Protein AF-0000000082426003 (afdb_homodimer)

pLDDT: mean 96.66, std 4.2, range [52.88, 98.94]

Radius of gyration: 27.73 Å; Cα contacts (8 Å, |Δi|>4): 2255; chains: 2; bounding box: 67×82×60 Å

Organism: NCBI:txid62609

Nearest PDB structures (foldseek):
  4bca-assembly2_D  TM=9.351E-01  e=2.247E-39  Cavia porcellus
  5ae3-assembly1_D  TM=9.224E-01  e=1.672E-39  Cavia porcellus
  4bc9-assembly1_D  TM=9.298E-01  e=3.204E-39  Cavia porcellus
  4bc7-assembly2_D  TM=9.153E-01  e=2.529E-39  Cavia porcellus
  5adz-assembly2_D  TM=9.107E-01  e=5.803E-38  Cavia porcellus

InterPro domains:
  IPR004113 FAD-binding oxidoreductase/transferase, type 4, C-terminal [PF02913] (223-452)
  IPR006094 FAD linked oxidase, N-terminal [PF01565] (47-184)
  IPR016164 FAD-linked oxidase-like, C-terminal [SSF55103] (231-453)
  IPR016166 FAD-binding domain, PCMH-type [PS51387] (43-222)
  IPR016169 FAD-binding, type PCMH, subdomain 2 [G3DSA:3.30.465.10] (8-236)
  IPR025650 Alkyldihydroxyacetonephosphate synthase [PTHR46568] (43-266)
  IPR036318 FAD-binding, type PCMH-like superfamily [SSF56176] (1-223)

Foldseek 3Di:
DVVLLVQLCVVQPPQKADDPVVQVVQQAAQAQLVVLCVVVVHDGATARIEGEDQDLVSVLSSLVSCLVVLFFEQEDALRHFRFQLRRHGRGYYYYDLNQADFDDADPVQQKTKTWQNHQQLVVQVVQVVVQKGLLFAQLCNRRHTNNRQQQQQFGGQQCQPNNTNLQFFQKWWWQFSNGDIDIQDPDRDNDDDPPPRCSVVRRQNSWLGTGTTMTMTGMGGNFPDKDKFKWFAQFLLLQLVLLLVCLQVPLTFSGKKWWAQVRCCVQPVHRTIMIITMHTHHDHVVRVVSVVVSVVSSVVSPIDTDTHVSVVSCVVCSNVVVVVQVVLVVVQKGKDKFKKKDFSVLVVVLVVQLQVQLVPQPFWDHKIWMWIRDDNGITMIMIMTIGHSDVVNVVSSLVSNLVSCLVSVIARDDRSHQFLRNQQSVCSRQPPCVVVSVVSSCVRNVSCHYSNPASTNHDD/DVVLLVQLCVVQPPQKADDPVVQVVQQAAQAQLVVLCVVVVHDGATARIEGEDQDLVSVLSSLVSCLVVLFFEQEDALRHFRFQLRRHGRGYYYYDLNQADFDDADPVQQKTKTWQNHQQLVVQVVQVVVQKGLLFAQLCNGRHTNNRQQQQQFGGQQCQPNNTNLQFFQKFWWQFSNGDIDIQDPDRDNDDDPPPRCSVVRRQNSWLGTGTTMTMTGMGGNFPDKDKFKWFAQFLLLQLVLLLVCLQVPLTFSGWKWWAQVRCCVQPVHRTIMIITMHTHHDHVVRVVSVVVSVVSSVVSPIDTDTHVSVVSCVVCSNVVVVVQVVLVVVQKGKDKFKKKDFSVLVVVLVVQLQVQLVPQPFWDHKIWMWIRDDNGITMIMIMTIGHSDVVNVVSSLVSNLVSCLVSVIARDDRSHQFLRNQQSVCSRQPPCVVVSVVSSCVRNVSCHYSNPASTNHDD

Sequence (920 aa):
MQDAVSKLKEALGDRVVTDEAALKRYSRDFWPLLMMRDELGKEIQMPLALVMPGSVDDIKAVLRIARESGSTVVVRGGGSSVTGASAGGGSIVMDISNLNRVLDINEYDLTITVESGARLSDVERRLNELGYSLRHIPQSFNYATIGGLIATLSSGQYSTLYGNVEDAVI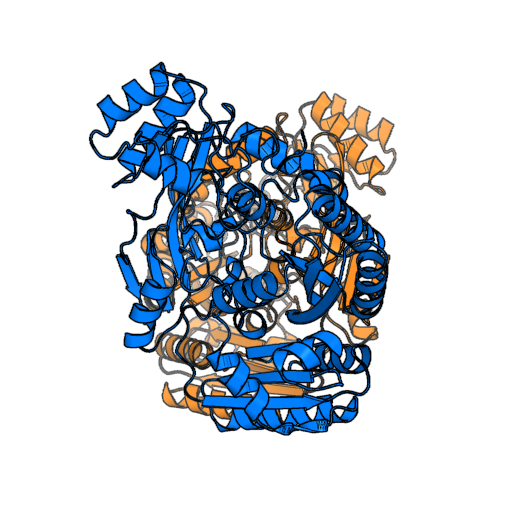NMEVVLPNGEVTWLRRNNAPRSSTGPPLKFLFTGSEGMLGVVTKAVLRIVPLPPFEKHGSFKFGSFDDGVKALRDLMVKGIIPAVARLYDDRDSMIRFNEDRPLLIISFEGHYEDLVGDLWGRARSVIEEHGGEYAGAGHFEEWLRTRFNVEDDMEKARRFGLWFDTIEVAATWSRLARLHEDMENSLMGIDGVAAVMAHASHLYLNGACIYFTVLFKPDEAIYGKVWDAAMSVAARDGATISHHHGIGMLRSRSMGEELGGAISIIKSIKDALDPWGILNSRRGMFFPDMQDAVSKLKEALGDRVVTDEAALKRYSRDFWPLLMMRDELGKEIQMPLALVMPGSVDDIKAVLRIARESGSTVVVRGGGSSVTGASAGGGSIVMDISNLNRVLDINEYDLTITVESGARLSDVERRLNELGYSLRHIPQSFNYATIGGLIATLSSGQYSTLYGNVEDAVINMEVVLPNGEVTWLRRNNAPRSSTGPPLKFLFTGSEGMLGVVTKAVLRIVPLPPFEKHGSFKFGSFDDGVKALRDLMVKGIIPAVARLYDDRDSMIRFNEDRPLLIISFEGHYEDLVGDLWGRARSVIEEHGGEYAGAGHFEEWLRTRFNVEDDMEKARRFGLWFDTIEVAATWSRLARLHEDMENSLMGIDGVAAVMAHASHLYLNGACIYFTVLFKPDEAIYGKVWDAAMSVAARDGATISHHHGIGMLRSRSMGEELGGAISIIKSIKDALDPWGILNSRRGMFFPD

Structure (mmCIF, N/CA/C/O backbone):
data_AF-0000000082426003-model_v1
#
loop_
_entity.id
_entity.type
_entity.pdbx_description
1 polymer 'Alkyldihydroxyacetonephosphate synthase'
#
loop_
_atom_site.group_PDB
_atom_site.id
_atom_site.type_symbol
_atom_site.label_atom_id
_atom_site.label_alt_id
_atom_site.label_comp_id
_atom_site.label_asym_id
_atom_site.label_entity_id
_atom_site.label_seq_id
_atom_site.pdbx_PDB_ins_code
_atom_site.Cartn_x
_atom_site.Cartn_y
_atom_site.Cartn_z
_atom_site.occupancy
_atom_site.B_iso_or_equiv
_atom_site.auth_seq_id
_atom_site.auth_comp_id
_atom_site.auth_asym_id
_atom_site.auth_atom_id
_atom_site.pdbx_PDB_model_num
ATOM 1 N N . MET A 1 1 ? 25.391 30.641 -11.445 1 52.88 1 MET A N 1
ATOM 2 C CA . MET A 1 1 ? 24 30.906 -11.133 1 52.88 1 MET A CA 1
ATOM 3 C C . MET A 1 1 ? 23.375 31.812 -12.203 1 52.88 1 MET A C 1
ATOM 5 O O . MET A 1 1 ? 22.266 31.531 -12.68 1 52.88 1 MET A O 1
ATOM 9 N N . GLN A 1 2 ? 24.016 32.844 -12.633 1 60.91 2 GLN A N 1
ATOM 10 C CA . GLN A 1 2 ? 23.594 33.781 -13.68 1 60.91 2 GLN A CA 1
ATOM 11 C C . GLN A 1 2 ? 23.531 33.062 -15.031 1 60.91 2 GLN A C 1
ATOM 13 O O . GLN A 1 2 ? 22.594 33.312 -15.812 1 60.91 2 GLN A O 1
ATOM 18 N N . ASP A 1 3 ? 24.266 31.891 -15.023 1 87.75 3 ASP A N 1
ATOM 19 C CA . ASP A 1 3 ? 24.375 31.141 -16.266 1 87.75 3 ASP A CA 1
ATOM 20 C C . ASP A 1 3 ? 23.203 30.188 -16.438 1 87.75 3 ASP A C 1
ATOM 22 O O . ASP A 1 3 ? 22.609 30.094 -17.516 1 87.75 3 ASP A O 1
ATOM 26 N N . ALA A 1 4 ? 22.625 29.766 -15.375 1 94.56 4 ALA A N 1
ATOM 27 C CA . ALA A 1 4 ? 21.5 28.844 -15.461 1 94.56 4 ALA A CA 1
ATOM 28 C C . ALA A 1 4 ? 20.234 29.562 -15.922 1 94.56 4 ALA A C 1
ATOM 30 O O . ALA A 1 4 ? 19.5 29.047 -16.766 1 94.56 4 ALA A O 1
ATOM 31 N N . VAL A 1 5 ? 20.016 30.766 -15.445 1 96.56 5 VAL A N 1
ATOM 32 C CA . VAL A 1 5 ? 18.812 31.547 -15.75 1 96.56 5 VAL A CA 1
ATOM 33 C C . VAL A 1 5 ? 18.812 31.938 -17.219 1 96.56 5 VAL A C 1
ATOM 35 O O . VAL A 1 5 ? 17.766 31.859 -17.891 1 96.56 5 VAL A O 1
ATOM 38 N N . SER A 1 6 ? 19.938 32.344 -17.688 1 96.44 6 SER A N 1
ATOM 39 C CA . SER A 1 6 ? 20.062 32.688 -19.109 1 96.44 6 SER A CA 1
ATOM 40 C C . SER A 1 6 ? 19.75 31.484 -20 1 96.44 6 SER A C 1
ATOM 42 O O . SER A 1 6 ? 19.047 31.609 -21 1 96.44 6 SER A O 1
ATOM 44 N N . LYS A 1 7 ? 20.281 30.375 -19.625 1 97.38 7 LYS A N 1
ATOM 45 C CA . LYS A 1 7 ? 20.047 29.156 -20.391 1 97.38 7 LYS A CA 1
ATOM 46 C C . LYS A 1 7 ? 18.562 28.766 -20.344 1 97.38 7 LYS A C 1
ATOM 48 O O . LYS A 1 7 ? 18.016 28.297 -21.344 1 97.38 7 LYS A O 1
ATOM 53 N N . LEU A 1 8 ? 17.984 28.953 -19.219 1 98.19 8 LEU A N 1
ATOM 54 C CA . LEU A 1 8 ? 16.562 28.656 -19.078 1 98.19 8 LEU A CA 1
ATOM 55 C C . LEU A 1 8 ? 15.719 29.562 -19.969 1 98.19 8 LEU A C 1
ATOM 57 O O . LEU A 1 8 ? 14.797 29.094 -20.641 1 98.19 8 LEU A O 1
ATOM 61 N N . LYS A 1 9 ? 16.031 30.859 -19.953 1 97.31 9 LYS A N 1
ATOM 62 C CA . LYS A 1 9 ? 15.305 31.828 -20.781 1 97.31 9 LYS A CA 1
ATOM 63 C C . LYS A 1 9 ? 15.453 31.5 -22.266 1 97.31 9 LYS A C 1
ATOM 65 O O . LYS A 1 9 ? 14.508 31.672 -23.031 1 97.31 9 LYS A O 1
ATOM 70 N N . GLU A 1 10 ? 16.594 31.094 -22.656 1 97 10 GLU A N 1
ATOM 71 C CA . GLU A 1 10 ? 16.828 30.688 -24.031 1 97 10 GLU A CA 1
ATOM 72 C C . GLU A 1 10 ? 15.984 29.469 -24.406 1 97 10 GLU A C 1
ATOM 74 O O . GLU A 1 10 ? 15.438 29.406 -25.516 1 97 10 GLU A O 1
ATOM 79 N N . ALA A 1 11 ? 15.898 28.562 -23.5 1 96.88 11 ALA A N 1
ATOM 80 C CA . ALA A 1 11 ? 15.25 27.297 -23.781 1 96.88 11 ALA A CA 1
ATOM 81 C C . ALA A 1 11 ? 13.734 27.406 -23.688 1 96.88 11 ALA A C 1
ATOM 83 O O . ALA A 1 11 ? 13.008 26.766 -24.453 1 96.88 11 ALA A O 1
ATOM 84 N N . LEU A 1 12 ? 13.188 28.234 -22.75 1 97.38 12 LEU A N 1
ATOM 85 C CA . LEU A 1 12 ? 11.773 28.156 -22.406 1 97.38 12 LEU A CA 1
ATOM 86 C C . LEU A 1 12 ? 11.086 29.5 -22.625 1 97.38 12 LEU A C 1
ATOM 88 O O . LEU A 1 12 ? 9.859 29.609 -22.562 1 97.38 12 LEU A O 1
ATOM 92 N N . GLY A 1 13 ? 11.781 30.547 -22.891 1 95.75 13 GLY A N 1
ATOM 93 C CA . GLY A 1 13 ? 11.227 31.844 -23.203 1 95.75 13 GLY A CA 1
ATOM 94 C C . GLY A 1 13 ? 10.414 32.438 -22.062 1 95.75 13 GLY A C 1
ATOM 95 O O . GLY A 1 13 ? 10.898 32.531 -20.922 1 95.75 13 GLY A O 1
ATOM 96 N N . ASP A 1 14 ? 9.188 32.719 -22.312 1 94.12 14 ASP A N 1
ATOM 97 C CA . ASP A 1 14 ? 8.32 33.438 -21.391 1 94.12 14 ASP A CA 1
ATOM 98 C C . ASP A 1 14 ? 7.887 32.562 -20.219 1 94.12 14 ASP A C 1
ATOM 100 O O . ASP A 1 14 ? 7.312 33.062 -19.25 1 94.12 14 ASP A O 1
ATOM 104 N N . ARG A 1 15 ? 8.25 31.359 -20.234 1 96.06 15 ARG A N 1
ATOM 105 C CA . ARG A 1 15 ? 7.891 30.453 -19.141 1 96.06 15 ARG A CA 1
ATOM 106 C C . ARG A 1 15 ? 8.891 30.547 -18 1 96.06 15 ARG A C 1
ATOM 108 O O . ARG A 1 15 ? 8.758 29.859 -16.984 1 96.06 15 ARG A O 1
ATOM 115 N N . VAL A 1 16 ? 9.852 31.375 -18.234 1 97.62 16 VAL A N 1
ATOM 116 C CA . VAL A 1 16 ? 10.812 31.672 -17.172 1 97.62 16 VAL A CA 1
ATOM 117 C C . VAL A 1 16 ? 10.531 33.062 -16.594 1 97.62 16 VAL A C 1
ATOM 119 O O . VAL A 1 16 ? 10.516 34.062 -17.312 1 97.62 16 VAL A O 1
ATOM 122 N N . VAL A 1 17 ? 10.266 33.094 -15.328 1 96.38 17 VAL A N 1
ATOM 123 C CA . VAL A 1 17 ? 9.93 34.312 -14.625 1 96.38 17 VAL A CA 1
ATOM 124 C C . VAL A 1 17 ? 11.055 34.656 -13.648 1 96.38 17 VAL A C 1
ATOM 126 O O . VAL A 1 17 ? 11.484 33.844 -12.852 1 96.38 17 VAL A O 1
ATOM 129 N N . THR A 1 18 ? 11.508 35.938 -13.711 1 94.81 18 THR A N 1
ATOM 130 C CA . THR A 1 18 ? 12.586 36.375 -12.828 1 94.81 18 THR A CA 1
ATOM 131 C C . THR A 1 18 ? 12.219 37.688 -12.133 1 94.81 18 THR A C 1
ATOM 133 O O . THR A 1 18 ? 13.039 38.281 -11.438 1 94.81 18 THR A O 1
ATOM 136 N N . ASP A 1 19 ? 10.93 38.094 -12.305 1 93.94 19 ASP A N 1
ATOM 137 C CA . ASP A 1 19 ? 10.469 39.312 -11.641 1 93.94 19 ASP A CA 1
ATOM 138 C C . ASP A 1 19 ? 10.461 39.125 -10.125 1 93.94 19 ASP A C 1
ATOM 140 O O . ASP A 1 19 ? 10.07 38.062 -9.617 1 93.94 19 ASP A O 1
ATOM 144 N N . GLU A 1 20 ? 10.836 40.094 -9.453 1 93.25 20 GLU A N 1
ATOM 145 C CA . GLU A 1 20 ? 11.023 40.031 -8.008 1 93.25 20 GLU A CA 1
ATOM 146 C C . GLU A 1 20 ? 9.703 39.75 -7.297 1 93.25 20 GLU A C 1
ATOM 148 O O . GLU A 1 20 ? 9.672 39 -6.32 1 93.25 20 GLU A O 1
ATOM 153 N N . ALA A 1 21 ? 8.695 40.438 -7.766 1 92.31 21 ALA A N 1
ATOM 154 C CA . ALA A 1 21 ? 7.395 40.25 -7.121 1 92.31 21 ALA A CA 1
ATOM 155 C C . ALA A 1 21 ? 6.922 38.812 -7.23 1 92.31 21 ALA A C 1
ATOM 157 O O . ALA A 1 21 ? 6.395 38.25 -6.27 1 92.31 21 ALA A O 1
ATOM 158 N N . ALA A 1 22 ? 7.117 38.25 -8.367 1 91.06 22 ALA A N 1
ATOM 159 C CA . ALA A 1 22 ? 6.73 36.844 -8.586 1 91.06 22 ALA A CA 1
ATOM 160 C C . ALA A 1 22 ? 7.609 35.906 -7.77 1 91.06 22 ALA A C 1
ATOM 162 O O . ALA A 1 22 ? 7.109 34.969 -7.148 1 91.06 22 ALA A O 1
ATOM 163 N N . LEU A 1 23 ? 8.875 36.156 -7.758 1 94.94 23 LEU A N 1
ATOM 164 C CA . LEU A 1 23 ? 9.812 35.312 -7.031 1 94.94 23 LEU A CA 1
ATOM 165 C C . LEU A 1 23 ? 9.523 35.344 -5.531 1 94.94 23 LEU A C 1
ATOM 167 O O . LEU A 1 23 ? 9.695 34.344 -4.84 1 94.94 23 LEU A O 1
ATOM 171 N N . LYS A 1 24 ? 9.109 36.469 -5.055 1 93.06 24 LYS A N 1
ATOM 172 C CA . LYS A 1 24 ? 8.789 36.594 -3.635 1 93.06 24 LYS A CA 1
ATOM 173 C C . LYS A 1 24 ? 7.629 35.656 -3.258 1 93.06 24 LYS A C 1
ATOM 175 O O . LYS A 1 24 ? 7.656 35.031 -2.203 1 93.06 24 LYS A O 1
ATOM 180 N N . ARG A 1 25 ? 6.688 35.531 -4.125 1 89.94 25 ARG A N 1
ATOM 181 C CA . ARG A 1 25 ? 5.535 34.688 -3.887 1 89.94 25 ARG A CA 1
ATOM 182 C C . ARG A 1 25 ? 5.953 33.219 -3.818 1 89.94 25 ARG A C 1
ATOM 184 O O . ARG A 1 25 ? 5.301 32.406 -3.148 1 89.94 25 ARG A O 1
ATOM 191 N N . TYR A 1 26 ? 7.059 32.906 -4.449 1 93.06 26 TYR A N 1
ATOM 192 C CA . TYR A 1 26 ? 7.504 31.516 -4.535 1 93.06 26 TYR A CA 1
ATOM 193 C C . TYR A 1 26 ? 8.664 31.25 -3.588 1 93.06 26 TYR A C 1
ATOM 195 O O . TYR A 1 26 ? 9.234 30.172 -3.582 1 93.06 26 TYR A O 1
ATOM 203 N N . SER A 1 27 ? 8.969 32.281 -2.764 1 93.69 27 SER A N 1
ATOM 204 C CA . SER A 1 27 ? 10.055 32.125 -1.798 1 93.69 27 SER A CA 1
ATOM 205 C C . SER A 1 27 ? 9.617 31.281 -0.603 1 93.69 27 SER A C 1
ATOM 207 O O . SER A 1 27 ? 10.453 30.734 0.11 1 93.69 27 SER A O 1
ATOM 209 N N . ARG A 1 28 ? 8.344 31.203 -0.439 1 92.19 28 ARG A N 1
ATOM 210 C CA . ARG A 1 28 ? 7.824 30.391 0.663 1 92.19 28 ARG A CA 1
ATOM 211 C C . ARG A 1 28 ? 6.555 29.656 0.254 1 92.19 28 ARG A C 1
ATOM 213 O O . ARG A 1 28 ? 5.965 29.953 -0.787 1 92.19 28 ARG A O 1
ATOM 220 N N . ASP A 1 29 ? 6.215 28.656 1.022 1 94.56 29 ASP A N 1
ATOM 221 C CA . ASP A 1 29 ? 4.93 27.969 0.965 1 94.56 29 ASP A CA 1
ATOM 222 C C . ASP A 1 29 ? 4.113 28.234 2.229 1 94.56 29 ASP A C 1
ATOM 224 O O . ASP A 1 29 ? 4.172 29.312 2.803 1 94.56 29 ASP A O 1
ATOM 228 N N . PHE A 1 30 ? 3.26 27.328 2.65 1 94.38 30 PHE A N 1
ATOM 229 C CA . PHE A 1 30 ? 2.393 27.562 3.801 1 94.38 30 PHE A CA 1
ATOM 230 C C . PHE A 1 30 ? 3.076 27.125 5.09 1 94.38 30 PHE A C 1
ATOM 232 O O . PHE A 1 30 ? 2.416 26.906 6.109 1 94.38 30 PHE A O 1
ATOM 239 N N . TRP A 1 31 ? 4.41 27.016 5.059 1 96.31 31 TRP A N 1
ATOM 240 C CA . TRP A 1 31 ? 5.148 26.734 6.285 1 96.31 31 TRP A CA 1
ATOM 241 C C . TRP A 1 31 ? 5.023 27.891 7.266 1 96.31 31 TRP A C 1
ATOM 243 O O . TRP A 1 31 ? 5.48 29 6.984 1 96.31 31 TRP A O 1
ATOM 253 N N . PRO A 1 32 ? 4.461 27.609 8.422 1 96.19 32 PRO A N 1
ATOM 254 C CA . PRO A 1 32 ? 4.172 28.703 9.359 1 96.19 32 PRO A CA 1
ATOM 255 C C . PRO A 1 32 ? 5.422 29.5 9.734 1 96.19 32 PRO A C 1
ATOM 257 O O . PRO A 1 32 ? 5.34 30.703 9.953 1 96.19 32 PRO A O 1
ATOM 260 N N . LEU A 1 33 ? 6.57 28.875 9.766 1 96.5 33 LEU A N 1
ATOM 261 C CA . LEU A 1 33 ? 7.797 29.609 10.086 1 96.5 33 LEU A CA 1
ATOM 262 C C . LEU A 1 33 ? 8.094 30.672 9.031 1 96.5 33 LEU A C 1
ATOM 264 O O . LEU A 1 33 ? 8.406 31.812 9.367 1 96.5 33 LEU A O 1
ATOM 268 N N . LEU A 1 34 ? 8.062 30.312 7.773 1 95.81 34 LEU A N 1
ATOM 269 C CA . LEU A 1 34 ? 8.359 31.266 6.711 1 95.81 34 LEU A CA 1
ATOM 270 C C . LEU A 1 34 ? 7.27 32.312 6.609 1 95.81 34 LEU A C 1
ATOM 272 O O . LEU A 1 34 ? 7.547 33.469 6.285 1 95.81 34 LEU A O 1
ATOM 276 N N . MET A 1 35 ? 6.051 31.906 6.848 1 94.5 35 MET A N 1
ATOM 277 C CA . MET A 1 35 ? 4.961 32.875 6.871 1 94.5 35 MET A CA 1
ATOM 278 C C . MET A 1 35 ? 5.164 33.906 7.992 1 94.5 35 MET A C 1
ATOM 280 O O . MET A 1 35 ? 4.902 35.094 7.809 1 94.5 35 MET A O 1
ATOM 284 N N . MET A 1 36 ? 5.586 33.406 9.125 1 95.56 36 MET A N 1
ATOM 285 C CA . MET A 1 36 ? 5.867 34.281 10.258 1 95.56 36 MET A CA 1
ATOM 286 C C . MET A 1 36 ? 6.992 35.25 9.922 1 95.56 36 MET A C 1
ATOM 288 O O . MET A 1 36 ? 6.895 36.438 10.219 1 95.56 36 MET A O 1
ATOM 292 N N . ARG A 1 37 ? 8.023 34.781 9.289 1 95.56 37 ARG A N 1
ATOM 293 C CA . ARG A 1 37 ? 9.133 35.656 8.875 1 95.56 37 ARG A CA 1
ATOM 294 C C . ARG A 1 37 ? 8.656 36.75 7.945 1 95.56 37 ARG A C 1
ATOM 296 O O . ARG A 1 37 ? 9.047 37.906 8.102 1 95.56 37 ARG A O 1
ATOM 303 N N . ASP A 1 38 ? 7.934 36.312 6.996 1 92.62 38 ASP A N 1
ATOM 304 C CA . ASP A 1 38 ? 7.391 37.281 6.047 1 92.62 38 ASP A CA 1
ATOM 305 C C . ASP A 1 38 ? 6.594 38.375 6.766 1 92.62 38 ASP A C 1
ATOM 307 O O . ASP A 1 38 ? 6.77 39.562 6.492 1 92.62 38 ASP A O 1
ATOM 311 N N . GLU A 1 39 ? 5.738 38 7.668 1 89.81 39 GLU A N 1
ATOM 312 C CA . GLU A 1 39 ? 4.898 38.906 8.414 1 89.81 39 GLU A CA 1
ATOM 313 C C . GLU A 1 39 ? 5.738 39.844 9.297 1 89.81 39 GLU A C 1
ATOM 315 O O . GLU A 1 39 ? 5.391 41 9.5 1 89.81 39 GLU A O 1
ATOM 320 N N . LEU A 1 40 ? 6.762 39.312 9.789 1 92.12 40 LEU A N 1
ATOM 321 C CA . LEU A 1 40 ? 7.621 40.062 10.688 1 92.12 40 LEU A CA 1
ATOM 322 C C . LEU A 1 40 ? 8.641 40.875 9.906 1 92.12 40 LEU A C 1
ATOM 324 O O . LEU A 1 40 ? 9.492 41.562 10.5 1 92.12 40 LEU A O 1
ATOM 328 N N . GLY A 1 41 ? 8.633 40.781 8.609 1 91.88 41 GLY A N 1
ATOM 329 C CA . GLY A 1 41 ? 9.516 41.562 7.766 1 91.88 41 GLY A CA 1
ATOM 330 C C . GLY A 1 41 ? 10.93 41 7.719 1 91.88 41 GLY A C 1
ATOM 331 O O . GLY A 1 41 ? 11.875 41.75 7.434 1 91.88 41 GLY A O 1
ATOM 332 N N . LYS A 1 42 ? 10.992 39.812 8.062 1 94.06 42 LYS A N 1
ATOM 333 C CA . LYS A 1 42 ? 12.305 39.188 8.008 1 94.06 42 LYS A CA 1
ATOM 334 C C . LYS A 1 42 ? 12.617 38.656 6.605 1 94.06 42 LYS A C 1
ATOM 336 O O . LYS A 1 42 ? 11.703 38.375 5.828 1 94.06 42 LYS A O 1
ATOM 341 N N . GLU A 1 43 ? 13.828 38.531 6.348 1 92.25 43 GLU A N 1
ATOM 342 C CA . GLU A 1 43 ? 14.266 38.125 5.016 1 92.25 43 GLU A CA 1
ATOM 343 C C . GLU A 1 43 ? 13.992 36.656 4.777 1 92.25 43 GLU A C 1
ATOM 345 O O . GLU A 1 43 ? 14.188 35.844 5.676 1 92.25 43 GLU A O 1
ATOM 350 N N . ILE A 1 44 ? 13.516 36.344 3.607 1 94.44 44 ILE A N 1
ATOM 351 C CA . ILE A 1 44 ? 13.359 35 3.088 1 94.44 44 ILE A CA 1
ATOM 352 C C . ILE A 1 44 ? 14.141 34.844 1.783 1 94.44 44 ILE A C 1
ATOM 354 O O . ILE A 1 44 ? 14.07 35.719 0.91 1 94.44 44 ILE A O 1
ATOM 358 N N . GLN A 1 45 ? 14.938 33.844 1.758 1 94 45 GLN A N 1
ATOM 359 C CA . GLN A 1 45 ? 15.75 33.656 0.562 1 94 45 GLN A CA 1
ATOM 360 C C . GLN A 1 45 ? 14.867 33.5 -0.678 1 94 45 GLN A C 1
ATOM 362 O O . GLN A 1 45 ? 13.891 32.75 -0.665 1 94 45 GLN A O 1
ATOM 367 N N . MET A 1 46 ? 15.234 34.188 -1.719 1 95.31 46 MET A N 1
ATOM 368 C CA . MET A 1 46 ? 14.469 34.188 -2.963 1 95.31 46 MET A CA 1
ATOM 369 C C . MET A 1 46 ? 14.906 33.031 -3.861 1 95.31 46 MET A C 1
ATOM 371 O O . MET A 1 46 ? 16.062 32.625 -3.82 1 95.31 46 MET A O 1
ATOM 375 N N . PRO A 1 47 ? 13.984 32.562 -4.715 1 96.12 47 PRO A N 1
ATOM 376 C CA . PRO A 1 47 ? 14.398 31.609 -5.754 1 96.12 47 PRO A CA 1
ATOM 377 C C . PRO A 1 47 ? 15.297 32.25 -6.812 1 96.12 47 PRO A C 1
ATOM 379 O O . PRO A 1 47 ? 15.312 33.5 -6.941 1 96.12 47 PRO A O 1
ATOM 382 N N . LEU A 1 48 ? 16.016 31.359 -7.48 1 95.56 48 LEU A N 1
ATOM 383 C CA . LEU A 1 48 ? 16.812 31.844 -8.602 1 95.56 48 LEU A CA 1
ATOM 384 C C . LEU A 1 48 ? 15.93 32.219 -9.781 1 95.56 48 LEU A C 1
ATOM 386 O O . LEU A 1 48 ? 16.203 33.188 -10.484 1 95.56 48 LEU A O 1
ATOM 390 N N . ALA A 1 49 ? 14.969 31.469 -10.016 1 97.12 49 ALA A N 1
ATOM 391 C CA . ALA A 1 49 ? 14.008 31.656 -11.102 1 97.12 49 ALA A CA 1
ATOM 392 C C . ALA A 1 49 ? 12.758 30.797 -10.867 1 97.12 49 ALA A C 1
ATOM 394 O O . ALA A 1 49 ? 12.789 29.844 -10.094 1 97.12 49 ALA A O 1
ATOM 395 N N . LEU A 1 50 ? 11.719 31.281 -11.367 1 97.81 50 LEU A N 1
ATOM 396 C CA . LEU A 1 50 ? 10.492 30.5 -11.484 1 97.81 50 LEU A CA 1
ATOM 397 C C . LEU A 1 50 ? 10.289 30.016 -12.914 1 97.81 50 LEU A C 1
ATOM 399 O O . LEU A 1 50 ? 10.336 30.812 -13.859 1 97.81 50 LEU A O 1
ATOM 403 N N . VAL A 1 51 ? 10.242 28.75 -13.062 1 98.31 51 VAL A N 1
ATOM 404 C CA . VAL A 1 51 ? 9.969 28.172 -14.375 1 98.31 51 VAL A CA 1
ATOM 405 C C . VAL A 1 51 ? 8.602 27.484 -14.359 1 98.31 51 VAL A C 1
ATOM 407 O O . VAL A 1 51 ? 8.266 26.766 -13.414 1 98.31 51 VAL A O 1
ATOM 410 N N . MET A 1 52 ? 7.766 27.641 -15.344 1 97.69 52 MET A N 1
ATOM 411 C CA . MET A 1 52 ? 6.43 27.062 -15.469 1 97.69 52 MET A CA 1
ATOM 412 C C . MET A 1 52 ? 6.309 26.266 -16.766 1 97.69 52 MET A C 1
ATOM 414 O O . MET A 1 52 ? 5.727 26.734 -17.734 1 97.69 52 MET A O 1
ATOM 418 N N . PRO A 1 53 ? 6.754 25 -16.719 1 97.94 53 PRO A N 1
ATOM 419 C CA . PRO A 1 53 ? 6.734 24.172 -17.922 1 97.94 53 PRO A CA 1
ATOM 420 C C . PRO A 1 53 ? 5.328 23.984 -18.484 1 97.94 53 PRO A C 1
ATOM 422 O O . PRO A 1 53 ? 4.367 23.859 -17.719 1 97.94 53 PRO A O 1
ATOM 425 N N . GLY A 1 54 ? 5.277 23.906 -19.828 1 97.31 54 GLY A N 1
ATOM 426 C CA . GLY A 1 54 ? 4.016 23.625 -20.484 1 97.31 54 GLY A CA 1
ATOM 427 C C . GLY A 1 54 ? 3.951 22.219 -21.062 1 97.31 54 GLY A C 1
ATOM 428 O O . GLY A 1 54 ? 2.91 21.797 -21.578 1 97.31 54 GLY A O 1
ATOM 429 N N . SER A 1 55 ? 5.07 21.547 -20.938 1 97.88 55 SER A N 1
ATOM 430 C CA . SER A 1 55 ? 5.164 20.203 -21.484 1 97.88 55 SER A CA 1
ATOM 431 C C . SER A 1 55 ? 6.234 19.391 -20.766 1 97.88 55 SER A C 1
ATOM 433 O O . SER A 1 55 ? 7.031 19.938 -20 1 97.88 55 SER A O 1
ATOM 435 N N . VAL A 1 56 ? 6.168 18.141 -21.031 1 98.44 56 VAL A N 1
ATOM 436 C CA . VAL A 1 56 ? 7.176 17.234 -20.469 1 98.44 56 VAL A CA 1
ATOM 437 C C . VAL A 1 56 ? 8.547 17.594 -21.031 1 98.44 56 VAL A C 1
ATOM 439 O O . VAL A 1 56 ? 9.555 17.5 -20.328 1 98.44 56 VAL A O 1
ATOM 442 N N . ASP A 1 57 ? 8.609 18 -22.266 1 98.12 57 ASP A N 1
ATOM 443 C CA . ASP A 1 57 ? 9.875 18.391 -22.875 1 98.12 57 ASP A CA 1
ATOM 444 C C . ASP A 1 57 ? 10.477 19.594 -22.156 1 98.12 57 ASP A C 1
ATOM 446 O O . ASP A 1 57 ? 11.703 19.703 -22.016 1 98.12 57 ASP A O 1
ATOM 450 N N . ASP A 1 58 ? 9.609 20.5 -21.75 1 98.5 58 ASP A N 1
ATOM 451 C CA . ASP A 1 58 ? 10.086 21.625 -20.953 1 98.5 58 ASP A CA 1
ATOM 452 C C . ASP A 1 58 ? 10.75 21.156 -19.672 1 98.5 58 ASP A C 1
ATOM 454 O O . ASP A 1 58 ? 11.797 21.672 -19.281 1 98.5 58 ASP A O 1
ATOM 458 N N . ILE A 1 59 ? 10.156 20.203 -19.016 1 98.75 59 ILE A N 1
ATOM 459 C CA . ILE A 1 59 ? 10.688 19.656 -17.781 1 98.75 59 ILE A CA 1
ATOM 460 C C . ILE A 1 59 ? 12.062 19.047 -18.031 1 98.75 59 ILE A C 1
ATOM 462 O O . ILE A 1 59 ? 13.008 19.297 -17.281 1 98.75 59 ILE A O 1
ATOM 466 N N . LYS A 1 60 ? 12.203 18.312 -19.109 1 98.5 60 LYS A N 1
ATOM 467 C CA . LYS A 1 60 ? 13.484 17.703 -19.469 1 98.5 60 LYS A CA 1
ATOM 468 C C . LYS A 1 60 ? 14.555 18.781 -19.656 1 98.5 60 LYS A C 1
ATOM 470 O O . LYS A 1 60 ? 15.695 18.609 -19.234 1 98.5 60 LYS A O 1
ATOM 475 N N . ALA A 1 61 ? 14.148 19.844 -20.297 1 98.44 61 ALA A N 1
ATOM 476 C CA . ALA A 1 61 ? 15.086 20.938 -20.547 1 98.44 61 ALA A CA 1
ATOM 477 C C . ALA A 1 61 ? 15.562 21.562 -19.234 1 98.44 61 ALA A C 1
ATOM 479 O O . ALA A 1 61 ? 16.75 21.844 -19.078 1 98.44 61 ALA A O 1
ATOM 480 N N . VAL A 1 62 ? 14.641 21.797 -18.359 1 98.56 62 VAL A N 1
ATOM 481 C CA . VAL A 1 62 ? 14.984 22.375 -17.062 1 98.56 62 VAL A CA 1
ATOM 482 C C . VAL A 1 62 ? 15.977 21.469 -16.328 1 98.56 62 VAL A C 1
ATOM 484 O O . VAL A 1 62 ? 16.984 21.938 -15.805 1 98.56 62 VAL A O 1
ATOM 487 N N . LEU A 1 63 ? 15.719 20.188 -16.312 1 98.56 63 LEU A N 1
ATOM 488 C CA . LEU A 1 63 ? 16.578 19.234 -15.594 1 98.56 63 LEU A CA 1
ATOM 489 C C . LEU A 1 63 ? 17.953 19.172 -16.234 1 98.56 63 LEU A C 1
ATOM 491 O O . LEU A 1 63 ? 18.969 19.094 -15.539 1 98.56 63 LEU A O 1
ATOM 495 N N . ARG A 1 64 ? 17.984 19.172 -17.547 1 98.31 64 ARG A N 1
ATOM 496 C CA . ARG A 1 64 ? 19.25 19.188 -18.234 1 98.31 64 ARG A CA 1
ATOM 497 C C . ARG A 1 64 ? 20.094 20.406 -17.844 1 98.31 64 ARG A C 1
ATOM 499 O O . ARG A 1 64 ? 21.266 20.281 -17.531 1 98.31 64 ARG A O 1
ATOM 506 N N . ILE A 1 65 ? 19.484 21.547 -17.859 1 98.25 65 ILE A N 1
ATOM 507 C CA . ILE A 1 65 ? 20.172 22.797 -17.547 1 98.25 65 ILE A CA 1
ATOM 508 C C . ILE A 1 65 ? 20.625 22.781 -16.094 1 98.25 65 ILE A C 1
ATOM 510 O O . ILE A 1 65 ? 21.719 23.25 -15.773 1 98.25 65 ILE A O 1
ATOM 514 N N . ALA A 1 66 ? 19.75 22.266 -15.211 1 97.75 66 ALA A N 1
ATOM 515 C CA . ALA A 1 66 ? 20.109 22.156 -13.805 1 97.75 66 ALA A CA 1
ATOM 516 C C . ALA A 1 66 ? 21.344 21.266 -13.633 1 97.75 66 ALA A C 1
ATOM 518 O O . ALA A 1 66 ? 22.25 21.609 -12.875 1 97.75 66 ALA A O 1
ATOM 519 N N . ARG A 1 67 ? 21.438 20.141 -14.32 1 97.31 67 ARG A N 1
ATOM 520 C CA . ARG A 1 67 ? 22.578 19.234 -14.25 1 97.31 67 ARG A CA 1
ATOM 521 C C . ARG A 1 67 ? 23.859 19.922 -14.742 1 97.31 67 ARG A C 1
ATOM 523 O O . ARG A 1 67 ? 24.906 19.797 -14.117 1 97.31 67 ARG A O 1
ATOM 530 N N . GLU A 1 68 ? 23.719 20.656 -15.758 1 96.81 68 GLU A N 1
ATOM 531 C CA . GLU A 1 68 ? 24.859 21.312 -16.375 1 96.81 68 GLU A CA 1
ATOM 532 C C . GLU A 1 68 ? 25.375 22.469 -15.523 1 96.81 68 GLU A C 1
ATOM 534 O O . GLU A 1 68 ? 26.578 22.734 -15.484 1 96.81 68 GLU A O 1
ATOM 539 N N . SER A 1 69 ? 24.438 23.109 -14.859 1 96.25 69 SER A N 1
ATOM 540 C CA . SER A 1 69 ? 24.812 24.328 -14.125 1 96.25 69 SER A CA 1
ATOM 541 C C . SER A 1 69 ? 25.062 24.031 -12.656 1 96.25 69 SER A C 1
ATOM 543 O O . SER A 1 69 ? 25.547 24.875 -11.914 1 96.25 69 SER A O 1
ATOM 545 N N . GLY A 1 70 ? 24.672 22.859 -12.219 1 94.75 70 GLY A N 1
ATOM 546 C CA . GLY A 1 70 ? 24.797 22.531 -10.805 1 94.75 70 GLY A CA 1
ATOM 547 C C . GLY A 1 70 ? 23.766 23.203 -9.938 1 94.75 70 GLY A C 1
ATOM 548 O O . GLY A 1 70 ? 23.969 23.391 -8.734 1 94.75 70 GLY A O 1
ATOM 549 N N . SER A 1 71 ? 22.672 23.625 -10.539 1 96.06 71 SER A N 1
ATOM 550 C CA . SER A 1 71 ? 21.578 24.25 -9.797 1 96.06 71 SER A CA 1
ATOM 551 C C . SER A 1 71 ? 20.594 23.203 -9.266 1 96.06 71 SER A C 1
ATOM 553 O O . SER A 1 71 ? 20.438 22.141 -9.867 1 96.06 71 SER A O 1
ATOM 555 N N . THR A 1 72 ? 20.016 23.562 -8.156 1 96.56 72 THR A N 1
ATOM 556 C CA . THR A 1 72 ? 18.984 22.688 -7.609 1 96.56 72 THR A CA 1
ATOM 557 C C . THR A 1 72 ? 17.594 23.125 -8.086 1 96.56 72 THR A C 1
ATOM 559 O O . THR A 1 72 ? 17.391 24.297 -8.398 1 96.56 72 THR A O 1
ATOM 562 N N . VAL A 1 73 ? 16.75 22.188 -8.203 1 98 73 VAL A N 1
ATOM 563 C CA . VAL A 1 73 ? 15.383 22.438 -8.648 1 98 73 VAL A CA 1
ATOM 564 C C . VAL A 1 73 ? 14.406 22 -7.562 1 98 73 VAL A C 1
ATOM 566 O O . VAL A 1 73 ? 14.5 20.891 -7.039 1 98 73 VAL A O 1
ATOM 569 N N . VAL A 1 74 ? 13.516 22.844 -7.203 1 97.44 74 VAL A N 1
ATOM 570 C CA . VAL A 1 74 ? 12.406 22.5 -6.32 1 97.44 74 VAL A CA 1
ATOM 571 C C . VAL A 1 74 ? 11.125 22.375 -7.137 1 97.44 74 VAL A C 1
ATOM 573 O O . VAL A 1 74 ? 10.695 23.328 -7.789 1 97.44 74 VAL A O 1
ATOM 576 N N . VAL A 1 75 ? 10.555 21.203 -7.129 1 97.81 75 VAL A N 1
ATOM 577 C CA . VAL A 1 75 ? 9.289 20.953 -7.82 1 97.81 75 VAL A CA 1
ATOM 578 C C . VAL A 1 75 ? 8.125 21.453 -6.961 1 97.81 75 VAL A C 1
ATOM 580 O O . VAL A 1 75 ? 8.055 21.141 -5.77 1 97.81 75 VAL A O 1
ATOM 583 N N . ARG A 1 76 ? 7.277 22.219 -7.602 1 97.5 76 ARG A N 1
ATOM 584 C CA . ARG A 1 76 ? 6.18 22.844 -6.875 1 97.5 76 ARG A CA 1
ATOM 585 C C . ARG A 1 76 ? 4.855 22.641 -7.602 1 97.5 76 ARG A C 1
ATOM 587 O O . ARG A 1 76 ? 4.797 22.719 -8.828 1 97.5 76 ARG A O 1
ATOM 594 N N . GLY A 1 77 ? 3.826 22.188 -6.887 1 96.5 77 GLY A N 1
ATOM 595 C CA . GLY A 1 77 ? 2.453 22.188 -7.359 1 96.5 77 GLY A CA 1
ATOM 596 C C . GLY A 1 77 ? 1.631 23.344 -6.816 1 96.5 77 GLY A C 1
ATOM 597 O O . GLY A 1 77 ? 1.952 24.5 -7.062 1 96.5 77 GLY A O 1
ATOM 598 N N . GLY A 1 78 ? 0.744 23.062 -5.883 1 95.5 78 GLY A N 1
ATOM 599 C CA . GLY A 1 78 ? -0.126 24.078 -5.316 1 95.5 78 GLY A CA 1
ATOM 600 C C . GLY A 1 78 ? 0.556 24.922 -4.254 1 95.5 78 GLY A C 1
ATOM 601 O O . GLY A 1 78 ? 0.002 25.922 -3.797 1 95.5 78 GLY A O 1
ATOM 602 N N . GLY A 1 79 ? 1.741 24.547 -3.889 1 95.56 79 GLY A N 1
ATOM 603 C CA . GLY A 1 79 ? 2.492 25.297 -2.896 1 95.56 79 GLY A CA 1
ATOM 604 C C . GLY A 1 79 ? 1.843 25.297 -1.526 1 95.56 79 GLY A C 1
ATOM 605 O O . GLY A 1 79 ? 1.982 26.266 -0.765 1 95.56 79 GLY A O 1
ATOM 606 N N . SER A 1 80 ? 1.16 24.25 -1.185 1 94.56 80 SER A N 1
ATOM 607 C CA . SER A 1 80 ? 0.39 24.234 0.055 1 94.56 80 SER A CA 1
ATOM 608 C C . SER A 1 80 ? 1.127 23.469 1.155 1 94.56 80 SER A C 1
ATOM 610 O O . SER A 1 80 ? 0.556 23.188 2.211 1 94.56 80 SER A O 1
ATOM 612 N N . SER A 1 81 ? 2.398 23.109 0.92 1 96.12 81 SER A N 1
ATOM 613 C CA . SER A 1 81 ? 3.166 22.422 1.955 1 96.12 81 SER A CA 1
ATOM 614 C C . SER A 1 81 ? 3.264 23.266 3.221 1 96.12 81 SER A C 1
ATOM 616 O O . SER A 1 81 ? 3.438 24.484 3.15 1 96.12 81 SER A O 1
ATOM 618 N N . VAL A 1 82 ? 3.209 22.578 4.328 1 96.81 82 VAL A N 1
ATOM 619 C CA . VAL A 1 82 ? 3.318 23.266 5.605 1 96.81 82 VAL A CA 1
ATOM 620 C C . VAL A 1 82 ? 4.66 22.953 6.258 1 96.81 82 VAL A C 1
ATOM 622 O O . VAL A 1 82 ? 4.859 23.203 7.445 1 96.81 82 VAL A O 1
ATOM 625 N N . THR A 1 83 ? 5.578 22.312 5.48 1 97.12 83 THR A N 1
ATOM 626 C CA . THR A 1 83 ? 6.855 21.891 6.043 1 97.12 83 THR A CA 1
ATOM 627 C C . THR A 1 83 ? 8.023 22.484 5.266 1 97.12 83 THR A C 1
ATOM 629 O O . THR A 1 83 ? 9.172 22.109 5.477 1 97.12 83 THR A O 1
ATOM 632 N N . GLY A 1 84 ? 7.766 23.344 4.352 1 95.81 84 GLY A N 1
ATOM 633 C CA . GLY A 1 84 ? 8.82 23.953 3.555 1 95.81 84 GLY A CA 1
ATOM 634 C C . GLY A 1 84 ? 9.289 23.062 2.414 1 95.81 84 GLY A C 1
ATOM 635 O O . GLY A 1 84 ? 10.344 23.312 1.823 1 95.81 84 GLY A O 1
ATOM 636 N N . ALA A 1 85 ? 8.5 22.062 2.016 1 95.12 85 ALA A N 1
ATOM 637 C CA . ALA A 1 85 ? 8.906 21.109 0.975 1 95.12 85 ALA A CA 1
ATOM 638 C C . ALA A 1 85 ? 8.922 21.781 -0.396 1 95.12 85 ALA A C 1
ATOM 640 O O . ALA A 1 85 ? 9.648 21.359 -1.294 1 95.12 85 ALA A O 1
ATOM 641 N N . SER A 1 86 ? 8.156 22.828 -0.594 1 94.94 86 SER A N 1
ATOM 642 C CA . SER A 1 86 ? 8.07 23.484 -1.896 1 94.94 86 SER A CA 1
ATOM 643 C C . SER A 1 86 ? 8.633 24.906 -1.836 1 94.94 86 SER A C 1
ATOM 645 O O . SER A 1 86 ? 8.422 25.703 -2.752 1 94.94 86 SER A O 1
ATOM 647 N N . ALA A 1 87 ? 9.289 25.25 -0.698 1 92.06 87 ALA A N 1
ATOM 648 C CA . ALA A 1 87 ? 9.961 26.547 -0.605 1 92.06 87 ALA A CA 1
ATOM 649 C C . ALA A 1 87 ? 11.203 26.594 -1.495 1 92.06 87 ALA A C 1
ATOM 651 O O . ALA A 1 87 ? 12.047 25.688 -1.438 1 92.06 87 ALA A O 1
ATOM 652 N N . GLY A 1 88 ? 11.391 27.641 -2.307 1 89.44 88 GLY A N 1
ATOM 653 C CA . GLY A 1 88 ? 12.32 27.594 -3.424 1 89.44 88 GLY A CA 1
ATOM 654 C C . GLY A 1 88 ? 13.57 28.406 -3.188 1 89.44 88 GLY A C 1
ATOM 655 O O . GLY A 1 88 ? 14.32 28.703 -4.129 1 89.44 88 GLY A O 1
ATOM 656 N N . GLY A 1 89 ? 13.836 28.859 -1.957 1 90.81 89 GLY A N 1
ATOM 657 C CA . GLY A 1 89 ? 14.969 29.734 -1.722 1 90.81 89 GLY A CA 1
ATOM 658 C C . GLY A 1 89 ? 16.266 29.188 -2.287 1 90.81 89 GLY A C 1
ATOM 659 O O . GLY A 1 89 ? 16.656 28.062 -1.983 1 90.81 89 GLY A O 1
ATOM 660 N N . GLY A 1 90 ? 16.859 29.938 -3.168 1 93 90 GLY A N 1
ATOM 661 C CA . GLY A 1 90 ? 18.188 29.594 -3.67 1 93 90 GLY A CA 1
ATOM 662 C C . GLY A 1 90 ? 18.141 28.562 -4.781 1 93 90 GLY A C 1
ATOM 663 O O . GLY A 1 90 ? 19.188 28.125 -5.27 1 93 90 GLY A O 1
ATOM 664 N N . SER A 1 91 ? 16.953 28.188 -5.223 1 96.12 91 SER A N 1
ATOM 665 C CA . SER A 1 91 ? 16.781 27.141 -6.227 1 96.12 91 SER A CA 1
ATOM 666 C C . SER A 1 91 ? 15.93 27.625 -7.395 1 96.12 91 SER A C 1
ATOM 668 O O . SER A 1 91 ? 15.344 28.703 -7.336 1 96.12 91 SER A O 1
ATOM 670 N N . ILE A 1 92 ? 16.031 26.875 -8.461 1 97.19 92 ILE A N 1
ATOM 671 C CA . ILE A 1 92 ? 15.023 27.031 -9.508 1 97.19 92 ILE A CA 1
ATOM 672 C C . ILE A 1 92 ? 13.711 26.391 -9.047 1 97.19 92 ILE A C 1
ATOM 674 O O . ILE A 1 92 ? 13.68 25.219 -8.68 1 97.19 92 ILE A O 1
ATOM 678 N N . VAL A 1 93 ? 12.664 27.188 -8.984 1 97.75 93 VAL A N 1
ATOM 679 C CA . VAL A 1 93 ? 11.352 26.625 -8.672 1 97.75 93 VAL A CA 1
ATOM 680 C C . VAL A 1 93 ? 10.641 26.219 -9.961 1 97.75 93 VAL A C 1
ATOM 682 O O . VAL A 1 93 ? 10.461 27.031 -10.859 1 97.75 93 VAL A O 1
ATOM 685 N N . MET A 1 94 ? 10.359 24.984 -10.078 1 98.25 94 MET A N 1
ATOM 686 C CA . MET A 1 94 ? 9.617 24.469 -11.227 1 98.25 94 MET A CA 1
ATOM 687 C C . MET A 1 94 ? 8.164 24.203 -10.852 1 98.25 94 MET A C 1
ATOM 689 O O . MET A 1 94 ? 7.859 23.203 -10.195 1 98.25 94 MET A O 1
ATOM 693 N N . ASP A 1 95 ? 7.293 25.109 -11.211 1 97.94 95 ASP A N 1
ATOM 694 C CA . ASP A 1 95 ? 5.859 25.016 -10.961 1 97.94 95 ASP A CA 1
ATOM 695 C C . ASP A 1 95 ? 5.164 24.219 -12.07 1 97.94 95 ASP A C 1
ATOM 697 O O . ASP A 1 95 ? 5.047 24.703 -13.195 1 97.94 95 ASP A O 1
ATOM 701 N N . ILE A 1 96 ? 4.613 23.078 -11.719 1 97.5 96 ILE A N 1
ATOM 702 C CA . ILE A 1 96 ? 4.129 22.141 -12.734 1 97.5 96 ILE A CA 1
ATOM 703 C C . ILE A 1 96 ? 2.635 22.375 -12.961 1 97.5 96 ILE A C 1
ATOM 705 O O . ILE A 1 96 ? 1.98 21.578 -13.648 1 97.5 96 ILE A O 1
ATOM 709 N N . SER A 1 97 ? 2.037 23.422 -12.5 1 97.19 97 SER A N 1
ATOM 710 C CA . SER A 1 97 ? 0.596 23.641 -12.445 1 97.19 97 SER A CA 1
ATOM 711 C C . SER A 1 97 ? 0.012 23.828 -13.836 1 97.19 97 SER A C 1
ATOM 713 O O . SER A 1 97 ? -1.201 23.734 -14.031 1 97.19 97 SER A O 1
ATOM 715 N N . ASN A 1 98 ? 0.898 24.109 -14.836 1 97.38 98 ASN A N 1
ATOM 716 C CA . ASN A 1 98 ? 0.397 24.25 -16.203 1 97.38 98 ASN A CA 1
ATOM 717 C C . ASN A 1 98 ? 0.033 22.906 -16.797 1 97.38 98 ASN A C 1
ATOM 719 O O . ASN A 1 98 ? -0.708 22.828 -17.781 1 97.38 98 ASN A O 1
ATOM 723 N N . LEU A 1 99 ? 0.603 21.828 -16.281 1 98.44 99 LEU A N 1
ATOM 724 C CA . LEU A 1 99 ? 0.238 20.484 -16.703 1 98.44 99 LEU A CA 1
ATOM 725 C C . LEU A 1 99 ? -0.962 19.969 -15.914 1 98.44 99 LEU A C 1
ATOM 727 O O . LEU A 1 99 ? -0.811 19.141 -15.016 1 98.44 99 LEU A O 1
ATOM 731 N N . ASN A 1 100 ? -2.137 20.422 -16.281 1 98.62 100 ASN A N 1
ATOM 732 C CA . ASN A 1 100 ? -3.291 20.25 -15.414 1 98.62 100 ASN A CA 1
ATOM 733 C C . ASN A 1 100 ? -4.465 19.609 -16.156 1 98.62 100 ASN A C 1
ATOM 735 O O . ASN A 1 100 ? -5.613 19.734 -15.727 1 98.62 100 ASN A O 1
ATOM 739 N N . ARG A 1 101 ? -4.281 18.906 -17.297 1 98.38 101 ARG A N 1
ATOM 740 C CA . ARG A 1 101 ? -5.359 18.328 -18.094 1 98.38 101 ARG A CA 1
ATOM 741 C C . ARG A 1 101 ? -5.816 16.984 -17.516 1 98.38 101 ARG A C 1
ATOM 743 O O . ARG A 1 101 ? -4.996 16.188 -17.078 1 98.38 101 ARG A O 1
ATOM 750 N N . VAL A 1 102 ? -7.098 16.766 -17.422 1 98.75 102 VAL A N 1
ATOM 751 C CA . VAL A 1 102 ? -7.664 15.438 -17.266 1 98.75 102 VAL A CA 1
ATOM 752 C C . VAL A 1 102 ? -7.625 14.703 -18.609 1 98.75 102 VAL A C 1
ATOM 754 O O . VAL A 1 102 ? -8.273 15.125 -19.562 1 98.75 102 VAL A O 1
ATOM 757 N N . LEU A 1 103 ? -6.941 13.648 -18.703 1 98.75 103 LEU A N 1
ATOM 758 C CA . LEU A 1 103 ? -6.664 12.992 -19.969 1 98.75 103 LEU A CA 1
ATOM 759 C C . LEU A 1 103 ? -7.711 11.922 -20.266 1 98.75 103 LEU A C 1
ATOM 761 O O . LEU A 1 103 ? -8.031 11.664 -21.438 1 98.75 103 LEU A O 1
ATOM 765 N N . ASP A 1 104 ? -8.156 11.234 -19.25 1 98.56 104 ASP A N 1
ATOM 766 C CA . ASP A 1 104 ? -9.117 10.148 -19.422 1 98.56 104 ASP A CA 1
ATOM 767 C C . ASP A 1 104 ? -9.867 9.867 -18.125 1 98.56 104 ASP A C 1
ATOM 769 O O . ASP A 1 104 ? -9.297 9.969 -17.031 1 98.56 104 ASP A O 1
ATOM 773 N N . ILE A 1 105 ? -11.133 9.68 -18.219 1 98.75 105 ILE A N 1
ATOM 774 C CA . ILE A 1 105 ? -11.953 9.148 -17.141 1 98.75 105 ILE A CA 1
ATOM 775 C C . ILE A 1 105 ? -12.648 7.867 -17.594 1 98.75 105 ILE A C 1
ATOM 777 O O . ILE A 1 105 ? -13.461 7.891 -18.516 1 98.75 105 ILE A O 1
ATOM 781 N N . ASN A 1 106 ? -12.297 6.746 -17 1 98.69 106 ASN A N 1
ATOM 782 C CA . ASN A 1 106 ? -12.906 5.453 -17.297 1 98.69 106 ASN A CA 1
ATOM 783 C C . ASN A 1 106 ? -13.891 5.039 -16.203 1 98.69 106 ASN A C 1
ATOM 785 O O . ASN A 1 106 ? -13.492 4.5 -15.172 1 98.69 106 ASN A O 1
ATOM 789 N N . GLU A 1 107 ? -15.164 5.184 -16.484 1 98.5 107 GLU A N 1
ATOM 790 C CA . GLU A 1 107 ? -16.203 4.926 -15.484 1 98.5 107 GLU A CA 1
ATOM 791 C C . GLU A 1 107 ? -16.359 3.43 -15.234 1 98.5 107 GLU A C 1
ATOM 793 O O . GLU A 1 107 ? -16.766 3.018 -14.148 1 98.5 107 GLU A O 1
ATOM 798 N N . TYR A 1 108 ? -16.078 2.65 -16.188 1 98.62 108 TYR A N 1
ATOM 799 C CA . TYR A 1 108 ? -16.25 1.211 -16.031 1 98.62 108 TYR A CA 1
ATOM 800 C C . TYR A 1 108 ? -15.148 0.614 -15.164 1 98.62 108 TYR A C 1
ATOM 802 O O . TYR A 1 108 ? -15.406 -0.203 -14.281 1 98.62 108 TYR A O 1
ATOM 810 N N . ASP A 1 109 ? -13.906 1.006 -15.43 1 98.81 109 ASP A N 1
ATOM 811 C CA . ASP A 1 109 ? -12.766 0.508 -14.664 1 98.81 109 ASP A CA 1
ATOM 812 C C . ASP A 1 109 ? -12.5 1.376 -13.438 1 98.81 109 ASP A C 1
ATOM 814 O O . ASP A 1 109 ? -11.625 1.063 -12.625 1 98.81 109 ASP A O 1
ATOM 818 N N . LEU A 1 110 ? -13.195 2.498 -13.352 1 98.81 110 LEU A N 1
ATOM 819 C CA . LEU A 1 110 ? -13.133 3.406 -12.211 1 98.81 110 LEU A CA 1
ATOM 820 C C . LEU A 1 110 ? -11.727 3.984 -12.047 1 98.81 110 LEU A C 1
ATOM 822 O O . LEU A 1 110 ? -11.141 3.904 -10.969 1 98.81 110 LEU A O 1
ATOM 826 N N . THR A 1 111 ? -11.234 4.645 -13.109 1 98.81 111 THR A N 1
ATOM 827 C CA . THR A 1 111 ? -9.93 5.289 -13.07 1 98.81 111 THR A CA 1
ATOM 828 C C . THR A 1 111 ? -9.977 6.652 -13.758 1 98.81 111 THR A C 1
ATOM 830 O O . THR A 1 111 ? -10.844 6.902 -14.594 1 98.81 111 THR A O 1
ATOM 833 N N . ILE A 1 112 ? -9.133 7.512 -13.352 1 98.88 112 ILE A N 1
ATOM 834 C CA . ILE A 1 112 ? -8.898 8.789 -14 1 98.88 112 ILE A CA 1
ATOM 835 C C . ILE A 1 112 ? -7.41 8.945 -14.312 1 98.88 112 ILE A C 1
ATOM 837 O O . ILE A 1 112 ? -6.559 8.562 -13.508 1 98.88 112 ILE A O 1
ATOM 841 N N . THR A 1 113 ? -7.059 9.297 -15.453 1 98.88 113 THR A N 1
ATOM 842 C CA . THR A 1 113 ? -5.711 9.703 -15.844 1 98.88 113 THR A CA 1
ATOM 843 C C . THR A 1 113 ? -5.605 11.219 -15.93 1 98.88 113 THR A C 1
ATOM 845 O O . THR A 1 113 ? -6.348 11.859 -16.688 1 98.88 113 THR A O 1
ATOM 848 N N . VAL A 1 114 ? -4.699 11.766 -15.164 1 98.88 114 VAL A N 1
ATOM 849 C CA . VAL A 1 114 ? -4.664 13.219 -15.023 1 98.88 114 VAL A CA 1
ATOM 850 C C . VAL A 1 114 ? -3.215 13.688 -14.938 1 98.88 114 VAL A C 1
ATOM 852 O O . VAL A 1 114 ? -2.344 12.961 -14.453 1 98.88 114 VAL A O 1
ATOM 855 N N . GLU A 1 115 ? -2.965 14.859 -15.469 1 98.88 115 GLU A N 1
ATOM 856 C CA . GLU A 1 115 ? -1.664 15.492 -15.281 1 98.88 115 GLU A CA 1
ATOM 857 C C . GLU A 1 115 ? -1.476 15.945 -13.836 1 98.88 115 GLU A C 1
ATOM 859 O O . GLU A 1 115 ? -2.436 16.344 -13.172 1 98.88 115 GLU A O 1
ATOM 864 N N . SER A 1 116 ? -0.255 15.906 -13.352 1 98.44 116 SER A N 1
ATOM 865 C CA . SER A 1 116 ? 0.035 16.016 -11.922 1 98.44 116 SER A CA 1
ATOM 866 C C . SER A 1 116 ? -0.141 17.453 -11.43 1 98.44 116 SER A C 1
ATOM 868 O O . SER A 1 116 ? -0.27 17.688 -10.227 1 98.44 116 SER A O 1
ATOM 870 N N . GLY A 1 117 ? -0.135 18.422 -12.266 1 98.69 117 GLY A N 1
ATOM 871 C CA . GLY A 1 117 ? -0.317 19.812 -11.875 1 98.69 117 GLY A CA 1
ATOM 872 C C . GLY A 1 117 ? -1.772 20.188 -11.688 1 98.69 117 GLY A C 1
ATOM 873 O O . GLY A 1 117 ? -2.078 21.312 -11.273 1 98.69 117 GLY A O 1
ATOM 874 N N . ALA A 1 118 ? -2.691 19.281 -11.969 1 98.81 118 ALA A N 1
ATOM 875 C CA . ALA A 1 118 ? -4.117 19.562 -11.836 1 98.81 118 ALA A CA 1
ATOM 876 C C . ALA A 1 118 ? -4.488 19.828 -10.383 1 98.81 118 ALA A C 1
ATOM 878 O O . ALA A 1 118 ? -4.051 19.109 -9.477 1 98.81 118 ALA A O 1
ATOM 879 N N . ARG A 1 119 ? -5.285 20.859 -10.18 1 98.56 119 ARG A N 1
ATOM 880 C CA . ARG A 1 119 ? -5.777 21.156 -8.836 1 98.56 119 ARG A CA 1
ATOM 881 C C . ARG A 1 119 ? -6.777 20.109 -8.375 1 98.56 119 ARG A C 1
ATOM 883 O O . ARG A 1 119 ? -7.652 19.688 -9.133 1 98.56 119 ARG A O 1
ATOM 890 N N . LEU A 1 120 ? -6.617 19.719 -7.172 1 98.75 120 LEU A N 1
ATOM 891 C CA . LEU A 1 120 ? -7.496 18.703 -6.598 1 98.75 120 LEU A CA 1
ATOM 892 C C . LEU A 1 120 ? -8.953 19.141 -6.703 1 98.75 120 LEU A C 1
ATOM 894 O O . LEU A 1 120 ? -9.812 18.328 -7.074 1 98.75 120 LEU A O 1
ATOM 898 N N . SER A 1 121 ? -9.289 20.359 -6.383 1 98.44 121 SER A N 1
ATOM 899 C CA . SER A 1 121 ? -10.656 20.859 -6.398 1 98.44 121 SER A CA 1
ATOM 900 C C . SER A 1 121 ? -11.266 20.766 -7.793 1 98.44 121 SER A C 1
ATOM 902 O O . SER A 1 121 ? -12.445 20.422 -7.941 1 98.44 121 SER A O 1
ATOM 904 N N . ASP A 1 122 ? -10.453 21.062 -8.797 1 98.69 122 ASP A N 1
ATOM 905 C CA . ASP A 1 122 ? -10.93 20.984 -10.18 1 98.69 122 ASP A CA 1
ATOM 906 C C . ASP A 1 122 ? -11.203 19.531 -10.586 1 98.69 122 ASP A C 1
ATOM 908 O O . ASP A 1 122 ? -12.211 19.25 -11.227 1 98.69 122 ASP A O 1
ATOM 912 N N . VAL A 1 123 ? -10.281 18.688 -10.227 1 98.88 123 VAL A N 1
ATOM 913 C CA . VAL A 1 123 ? -10.438 17.266 -10.539 1 98.88 123 VAL A CA 1
ATOM 914 C C . VAL A 1 123 ? -11.688 16.719 -9.852 1 98.88 123 VAL A C 1
ATOM 916 O O . VAL A 1 123 ? -12.492 16.016 -10.469 1 98.88 123 VAL A O 1
ATOM 919 N N . GLU A 1 124 ? -11.891 17.047 -8.602 1 98.62 124 GLU A N 1
ATOM 920 C CA . GLU A 1 124 ? -13.047 16.594 -7.84 1 98.62 124 GLU A CA 1
ATOM 921 C C . GLU A 1 124 ? -14.344 17.125 -8.438 1 98.62 124 GLU A C 1
ATOM 923 O O . GLU A 1 124 ? -15.336 16.391 -8.531 1 98.62 124 GLU A O 1
ATOM 928 N N . ARG A 1 125 ? -14.352 18.359 -8.766 1 98.44 125 ARG A N 1
ATOM 929 C CA . ARG A 1 125 ? -15.547 18.938 -9.383 1 98.44 125 ARG A CA 1
ATOM 930 C C . ARG A 1 125 ? -15.938 18.172 -10.641 1 98.44 125 ARG A C 1
ATOM 932 O O . ARG A 1 125 ? -17.109 17.812 -10.82 1 98.44 125 ARG A O 1
ATOM 939 N N . ARG A 1 126 ? -14.945 17.922 -11.492 1 98.56 126 ARG A N 1
ATOM 940 C CA . ARG A 1 126 ? -15.188 17.172 -12.727 1 98.56 126 ARG A CA 1
ATOM 941 C C . ARG A 1 126 ? -15.727 15.781 -12.43 1 98.56 126 ARG A C 1
ATOM 943 O O . ARG A 1 126 ? -16.656 15.312 -13.094 1 98.56 126 ARG A O 1
ATOM 950 N N . LEU A 1 127 ? -15.156 15.133 -11.484 1 98.88 127 LEU A N 1
ATOM 951 C CA . LEU A 1 127 ? -15.586 13.789 -11.109 1 98.88 127 LEU A CA 1
ATOM 952 C C . LEU A 1 127 ? -17 13.812 -10.523 1 98.88 127 LEU A C 1
ATOM 954 O O . LEU A 1 127 ? -17.828 12.961 -10.867 1 98.88 127 LEU A O 1
ATOM 958 N N . ASN A 1 128 ? -17.266 14.773 -9.688 1 98.62 128 ASN A N 1
ATOM 959 C CA . ASN A 1 128 ? -18.562 14.852 -9.039 1 98.62 128 ASN A CA 1
ATOM 960 C C . ASN A 1 128 ? -19.688 15.047 -10.062 1 98.62 128 ASN A C 1
ATOM 962 O O . ASN A 1 128 ? -20.781 14.523 -9.891 1 98.62 128 ASN A O 1
ATOM 966 N N . GLU A 1 129 ? -19.406 15.781 -11.047 1 98.5 129 GLU A N 1
ATOM 967 C CA . GLU A 1 129 ? -20.375 15.984 -12.125 1 98.5 129 GLU A CA 1
ATOM 968 C C . GLU A 1 129 ? -20.766 14.656 -12.773 1 98.5 129 GLU A C 1
ATOM 970 O O . GLU A 1 129 ? -21.875 14.516 -13.297 1 98.5 129 GLU A O 1
ATOM 975 N N . LEU A 1 130 ? -19.891 13.703 -12.695 1 98.5 130 LEU A N 1
ATOM 976 C CA . LEU A 1 130 ? -20.125 12.406 -13.312 1 98.5 130 LEU A CA 1
ATOM 977 C C . LEU A 1 130 ? -20.578 11.383 -12.273 1 98.5 130 LEU A C 1
ATOM 979 O O . LEU A 1 130 ? -20.766 10.211 -12.594 1 98.5 130 LEU A O 1
ATOM 983 N N . GLY A 1 131 ? -20.703 11.781 -11.039 1 98.5 131 GLY A N 1
ATOM 984 C CA . GLY A 1 131 ? -21.156 10.883 -9.984 1 98.5 131 GLY A CA 1
ATOM 985 C C . GLY A 1 131 ? -20.031 10.109 -9.328 1 98.5 131 GLY A C 1
ATOM 986 O O . GLY A 1 131 ? -20.266 9.094 -8.68 1 98.5 131 GLY A O 1
ATOM 987 N N . TYR A 1 132 ? -18.844 10.516 -9.547 1 98.75 132 TYR A N 1
ATOM 988 C CA . TYR A 1 132 ? -17.672 9.852 -8.969 1 98.75 132 TYR A CA 1
ATOM 989 C C . TYR A 1 132 ? -16.859 10.82 -8.117 1 98.75 132 TYR A C 1
ATOM 991 O O . TYR A 1 132 ? -17.156 12.016 -8.055 1 98.75 132 TYR A O 1
ATOM 999 N N . SER A 1 133 ? -15.875 10.305 -7.402 1 98.81 133 SER A N 1
ATOM 1000 C CA . SER A 1 133 ? -15.008 11.078 -6.523 1 98.81 133 SER A CA 1
ATOM 1001 C C . SER A 1 133 ? -13.672 10.383 -6.309 1 98.81 133 SER A C 1
ATOM 1003 O O . SER A 1 133 ? -13.586 9.156 -6.367 1 98.81 133 SER A O 1
ATOM 1005 N N . LEU A 1 134 ? -12.609 11.172 -6.117 1 98.75 134 LEU A N 1
ATOM 1006 C CA . LEU A 1 134 ? -11.398 10.609 -5.543 1 98.75 134 LEU A CA 1
ATOM 1007 C C . LEU A 1 134 ? -11.602 10.258 -4.07 1 98.75 134 LEU A C 1
ATOM 1009 O O . LEU A 1 134 ? -10.922 9.383 -3.537 1 98.75 134 LEU A O 1
ATOM 1013 N N . ARG A 1 135 ? -12.523 10.977 -3.449 1 98.44 135 ARG A N 1
ATOM 1014 C CA . ARG A 1 135 ? -12.836 10.922 -2.027 1 98.44 135 ARG A CA 1
ATOM 1015 C C . ARG A 1 135 ? -11.602 11.195 -1.179 1 98.44 135 ARG A C 1
ATOM 1017 O O . ARG A 1 135 ? -11.453 10.648 -0.082 1 98.44 135 ARG A O 1
ATOM 1024 N N . HIS A 1 136 ? -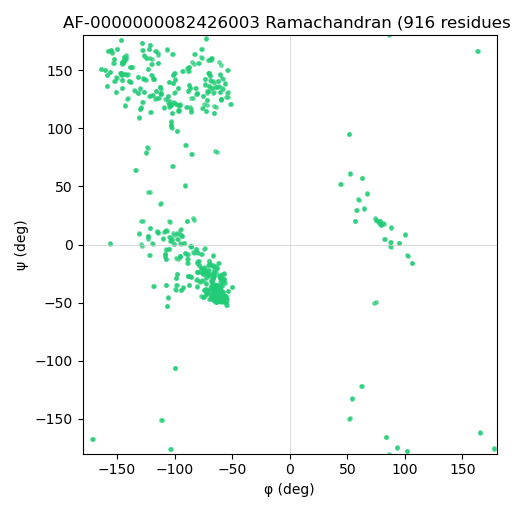10.562 11.828 -1.71 1 98.62 136 HIS A N 1
ATOM 1025 C CA . HIS A 1 136 ? -9.383 12.367 -1.051 1 98.62 136 HIS A CA 1
ATOM 1026 C C . HIS A 1 136 ? -9.523 13.867 -0.805 1 98.62 136 HIS A C 1
ATOM 1028 O O . HIS A 1 136 ? -9.211 14.68 -1.682 1 98.62 136 HIS A O 1
ATOM 1034 N N . ILE A 1 137 ? -9.922 14.234 0.408 1 98.06 137 ILE A N 1
ATOM 1035 C CA . ILE A 1 137 ? -10.336 15.602 0.708 1 98.06 137 ILE A CA 1
ATOM 1036 C C . ILE A 1 137 ? -9.508 16.141 1.871 1 98.06 137 ILE A C 1
ATOM 1038 O O . ILE A 1 137 ? -9.992 16.203 3.006 1 98.06 137 ILE A O 1
ATOM 1042 N N . PRO A 1 138 ? -8.312 16.547 1.569 1 97.38 138 PRO A N 1
ATOM 1043 C CA . PRO A 1 138 ? -7.496 17.156 2.625 1 97.38 138 PRO A CA 1
ATOM 1044 C C . PRO A 1 138 ? -7.914 18.594 2.936 1 97.38 138 PRO A C 1
ATOM 1046 O O . PRO A 1 138 ? -8.727 19.172 2.215 1 97.38 138 PRO A O 1
ATOM 1049 N N . GLN A 1 139 ? -7.395 19.078 4.008 1 94.44 139 GLN A N 1
ATOM 1050 C CA . GLN A 1 139 ? -7.656 20.469 4.355 1 94.44 139 GLN A CA 1
ATOM 1051 C C . GLN A 1 139 ? -7.152 21.422 3.266 1 94.44 139 GLN A C 1
ATOM 1053 O O . GLN A 1 139 ? -7.711 22.5 3.066 1 94.44 139 GLN A O 1
ATOM 1058 N N . SER A 1 140 ? -6.109 21.031 2.516 1 95.06 140 SER A N 1
ATOM 1059 C CA . SER A 1 140 ? -5.523 21.828 1.444 1 95.06 140 SER A CA 1
ATOM 1060 C C . SER A 1 140 ? -6.297 21.656 0.142 1 95.06 140 SER A C 1
ATOM 1062 O O . SER A 1 140 ? -5.785 21.969 -0.936 1 95.06 140 SER A O 1
ATOM 1064 N N . PHE A 1 141 ? -7.582 21.219 0.194 1 97 141 PHE A N 1
ATOM 1065 C CA . PHE A 1 141 ? -8.445 20.844 -0.92 1 97 141 PHE A CA 1
ATOM 1066 C C . PHE A 1 141 ? -8.438 21.938 -1.997 1 97 141 PHE A C 1
ATOM 1068 O O . PHE A 1 141 ? -8.383 21.625 -3.189 1 97 141 PHE A O 1
ATOM 1075 N N . ASN A 1 142 ? -8.383 23.125 -1.657 1 95 142 ASN A N 1
ATOM 1076 C CA . ASN A 1 142 ? -8.539 24.219 -2.604 1 95 142 ASN A CA 1
ATOM 1077 C C . ASN A 1 142 ? -7.191 24.656 -3.176 1 95 142 ASN A C 1
ATOM 1079 O O . ASN A 1 142 ? -7.145 25.438 -4.137 1 95 142 ASN A O 1
ATOM 1083 N N . TYR A 1 143 ? -6.082 24.125 -2.646 1 95.38 143 TYR A N 1
ATOM 1084 C CA . TYR A 1 143 ? -4.754 24.578 -3.055 1 95.38 143 TYR A CA 1
ATOM 1085 C C . TYR A 1 143 ? -3.965 23.438 -3.688 1 95.38 143 TYR A C 1
ATOM 1087 O O . TYR A 1 143 ? -3.186 23.656 -4.617 1 95.38 143 TYR A O 1
ATOM 1095 N N . ALA A 1 144 ? -4.137 22.25 -3.207 1 97.44 144 ALA A N 1
ATOM 1096 C CA . ALA A 1 144 ? -3.273 21.109 -3.523 1 97.44 144 ALA A CA 1
ATOM 1097 C C . ALA A 1 144 ? -3.455 20.672 -4.973 1 97.44 144 ALA A C 1
ATOM 1099 O O . ALA A 1 144 ? -4.535 20.828 -5.543 1 97.44 144 ALA A O 1
ATOM 1100 N N . THR A 1 145 ? -2.412 20.234 -5.566 1 98.69 145 THR A N 1
ATOM 1101 C CA . THR A 1 145 ? -2.445 19.562 -6.859 1 98.69 145 THR A CA 1
ATOM 1102 C C . THR A 1 145 ? -2.301 18.047 -6.691 1 98.69 145 THR A C 1
ATOM 1104 O O . THR A 1 145 ? -1.893 17.578 -5.629 1 98.69 145 THR A O 1
ATOM 1107 N N . ILE A 1 146 ? -2.652 17.328 -7.746 1 98.88 146 ILE A N 1
ATOM 1108 C CA . ILE A 1 146 ? -2.531 15.875 -7.73 1 98.88 146 ILE A CA 1
ATOM 1109 C C . ILE A 1 146 ? -1.087 15.477 -7.434 1 98.88 146 ILE A C 1
ATOM 1111 O O . ILE A 1 146 ? -0.834 14.609 -6.602 1 98.88 146 ILE A O 1
ATOM 1115 N N . GLY A 1 147 ? -0.156 16.125 -8.078 1 98.69 147 GLY A N 1
ATOM 1116 C CA . GLY A 1 147 ? 1.249 15.828 -7.84 1 98.69 147 GLY A CA 1
ATOM 1117 C C . GLY A 1 147 ? 1.679 16.109 -6.41 1 98.69 147 GLY A C 1
ATOM 1118 O O . GLY A 1 147 ? 2.475 15.359 -5.84 1 98.69 147 GLY A O 1
ATOM 1119 N N . GLY A 1 148 ? 1.174 17.219 -5.867 1 98.38 148 GLY A N 1
ATOM 1120 C CA . GLY A 1 148 ? 1.493 17.531 -4.484 1 98.38 148 GLY A CA 1
ATOM 1121 C C . GLY A 1 148 ? 0.992 16.484 -3.504 1 98.38 148 GLY A C 1
ATOM 1122 O O . GLY A 1 148 ? 1.689 16.141 -2.549 1 98.38 148 GLY A O 1
ATOM 1123 N N . LEU A 1 149 ? -0.239 16 -3.74 1 98.75 149 LEU A N 1
ATOM 1124 C CA . LEU A 1 149 ? -0.789 14.953 -2.891 1 98.75 149 LEU A CA 1
ATOM 1125 C C . LEU A 1 149 ? 0.112 13.727 -2.895 1 98.75 149 LEU A C 1
ATOM 1127 O O . LEU A 1 149 ? 0.408 13.164 -1.838 1 98.75 149 LEU A O 1
ATOM 1131 N N . ILE A 1 150 ? 0.544 13.305 -4.086 1 98.75 150 ILE A N 1
ATOM 1132 C CA . ILE A 1 150 ? 1.366 12.109 -4.262 1 98.75 150 ILE A CA 1
ATOM 1133 C C . ILE A 1 150 ? 2.732 12.328 -3.615 1 98.75 150 ILE A C 1
ATOM 1135 O O . ILE A 1 150 ? 3.203 11.484 -2.85 1 98.75 150 ILE A O 1
ATOM 1139 N N . ALA A 1 151 ? 3.332 13.477 -3.801 1 98 151 ALA A N 1
ATOM 1140 C CA . ALA A 1 151 ? 4.691 13.758 -3.355 1 98 151 ALA A CA 1
ATOM 1141 C C . ALA A 1 151 ? 4.781 13.773 -1.831 1 98 151 ALA A C 1
ATOM 1143 O O . ALA A 1 151 ? 5.812 13.414 -1.259 1 98 151 ALA A O 1
ATOM 1144 N N . THR A 1 152 ? 3.715 14.117 -1.174 1 97.88 152 THR A N 1
ATOM 1145 C CA . THR A 1 152 ? 3.793 14.289 0.273 1 97.88 152 THR A CA 1
ATOM 1146 C C . THR A 1 152 ? 3.174 13.094 0.991 1 97.88 152 THR A C 1
ATOM 1148 O O . THR A 1 152 ? 3.061 13.086 2.219 1 97.88 152 THR A O 1
ATOM 1151 N N . LEU A 1 153 ? 2.732 12.086 0.201 1 98.5 153 LEU A N 1
ATOM 1152 C CA . LEU A 1 153 ? 2.035 10.977 0.837 1 98.5 153 LEU A CA 1
ATOM 1153 C C . LEU A 1 153 ? 0.89 11.477 1.709 1 98.5 153 LEU A C 1
ATOM 1155 O O . LEU A 1 153 ? 0.826 11.164 2.9 1 98.5 153 LEU A O 1
ATOM 1159 N N . SER A 1 154 ? -0.033 12.141 1.104 1 98.62 154 SER A N 1
ATOM 1160 C CA . SER A 1 154 ? -1.056 12.906 1.812 1 98.62 154 SER A CA 1
ATOM 1161 C C . SER A 1 154 ? -2.201 12.008 2.27 1 98.62 154 SER A C 1
ATOM 1163 O O . SER A 1 154 ? -2.301 10.859 1.842 1 98.62 154 SER A O 1
ATOM 1165 N N . SER A 1 155 ? -2.984 12.531 3.17 1 98.56 155 SER A N 1
ATOM 1166 C CA . SER A 1 155 ? -4.215 11.906 3.646 1 98.56 155 SER A CA 1
ATOM 1167 C C . SER A 1 155 ? -5.395 12.867 3.551 1 98.56 155 SER A C 1
ATOM 1169 O O . SER A 1 155 ? -5.227 14.078 3.717 1 98.56 155 SER A O 1
ATOM 1171 N N . GLY A 1 156 ? -6.523 12.352 3.219 1 98.25 156 GLY A N 1
ATOM 1172 C CA . GLY A 1 156 ? -7.766 13.109 3.211 1 98.25 156 GLY A CA 1
ATOM 1173 C C . GLY A 1 156 ? -8.695 12.75 4.352 1 98.25 156 GLY A C 1
ATOM 1174 O O . GLY A 1 156 ? -8.523 11.703 4.992 1 98.25 156 GLY A O 1
ATOM 1175 N N . GLN A 1 157 ? -9.695 13.555 4.539 1 98.19 157 GLN A N 1
ATOM 1176 C CA . GLN A 1 157 ? -10.617 13.445 5.664 1 98.19 157 GLN A CA 1
ATOM 1177 C C . GLN A 1 157 ? -11.391 12.125 5.617 1 98.19 157 GLN A C 1
ATOM 1179 O O . GLN A 1 157 ? -11.898 11.664 6.641 1 98.19 157 GLN A O 1
ATOM 1184 N N . TYR A 1 158 ? -11.469 11.492 4.492 1 98.62 158 TYR A N 1
ATOM 1185 C CA . TYR A 1 158 ? -12.227 10.25 4.328 1 98.62 158 TYR A CA 1
ATOM 1186 C C . TYR A 1 158 ? -11.297 9.047 4.258 1 98.62 158 TYR A C 1
ATOM 1188 O O . TYR A 1 158 ? -11.695 7.973 3.809 1 98.62 158 TYR A O 1
ATOM 1196 N N . SER A 1 159 ? -10.047 9.18 4.738 1 98.69 159 SER A N 1
ATOM 1197 C CA . SER A 1 159 ? -8.992 8.188 4.562 1 98.69 159 SER A CA 1
ATOM 1198 C C . SER A 1 159 ? -9.328 6.895 5.297 1 98.69 159 SER A C 1
ATOM 1200 O O . SER A 1 159 ? -8.891 5.816 4.898 1 98.69 159 SER A O 1
ATOM 1202 N N . THR A 1 160 ? -10.141 6.984 6.398 1 98.81 160 THR A N 1
ATOM 1203 C CA . THR A 1 160 ? -10.422 5.793 7.191 1 98.81 160 THR A CA 1
ATOM 1204 C C . THR A 1 160 ? -11.133 4.738 6.348 1 98.81 160 THR A C 1
ATOM 1206 O O . THR A 1 160 ? -10.789 3.557 6.406 1 98.81 160 THR A O 1
ATOM 1209 N N . LEU A 1 161 ? -12.016 5.195 5.547 1 98.62 161 LEU A N 1
ATOM 1210 C CA . LEU A 1 161 ? -12.805 4.254 4.762 1 98.62 161 LEU A CA 1
ATOM 1211 C C . LEU A 1 161 ? -12.18 4.047 3.383 1 98.62 161 LEU A C 1
ATOM 1213 O O . LEU A 1 161 ? -12.141 2.92 2.881 1 98.62 161 LEU A O 1
ATOM 1217 N N . TYR A 1 162 ? -11.672 5.098 2.777 1 98.38 162 TYR A N 1
ATOM 1218 C CA . TYR A 1 162 ? -11.336 5.031 1.358 1 98.38 162 TYR A CA 1
ATOM 1219 C C . TYR A 1 162 ? -9.828 4.922 1.157 1 98.38 162 TYR A C 1
ATOM 1221 O O . TYR A 1 162 ? -9.359 4.766 0.029 1 98.38 162 TYR A O 1
ATOM 1229 N N . GLY A 1 163 ? -9.055 4.98 2.234 1 98.06 163 GLY A N 1
ATOM 1230 C CA . GLY A 1 163 ? -7.609 4.898 2.119 1 98.06 163 GLY A CA 1
ATOM 1231 C C . GLY A 1 163 ? -6.961 6.246 1.859 1 98.06 163 GLY A C 1
ATOM 1232 O O . GLY A 1 163 ? -7.629 7.281 1.89 1 98.06 163 GLY A O 1
ATOM 1233 N N . ASN A 1 164 ? -5.699 6.219 1.75 1 98.69 164 ASN A N 1
ATOM 1234 C CA . ASN A 1 164 ? -4.879 7.406 1.544 1 98.69 164 ASN A CA 1
ATOM 1235 C C . ASN A 1 164 ? -4.402 7.516 0.098 1 98.69 164 ASN A C 1
ATOM 1237 O O . ASN A 1 164 ? -4.855 6.762 -0.768 1 98.69 164 ASN A O 1
ATOM 1241 N N . VAL A 1 165 ? -3.562 8.531 -0.205 1 98.75 165 VAL A N 1
ATOM 1242 C CA . VAL A 1 165 ? -3.182 8.828 -1.581 1 98.75 165 VAL A CA 1
ATOM 1243 C C . VAL A 1 165 ? -2.48 7.617 -2.197 1 98.75 165 VAL A C 1
ATOM 1245 O O . VAL A 1 165 ? -2.652 7.332 -3.385 1 98.75 165 VAL A O 1
ATOM 1248 N N . GLU A 1 166 ? -1.66 6.879 -1.4 1 98.25 166 GLU A N 1
ATOM 1249 C CA . GLU A 1 166 ? -0.927 5.73 -1.927 1 98.25 166 GLU A CA 1
ATOM 1250 C C . GLU A 1 166 ? -1.877 4.613 -2.338 1 98.25 166 GLU A C 1
ATOM 1252 O O . GLU A 1 166 ? -1.539 3.785 -3.189 1 98.25 166 GLU A O 1
ATOM 1257 N N . ASP A 1 167 ? -3.086 4.57 -1.758 1 97.75 167 ASP A N 1
ATOM 1258 C CA . ASP A 1 167 ? -4.082 3.562 -2.102 1 97.75 167 ASP A CA 1
ATOM 1259 C C . ASP A 1 167 ? -4.809 3.928 -3.395 1 97.75 167 ASP A C 1
ATOM 1261 O O . ASP A 1 167 ? -5.367 3.057 -4.066 1 97.75 167 ASP A O 1
ATOM 1265 N N . ALA A 1 168 ? -4.82 5.199 -3.703 1 98.44 168 ALA A N 1
ATOM 1266 C CA . ALA A 1 168 ? -5.535 5.676 -4.883 1 98.44 168 ALA A CA 1
ATOM 1267 C C . ALA A 1 168 ? -4.664 5.574 -6.133 1 98.44 168 ALA A C 1
ATOM 1269 O O . ALA A 1 168 ? -5.172 5.414 -7.242 1 98.44 168 ALA A O 1
ATOM 1270 N N . VAL A 1 169 ? -3.363 5.652 -6.016 1 98.75 169 VAL A N 1
ATOM 1271 C CA . VAL A 1 169 ? -2.449 5.699 -7.152 1 98.75 169 VAL A CA 1
ATOM 1272 C C . VAL A 1 169 ? -2.328 4.312 -7.777 1 98.75 169 VAL A C 1
ATOM 1274 O O . VAL A 1 169 ? -2.027 3.336 -7.082 1 98.75 169 VAL A O 1
ATOM 1277 N N . ILE A 1 170 ? -2.535 4.25 -9.047 1 98.62 170 ILE A N 1
ATOM 1278 C CA . ILE A 1 170 ? -2.422 3.002 -9.797 1 98.62 170 ILE A CA 1
ATOM 1279 C C . ILE A 1 170 ? -1.135 3.008 -10.617 1 98.62 170 ILE A C 1
ATOM 1281 O O . ILE A 1 170 ? -0.405 2.014 -10.641 1 98.62 170 ILE A O 1
ATOM 1285 N N . ASN A 1 171 ? -0.871 4.082 -11.273 1 98.56 171 ASN A N 1
ATOM 1286 C CA . ASN A 1 171 ? 0.27 4.238 -12.172 1 98.56 171 ASN A CA 1
ATOM 1287 C C . ASN A 1 171 ? 0.708 5.695 -12.273 1 98.56 171 ASN A C 1
ATOM 1289 O O . ASN A 1 171 ? -0.038 6.602 -11.898 1 98.56 171 ASN A O 1
ATOM 1293 N N . MET A 1 172 ? 1.971 5.883 -12.703 1 98.56 172 MET A N 1
ATOM 1294 C CA . MET A 1 172 ? 2.475 7.242 -12.867 1 98.56 172 MET A CA 1
ATOM 1295 C C . MET A 1 172 ? 3.455 7.32 -14.039 1 98.56 172 MET A C 1
ATOM 1297 O O . MET A 1 172 ? 4.176 6.359 -14.312 1 98.56 172 MET A O 1
ATOM 1301 N N . GLU A 1 173 ? 3.432 8.438 -14.656 1 98.81 173 GLU A N 1
ATOM 1302 C CA . GLU A 1 173 ? 4.539 8.836 -15.523 1 98.81 173 GLU A CA 1
ATOM 1303 C C . GLU A 1 173 ? 5.512 9.758 -14.781 1 98.81 173 GLU A C 1
ATOM 1305 O O . GLU A 1 173 ? 5.09 10.656 -14.062 1 98.81 173 GLU A O 1
ATOM 1310 N N . VAL A 1 174 ? 6.789 9.508 -14.906 1 98.75 174 VAL A N 1
ATOM 1311 C CA . VAL A 1 174 ? 7.781 10.297 -14.195 1 98.75 174 VAL A CA 1
ATOM 1312 C C . VAL A 1 174 ? 8.891 10.727 -15.148 1 98.75 174 VAL A C 1
ATOM 1314 O O . VAL A 1 174 ? 9.195 10.023 -16.109 1 98.75 174 VAL A O 1
ATOM 1317 N N . VAL A 1 175 ? 9.406 11.922 -14.953 1 98.81 175 VAL A N 1
ATOM 1318 C CA . VAL A 1 175 ? 10.68 12.344 -15.523 1 98.81 175 VAL A CA 1
ATOM 1319 C C . VAL A 1 175 ? 11.789 12.172 -14.492 1 98.81 175 VAL A C 1
ATOM 1321 O O . VAL A 1 175 ? 11.766 12.797 -13.438 1 98.81 175 VAL A O 1
ATOM 1324 N N . LEU A 1 176 ? 12.695 11.312 -14.781 1 98.56 176 LEU A N 1
ATOM 1325 C CA . LEU A 1 176 ? 13.82 11.062 -13.883 1 98.56 176 LEU A CA 1
ATOM 1326 C C . LEU A 1 176 ? 14.852 12.18 -13.984 1 98.56 176 LEU A C 1
ATOM 1328 O O . LEU A 1 176 ? 14.859 12.938 -14.961 1 98.56 176 LEU A O 1
ATOM 1332 N N . PRO A 1 177 ? 15.703 12.297 -12.992 1 98.12 177 PRO A N 1
ATOM 1333 C CA . PRO A 1 177 ? 16.703 13.367 -13 1 98.12 177 PRO A CA 1
ATOM 1334 C C . PRO A 1 177 ? 17.594 13.336 -14.242 1 98.12 177 PRO A C 1
ATOM 1336 O O . PRO A 1 177 ? 18.078 14.375 -14.688 1 98.12 177 PRO A O 1
ATOM 1339 N N . ASN A 1 178 ? 17.75 12.227 -14.859 1 97.62 178 ASN A N 1
ATOM 1340 C CA . ASN A 1 178 ? 18.594 12.094 -16.047 1 97.62 178 ASN A CA 1
ATOM 1341 C C . ASN A 1 178 ? 17.844 12.5 -17.312 1 97.62 178 ASN A C 1
ATOM 1343 O O . ASN A 1 178 ? 18.406 12.477 -18.406 1 97.62 178 ASN A O 1
ATOM 1347 N N . GLY A 1 179 ? 16.562 12.758 -17.172 1 97.88 179 GLY A N 1
ATOM 1348 C CA . GLY A 1 179 ? 15.789 13.227 -18.312 1 97.88 179 GLY A CA 1
ATOM 1349 C C . GLY A 1 179 ? 14.922 12.141 -18.922 1 97.88 179 GLY A C 1
ATOM 1350 O O . GLY A 1 179 ? 14.055 12.422 -19.75 1 97.88 179 GLY A O 1
ATOM 1351 N N . GLU A 1 180 ? 15.102 10.938 -18.516 1 97.88 180 GLU A N 1
ATOM 1352 C CA . GLU A 1 180 ? 14.273 9.852 -19.031 1 97.88 180 GLU A CA 1
ATOM 1353 C C . GLU A 1 180 ? 12.828 10.008 -18.562 1 97.88 180 GLU A C 1
ATOM 1355 O O . GLU A 1 180 ? 12.57 10.359 -17.422 1 97.88 180 GLU A O 1
ATOM 1360 N N . VAL A 1 181 ? 11.93 9.82 -19.547 1 98.5 181 VAL A N 1
ATOM 1361 C CA . VAL A 1 181 ? 10.492 9.812 -19.25 1 98.5 181 VAL A CA 1
ATOM 1362 C C . VAL A 1 181 ? 9.961 8.383 -19.312 1 98.5 181 VAL A C 1
ATOM 1364 O O . VAL A 1 181 ? 10.195 7.664 -20.281 1 98.5 181 VAL A O 1
ATOM 1367 N N . THR A 1 182 ? 9.281 7.969 -18.266 1 97.94 182 THR A N 1
ATOM 1368 C CA . THR A 1 182 ? 8.773 6.605 -18.312 1 97.94 182 THR A CA 1
ATOM 1369 C C . THR A 1 182 ? 7.508 6.473 -17.469 1 97.94 182 THR A C 1
ATOM 1371 O O . THR A 1 182 ? 7.391 7.105 -16.406 1 97.94 182 THR A O 1
ATOM 1374 N N . TRP A 1 183 ? 6.562 5.695 -18 1 98.44 183 TRP A N 1
ATOM 1375 C CA . TRP A 1 183 ? 5.547 5.133 -17.125 1 98.44 183 TRP A CA 1
ATOM 1376 C C . TRP A 1 183 ? 6.145 4.055 -16.219 1 98.44 183 TRP A C 1
ATOM 1378 O O . TRP A 1 183 ? 7.086 3.359 -16.609 1 98.44 183 TRP A O 1
ATOM 1388 N N . LEU A 1 184 ? 5.621 3.936 -15.016 1 98.25 184 LEU A N 1
ATOM 1389 C CA . LEU A 1 184 ? 6.195 2.973 -14.078 1 98.25 184 LEU A CA 1
ATOM 1390 C C . LEU A 1 184 ? 5.797 1.55 -14.453 1 98.25 184 LEU A C 1
ATOM 1392 O O . LEU A 1 184 ? 6.449 0.589 -14.039 1 98.25 184 LEU A O 1
ATOM 1396 N N . ARG A 1 185 ? 4.699 1.372 -15.125 1 96.81 185 ARG A N 1
ATOM 1397 C CA . ARG A 1 185 ? 4.25 0.12 -15.727 1 96.81 185 ARG A CA 1
ATOM 1398 C C . ARG A 1 185 ? 3.525 0.373 -17.047 1 96.81 185 ARG A C 1
ATOM 1400 O O . ARG A 1 185 ? 2.955 1.446 -17.25 1 96.81 185 ARG A O 1
ATOM 1407 N N . ARG A 1 186 ? 3.492 -0.651 -17.875 1 95.19 186 ARG A N 1
ATOM 1408 C CA . ARG A 1 186 ? 2.85 -0.533 -19.172 1 95.19 186 ARG A CA 1
ATOM 1409 C C . ARG A 1 186 ? 1.331 -0.586 -19.047 1 95.19 186 ARG A C 1
ATOM 1411 O O . ARG A 1 186 ? 0.61 -0.131 -19.938 1 95.19 186 ARG A O 1
ATOM 1418 N N . ASN A 1 187 ? 0.853 -1.168 -18.031 1 97.12 187 ASN A N 1
ATOM 1419 C CA . ASN A 1 187 ? -0.573 -1.422 -17.859 1 97.12 187 ASN A CA 1
ATOM 1420 C C . ASN A 1 187 ? -1.099 -0.789 -16.562 1 97.12 187 ASN A C 1
ATOM 1422 O O . ASN A 1 187 ? -0.325 -0.241 -15.781 1 97.12 187 ASN A O 1
ATOM 1426 N N . ASN A 1 188 ? -2.41 -0.772 -16.469 1 98.12 188 ASN A N 1
ATOM 1427 C CA . ASN A 1 188 ? -3.072 -0.258 -15.273 1 98.12 188 ASN A CA 1
ATOM 1428 C C . ASN A 1 188 ? -3.781 -1.368 -14.508 1 98.12 188 ASN A C 1
ATOM 1430 O O . ASN A 1 188 ? -4.883 -1.167 -13.992 1 98.12 188 ASN A O 1
ATOM 1434 N N . ALA A 1 189 ? -3.121 -2.619 -14.516 1 97.94 189 ALA A N 1
ATOM 1435 C CA . ALA A 1 189 ? -3.676 -3.719 -13.734 1 97.94 189 ALA A CA 1
ATOM 1436 C C . ALA A 1 189 ? -3.859 -3.312 -12.273 1 97.94 189 ALA A C 1
ATOM 1438 O O . ALA A 1 189 ? -3.127 -2.463 -11.766 1 97.94 189 ALA A O 1
ATOM 1439 N N . PRO A 1 190 ? -4.879 -3.922 -11.609 1 97.81 190 PRO A N 1
ATOM 1440 C CA . PRO A 1 190 ? -5.156 -3.502 -10.234 1 97.81 190 PRO A CA 1
ATOM 1441 C C . PRO A 1 190 ? -4.035 -3.871 -9.266 1 97.81 190 PRO A C 1
ATOM 1443 O O . PRO A 1 190 ? -3.906 -3.262 -8.195 1 97.81 190 PRO A O 1
ATOM 1446 N N . ARG A 1 191 ? -3.293 -4.84 -9.562 1 98 191 ARG A N 1
ATOM 1447 C CA . ARG A 1 191 ? -2.164 -5.305 -8.766 1 98 191 ARG A CA 1
ATOM 1448 C C . ARG A 1 191 ? -1.189 -6.117 -9.609 1 98 191 ARG A C 1
ATOM 1450 O O . ARG A 1 191 ? -1.599 -6.816 -10.539 1 98 191 ARG A O 1
ATOM 1457 N N . SER A 1 192 ? 0.087 -5.973 -9.266 1 98.38 192 SER A N 1
ATOM 1458 C CA . SER A 1 192 ? 1.117 -6.73 -9.969 1 98.38 192 SER A CA 1
ATOM 1459 C C . SER A 1 192 ? 2.252 -7.125 -9.031 1 98.38 192 SER A C 1
ATOM 1461 O O . SER A 1 192 ? 2.674 -6.324 -8.195 1 98.38 192 SER A O 1
ATOM 1463 N N . SER A 1 193 ? 2.666 -8.367 -9.117 1 98.25 193 SER A N 1
ATOM 1464 C CA . SER A 1 193 ? 3.857 -8.836 -8.422 1 98.25 193 SER A CA 1
ATOM 1465 C C . SER A 1 193 ? 5.047 -8.945 -9.375 1 98.25 193 SER A C 1
ATOM 1467 O O . SER A 1 193 ? 5.512 -10.047 -9.672 1 98.25 193 SER A O 1
ATOM 1469 N N . THR A 1 194 ? 5.535 -7.848 -9.867 1 98 194 THR A N 1
ATOM 1470 C CA . THR A 1 194 ? 6.594 -7.77 -10.867 1 98 194 THR A CA 1
ATOM 1471 C C . THR A 1 194 ? 7.777 -6.969 -10.336 1 98 194 THR A C 1
ATOM 1473 O O . THR A 1 194 ? 8.328 -6.121 -11.039 1 98 194 THR A O 1
ATOM 1476 N N . GLY A 1 195 ? 8.164 -7.277 -9.078 1 97.06 195 GLY A N 1
ATOM 1477 C CA . GLY A 1 195 ? 9.195 -6.543 -8.359 1 97.06 195 GLY A CA 1
ATOM 1478 C C . GLY A 1 195 ? 8.633 -5.57 -7.34 1 97.06 195 GLY A C 1
ATOM 1479 O O . GLY A 1 195 ? 7.426 -5.559 -7.082 1 97.06 195 GLY A O 1
ATOM 1480 N N . PRO A 1 196 ? 9.555 -4.832 -6.695 1 97 196 PRO A N 1
ATOM 1481 C CA . PRO A 1 196 ? 9.047 -3.764 -5.828 1 97 196 PRO A CA 1
ATOM 1482 C C . PRO A 1 196 ? 8.102 -2.816 -6.559 1 97 196 PRO A C 1
ATOM 1484 O O . PRO A 1 196 ? 8.391 -2.383 -7.676 1 97 196 PRO A O 1
ATOM 1487 N N . PRO A 1 197 ? 6.945 -2.566 -5.953 1 97.5 197 PRO A N 1
ATOM 1488 C CA . PRO A 1 197 ? 6.043 -1.617 -6.609 1 97.5 197 PRO A CA 1
ATOM 1489 C C . PRO A 1 197 ? 6.613 -0.201 -6.664 1 97.5 197 PRO A C 1
ATOM 1491 O O . PRO A 1 197 ? 6.68 0.481 -5.637 1 97.5 197 PRO A O 1
ATOM 1494 N N . LEU A 1 198 ? 6.91 0.28 -7.77 1 97.81 198 LEU A N 1
ATOM 1495 C CA . LEU A 1 198 ? 7.684 1.502 -7.973 1 97.81 198 LEU A CA 1
ATOM 1496 C C . LEU A 1 198 ? 6.855 2.732 -7.617 1 97.81 198 LEU A C 1
ATOM 1498 O O . LEU A 1 198 ? 7.406 3.801 -7.344 1 97.81 198 LEU A O 1
ATOM 1502 N N . LYS A 1 199 ? 5.527 2.594 -7.688 1 98 199 LYS A N 1
ATOM 1503 C CA . LYS A 1 199 ? 4.711 3.76 -7.363 1 98 199 LYS A CA 1
ATOM 1504 C C . LYS A 1 199 ? 5.023 4.273 -5.961 1 98 199 LYS A C 1
ATOM 1506 O O . LYS A 1 199 ? 4.992 5.484 -5.715 1 98 199 LYS A O 1
ATOM 1511 N N . PHE A 1 200 ? 5.418 3.393 -5.07 1 98 200 PHE A N 1
ATOM 1512 C CA . PHE A 1 200 ? 5.656 3.781 -3.688 1 98 200 PHE A CA 1
ATOM 1513 C C . PHE A 1 200 ? 7.012 4.465 -3.543 1 98 200 PHE A C 1
ATOM 1515 O O . PHE A 1 200 ? 7.273 5.125 -2.535 1 98 200 PHE A O 1
ATOM 1522 N N . LEU A 1 201 ? 7.883 4.297 -4.516 1 97.88 201 LEU A N 1
ATOM 1523 C CA . LEU A 1 201 ? 9.164 4.992 -4.52 1 97.88 201 LEU A CA 1
ATOM 1524 C C . LEU A 1 201 ? 8.961 6.496 -4.695 1 97.88 201 LEU A C 1
ATOM 1526 O O . LEU A 1 201 ? 9.68 7.297 -4.098 1 97.88 201 LEU A O 1
ATOM 1530 N N . PHE A 1 202 ? 7.977 6.852 -5.465 1 98.31 202 PHE A N 1
ATOM 1531 C CA . PHE A 1 202 ? 7.777 8.258 -5.805 1 98.31 202 PHE A CA 1
ATOM 1532 C C . PHE A 1 202 ? 6.723 8.883 -4.906 1 98.31 202 PHE A C 1
ATOM 1534 O O . PHE A 1 202 ? 6.707 10.102 -4.711 1 98.31 202 PHE A O 1
ATOM 1541 N N . THR A 1 203 ? 5.824 8.047 -4.387 1 98.38 203 THR A N 1
ATOM 1542 C CA . THR A 1 203 ? 4.848 8.531 -3.418 1 98.38 203 THR A CA 1
ATOM 1543 C C . THR A 1 203 ? 5.512 8.812 -2.072 1 98.38 203 THR A C 1
ATOM 1545 O O . THR A 1 203 ? 6.07 7.902 -1.45 1 98.38 203 THR A O 1
ATOM 1548 N N . GLY A 1 204 ? 5.543 10.039 -1.639 1 97.81 204 GLY A N 1
ATOM 1549 C CA . GLY A 1 204 ? 6.199 10.414 -0.397 1 97.81 204 GLY A CA 1
ATOM 1550 C C . GLY A 1 204 ? 7.625 10.891 -0.597 1 97.81 204 GLY A C 1
ATOM 1551 O O . GLY A 1 204 ? 8.289 11.297 0.358 1 97.81 204 GLY A O 1
ATOM 1552 N N . SER A 1 205 ? 8.102 10.938 -1.846 1 97.75 205 SER A N 1
ATOM 1553 C CA . SER A 1 205 ? 9.484 11.305 -2.107 1 97.75 205 SER A CA 1
ATOM 1554 C C . SER A 1 205 ? 9.68 12.812 -2.053 1 97.75 205 SER A C 1
ATOM 1556 O O . SER A 1 205 ? 10.812 13.297 -2.016 1 97.75 205 SER A O 1
ATOM 1558 N N . GLU A 1 206 ? 8.594 13.555 -2.072 1 97.38 206 GLU A N 1
ATOM 1559 C CA . GLU A 1 206 ? 8.594 15.016 -2.088 1 97.38 206 GLU A CA 1
ATOM 1560 C C . GLU A 1 206 ? 9.367 15.555 -3.289 1 97.38 206 GLU A C 1
ATOM 1562 O O . GLU A 1 206 ? 10.055 16.562 -3.186 1 97.38 206 GLU A O 1
ATOM 1567 N N . GLY A 1 207 ? 9.367 14.773 -4.367 1 96.69 207 GLY A N 1
ATOM 1568 C CA . GLY A 1 207 ? 9.914 15.242 -5.633 1 96.69 207 GLY A CA 1
ATOM 1569 C C . GLY A 1 207 ? 11.406 14.992 -5.766 1 96.69 207 GLY A C 1
ATOM 1570 O O . GLY A 1 207 ? 12 15.312 -6.797 1 96.69 207 GLY A O 1
ATOM 1571 N N . MET A 1 208 ? 12.016 14.383 -4.832 1 97.06 208 MET A N 1
ATOM 1572 C CA . MET A 1 208 ? 13.477 14.312 -4.844 1 97.06 208 MET A CA 1
ATOM 1573 C C . MET A 1 208 ? 13.961 13.219 -5.789 1 97.06 208 MET A C 1
ATOM 1575 O O . MET A 1 208 ? 15.141 13.156 -6.121 1 97.06 208 MET A O 1
ATOM 1579 N N . LEU A 1 209 ? 13.062 12.297 -6.203 1 98.06 209 LEU A N 1
ATOM 1580 C CA . LEU A 1 209 ? 13.516 11.156 -6.988 1 98.06 209 LEU A CA 1
ATOM 1581 C C . LEU A 1 209 ? 13.062 11.281 -8.438 1 98.06 209 LEU A C 1
ATOM 1583 O O . LEU A 1 209 ? 13.477 10.492 -9.289 1 98.06 209 LEU A O 1
ATOM 1587 N N . GLY A 1 210 ? 12.273 12.203 -8.719 1 98.31 210 GLY A N 1
ATOM 1588 C CA . GLY A 1 210 ? 11.719 12.43 -10.047 1 98.31 210 GLY A CA 1
ATOM 1589 C C . GLY A 1 210 ? 10.508 13.344 -10.039 1 98.31 210 GLY A C 1
ATOM 1590 O O . GLY A 1 210 ? 9.961 13.648 -8.977 1 98.31 210 GLY A O 1
ATOM 1591 N N . VAL A 1 211 ? 10.148 13.797 -11.211 1 98.69 211 VAL A N 1
ATOM 1592 C CA . VAL A 1 211 ? 8.984 14.664 -11.375 1 98.69 211 VAL A CA 1
ATOM 1593 C C . VAL A 1 211 ? 7.809 13.859 -11.914 1 98.69 211 VAL A C 1
ATOM 1595 O O . VAL A 1 211 ? 7.848 13.375 -13.055 1 98.69 211 VAL A O 1
ATOM 1598 N N . VAL A 1 212 ? 6.785 13.703 -11.109 1 98.81 212 VAL A N 1
ATOM 1599 C CA . VAL A 1 212 ? 5.566 13.055 -11.57 1 98.81 212 VAL A CA 1
ATOM 1600 C C . VAL A 1 212 ? 4.824 13.969 -12.539 1 98.81 212 VAL A C 1
ATOM 1602 O O . VAL A 1 212 ? 4.488 15.102 -12.188 1 98.81 212 VAL A O 1
ATOM 1605 N N . THR A 1 213 ? 4.551 13.469 -13.719 1 98.88 213 THR A N 1
ATOM 1606 C CA . THR A 1 213 ? 3.904 14.32 -14.703 1 98.88 213 THR A CA 1
ATOM 1607 C C . THR A 1 213 ? 2.449 13.914 -14.906 1 98.88 213 THR A C 1
ATOM 1609 O O . THR A 1 213 ? 1.601 14.742 -15.234 1 98.88 213 THR A O 1
ATOM 1612 N N . LYS A 1 214 ? 2.188 12.641 -14.82 1 98.88 214 LYS A N 1
ATOM 1613 C CA . LYS A 1 214 ? 0.84 12.086 -14.922 1 98.88 214 LYS A CA 1
ATOM 1614 C C . LYS A 1 214 ? 0.605 11.008 -13.875 1 98.88 214 LYS A C 1
ATOM 1616 O O . LYS A 1 214 ? 1.552 10.359 -13.43 1 98.88 214 LYS A O 1
ATOM 1621 N N . ALA A 1 215 ? -0.644 10.867 -13.523 1 98.88 215 ALA A N 1
ATOM 1622 C CA . ALA A 1 215 ? -1.028 9.797 -12.609 1 98.88 215 ALA A CA 1
ATOM 1623 C C . ALA A 1 215 ? -2.334 9.141 -13.047 1 98.88 215 ALA A C 1
ATOM 1625 O O . ALA A 1 215 ? -3.219 9.805 -13.586 1 98.88 215 ALA A O 1
ATOM 1626 N N . VAL A 1 216 ? -2.418 7.859 -12.938 1 98.88 216 VAL A N 1
ATOM 1627 C CA . VAL A 1 216 ? -3.67 7.113 -12.984 1 98.88 216 VAL A CA 1
ATOM 1628 C C . VAL A 1 216 ? -4.16 6.832 -11.562 1 98.88 216 VAL A C 1
ATOM 1630 O O . VAL A 1 216 ? -3.453 6.207 -10.766 1 98.88 216 VAL A O 1
ATOM 1633 N N . LEU A 1 217 ? -5.34 7.32 -11.25 1 98.88 217 LEU A N 1
ATOM 1634 C CA . LEU A 1 217 ? -5.898 7.195 -9.906 1 98.88 217 LEU A CA 1
ATOM 1635 C C . LEU A 1 217 ? -7.219 6.434 -9.938 1 98.88 217 LEU A C 1
ATOM 1637 O O . LEU A 1 217 ? -7.992 6.559 -10.891 1 98.88 217 LEU A O 1
ATOM 1641 N N . ARG A 1 218 ? -7.445 5.68 -8.883 1 98.62 218 ARG A N 1
ATOM 1642 C CA . ARG A 1 218 ? -8.75 5.055 -8.719 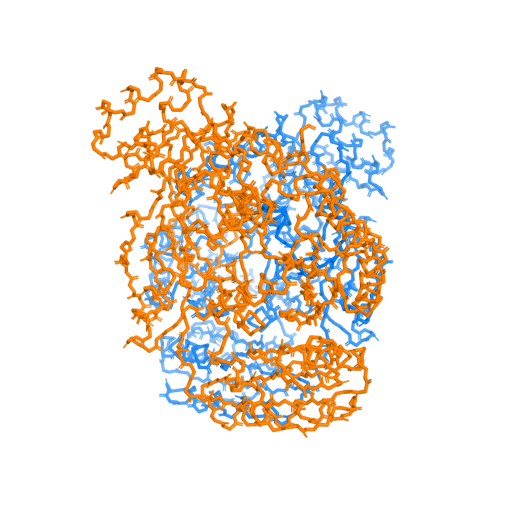1 98.62 218 ARG A CA 1
ATOM 1643 C C . ARG A 1 218 ? -9.805 6.078 -8.312 1 98.62 218 ARG A C 1
ATOM 1645 O O . ARG A 1 218 ? -9.516 6.988 -7.531 1 98.62 218 ARG A O 1
ATOM 1652 N N . ILE A 1 219 ? -11.008 5.98 -8.797 1 98.81 219 ILE A N 1
ATOM 1653 C CA . ILE A 1 219 ? -12.148 6.793 -8.375 1 98.81 219 ILE A CA 1
ATOM 1654 C C . ILE A 1 219 ? -13.25 5.887 -7.828 1 98.81 219 ILE A C 1
ATOM 1656 O O . ILE A 1 219 ? -13.266 4.684 -8.094 1 98.81 219 ILE A O 1
ATOM 1660 N N . VAL A 1 220 ? -14.086 6.375 -7.008 1 98.69 220 VAL A N 1
ATOM 1661 C CA . VAL A 1 220 ? -15.188 5.629 -6.414 1 98.69 220 VAL A CA 1
ATOM 1662 C C . VAL A 1 220 ? -16.516 6.336 -6.719 1 98.69 220 VAL A C 1
ATOM 1664 O O . VAL A 1 220 ? -16.547 7.555 -6.906 1 98.69 220 VAL A O 1
ATOM 1667 N N . PRO A 1 221 ? -17.594 5.598 -6.801 1 98.38 221 PRO A N 1
ATOM 1668 C CA . PRO A 1 221 ? -18.891 6.273 -6.922 1 98.38 221 PRO A CA 1
ATOM 1669 C C . PRO A 1 221 ? -19.219 7.145 -5.707 1 98.38 221 PRO A C 1
ATOM 1671 O O . PRO A 1 221 ? -18.922 6.766 -4.574 1 98.38 221 PRO A O 1
ATOM 1674 N N . LEU A 1 222 ? -19.797 8.273 -5.977 1 98.31 222 LEU A N 1
ATOM 1675 C CA . LEU A 1 222 ? -20.328 9.047 -4.859 1 98.31 222 LEU A CA 1
ATOM 1676 C C . LEU A 1 222 ? -21.375 8.242 -4.102 1 98.31 222 LEU A C 1
ATOM 1678 O O . LEU A 1 222 ? -22.328 7.727 -4.699 1 98.31 222 LEU A O 1
ATOM 1682 N N . PRO A 1 223 ? -21.172 8.102 -2.801 1 97.62 223 PRO A N 1
ATOM 1683 C CA . PRO A 1 223 ? -22.156 7.32 -2.049 1 97.62 223 PRO A CA 1
ATOM 1684 C C . PRO A 1 223 ? -23.531 8 -1.987 1 97.62 223 PRO A C 1
ATOM 1686 O O . PRO A 1 223 ? -23.625 9.18 -1.644 1 97.62 223 PRO A O 1
ATOM 1689 N N . PRO A 1 224 ? -24.578 7.332 -2.279 1 97.81 224 PRO A N 1
ATOM 1690 C CA . PRO A 1 224 ? -25.922 7.934 -2.248 1 97.81 224 PRO A CA 1
ATOM 1691 C C . PRO A 1 224 ? -26.453 8.117 -0.827 1 97.81 224 PRO A C 1
ATOM 1693 O O . PRO A 1 224 ? -27.359 8.922 -0.6 1 97.81 224 PRO A O 1
ATOM 1696 N N . PHE A 1 225 ? -25.938 7.371 0.146 1 98.44 225 PHE A N 1
ATOM 1697 C CA . PHE A 1 225 ? -26.484 7.426 1.495 1 98.44 225 PHE A CA 1
ATOM 1698 C C . PHE A 1 225 ? -25.391 7.75 2.51 1 98.44 225 PHE A C 1
ATOM 1700 O O . PHE A 1 225 ? -24.266 7.285 2.381 1 98.44 225 PHE A O 1
ATOM 1707 N N . GLU A 1 226 ? -25.75 8.516 3.447 1 98.25 226 GLU A N 1
ATOM 1708 C CA . GLU A 1 226 ? -24.859 8.914 4.531 1 98.25 226 GLU A CA 1
ATOM 1709 C C . GLU A 1 226 ? -25.609 9.078 5.844 1 98.25 226 GLU A C 1
ATOM 1711 O O . GLU A 1 226 ? -26.766 9.5 5.844 1 98.25 226 GLU A O 1
ATOM 1716 N N . LYS A 1 227 ? -25.062 8.695 6.938 1 98.62 227 LYS A N 1
ATOM 1717 C CA . LYS A 1 227 ? -25.5 8.969 8.297 1 98.62 227 LYS A CA 1
ATOM 1718 C C . LYS A 1 227 ? -24.359 9.5 9.156 1 98.62 227 LYS A C 1
ATOM 1720 O O . LYS A 1 227 ? -23.219 9.031 9.047 1 98.62 227 LYS A O 1
ATOM 1725 N N . HIS A 1 228 ? -24.672 10.562 9.906 1 98.69 228 HIS A N 1
ATOM 1726 C CA . HIS A 1 228 ? -23.625 11.164 10.727 1 98.69 228 HIS A CA 1
ATOM 1727 C C . HIS A 1 228 ? -24.188 11.656 12.055 1 98.69 228 HIS A C 1
ATOM 1729 O O . HIS A 1 228 ? -25.406 11.75 12.227 1 98.69 228 HIS A O 1
ATOM 1735 N N . GLY A 1 229 ? -23.328 11.867 13 1 98.75 229 GLY A N 1
ATOM 1736 C CA . GLY A 1 229 ? -23.656 12.391 14.32 1 98.75 229 GLY A CA 1
ATOM 1737 C C . GLY A 1 229 ? -22.422 12.711 15.148 1 98.75 229 GLY A C 1
ATOM 1738 O O . GLY A 1 229 ? -21.328 12.875 14.602 1 98.75 229 GLY A O 1
ATOM 1739 N N . SER A 1 230 ? -22.703 12.938 16.438 1 98.88 230 SER A N 1
ATOM 1740 C CA . SER A 1 230 ? -21.625 13.25 17.359 1 98.88 230 SER A CA 1
ATOM 1741 C C . SER A 1 230 ? -21.891 12.672 18.734 1 98.88 230 SER A C 1
ATOM 1743 O O . SER A 1 230 ? -23.031 12.336 19.062 1 98.88 230 SER A O 1
ATOM 1745 N N . PHE A 1 231 ? -20.859 12.492 19.469 1 98.88 231 PHE A N 1
ATOM 1746 C CA . PHE A 1 231 ? -20.906 11.938 20.812 1 98.88 231 PHE A CA 1
ATOM 1747 C C . PHE A 1 231 ? -19.953 12.664 21.734 1 98.88 231 PHE A C 1
ATOM 1749 O O .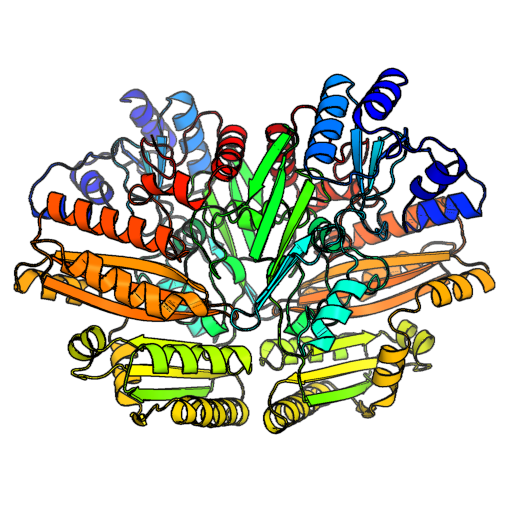 PHE A 1 231 ? -18.828 13 21.328 1 98.88 231 PHE A O 1
ATOM 1756 N N . LYS A 1 232 ? -20.328 12.891 22.938 1 98.81 232 LYS A N 1
ATOM 1757 C CA . LYS A 1 232 ? -19.469 13.461 23.969 1 98.81 232 LYS A CA 1
ATOM 1758 C C . LYS A 1 232 ? -18.953 12.383 24.922 1 98.81 232 LYS A C 1
ATOM 1760 O O . LYS A 1 232 ? -19.656 11.422 25.219 1 98.81 232 LYS A O 1
ATOM 1765 N N . PHE A 1 233 ? -17.75 12.578 25.375 1 98.75 233 PHE A N 1
ATOM 1766 C CA . PHE A 1 233 ? -17.109 11.609 26.266 1 98.75 233 PHE A CA 1
ATOM 1767 C C . PHE A 1 233 ? -16.656 12.273 27.547 1 98.75 233 PHE A C 1
ATOM 1769 O O . PHE A 1 233 ? -16.516 13.492 27.609 1 98.75 233 PHE A O 1
ATOM 1776 N N . GLY A 1 234 ? -16.453 11.367 28.578 1 98.06 234 GLY A N 1
ATOM 1777 C CA . GLY A 1 234 ? -15.883 11.859 29.828 1 98.06 234 GLY A CA 1
ATOM 1778 C C . GLY A 1 234 ? -14.398 12.141 29.734 1 98.06 234 GLY A C 1
ATOM 1779 O O . GLY A 1 234 ? -13.883 12.992 30.453 1 98.06 234 GLY A O 1
ATOM 1780 N N . SER A 1 235 ? -13.719 11.422 28.938 1 97.94 235 SER A N 1
ATOM 1781 C CA . SER A 1 235 ? -12.289 11.625 28.719 1 97.94 235 SER A CA 1
ATOM 1782 C C . SER A 1 235 ? -11.898 11.336 27.281 1 97.94 235 SER A C 1
ATOM 1784 O O . SER A 1 235 ? -12.602 10.625 26.562 1 97.94 235 SER A O 1
ATOM 1786 N N . PHE A 1 236 ? -10.789 11.953 26.875 1 98.12 236 PHE A N 1
ATOM 1787 C CA . PHE A 1 236 ? -10.242 11.688 25.547 1 98.12 236 PHE A CA 1
ATOM 1788 C C . PHE A 1 236 ? -9.938 10.203 25.391 1 98.12 236 PHE A C 1
ATOM 1790 O O . PHE A 1 236 ? -10.211 9.617 24.328 1 98.12 236 PHE A O 1
ATOM 1797 N N . ASP A 1 237 ? -9.398 9.531 26.391 1 98.25 237 ASP A N 1
ATOM 1798 C CA . ASP A 1 237 ? -9.016 8.125 26.375 1 98.25 237 ASP A CA 1
ATOM 1799 C C . ASP A 1 237 ? -10.227 7.23 26.125 1 98.25 237 ASP A C 1
ATOM 1801 O O . ASP A 1 237 ? -10.133 6.238 25.391 1 98.25 237 ASP A O 1
ATOM 1805 N N . ASP A 1 238 ? -11.367 7.578 26.703 1 98.5 238 ASP A N 1
ATOM 1806 C CA . ASP A 1 238 ? -12.578 6.805 26.469 1 98.5 238 ASP A CA 1
ATOM 1807 C C . ASP A 1 238 ? -12.977 6.832 24.984 1 98.5 238 ASP A C 1
ATOM 1809 O O . ASP A 1 238 ? -13.406 5.82 24.438 1 98.5 238 ASP A O 1
ATOM 1813 N N . GLY A 1 239 ? -12.875 8.008 24.391 1 98.75 239 GLY A N 1
ATOM 1814 C CA . GLY A 1 239 ? -13.141 8.117 22.969 1 98.75 239 GLY A CA 1
ATOM 1815 C C . GLY A 1 239 ? -12.195 7.289 22.125 1 98.75 239 GLY A C 1
ATOM 1816 O O . GLY A 1 239 ? -12.609 6.656 21.156 1 98.75 239 GLY A O 1
ATOM 1817 N N . VAL A 1 240 ? -10.891 7.297 22.484 1 98.81 240 VAL A N 1
ATOM 1818 C CA . VAL A 1 240 ? -9.883 6.531 21.766 1 98.81 240 VAL A CA 1
ATOM 1819 C C . VAL A 1 240 ? -10.219 5.043 21.828 1 98.81 240 VAL A C 1
ATOM 1821 O O . VAL A 1 240 ? -10.133 4.34 20.812 1 98.81 240 VAL A O 1
ATOM 1824 N N . LYS A 1 241 ? -10.617 4.551 22.969 1 98.81 241 LYS A N 1
ATOM 1825 C CA . LYS A 1 241 ? -10.992 3.148 23.141 1 98.81 241 LYS A CA 1
ATOM 1826 C C . LYS A 1 241 ? -12.195 2.797 22.266 1 98.81 241 LYS A C 1
ATOM 1828 O O . LYS A 1 241 ? -12.266 1.703 21.703 1 98.81 241 LYS A O 1
ATOM 1833 N N . ALA A 1 242 ? -13.148 3.719 22.188 1 98.88 242 ALA A N 1
ATOM 1834 C CA . ALA A 1 242 ? -14.312 3.508 21.328 1 98.88 242 ALA A CA 1
ATOM 1835 C C . ALA A 1 242 ? -13.898 3.387 19.859 1 98.88 242 ALA A C 1
ATOM 1837 O O . ALA A 1 242 ? -14.359 2.488 19.156 1 98.88 242 ALA A O 1
ATOM 1838 N N . LEU A 1 243 ? -13.07 4.312 19.422 1 98.94 243 LEU A N 1
ATOM 1839 C CA . LEU A 1 243 ? -12.602 4.293 18.031 1 98.94 243 LEU A CA 1
ATOM 1840 C C . LEU A 1 243 ? -11.883 2.986 17.734 1 98.94 243 LEU A C 1
ATOM 1842 O O . LEU A 1 243 ? -12.086 2.395 16.672 1 98.94 243 LEU A O 1
ATOM 1846 N N . ARG A 1 244 ? -10.977 2.551 18.641 1 98.88 244 ARG A N 1
ATOM 1847 C CA . ARG A 1 244 ? -10.281 1.28 18.438 1 98.88 244 ARG A CA 1
ATOM 1848 C C . ARG A 1 244 ? -11.273 0.136 18.266 1 98.88 244 ARG A C 1
ATOM 1850 O O . ARG A 1 244 ? -11.109 -0.699 17.375 1 98.88 244 ARG A O 1
ATOM 1857 N N . ASP A 1 245 ? -12.25 0.089 19.172 1 98.81 245 ASP A N 1
ATOM 1858 C CA . ASP A 1 245 ? -13.203 -1.019 19.156 1 98.81 245 ASP A CA 1
ATOM 1859 C C . ASP A 1 245 ? -14 -1.03 17.859 1 98.81 245 ASP A C 1
ATOM 1861 O O . ASP A 1 245 ? -14.297 -2.096 17.312 1 98.81 245 ASP A O 1
ATOM 1865 N N . LEU A 1 246 ? -14.398 0.151 17.359 1 98.81 246 LEU A N 1
ATOM 1866 C CA . LEU A 1 246 ? -15.055 0.225 16.062 1 98.81 246 LEU A CA 1
ATOM 1867 C C . LEU A 1 246 ? -14.203 -0.426 14.977 1 98.81 246 LEU A C 1
ATOM 1869 O O . LEU A 1 246 ? -14.688 -1.269 14.219 1 98.81 246 LEU A O 1
ATOM 1873 N N . MET A 1 247 ? -12.922 -0.065 14.914 1 98.69 247 MET A N 1
ATOM 1874 C CA . MET A 1 247 ? -12.023 -0.568 13.883 1 98.69 247 MET A CA 1
ATOM 1875 C C . MET A 1 247 ? -11.836 -2.076 14.008 1 98.69 247 MET A C 1
ATOM 1877 O O . MET A 1 247 ? -11.859 -2.797 13.008 1 98.69 247 MET A O 1
ATOM 1881 N N . VAL A 1 248 ? -11.695 -2.57 15.219 1 98.06 248 VAL A N 1
ATOM 1882 C CA . VAL A 1 248 ? -11.43 -3.982 15.477 1 98.06 248 VAL A CA 1
ATOM 1883 C C . VAL A 1 248 ? -12.656 -4.816 15.102 1 98.06 248 VAL A C 1
ATOM 1885 O O . VAL A 1 248 ? -12.523 -5.941 14.617 1 98.06 248 VAL A O 1
ATOM 1888 N N . LYS A 1 249 ? -13.82 -4.227 15.25 1 98.19 249 LYS A N 1
ATOM 1889 C CA . LYS A 1 249 ? -15.062 -4.945 14.992 1 98.19 249 LYS A CA 1
ATOM 1890 C C . LYS A 1 249 ? -15.516 -4.766 13.547 1 98.19 249 LYS A C 1
ATOM 1892 O O . LYS A 1 249 ? -16.578 -5.266 13.148 1 98.19 249 LYS A O 1
ATOM 1897 N N . GLY A 1 250 ? -14.758 -4.051 12.75 1 97.44 250 GLY A N 1
ATOM 1898 C CA . GLY A 1 250 ? -15.039 -3.893 11.328 1 97.44 250 GLY A CA 1
ATOM 1899 C C . GLY A 1 250 ? -16.125 -2.863 11.047 1 97.44 250 GLY A C 1
ATOM 1900 O O . GLY A 1 250 ? -16.766 -2.908 10 1 97.44 250 GLY A O 1
ATOM 1901 N N . ILE A 1 251 ? -16.438 -2.006 12.031 1 98.38 251 ILE A N 1
ATOM 1902 C CA . ILE A 1 251 ? -17.344 -0.877 11.844 1 98.38 251 ILE A CA 1
ATOM 1903 C C . ILE A 1 251 ? -16.547 0.355 11.414 1 98.38 251 ILE A C 1
ATOM 1905 O O . ILE A 1 251 ? -16.219 1.21 12.242 1 98.38 251 ILE A O 1
ATOM 1909 N N . ILE A 1 252 ? -16.297 0.491 10.141 1 98.62 252 ILE A N 1
ATOM 1910 C CA . ILE A 1 252 ? -15.336 1.459 9.633 1 98.62 252 ILE A CA 1
ATOM 1911 C C . ILE A 1 252 ? -16.062 2.732 9.203 1 98.62 252 ILE A C 1
ATOM 1913 O O . ILE A 1 252 ? -16.844 2.721 8.242 1 98.62 252 ILE A O 1
ATOM 1917 N N . PRO A 1 253 ? -15.844 3.824 9.836 1 98.88 253 PRO A N 1
ATOM 1918 C CA . PRO A 1 253 ? -16.5 5.082 9.453 1 98.88 253 PRO A CA 1
ATOM 1919 C C . PRO A 1 253 ? -15.844 5.742 8.242 1 98.88 253 PRO A C 1
ATOM 1921 O O . PRO A 1 253 ? -14.688 5.461 7.934 1 98.88 253 PRO A O 1
ATOM 1924 N N . ALA A 1 254 ? -16.625 6.574 7.547 1 98.75 254 ALA A N 1
ATOM 1925 C CA . ALA A 1 254 ? -16.062 7.418 6.496 1 98.75 254 ALA A CA 1
ATOM 1926 C C . ALA A 1 254 ? -15.234 8.555 7.086 1 98.75 254 ALA A C 1
ATOM 1928 O O . ALA A 1 254 ? -14.156 8.875 6.582 1 98.75 254 ALA A O 1
ATOM 1929 N N . VAL A 1 255 ? -15.734 9.156 8.117 1 98.75 255 VAL A N 1
ATOM 1930 C CA . VAL A 1 255 ? -15.062 10.203 8.883 1 98.75 255 VAL A CA 1
ATOM 1931 C C . VAL A 1 255 ? -15.227 9.93 10.375 1 98.75 255 VAL A C 1
ATOM 1933 O O . VAL A 1 255 ? -16.312 9.57 10.836 1 98.75 255 VAL A O 1
ATOM 1936 N N . ALA A 1 256 ? -14.211 10.008 11.094 1 98.88 256 ALA A N 1
ATOM 1937 C CA . ALA A 1 256 ? -14.227 10.023 12.555 1 98.88 256 ALA A CA 1
ATOM 1938 C C . ALA A 1 256 ? -13.156 10.961 13.102 1 98.88 256 ALA A C 1
ATOM 1940 O O . ALA A 1 256 ? -11.969 10.812 12.797 1 98.88 256 ALA A O 1
ATOM 1941 N N . ARG A 1 257 ? -13.562 11.914 13.805 1 98.81 257 ARG A N 1
ATOM 1942 C CA . ARG A 1 257 ? -12.672 12.875 14.453 1 98.81 257 ARG A CA 1
ATOM 1943 C C . ARG A 1 257 ? -13.023 13.047 15.922 1 98.81 257 ARG A C 1
ATOM 1945 O O . ARG A 1 257 ? -14.141 13.445 16.266 1 98.81 257 ARG A O 1
ATOM 1952 N N . LEU A 1 258 ? -12.125 12.688 16.766 1 98.88 258 LEU A N 1
ATOM 1953 C CA . LEU A 1 258 ? -12.281 12.82 18.203 1 98.88 258 LEU A CA 1
ATOM 1954 C C . LEU A 1 258 ? -11.492 14.016 18.734 1 98.88 258 LEU A C 1
ATOM 1956 O O . LEU A 1 258 ? -10.266 13.953 18.844 1 98.88 258 LEU A O 1
ATOM 1960 N N . TYR A 1 259 ? -12.188 15.078 19.078 1 98.69 259 TYR A N 1
ATOM 1961 C CA . TYR A 1 259 ? -11.594 16.297 19.609 1 98.69 259 TYR A CA 1
ATOM 1962 C C . TYR A 1 259 ? -11.422 16.188 21.125 1 98.69 259 TYR A C 1
ATOM 1964 O O . TYR A 1 259 ? -12.312 15.695 21.828 1 98.69 259 TYR A O 1
ATOM 1972 N N . ASP A 1 260 ? -10.234 16.594 21.641 1 98.56 260 ASP A N 1
ATOM 1973 C CA . ASP A 1 260 ? -10.102 16.688 23.094 1 98.56 260 ASP A CA 1
ATOM 1974 C C . ASP A 1 260 ? -10.867 17.891 23.641 1 98.56 260 ASP A C 1
ATOM 1976 O O . ASP A 1 260 ? -11.523 18.609 22.891 1 98.56 260 ASP A O 1
ATOM 1980 N N . ASP A 1 261 ? -10.867 18.047 24.984 1 97.25 261 ASP A N 1
ATOM 1981 C CA . ASP A 1 261 ? -11.711 19.031 25.656 1 97.25 261 ASP A CA 1
ATOM 1982 C C . ASP A 1 261 ? -11.375 20.453 25.188 1 97.25 261 ASP A C 1
ATOM 1984 O O . ASP A 1 261 ? -12.273 21.266 24.969 1 97.25 261 ASP A O 1
ATOM 1988 N N . ARG A 1 262 ? -10.148 20.781 24.938 1 96.19 262 ARG A N 1
ATOM 1989 C CA . ARG A 1 262 ? -9.75 22.125 24.531 1 96.19 262 ARG A CA 1
ATOM 1990 C C . ARG A 1 262 ? -10.141 22.406 23.094 1 96.19 262 ARG A C 1
ATOM 1992 O O . ARG A 1 262 ? -10.648 23.484 22.781 1 96.19 262 ARG A O 1
ATOM 1999 N N . ASP A 1 263 ? -9.867 21.422 22.219 1 96.44 263 ASP A N 1
ATOM 2000 C CA . ASP A 1 263 ? -10.227 21.594 20.812 1 96.44 263 ASP A CA 1
ATOM 2001 C C . ASP A 1 263 ? -11.742 21.688 20.641 1 96.44 263 ASP A C 1
ATOM 2003 O O . ASP A 1 263 ? -12.234 22.484 19.844 1 96.44 263 ASP A O 1
ATOM 2007 N N . SER A 1 264 ? -12.477 20.859 21.391 1 97.38 264 SER A N 1
ATOM 2008 C CA . SER A 1 264 ? -13.938 20.875 21.344 1 97.38 264 SER A CA 1
ATOM 2009 C C . SER A 1 264 ? -14.492 22.219 21.812 1 97.38 264 SER A C 1
ATOM 2011 O O . SER A 1 264 ? -15.484 22.703 21.281 1 97.38 264 SER A O 1
ATOM 2013 N N . MET A 1 265 ? -13.875 22.781 22.812 1 95.81 265 MET A N 1
ATOM 2014 C CA . MET A 1 265 ? -14.312 24.062 23.344 1 95.81 265 MET A CA 1
ATOM 2015 C C . MET A 1 265 ? -14.133 25.172 22.297 1 95.81 265 MET A C 1
ATOM 2017 O O . MET A 1 265 ? -15.047 25.953 22.062 1 95.81 265 MET A O 1
ATOM 2021 N N . ILE A 1 266 ? -13.023 25.172 21.688 1 91.25 266 ILE A N 1
ATOM 2022 C CA . ILE A 1 266 ? -12.68 26.234 20.75 1 91.25 266 ILE A CA 1
ATOM 2023 C C . ILE A 1 266 ? -13.508 26.094 19.484 1 91.25 266 ILE A C 1
ATOM 2025 O O . ILE A 1 266 ? -14.008 27.078 18.938 1 91.25 266 ILE A O 1
ATOM 2029 N N . ARG A 1 267 ? -13.695 24.875 19.016 1 91.94 267 ARG A N 1
ATOM 2030 C CA . ARG A 1 267 ? -14.312 24.656 17.703 1 91.94 267 ARG A CA 1
ATOM 2031 C C . ARG A 1 267 ? -15.828 24.609 17.828 1 91.94 267 ARG A C 1
ATOM 2033 O O . ARG A 1 267 ? -16.547 25.016 16.922 1 91.94 267 ARG A O 1
ATOM 2040 N N . PHE A 1 268 ? -16.312 24.031 18.984 1 95.06 268 PHE A N 1
ATOM 2041 C CA . PHE A 1 268 ? -17.734 23.719 19.031 1 95.06 268 PHE A CA 1
ATOM 2042 C C . PHE A 1 268 ? -18.359 24.281 20.297 1 95.06 268 PHE A C 1
ATOM 2044 O O . PHE A 1 268 ? -19.562 24.125 20.531 1 95.06 268 PHE A O 1
ATOM 2051 N N . ASN A 1 269 ? -17.656 24.938 21.156 1 95.5 269 ASN A N 1
ATOM 2052 C CA . ASN A 1 269 ? -18.125 25.438 22.453 1 95.5 269 ASN A CA 1
ATOM 2053 C C . ASN A 1 269 ? -18.609 24.297 23.328 1 95.5 269 ASN A C 1
ATOM 2055 O O . ASN A 1 269 ? -19.656 24.406 23.969 1 95.5 269 ASN A O 1
ATOM 2059 N N . GLU A 1 270 ? -17.875 23.188 23.25 1 95.19 270 GLU A N 1
ATOM 2060 C CA . GLU A 1 270 ? -18.125 22.016 24.094 1 95.19 270 GLU A CA 1
ATOM 2061 C C . GLU A 1 270 ? -16.969 21.797 25.078 1 95.19 270 GLU A C 1
ATOM 2063 O O . GLU A 1 270 ? -15.805 21.812 24.688 1 95.19 270 GLU A O 1
ATOM 2068 N N . ASP A 1 271 ? -17.234 21.516 26.344 1 93.88 271 ASP A N 1
ATOM 2069 C CA . ASP A 1 271 ? -16.203 21.469 27.375 1 93.88 271 ASP A CA 1
ATOM 2070 C C . ASP A 1 271 ? -15.758 20.031 27.641 1 93.88 271 ASP A C 1
ATOM 2072 O O . ASP A 1 271 ? -15.102 19.75 28.641 1 93.88 271 ASP A O 1
ATOM 2076 N N . ARG A 1 272 ? -16.266 19.078 26.859 1 97.56 272 ARG A N 1
ATOM 2077 C CA . ARG A 1 272 ? -15.875 17.672 26.922 1 97.56 272 ARG A CA 1
ATOM 2078 C C . ARG A 1 272 ? -15.328 17.203 25.578 1 97.56 272 ARG A C 1
ATOM 2080 O O . ARG A 1 272 ? -15.602 17.812 24.531 1 97.56 272 ARG A O 1
ATOM 2087 N N . PRO A 1 273 ? -14.555 16.078 25.609 1 98.62 273 PRO A N 1
ATOM 2088 C CA . PRO A 1 273 ? -14.156 15.508 24.312 1 98.62 273 PRO A CA 1
ATOM 2089 C C . PRO A 1 273 ? -15.352 15.18 23.422 1 98.62 273 PRO A C 1
ATOM 2091 O O . PRO A 1 273 ? -16.391 14.719 23.922 1 98.62 273 PRO A O 1
ATOM 2094 N N . LEU A 1 274 ? -15.203 15.484 22.141 1 98.88 274 LEU A N 1
ATOM 2095 C CA . LEU A 1 274 ? -16.312 15.375 21.203 1 98.88 274 LEU A CA 1
ATOM 2096 C C . LEU A 1 274 ? -15.898 14.562 19.984 1 98.88 274 LEU A C 1
ATOM 2098 O O . LEU A 1 274 ? -14.891 14.859 19.328 1 98.88 274 LEU A O 1
ATOM 2102 N N . LEU A 1 275 ? -16.625 13.492 19.719 1 98.94 275 LEU A N 1
ATOM 2103 C CA . LEU A 1 275 ? -16.453 12.703 18.516 1 98.94 275 LEU A CA 1
ATOM 2104 C C . LEU A 1 275 ? -17.5 13.086 17.469 1 98.94 275 LEU A C 1
ATOM 2106 O O . LEU A 1 275 ? -18.703 13.062 17.734 1 98.94 275 LEU A O 1
ATOM 2110 N N . ILE A 1 276 ? -17.062 13.531 16.312 1 98.94 276 ILE A N 1
ATOM 2111 C CA . ILE A 1 276 ? -17.938 13.578 15.148 1 98.94 276 ILE A CA 1
ATOM 2112 C C . ILE A 1 276 ? -17.641 12.391 14.234 1 98.94 276 ILE A C 1
ATOM 2114 O O . ILE A 1 276 ? -16.5 11.977 14.094 1 98.94 276 ILE A O 1
ATOM 2118 N N . ILE A 1 277 ? -18.703 11.781 13.688 1 98.88 277 ILE A N 1
ATOM 2119 C CA . ILE A 1 277 ? -18.531 10.523 12.977 1 98.88 277 ILE A CA 1
ATOM 2120 C C . ILE A 1 277 ? -19.594 10.398 11.883 1 98.88 277 ILE A C 1
ATOM 2122 O O . ILE A 1 277 ? -20.703 10.883 12.039 1 98.88 277 ILE A O 1
ATOM 2126 N N . SER A 1 278 ? -19.172 9.828 10.773 1 98.88 278 SER A N 1
ATOM 2127 C CA . SER A 1 278 ? -20.109 9.609 9.672 1 98.88 278 SER A CA 1
ATOM 2128 C C . SER A 1 278 ? -19.859 8.266 9 1 98.88 278 SER A C 1
ATOM 2130 O O . SER A 1 278 ? -18.719 7.77 8.984 1 98.88 278 SER A O 1
ATOM 2132 N N . PHE A 1 279 ? -20.891 7.645 8.531 1 98.81 279 PHE A N 1
ATOM 2133 C CA . PHE A 1 279 ? -20.891 6.457 7.684 1 98.81 279 PHE A CA 1
ATOM 2134 C C . PHE A 1 279 ? -21.547 6.754 6.34 1 98.81 279 PHE A C 1
ATOM 2136 O O . PHE A 1 279 ? -22.484 7.555 6.262 1 98.81 279 PHE A O 1
ATOM 2143 N N . GLU A 1 280 ? -21.016 6.172 5.289 1 98.69 280 GLU A N 1
ATOM 2144 C CA . GLU A 1 280 ? -21.609 6.332 3.963 1 98.69 280 GLU A CA 1
ATOM 2145 C C . GLU A 1 280 ? -21.453 5.062 3.133 1 98.69 280 GLU A C 1
ATOM 2147 O O . GLU A 1 280 ? -20.609 4.219 3.428 1 98.69 280 GLU A O 1
ATOM 2152 N N . GLY A 1 281 ? -22.312 4.863 2.145 1 98.06 281 GLY A N 1
ATOM 2153 C CA . GLY A 1 281 ? -22.266 3.676 1.305 1 98.06 281 GLY A CA 1
ATOM 2154 C C . GLY A 1 281 ? -23.375 3.633 0.274 1 98.06 281 GLY A C 1
ATOM 2155 O O . GLY A 1 281 ? -24.125 4.598 0.125 1 98.06 281 GLY A O 1
ATOM 2156 N N . HIS A 1 282 ? -23.422 2.557 -0.42 1 98 282 HIS A N 1
ATOM 2157 C CA . HIS A 1 282 ? -24.312 2.4 -1.571 1 98 282 HIS A CA 1
ATOM 2158 C C . HIS A 1 282 ? -25.734 2.094 -1.135 1 98 282 HIS A C 1
ATOM 2160 O O . HIS A 1 282 ? -26.688 2.477 -1.813 1 98 282 HIS A O 1
ATOM 2166 N N . TYR A 1 283 ? -25.938 1.398 -0.01 1 98.12 283 TYR A N 1
ATOM 2167 C CA . TYR A 1 283 ? -27.266 0.947 0.427 1 98.12 283 TYR A CA 1
ATOM 2168 C C . TYR A 1 283 ? -27.656 1.609 1.742 1 98.12 283 TYR A C 1
ATOM 2170 O O . TYR A 1 283 ? -26.922 1.509 2.736 1 98.12 283 TYR A O 1
ATOM 2178 N N . GLU A 1 284 ? -28.812 2.096 1.77 1 98.12 284 GLU A N 1
ATOM 2179 C CA . GLU A 1 284 ? -29.312 2.814 2.934 1 98.12 284 GLU A CA 1
ATOM 2180 C C . GLU A 1 284 ? -29.391 1.903 4.156 1 98.12 284 GLU A C 1
ATOM 2182 O O . GLU A 1 284 ? -29.047 2.311 5.266 1 98.12 284 GLU A O 1
ATOM 2187 N N . ASP A 1 285 ? -29.875 0.751 3.967 1 97.56 285 ASP A N 1
ATOM 2188 C CA . ASP A 1 285 ? -30.062 -0.181 5.074 1 97.56 285 ASP A CA 1
ATOM 2189 C C . ASP A 1 285 ? -28.734 -0.578 5.691 1 97.56 285 ASP A C 1
ATOM 2191 O O . ASP A 1 285 ? -28.594 -0.619 6.918 1 97.56 285 ASP A O 1
ATOM 2195 N N . LEU A 1 286 ? -27.719 -0.872 4.859 1 97.69 286 LEU A N 1
ATOM 2196 C CA . LEU A 1 286 ? -26.391 -1.225 5.359 1 97.69 286 LEU A CA 1
ATOM 2197 C C . LEU A 1 286 ? -25.766 -0.055 6.113 1 97.69 286 LEU A C 1
ATOM 2199 O O . LEU A 1 286 ? -25.156 -0.248 7.16 1 97.69 286 LEU A O 1
ATOM 2203 N N . VAL A 1 287 ? -25.922 1.178 5.598 1 98.44 287 VAL A N 1
ATOM 2204 C CA . VAL A 1 287 ? -25.406 2.367 6.262 1 98.44 287 VAL A CA 1
ATOM 2205 C C . VAL A 1 287 ? -26.078 2.543 7.613 1 98.44 287 VAL A C 1
ATOM 2207 O O . VAL A 1 287 ? -25.438 2.859 8.609 1 98.44 287 VAL A O 1
ATOM 2210 N N . GLY A 1 288 ? -27.391 2.375 7.605 1 98.25 288 GLY A N 1
ATOM 2211 C CA . GLY A 1 288 ? -28.156 2.457 8.844 1 98.25 288 GLY A CA 1
ATOM 2212 C C . GLY A 1 288 ? -27.703 1.44 9.883 1 98.25 288 GLY A C 1
ATOM 2213 O O . GLY A 1 288 ? -27.594 1.762 11.062 1 98.25 288 GLY A O 1
ATOM 2214 N N . ASP A 1 289 ? -27.5 0.197 9.477 1 97.81 289 ASP A N 1
ATOM 2215 C CA . ASP A 1 289 ? -27.062 -0.865 10.375 1 97.81 289 ASP A CA 1
ATOM 2216 C C . ASP A 1 289 ? -25.672 -0.562 10.945 1 97.81 289 ASP A C 1
ATOM 2218 O O . ASP A 1 289 ? -25.406 -0.802 12.125 1 97.81 289 ASP A O 1
ATOM 2222 N N . LEU A 1 290 ? -24.797 -0.091 10.086 1 98.25 290 LEU A N 1
ATOM 2223 C CA . LEU A 1 290 ? -23.469 0.316 10.555 1 98.25 290 LEU A CA 1
ATOM 2224 C C . LEU A 1 290 ? -23.578 1.416 11.602 1 98.25 290 LEU A C 1
ATOM 2226 O O . LEU A 1 290 ? -22.906 1.365 12.641 1 98.25 290 LEU A O 1
ATOM 2230 N N . TRP A 1 291 ? -24.406 2.402 11.32 1 98.5 291 TRP A N 1
ATOM 2231 C CA . TRP A 1 291 ? -24.656 3.49 12.258 1 98.5 291 TRP A CA 1
ATOM 2232 C C . TRP A 1 291 ? -25.156 2.957 13.594 1 98.5 291 TRP A C 1
ATOM 2234 O O . TRP A 1 291 ? -24.672 3.367 14.656 1 98.5 291 TRP A O 1
ATOM 2244 N N . GLY A 1 292 ? -26.125 2.062 13.555 1 98.44 292 GLY A N 1
ATOM 2245 C CA . GLY A 1 292 ? -26.672 1.48 14.781 1 98.44 292 GLY A CA 1
ATOM 2246 C C . GLY A 1 292 ? -25.625 0.742 15.594 1 98.44 292 GLY A C 1
ATOM 2247 O O . GLY A 1 292 ? -25.547 0.913 16.812 1 98.44 292 GLY A O 1
ATOM 2248 N N . ARG A 1 293 ? -24.828 -0.093 14.93 1 98.5 293 ARG A N 1
ATOM 2249 C CA . ARG A 1 293 ? -23.766 -0.826 15.617 1 98.5 293 ARG A CA 1
ATOM 2250 C C . ARG A 1 293 ? -22.719 0.128 16.188 1 98.5 293 ARG A C 1
ATOM 2252 O O . ARG A 1 293 ? -22.234 -0.075 17.312 1 98.5 293 ARG A O 1
ATOM 2259 N N . ALA A 1 294 ? -22.391 1.157 15.422 1 98.81 294 ALA A N 1
ATOM 2260 C CA . ALA A 1 294 ? -21.422 2.148 15.891 1 98.81 294 ALA A CA 1
ATOM 2261 C C . ALA A 1 294 ? -21.922 2.836 17.156 1 98.81 294 ALA A C 1
ATOM 2263 O O . ALA A 1 294 ? -21.156 3.002 18.125 1 98.81 294 ALA A O 1
ATOM 2264 N N . ARG A 1 295 ? -23.156 3.268 17.172 1 98.69 295 ARG A N 1
ATOM 2265 C CA . ARG A 1 295 ? -23.734 3.922 18.344 1 98.69 295 ARG A CA 1
ATOM 2266 C C . ARG A 1 295 ? -23.625 3.031 19.578 1 98.69 295 ARG A C 1
ATOM 2268 O O . ARG A 1 295 ? -23.234 3.494 20.641 1 98.69 295 ARG A O 1
ATOM 2275 N N . SER A 1 296 ? -23.953 1.779 19.359 1 98.69 296 SER A N 1
ATOM 2276 C CA . SER A 1 296 ? -23.891 0.835 20.484 1 98.69 296 SER A CA 1
ATOM 2277 C C . SER A 1 296 ? -22.484 0.739 21.047 1 98.69 296 SER A C 1
ATOM 2279 O O . SER A 1 296 ? -22.281 0.804 22.266 1 98.69 296 SER A O 1
ATOM 2281 N N . VAL A 1 297 ? -21.484 0.569 20.188 1 98.81 297 VAL A N 1
ATOM 2282 C CA . VAL A 1 297 ? -20.094 0.448 20.609 1 98.81 297 VAL A CA 1
ATOM 2283 C C . VAL A 1 297 ? -19.656 1.725 21.328 1 98.81 297 VAL A C 1
ATOM 2285 O O . VAL A 1 297 ? -19.016 1.665 22.375 1 98.81 297 VAL A O 1
ATOM 2288 N N . ILE A 1 298 ? -20 2.867 20.75 1 98.94 298 ILE A N 1
ATOM 2289 C CA . ILE A 1 298 ? -19.594 4.16 21.297 1 98.94 298 ILE A CA 1
ATOM 2290 C C . ILE A 1 298 ? -20.219 4.379 22.672 1 98.94 298 ILE A C 1
ATOM 2292 O O . ILE A 1 298 ? -19.531 4.789 23.609 1 98.94 298 ILE A O 1
ATOM 2296 N N . GLU A 1 299 ? -21.469 4.078 22.781 1 98.81 299 GLU A N 1
ATOM 2297 C CA . GLU A 1 299 ? -22.172 4.258 24.047 1 98.81 299 GLU A CA 1
ATOM 2298 C C . GLU A 1 299 ? -21.656 3.297 25.125 1 98.81 299 GLU A C 1
ATOM 2300 O O . GLU A 1 299 ? -21.625 3.635 26.297 1 98.81 299 GLU A O 1
ATOM 2305 N N . GLU A 1 300 ? -21.234 2.143 24.734 1 98.5 300 GLU A N 1
ATOM 2306 C CA . GLU A 1 300 ? -20.625 1.188 25.656 1 98.5 300 GLU A CA 1
ATOM 2307 C C . GLU A 1 300 ? -19.359 1.756 26.281 1 98.5 300 GLU A C 1
ATOM 2309 O O . GLU A 1 300 ? -18.984 1.375 27.391 1 98.5 300 GLU A O 1
ATOM 2314 N N . HIS A 1 301 ? -18.719 2.645 25.594 1 98.62 301 HIS A N 1
ATOM 2315 C CA . HIS A 1 301 ? -17.5 3.264 26.109 1 98.62 301 HIS A CA 1
ATOM 2316 C C . HIS A 1 301 ? -17.797 4.621 26.734 1 98.62 301 HIS A C 1
ATOM 2318 O O . HIS A 1 301 ? -16.875 5.426 26.938 1 98.62 301 HIS A O 1
ATOM 2324 N N . GLY A 1 302 ? -19 4.918 26.891 1 98.56 302 GLY A N 1
ATOM 2325 C CA . GLY A 1 302 ? -19.375 6.109 27.641 1 98.56 302 GLY A CA 1
ATOM 2326 C C . GLY A 1 302 ? -19.734 7.285 26.75 1 98.56 302 GLY A C 1
ATOM 2327 O O . GLY A 1 302 ? -19.953 8.398 27.234 1 98.56 302 GLY A O 1
ATOM 2328 N N . GLY A 1 303 ? -19.859 7.102 25.469 1 98.75 303 GLY A N 1
ATOM 2329 C CA . GLY A 1 303 ? -20.25 8.18 24.578 1 98.75 303 GLY A CA 1
ATOM 2330 C C . GLY A 1 303 ? -21.703 8.57 24.719 1 98.75 303 GLY A C 1
ATOM 2331 O O . GLY A 1 303 ? -22.578 7.703 24.75 1 98.75 303 GLY A O 1
ATOM 2332 N N . GLU A 1 304 ? -21.938 9.844 24.859 1 98.75 304 GLU A N 1
ATOM 2333 C CA . GLU A 1 304 ? -23.297 10.383 24.922 1 98.75 304 GLU A CA 1
ATOM 2334 C C . GLU A 1 304 ? -23.672 11.055 23.609 1 98.75 304 GLU A C 1
ATOM 2336 O O . GLU A 1 304 ? -23.031 12.016 23.188 1 98.75 304 GLU A O 1
ATOM 2341 N N . TYR A 1 305 ? -24.734 10.578 23.062 1 98.69 305 TYR A N 1
ATOM 2342 C CA . TYR A 1 305 ? -25.172 11.117 21.781 1 98.69 305 TYR A CA 1
ATOM 2343 C C . TYR A 1 305 ? -25.484 12.602 21.891 1 98.69 305 TYR A C 1
ATOM 2345 O O . TYR A 1 305 ? -26.172 13.031 22.812 1 98.69 305 TYR A O 1
ATOM 2353 N N . ALA A 1 306 ? -24.922 13.406 20.938 1 98.44 306 ALA A N 1
ATOM 2354 C CA . ALA A 1 306 ? -25.078 14.859 21 1 98.44 306 ALA A CA 1
ATOM 2355 C C . ALA A 1 306 ? -25.703 15.406 19.719 1 98.44 306 ALA A C 1
ATOM 2357 O O . ALA A 1 306 ? -25.719 16.609 19.484 1 98.44 306 ALA A O 1
ATOM 2358 N N . GLY A 1 307 ? -26.156 14.562 18.812 1 98.06 307 GLY A N 1
ATOM 2359 C CA . GLY A 1 307 ? -26.859 14.992 17.609 1 98.06 307 GLY A CA 1
ATOM 2360 C C . GLY A 1 307 ? -25.938 15.18 16.422 1 98.06 307 GLY A C 1
ATOM 2361 O O . GLY A 1 307 ? -24.766 14.844 16.469 1 98.06 307 GLY A O 1
ATOM 2362 N N . ALA A 1 308 ? -26.516 15.672 15.32 1 98.25 308 ALA A N 1
ATOM 2363 C CA . ALA A 1 308 ? -25.812 15.758 14.039 1 98.25 308 ALA A CA 1
ATOM 2364 C C . ALA A 1 308 ? -25.188 17.141 13.844 1 98.25 308 ALA A C 1
ATOM 2366 O O . ALA A 1 308 ? -24.344 17.328 12.969 1 98.25 308 ALA A O 1
ATOM 2367 N N . GLY A 1 309 ? -25.484 18.062 14.641 1 98.19 309 GLY A N 1
ATOM 2368 C CA . GLY A 1 309 ? -25.156 19.453 14.438 1 98.19 309 GLY A CA 1
ATOM 2369 C C . GLY A 1 309 ? -23.656 19.703 14.375 1 98.19 309 GLY A C 1
ATOM 2370 O O . GLY A 1 309 ? -23.188 20.484 13.539 1 98.19 309 GLY A O 1
ATOM 2371 N N . HIS A 1 310 ? -22.922 19.109 15.312 1 98.38 310 HIS A N 1
ATOM 2372 C CA . HIS A 1 310 ? -21.469 19.312 15.352 1 98.38 310 HIS A CA 1
ATOM 2373 C C . HIS A 1 310 ? -20.812 18.844 14.055 1 98.38 310 HIS A C 1
ATOM 2375 O O . HIS A 1 310 ? -19.906 19.516 13.539 1 98.38 310 HIS A O 1
ATOM 2381 N N . PHE A 1 311 ? -21.219 17.672 13.562 1 98.19 311 PHE A N 1
ATOM 2382 C CA . PHE A 1 311 ? -20.688 17.172 12.297 1 98.19 311 PHE A CA 1
ATOM 2383 C C . PHE A 1 311 ? -21.016 18.141 11.164 1 98.19 311 PHE A C 1
ATOM 2385 O O . PHE A 1 311 ? -20.156 18.422 10.32 1 98.19 311 PHE A O 1
ATOM 2392 N N . GLU A 1 312 ? -22.219 18.641 11.078 1 98.25 312 GLU A N 1
ATOM 2393 C CA . GLU A 1 312 ? -22.656 19.562 10.031 1 98.25 312 GLU A CA 1
ATOM 2394 C C . GLU A 1 312 ? -21.875 20.875 10.086 1 98.25 312 GLU A C 1
ATOM 2396 O O . GLU A 1 312 ? -21.531 21.438 9.047 1 98.25 312 GLU A O 1
ATOM 2401 N N . GLU A 1 313 ? -21.672 21.328 11.266 1 96.75 313 GLU A N 1
ATOM 2402 C CA . GLU A 1 313 ? -20.844 22.531 11.43 1 96.75 313 GLU A CA 1
ATOM 2403 C C . GLU A 1 313 ? -19.438 22.297 10.906 1 96.75 313 GLU A C 1
ATOM 2405 O O . GLU A 1 313 ? -18.891 23.156 10.203 1 96.75 313 GLU A O 1
ATOM 2410 N N . TRP A 1 314 ? -18.844 21.188 11.305 1 96.94 314 TRP A N 1
ATOM 2411 C CA . TRP A 1 314 ? -17.516 20.844 10.812 1 96.94 314 TRP A CA 1
ATOM 2412 C C . TRP A 1 314 ? -17.5 20.797 9.289 1 96.94 314 TRP A C 1
ATOM 2414 O O . TRP A 1 314 ? -16.594 21.344 8.656 1 96.94 314 TRP A O 1
ATOM 2424 N N . LEU A 1 315 ? -18.469 20.141 8.648 1 96.69 315 LEU A N 1
ATOM 2425 C CA . LEU A 1 315 ? -18.547 20 7.199 1 96.69 315 LEU A CA 1
ATOM 2426 C C . LEU A 1 315 ? -18.562 21.359 6.527 1 96.69 315 LEU A C 1
ATOM 2428 O O . LEU A 1 315 ? -17.969 21.547 5.465 1 96.69 315 LEU A O 1
ATOM 2432 N N . ARG A 1 316 ? -19.109 22.344 7.105 1 94.75 316 ARG A N 1
ATOM 2433 C CA . ARG A 1 316 ? -19.25 23.672 6.535 1 94.75 316 ARG A CA 1
ATOM 2434 C C . ARG A 1 316 ? -17.953 24.469 6.672 1 94.75 316 ARG A C 1
ATOM 2436 O O . ARG A 1 316 ? -17.688 25.375 5.871 1 94.75 316 ARG A O 1
ATOM 2443 N N . THR A 1 317 ? -17.141 24.094 7.621 1 93.25 317 THR A N 1
ATOM 2444 C CA . THR A 1 317 ? -16.031 24.984 7.98 1 93.25 317 THR A CA 1
ATOM 2445 C C . THR A 1 317 ? -14.688 24.297 7.758 1 93.25 317 THR A C 1
ATOM 2447 O O . THR A 1 317 ? -13.633 24.891 7.992 1 93.25 317 THR A O 1
ATOM 2450 N N . ARG A 1 318 ? -14.695 23.141 7.305 1 91.69 318 ARG A N 1
ATOM 2451 C CA . ARG A 1 318 ? -13.531 22.266 7.324 1 91.69 318 ARG A CA 1
ATOM 2452 C C . ARG A 1 318 ? -12.43 22.781 6.414 1 91.69 318 ARG A C 1
ATOM 2454 O O . ARG A 1 318 ? -11.289 22.328 6.477 1 91.69 318 ARG A O 1
ATOM 2461 N N . PHE A 1 319 ? -12.648 23.812 5.566 1 89.69 319 PHE A N 1
ATOM 2462 C CA . PHE A 1 319 ? -11.625 24.328 4.664 1 89.69 319 PHE A CA 1
ATOM 2463 C C . PHE A 1 319 ? -11.258 25.766 5.031 1 89.69 319 PHE A C 1
ATOM 2465 O O . PHE A 1 319 ? -10.555 26.438 4.273 1 89.69 319 PHE A O 1
ATOM 2472 N N . ASN A 1 320 ? -11.688 26.281 6.18 1 85.94 320 ASN A N 1
ATOM 2473 C CA . ASN A 1 320 ? -11.516 27.688 6.543 1 85.94 320 ASN A CA 1
ATOM 2474 C C . ASN A 1 320 ? -10.211 27.906 7.301 1 85.94 320 ASN A C 1
ATOM 2476 O O . ASN A 1 320 ? -10.195 28.578 8.336 1 85.94 320 ASN A O 1
ATOM 2480 N N . VAL A 1 321 ? -9.156 27.469 6.832 1 78.56 321 VAL A N 1
ATOM 2481 C CA . VAL A 1 321 ? -7.867 27.578 7.508 1 78.56 321 VAL A CA 1
ATOM 2482 C C . VAL A 1 321 ? -7.461 29.047 7.605 1 78.56 321 VAL A C 1
ATOM 2484 O O . VAL A 1 321 ? -6.918 29.484 8.625 1 78.56 321 VAL A O 1
ATOM 2487 N N . GLU A 1 322 ? -7.676 29.812 6.645 1 78.69 322 GLU A N 1
ATOM 2488 C CA . GLU A 1 322 ? -7.312 31.219 6.637 1 78.69 322 GLU A CA 1
ATOM 2489 C C . GLU A 1 322 ? -8.062 32 7.723 1 78.69 322 GLU A C 1
ATOM 2491 O O . GLU A 1 322 ? -7.492 32.875 8.375 1 78.69 322 GLU A O 1
ATOM 2496 N N . ASP A 1 323 ? -9.305 31.594 7.879 1 81.31 323 ASP A N 1
ATOM 2497 C CA . ASP A 1 323 ? -10.094 32.219 8.938 1 81.31 323 ASP A CA 1
ATOM 2498 C C . ASP A 1 323 ? -9.531 31.891 10.312 1 81.31 323 ASP A C 1
ATOM 2500 O O . ASP A 1 323 ? -9.508 32.75 11.203 1 81.31 323 ASP A O 1
ATOM 2504 N N . ASP A 1 324 ? -9.07 30.703 10.453 1 80.88 324 ASP A N 1
ATOM 2505 C CA . ASP A 1 324 ? -8.484 30.281 11.719 1 80.88 324 ASP A CA 1
ATOM 2506 C C . ASP A 1 324 ? -7.18 31.031 12 1 80.88 324 ASP A C 1
ATOM 2508 O O . ASP A 1 324 ? -6.922 31.422 13.141 1 80.88 324 ASP A O 1
ATOM 2512 N N . MET A 1 325 ? -6.422 31.188 10.992 1 81.38 325 MET A N 1
ATOM 2513 C CA . MET A 1 325 ? -5.176 31.938 11.117 1 81.38 325 MET A CA 1
ATOM 2514 C C . MET A 1 325 ? -5.453 33.375 11.508 1 81.38 325 MET A C 1
ATOM 2516 O O . MET A 1 325 ? -4.77 33.938 12.375 1 81.38 325 MET A O 1
ATOM 2520 N N . GLU A 1 326 ? -6.387 33.938 10.844 1 84.19 326 GLU A N 1
ATOM 2521 C CA . GLU A 1 326 ? -6.746 35.344 11.125 1 84.19 326 GLU A CA 1
ATOM 2522 C C . GLU A 1 326 ? -7.242 35.5 12.562 1 84.19 326 GLU A C 1
ATOM 2524 O O . GLU A 1 326 ? -6.945 36.5 13.227 1 84.19 326 GLU A O 1
ATOM 2529 N N . LYS A 1 327 ? -7.965 34.594 13.031 1 87 327 LYS A N 1
ATOM 2530 C CA . LYS A 1 327 ? -8.445 34.625 14.414 1 87 327 LYS A CA 1
ATOM 2531 C C . LYS A 1 327 ? -7.285 34.594 15.398 1 87 327 LYS A C 1
ATOM 2533 O O . LYS A 1 327 ? -7.281 35.344 16.375 1 87 327 LYS A O 1
ATOM 2538 N N . ALA A 1 328 ? -6.336 33.719 15.148 1 87.81 328 ALA A N 1
ATOM 2539 C CA . ALA A 1 328 ? -5.164 33.656 16.016 1 87.81 328 ALA A CA 1
ATOM 2540 C C . ALA A 1 328 ? -4.41 35 16.016 1 87.81 328 ALA A C 1
ATOM 2542 O O . ALA A 1 328 ? -4 35.469 17.078 1 87.81 328 ALA A O 1
ATOM 2543 N N . ARG A 1 329 ? -4.301 35.594 14.898 1 87.5 329 ARG A N 1
ATOM 2544 C CA . ARG A 1 329 ? -3.574 36.844 14.742 1 87.5 329 ARG A CA 1
ATOM 2545 C C . ARG A 1 329 ? -4.258 37.969 15.5 1 87.5 329 ARG A C 1
ATOM 2547 O O . ARG A 1 329 ? -3.588 38.844 16.047 1 87.5 329 ARG A O 1
ATOM 2554 N N . ARG A 1 330 ? -5.488 38 15.477 1 89.56 330 ARG A N 1
ATOM 2555 C CA . ARG A 1 330 ? -6.25 39.031 16.156 1 89.56 330 ARG A CA 1
ATOM 2556 C C . ARG A 1 330 ? -5.965 39.031 17.656 1 89.56 330 ARG A C 1
ATOM 2558 O O . ARG A 1 330 ? -6.027 40.062 18.312 1 89.56 330 ARG A O 1
ATOM 2565 N N . PHE A 1 331 ? -5.633 37.906 18.109 1 91.38 331 PHE A N 1
ATOM 2566 C CA . PHE A 1 331 ? -5.324 37.781 19.531 1 91.38 331 PHE A CA 1
ATOM 2567 C C . PHE A 1 331 ? -3.828 37.938 19.766 1 91.38 331 PHE A C 1
ATOM 2569 O O . PHE A 1 331 ? -3.342 37.656 20.875 1 91.38 331 PHE A O 1
ATOM 2576 N N . GLY A 1 332 ? -3.092 38.312 18.703 1 93 332 GLY A N 1
ATOM 2577 C CA . GLY A 1 332 ? -1.655 38.5 18.828 1 93 332 GLY A CA 1
ATOM 2578 C C . GLY A 1 332 ? -0.882 37.188 18.906 1 93 332 GLY A C 1
ATOM 2579 O O . GLY A 1 332 ? 0.23 37.156 19.438 1 93 332 GLY A O 1
ATOM 2580 N N . LEU A 1 333 ? -1.501 36.125 18.438 1 95.81 333 LEU A N 1
ATOM 2581 C CA . LEU A 1 333 ? -0.869 34.812 18.516 1 95.81 333 LEU A CA 1
ATOM 2582 C C . LEU A 1 333 ? -0.568 34.281 17.109 1 95.81 333 LEU A C 1
ATOM 2584 O O . LEU A 1 333 ? -1.007 34.875 16.109 1 95.81 333 LEU A O 1
ATOM 2588 N N . TRP A 1 334 ? 0.275 33.312 17.062 1 95.44 334 TRP A N 1
ATOM 2589 C CA . TRP A 1 334 ? 0.586 32.5 15.891 1 95.44 334 TRP A CA 1
ATOM 2590 C C . TRP A 1 334 ? 0.19 31.031 16.125 1 95.44 334 TRP A C 1
ATOM 2592 O O . TRP A 1 334 ? -0.256 30.672 17.219 1 95.44 334 TRP A O 1
ATOM 2602 N N . PHE A 1 335 ? 0.15 30.203 15.078 1 94 335 PHE A N 1
ATOM 2603 C CA . PHE A 1 335 ? -0.179 28.797 15.32 1 94 335 PHE A CA 1
ATOM 2604 C C . PHE A 1 335 ? 0.606 27.891 14.383 1 94 335 PHE A C 1
ATOM 2606 O O . PHE A 1 335 ? 1.146 28.344 13.375 1 94 335 PHE A O 1
ATOM 2613 N N . ASP A 1 336 ? 0.754 26.703 14.719 1 96.5 336 ASP A N 1
ATOM 2614 C CA . ASP A 1 336 ? 1.236 25.609 13.883 1 96.5 336 ASP A CA 1
ATOM 2615 C C . ASP A 1 336 ? 0.491 24.312 14.188 1 96.5 336 ASP A C 1
ATOM 2617 O O . ASP A 1 336 ? -0.284 24.25 15.148 1 96.5 336 ASP A O 1
ATOM 2621 N N . THR A 1 337 ? 0.546 23.422 13.25 1 96.81 337 THR A N 1
ATOM 2622 C CA . THR A 1 337 ? -0.087 22.125 13.414 1 96.81 337 THR A CA 1
ATOM 2623 C C . THR A 1 337 ? 0.953 21 13.367 1 96.81 337 THR A C 1
ATOM 2625 O O . THR A 1 337 ? 1.94 21.109 12.633 1 96.81 337 THR A O 1
ATOM 2628 N N . ILE A 1 338 ? 0.779 20 14.156 1 98.19 338 ILE A N 1
ATOM 2629 C CA . ILE A 1 338 ? 1.668 18.859 14.289 1 98.19 338 ILE A CA 1
ATOM 2630 C C . ILE A 1 338 ? 0.856 17.562 14.203 1 98.19 338 ILE A C 1
ATOM 2632 O O . ILE A 1 338 ? 0.039 17.281 15.086 1 98.19 338 ILE A O 1
ATOM 2636 N N . GLU A 1 339 ? 1.015 16.844 13.141 1 98.44 339 GLU A N 1
ATOM 2637 C CA . GLU A 1 339 ? 0.322 15.57 13.023 1 98.44 339 GLU A CA 1
ATOM 2638 C C . GLU A 1 339 ? 1.292 14.398 13.164 1 98.44 339 GLU A C 1
ATOM 2640 O O . GLU A 1 339 ? 2.336 14.375 12.508 1 98.44 339 GLU A O 1
ATOM 2645 N N . VAL A 1 340 ? 1.059 13.508 14.047 1 98.62 340 VAL A N 1
ATOM 2646 C CA . VAL A 1 340 ? 1.816 12.297 14.32 1 98.62 340 VAL A CA 1
ATOM 2647 C C . VAL A 1 340 ? 0.877 11.094 14.328 1 98.62 340 VAL A C 1
ATOM 2649 O O . VAL A 1 340 ? -0.33 11.234 14.117 1 98.62 340 VAL A O 1
ATOM 2652 N N . ALA A 1 341 ? 1.427 9.914 14.422 1 98.81 341 ALA A N 1
ATOM 2653 C CA . ALA A 1 341 ? 0.621 8.703 14.5 1 98.81 341 ALA A CA 1
ATOM 2654 C C . ALA A 1 341 ? 1.295 7.652 15.375 1 98.81 341 ALA A C 1
ATOM 2656 O O . ALA A 1 341 ? 2.523 7.57 15.43 1 98.81 341 ALA A O 1
ATOM 2657 N N . ALA A 1 342 ? 0.512 6.938 16.031 1 98.75 342 ALA A N 1
ATOM 2658 C CA . ALA A 1 342 ? 0.999 5.891 16.922 1 98.75 342 ALA A CA 1
ATOM 2659 C C . ALA A 1 342 ? -0.005 4.746 17.031 1 98.75 342 ALA A C 1
ATOM 2661 O O . ALA A 1 342 ? -1.116 4.84 16.5 1 98.75 342 ALA A O 1
ATOM 2662 N N . THR A 1 343 ? 0.444 3.623 17.625 1 98.81 343 THR A N 1
ATOM 2663 C CA . THR A 1 343 ? -0.432 2.486 17.891 1 98.81 343 THR A CA 1
ATOM 2664 C C . THR A 1 343 ? -1.473 2.836 18.953 1 98.81 343 THR A C 1
ATOM 2666 O O . THR A 1 343 ? -1.316 3.814 19.688 1 98.81 343 THR A O 1
ATOM 2669 N N . TRP A 1 344 ? -2.525 2.066 18.984 1 98.81 344 TRP A N 1
ATOM 2670 C CA . TRP A 1 344 ? -3.629 2.324 19.906 1 98.81 344 TRP A CA 1
ATOM 2671 C C . TRP A 1 344 ? -3.125 2.438 21.344 1 98.81 344 TRP A C 1
ATOM 2673 O O . TRP A 1 344 ? -3.535 3.334 22.078 1 98.81 344 TRP A O 1
ATOM 2683 N N . SER A 1 345 ? -2.176 1.605 21.734 1 98.44 345 SER A N 1
ATOM 2684 C CA . SER A 1 345 ? -1.706 1.514 23.109 1 98.44 345 SER A CA 1
ATOM 2685 C C . SER A 1 345 ? -0.913 2.754 23.5 1 98.44 345 SER A C 1
ATOM 2687 O O . SER A 1 345 ? -0.702 3.008 24.688 1 98.44 345 SER A O 1
ATOM 2689 N N . ARG A 1 346 ? -0.525 3.545 22.516 1 98.12 346 ARG A N 1
ATOM 2690 C CA . ARG A 1 346 ? 0.366 4.664 22.812 1 98.12 346 ARG A CA 1
ATOM 2691 C C . ARG A 1 346 ? -0.374 5.992 22.703 1 98.12 346 ARG A C 1
ATOM 2693 O O . ARG A 1 346 ? 0.118 7.02 23.172 1 98.12 346 ARG A O 1
ATOM 2700 N N . LEU A 1 347 ? -1.574 6.047 22.219 1 98.19 347 LEU A N 1
ATOM 2701 C CA . LEU A 1 347 ? -2.223 7.281 21.781 1 98.19 347 LEU A CA 1
ATOM 2702 C C . LEU A 1 347 ? -2.551 8.164 22.984 1 98.19 347 LEU A C 1
ATOM 2704 O O . LEU A 1 347 ? -2.32 9.375 22.953 1 98.19 347 LEU A O 1
ATOM 2708 N N . ALA A 1 348 ? -3.135 7.555 24.031 1 97.06 348 ALA A N 1
ATOM 2709 C CA . ALA A 1 348 ? -3.529 8.344 25.188 1 97.06 348 ALA A CA 1
ATOM 2710 C C . ALA A 1 348 ? -2.316 9 25.844 1 97.06 348 ALA A C 1
ATOM 2712 O O . ALA A 1 348 ? -2.34 10.195 26.156 1 97.06 348 ALA A O 1
ATOM 2713 N N . ARG A 1 349 ? -1.275 8.211 26.031 1 97.5 349 ARG A N 1
ATOM 2714 C CA . ARG A 1 349 ? -0.051 8.734 26.625 1 97.5 349 ARG A CA 1
ATOM 2715 C C . ARG A 1 349 ? 0.588 9.789 25.734 1 97.5 349 ARG A C 1
ATOM 2717 O O . ARG A 1 349 ? 1.077 10.812 26.219 1 97.5 349 ARG A O 1
ATOM 2724 N N . LEU A 1 350 ? 0.636 9.539 24.469 1 98.62 350 LEU A N 1
ATOM 2725 C CA . LEU A 1 350 ? 1.184 10.484 23.516 1 98.62 350 LEU A CA 1
ATOM 2726 C C . LEU A 1 350 ? 0.453 11.82 23.594 1 98.62 350 LEU A C 1
ATOM 2728 O O . LEU A 1 350 ? 1.084 12.883 23.594 1 98.62 350 LEU A O 1
ATOM 2732 N N . HIS A 1 351 ? -0.856 11.766 23.641 1 98.75 351 HIS A N 1
ATOM 2733 C CA . HIS A 1 351 ? -1.678 12.969 23.75 1 98.75 351 HIS A CA 1
ATOM 2734 C C . HIS A 1 351 ? -1.313 13.773 24.984 1 98.75 351 HIS A C 1
ATOM 2736 O O . HIS A 1 351 ? -1.07 14.977 24.906 1 98.75 351 HIS A O 1
ATOM 2742 N N . GLU A 1 352 ? -1.241 13.109 26.125 1 98.5 352 GLU A N 1
ATOM 2743 C CA . GLU A 1 352 ? -0.951 13.758 27.391 1 98.5 352 GLU A CA 1
ATOM 2744 C C . GLU A 1 352 ? 0.466 14.328 27.406 1 98.5 352 GLU A C 1
ATOM 2746 O O . GLU A 1 352 ? 0.676 15.477 27.812 1 98.5 352 GLU A O 1
ATOM 2751 N N . ASP A 1 353 ? 1.409 13.5 27 1 98.81 353 ASP A N 1
ATOM 2752 C CA . ASP A 1 353 ? 2.809 13.922 27.016 1 98.81 353 ASP A CA 1
ATOM 2753 C C . ASP A 1 353 ? 3.033 15.117 26.078 1 98.81 353 ASP A C 1
ATOM 2755 O O . ASP A 1 353 ? 3.785 16.031 26.422 1 98.81 353 ASP A O 1
ATOM 2759 N N . MET A 1 354 ? 2.41 15.117 24.922 1 98.81 354 MET A N 1
ATOM 2760 C CA . MET A 1 354 ? 2.535 16.219 23.969 1 98.81 354 MET A CA 1
ATOM 2761 C C . MET A 1 354 ? 1.957 17.5 24.531 1 98.81 354 MET A C 1
ATOM 2763 O O . MET A 1 354 ? 2.604 18.547 24.5 1 98.81 354 MET A O 1
ATOM 2767 N N . GLU A 1 355 ? 0.773 17.422 25.062 1 98.5 355 GLU A N 1
ATOM 2768 C CA . GLU A 1 355 ? 0.123 18.609 25.641 1 98.5 355 GLU A CA 1
ATOM 2769 C C . GLU A 1 355 ? 0.952 19.188 26.766 1 98.5 355 GLU A C 1
ATOM 2771 O O . GLU A 1 355 ? 1.191 20.406 26.812 1 98.5 355 GLU A O 1
ATOM 2776 N N . ASN A 1 356 ? 1.373 18.312 27.656 1 98.5 356 ASN A N 1
ATOM 2777 C CA . ASN A 1 356 ? 2.137 18.766 28.812 1 98.5 356 ASN A CA 1
ATOM 2778 C C . ASN A 1 356 ? 3.461 19.391 28.391 1 98.5 356 ASN A C 1
ATOM 2780 O O . ASN A 1 356 ? 3.838 20.453 28.906 1 98.5 356 ASN A O 1
ATOM 2784 N N . SER A 1 357 ? 4.133 18.75 27.5 1 98.81 357 SER A N 1
ATOM 2785 C CA . SER A 1 357 ? 5.434 19.25 27.062 1 98.81 357 SER A CA 1
ATOM 2786 C C . SER A 1 357 ? 5.312 20.594 26.359 1 98.81 357 SER A C 1
ATOM 2788 O O . SER A 1 357 ? 6.094 21.516 26.625 1 98.81 357 SER A O 1
ATOM 2790 N N . LEU A 1 358 ? 4.363 20.75 25.484 1 98.81 358 LEU A N 1
ATOM 2791 C CA . LEU A 1 358 ? 4.207 21.969 24.703 1 98.81 358 LEU A CA 1
ATOM 2792 C C . LEU A 1 358 ? 3.676 23.094 25.578 1 98.81 358 LEU A C 1
ATOM 2794 O O . LEU A 1 358 ? 4.129 24.25 25.469 1 98.81 358 LEU A O 1
ATOM 2798 N N . MET A 1 359 ? 2.723 22.812 26.5 1 98.31 359 MET A N 1
ATOM 2799 C CA . MET A 1 359 ? 2.158 23.828 27.391 1 98.31 359 MET A CA 1
ATOM 2800 C C . MET A 1 359 ? 3.213 24.344 28.359 1 98.31 359 MET A C 1
ATOM 2802 O O . MET A 1 359 ? 3.094 25.453 28.875 1 98.31 359 MET A O 1
ATOM 2806 N N . GLY A 1 360 ? 4.215 23.562 28.547 1 98.38 360 GLY A N 1
ATOM 2807 C CA . GLY A 1 360 ? 5.281 23.938 29.469 1 98.38 360 GLY A CA 1
ATOM 2808 C C . GLY A 1 360 ? 6.23 24.969 28.875 1 98.38 360 GLY A C 1
ATOM 2809 O O . GLY A 1 360 ? 7.031 25.562 29.594 1 98.38 360 GLY A O 1
ATOM 2810 N N . ILE A 1 361 ? 6.113 25.266 27.656 1 98.62 361 ILE A N 1
ATOM 2811 C CA . ILE A 1 361 ? 6.992 26.219 26.984 1 98.62 361 ILE A CA 1
ATOM 2812 C C . ILE A 1 361 ? 6.465 27.641 27.188 1 98.62 361 ILE A C 1
ATOM 2814 O O . ILE A 1 361 ? 5.316 27.938 26.859 1 98.62 361 ILE A O 1
ATOM 2818 N N . ASP A 1 362 ? 7.332 28.547 27.703 1 98.38 362 ASP A N 1
ATOM 2819 C CA . ASP A 1 362 ? 6.953 29.953 27.844 1 98.38 362 ASP A CA 1
ATOM 2820 C C . ASP A 1 362 ? 6.59 30.562 26.5 1 98.38 362 ASP A C 1
ATOM 2822 O O . ASP A 1 362 ? 7.363 30.469 25.547 1 98.38 362 ASP A O 1
ATOM 2826 N N . GLY A 1 363 ? 5.383 31.141 26.422 1 97.88 363 GLY A N 1
ATOM 2827 C CA . GLY A 1 363 ? 4.926 31.75 25.188 1 97.88 363 GLY A CA 1
ATOM 2828 C C . GLY A 1 363 ? 3.855 30.938 24.469 1 97.88 363 GLY A C 1
ATOM 2829 O O . GLY A 1 363 ? 3.174 31.453 23.578 1 97.88 363 GLY A O 1
ATOM 2830 N N . VAL A 1 364 ? 3.729 29.656 24.875 1 98.44 364 VAL A N 1
ATOM 2831 C CA . VAL A 1 364 ? 2.635 28.859 24.344 1 98.44 364 VAL A CA 1
ATOM 2832 C C . VAL A 1 364 ? 1.348 29.172 25.094 1 98.44 364 VAL A C 1
ATOM 2834 O O . VAL A 1 364 ? 1.33 29.172 26.328 1 98.44 364 VAL A O 1
ATOM 2837 N N . ALA A 1 365 ? 0.294 29.453 24.328 1 97.38 365 ALA A N 1
ATOM 2838 C CA . ALA A 1 365 ? -0.965 29.891 24.922 1 97.38 365 ALA A CA 1
ATOM 2839 C C . ALA A 1 365 ? -1.945 28.719 25.047 1 97.38 365 ALA A C 1
ATOM 2841 O O . ALA A 1 365 ? -2.748 28.672 25.984 1 97.38 365 ALA A O 1
ATOM 2842 N N . ALA A 1 366 ? -1.933 27.812 24.109 1 96.94 366 ALA A N 1
ATOM 2843 C CA . ALA A 1 366 ? -2.875 26.688 24.109 1 96.94 366 ALA A CA 1
ATOM 2844 C C . ALA A 1 366 ? -2.373 25.547 23.219 1 96.94 366 ALA A C 1
ATOM 2846 O O . ALA A 1 366 ? -1.637 25.781 22.266 1 96.94 366 ALA A O 1
ATOM 2847 N N . VAL A 1 367 ? -2.727 24.391 23.562 1 98.12 367 VAL A N 1
ATOM 2848 C CA . VAL A 1 367 ? -2.502 23.172 22.781 1 98.12 367 VAL A CA 1
ATOM 2849 C C . VAL A 1 367 ? -3.811 22.406 22.641 1 98.12 367 VAL A C 1
ATOM 2851 O O . VAL A 1 367 ? -4.43 22.031 23.641 1 98.12 367 VAL A O 1
ATOM 2854 N N . MET A 1 368 ? -4.277 22.25 21.406 1 97.25 368 MET A N 1
ATOM 2855 C CA . MET A 1 368 ? -5.484 21.5 21.078 1 97.25 368 MET A CA 1
ATOM 2856 C C . MET A 1 368 ? -5.145 20.25 20.25 1 97.25 368 MET A C 1
ATOM 2858 O O . MET A 1 368 ? -4.109 20.219 19.578 1 97.25 368 MET A O 1
ATOM 2862 N N . ALA A 1 369 ? -6.012 19.281 20.297 1 98.38 369 ALA A N 1
ATOM 2863 C CA . ALA A 1 369 ? -5.727 18.078 19.531 1 98.38 369 ALA A CA 1
ATOM 2864 C C . ALA A 1 369 ? -7.012 17.359 19.141 1 98.38 369 ALA A C 1
ATOM 2866 O O . ALA A 1 369 ? -8.047 17.516 19.797 1 98.38 369 ALA A O 1
ATOM 2867 N N . HIS A 1 370 ? -6.949 16.609 18.125 1 98.62 370 HIS A N 1
ATOM 2868 C CA . HIS A 1 370 ? -7.973 15.625 17.797 1 98.62 370 HIS A CA 1
ATOM 2869 C C . HIS A 1 370 ? -7.363 14.398 17.125 1 98.62 370 HIS A C 1
ATOM 2871 O O . HIS A 1 370 ? -6.324 14.492 16.469 1 98.62 370 HIS A O 1
ATOM 2877 N N . ALA A 1 371 ? -7.957 13.266 17.375 1 98.69 371 ALA A N 1
ATOM 2878 C CA . ALA A 1 371 ? -7.613 12.047 16.656 1 98.69 371 ALA A CA 1
ATOM 2879 C C . ALA A 1 371 ? -8.438 11.914 15.375 1 98.69 371 ALA A C 1
ATOM 2881 O O . ALA A 1 371 ? -9.641 12.188 15.367 1 98.69 371 ALA A O 1
ATOM 2882 N N . SER A 1 372 ? -7.75 11.625 14.359 1 97.88 372 SER A N 1
ATOM 2883 C CA . SER A 1 372 ? -8.375 11.391 13.062 1 97.88 372 SER A CA 1
ATOM 2884 C C . SER A 1 372 ? -7.613 10.344 12.258 1 97.88 372 SER A C 1
ATOM 2886 O O . SER A 1 372 ? -6.594 9.82 12.719 1 97.88 372 SER A O 1
ATOM 2888 N N . HIS A 1 373 ? -8.109 9.945 11.07 1 98.75 373 HIS A N 1
ATOM 2889 C CA . HIS A 1 373 ? -7.512 8.906 10.242 1 98.75 373 HIS A CA 1
ATOM 2890 C C . HIS A 1 373 ? -7.273 7.633 11.055 1 98.75 373 HIS A C 1
ATOM 2892 O O . HIS A 1 373 ? -6.25 7.504 11.727 1 98.75 373 HIS A O 1
ATOM 2898 N N . LEU A 1 374 ? -8.133 6.758 11.016 1 98.88 374 LEU A N 1
ATOM 2899 C CA . LEU A 1 374 ? -8.086 5.539 11.82 1 98.88 374 LEU A CA 1
ATOM 2900 C C . LEU A 1 374 ? -7.562 4.367 10.992 1 98.88 374 LEU A C 1
ATOM 2902 O O . LEU A 1 374 ? -7.875 4.254 9.805 1 98.88 374 LEU A O 1
ATOM 2906 N N . TYR A 1 375 ? -6.801 3.566 11.633 1 98.69 375 TYR A N 1
ATOM 2907 C CA . TYR A 1 375 ? -6.293 2.309 11.094 1 98.69 375 TYR A CA 1
ATOM 2908 C C . TYR A 1 375 ? -6.586 1.153 12.047 1 98.69 375 TYR A C 1
ATOM 2910 O O . TYR A 1 375 ? -6.98 1.37 13.195 1 98.69 375 TYR A O 1
ATOM 2918 N N . LEU A 1 376 ? -6.398 0.005 11.539 1 98.56 376 LEU A N 1
ATOM 2919 C CA . LEU A 1 376 ? -6.621 -1.169 12.375 1 98.56 376 LEU A CA 1
ATOM 2920 C C . LEU A 1 376 ? -5.699 -1.155 13.594 1 98.56 376 LEU A C 1
ATOM 2922 O O . LEU A 1 376 ? -6.09 -1.585 14.68 1 98.56 376 LEU A O 1
ATOM 2926 N N . ASN A 1 377 ? -4.469 -0.588 13.438 1 98.69 377 ASN A N 1
ATOM 2927 C CA . ASN A 1 377 ? -3.434 -0.74 14.453 1 98.69 377 ASN A CA 1
ATOM 2928 C C . ASN A 1 377 ? -3.162 0.576 15.18 1 98.69 377 ASN A C 1
ATOM 2930 O O . ASN A 1 377 ? -2.242 0.663 15.992 1 98.69 377 ASN A O 1
ATOM 2934 N N . GLY A 1 378 ? -3.93 1.572 14.875 1 98.75 378 GLY A N 1
ATOM 2935 C CA . GLY A 1 378 ? -3.682 2.857 15.508 1 98.75 378 GLY A CA 1
ATOM 2936 C C . GLY A 1 378 ? -4.391 4.008 14.82 1 98.75 378 GLY A C 1
ATOM 2937 O O . GLY A 1 378 ? -5.375 3.801 14.109 1 98.75 378 GLY A O 1
ATOM 2938 N N . ALA A 1 379 ? -3.887 5.262 15.117 1 98.88 379 ALA A N 1
ATOM 2939 C CA . ALA A 1 379 ? -4.516 6.453 14.547 1 98.88 379 ALA A CA 1
ATOM 2940 C C . ALA A 1 379 ? -3.549 7.633 14.539 1 98.88 379 ALA A C 1
ATOM 2942 O O . ALA A 1 379 ? -2.463 7.559 15.117 1 98.88 379 ALA A O 1
ATOM 2943 N N . CYS A 1 380 ? -3.943 8.609 13.812 1 98.81 380 CYS A N 1
ATOM 2944 C CA . CYS A 1 380 ? -3.254 9.898 13.797 1 98.81 380 CYS A CA 1
ATOM 2945 C C . CYS A 1 380 ? -3.783 10.812 14.898 1 98.81 380 CYS A C 1
ATOM 2947 O O . CYS A 1 380 ? -4.988 10.852 15.156 1 98.81 380 CYS A O 1
ATOM 2949 N N . ILE A 1 381 ? -2.922 11.523 15.602 1 98.75 381 ILE A N 1
ATOM 2950 C CA . ILE A 1 381 ? -3.303 12.656 16.422 1 98.75 381 ILE A CA 1
ATOM 2951 C C . ILE A 1 381 ? -2.754 13.945 15.82 1 98.75 381 ILE A C 1
ATOM 2953 O O . ILE A 1 381 ? -1.573 14.023 15.469 1 98.75 381 ILE A O 1
ATOM 2957 N N . TYR A 1 382 ? -3.637 14.852 15.695 1 98.25 382 TYR A N 1
ATOM 2958 C CA . TYR A 1 382 ? -3.369 16.172 15.117 1 98.25 382 TYR A CA 1
ATOM 2959 C C . TYR A 1 382 ? -3.41 17.25 16.188 1 98.25 382 TYR A C 1
ATOM 2961 O O . TYR A 1 382 ? -4.457 17.5 16.797 1 98.25 382 TYR A O 1
ATOM 2969 N N . PHE A 1 383 ? -2.299 17.922 16.391 1 98.31 383 PHE A N 1
ATOM 2970 C CA . PHE A 1 383 ? -2.193 18.984 17.391 1 98.31 383 PHE A CA 1
ATOM 2971 C C . PHE A 1 383 ? -2.188 20.359 16.719 1 98.31 383 PHE A C 1
ATOM 2973 O O . PHE A 1 383 ? -1.6 20.531 15.656 1 98.31 383 PHE A O 1
ATOM 2980 N N . THR A 1 384 ? -2.83 21.266 17.281 1 97.06 384 THR A N 1
ATOM 2981 C CA . THR A 1 384 ? -2.721 22.703 16.984 1 97.06 384 THR A CA 1
ATOM 2982 C C . THR A 1 384 ? -2.15 23.453 18.172 1 97.06 384 THR A C 1
ATOM 2984 O O . THR A 1 384 ? -2.684 23.375 19.281 1 97.06 384 THR A O 1
ATOM 2987 N N . VAL A 1 385 ? -1.101 24.203 17.969 1 97.81 385 VAL A N 1
ATOM 2988 C CA . VAL A 1 385 ? -0.438 24.938 19.031 1 97.81 385 VAL A CA 1
ATOM 2989 C C . VAL A 1 385 ? -0.533 26.438 18.766 1 97.81 385 VAL A C 1
ATOM 2991 O O . VAL A 1 385 ? -0.193 26.906 17.672 1 97.81 385 VAL A O 1
ATOM 2994 N N . LEU A 1 386 ? -1.037 27.156 19.719 1 97 386 LEU A N 1
ATOM 2995 C CA . LEU A 1 386 ? -1.057 28.625 19.688 1 97 386 LEU A CA 1
ATOM 2996 C C . LEU A 1 386 ? 0.07 29.203 20.531 1 97 386 LEU A C 1
ATOM 2998 O O . LEU A 1 386 ? 0.272 28.781 21.672 1 97 386 LEU A O 1
ATOM 3002 N N . PHE A 1 387 ? 0.822 30.141 19.969 1 97.88 387 PHE A N 1
ATOM 3003 C CA . PHE A 1 387 ? 1.965 30.688 20.688 1 97.88 387 PHE A CA 1
ATOM 3004 C C . PHE A 1 387 ? 2.287 32.094 20.203 1 97.88 387 PHE A C 1
ATOM 3006 O O . PHE A 1 387 ? 1.737 32.562 19.203 1 97.88 387 PHE A O 1
ATOM 3013 N N . LYS A 1 388 ? 3.09 32.844 20.953 1 97.25 388 LYS A N 1
ATOM 3014 C CA . LYS A 1 388 ? 3.541 34.156 20.547 1 97.25 388 LYS A CA 1
ATOM 3015 C C . LYS A 1 388 ? 4.367 34.094 19.266 1 97.25 388 LYS A C 1
ATOM 3017 O O . LYS A 1 388 ? 5.16 33.188 19.078 1 97.25 388 LYS A O 1
ATOM 3022 N N . PRO A 1 389 ? 4.133 35 18.344 1 96.19 389 PRO A N 1
ATOM 3023 C CA . PRO A 1 389 ? 4.883 35 17.078 1 96.19 389 PRO A CA 1
ATOM 3024 C C . PRO A 1 389 ? 6.371 35.281 17.281 1 96.19 389 PRO A C 1
ATOM 3026 O O . PRO A 1 389 ? 6.832 36.406 17.109 1 96.19 389 PRO A O 1
ATOM 3029 N N . ASP A 1 390 ? 7.07 34.25 17.656 1 96.5 390 ASP A N 1
ATOM 3030 C CA . ASP A 1 390 ? 8.5 34.281 17.953 1 96.5 390 ASP A CA 1
ATOM 3031 C C . ASP A 1 390 ? 9.188 33.031 17.438 1 96.5 390 ASP A C 1
ATOM 3033 O O . ASP A 1 390 ? 8.773 31.906 17.766 1 96.5 390 ASP A O 1
ATOM 3037 N N . GLU A 1 391 ? 10.234 33.219 16.641 1 96.81 391 GLU A N 1
ATOM 3038 C CA . GLU A 1 391 ? 10.914 32.094 16 1 96.81 391 GLU A CA 1
ATOM 3039 C C . GLU A 1 391 ? 11.555 31.172 17.031 1 96.81 391 GLU A C 1
ATOM 3041 O O . GLU A 1 391 ? 11.641 29.953 16.828 1 96.81 391 GLU A O 1
ATOM 3046 N N . ALA A 1 392 ? 12.078 31.734 18.109 1 97.38 392 ALA A N 1
ATOM 3047 C CA . ALA A 1 392 ? 12.672 30.922 19.172 1 97.38 392 ALA A CA 1
ATOM 3048 C C . ALA A 1 392 ? 11.625 30.016 19.812 1 97.38 392 ALA A C 1
ATOM 3050 O O . ALA A 1 392 ? 11.906 28.844 20.109 1 97.38 392 ALA A O 1
ATOM 3051 N N . ILE A 1 393 ? 10.438 30.609 20.078 1 98.06 393 ILE A N 1
ATOM 3052 C CA . ILE A 1 393 ? 9.344 29.812 20.641 1 98.06 393 ILE A CA 1
ATOM 3053 C C . ILE A 1 393 ? 8.945 28.719 19.656 1 98.06 393 ILE A C 1
ATOM 3055 O O . ILE A 1 393 ? 8.75 27.562 20.031 1 98.06 393 ILE A O 1
ATOM 3059 N N . TYR A 1 394 ? 8.883 29.062 18.391 1 97.94 394 TYR A N 1
ATOM 3060 C CA . TYR A 1 394 ? 8.578 28.109 17.328 1 97.94 394 TYR A CA 1
ATOM 3061 C C . TYR A 1 394 ? 9.547 26.938 17.375 1 97.94 394 TYR A C 1
ATOM 3063 O O . TYR A 1 394 ? 9.125 25.781 17.312 1 97.94 394 TYR A O 1
ATOM 3071 N N . GLY A 1 395 ? 10.82 27.188 17.391 1 97.94 395 GLY A N 1
ATOM 3072 C CA . GLY A 1 395 ? 11.828 26.141 17.453 1 97.94 395 GLY A CA 1
ATOM 3073 C C . GLY A 1 395 ? 11.672 25.234 18.656 1 97.94 395 GLY A C 1
ATOM 3074 O O . GLY A 1 395 ? 11.781 24 18.531 1 97.94 395 GLY A O 1
ATOM 3075 N N . LYS A 1 396 ? 11.398 25.828 19.828 1 98.56 396 LYS A N 1
ATOM 3076 C CA . LYS A 1 396 ? 11.203 25.047 21.047 1 98.56 396 LYS A CA 1
ATOM 3077 C C . LYS A 1 396 ? 10 24.109 20.922 1 98.56 396 LYS A C 1
ATOM 3079 O O . LYS A 1 396 ? 10.031 22.984 21.406 1 98.56 396 LYS A O 1
ATOM 3084 N N . VAL A 1 397 ? 8.945 24.625 20.328 1 98.75 397 VAL A N 1
ATOM 3085 C CA . VAL A 1 397 ? 7.723 23.859 20.141 1 98.75 397 VAL A CA 1
ATOM 3086 C C . VAL A 1 397 ? 8.023 22.609 19.312 1 98.75 397 VAL A C 1
ATOM 3088 O O . VAL A 1 397 ? 7.676 21.484 19.719 1 98.75 397 VAL A O 1
ATOM 3091 N N . TRP A 1 398 ? 8.695 22.734 18.234 1 98.56 398 TRP A N 1
ATOM 3092 C CA . TRP A 1 398 ? 8.953 21.609 17.328 1 98.56 398 TRP A CA 1
ATOM 3093 C C . TRP A 1 398 ? 9.984 20.656 17.938 1 98.56 398 TRP A C 1
ATOM 3095 O O . TRP A 1 398 ? 9.859 19.438 17.797 1 98.56 398 TRP A O 1
ATOM 3105 N N . ASP A 1 399 ? 10.992 21.203 18.609 1 98.25 399 ASP A N 1
ATOM 3106 C CA . ASP A 1 399 ? 11.945 20.328 19.281 1 98.25 399 ASP A CA 1
ATOM 3107 C C . ASP A 1 399 ? 11.25 19.438 20.312 1 98.25 399 ASP A C 1
ATOM 3109 O O . ASP A 1 399 ? 11.508 18.234 20.375 1 98.25 399 ASP A O 1
ATOM 3113 N N . ALA A 1 400 ? 10.438 20.078 21.078 1 98.69 400 ALA A N 1
ATOM 3114 C CA . ALA A 1 400 ? 9.703 19.344 22.109 1 98.69 400 ALA A CA 1
ATOM 3115 C C . ALA A 1 400 ? 8.773 18.312 21.484 1 98.69 400 ALA A C 1
ATOM 3117 O O . ALA A 1 400 ? 8.703 17.172 21.953 1 98.69 400 ALA A O 1
ATOM 3118 N N . ALA A 1 401 ? 8.055 18.688 20.469 1 98.81 401 ALA A N 1
ATOM 3119 C CA . ALA A 1 401 ? 7.102 17.797 19.812 1 98.81 401 ALA A CA 1
ATOM 3120 C C . ALA A 1 401 ? 7.801 16.562 19.25 1 98.81 401 ALA A C 1
ATOM 3122 O O . ALA A 1 401 ? 7.332 15.438 19.438 1 98.81 401 ALA A O 1
ATOM 3123 N N . MET A 1 402 ? 8.93 16.734 18.531 1 98.19 402 MET A N 1
ATOM 3124 C CA . MET A 1 402 ? 9.664 15.633 17.938 1 98.19 402 MET A CA 1
ATOM 3125 C C . MET A 1 402 ? 10.25 14.727 19.016 1 98.19 402 MET A C 1
ATOM 3127 O O . MET A 1 402 ? 10.289 13.5 18.859 1 98.19 402 MET A O 1
ATOM 3131 N N . SER A 1 403 ? 10.648 15.328 20.078 1 98.06 403 SER A N 1
ATOM 3132 C CA . SER A 1 403 ? 11.18 14.562 21.188 1 98.06 403 SER A CA 1
ATOM 3133 C C . SER A 1 403 ? 10.109 13.672 21.812 1 98.06 403 SER A C 1
ATOM 3135 O O . SER A 1 403 ? 10.352 12.492 22.078 1 98.06 403 SER A O 1
ATOM 3137 N N . VAL A 1 404 ? 8.953 14.211 22.062 1 98.62 404 VAL A N 1
ATOM 3138 C CA . VAL A 1 404 ? 7.852 13.445 22.641 1 98.62 404 VAL A CA 1
ATOM 3139 C C . VAL A 1 404 ? 7.434 12.328 21.688 1 98.62 404 VAL A C 1
ATOM 3141 O O . VAL A 1 404 ? 7.211 11.195 22.125 1 98.62 404 VAL A O 1
ATOM 3144 N N . ALA A 1 405 ? 7.309 12.664 20.391 1 98.38 405 ALA A N 1
ATOM 3145 C CA . ALA A 1 405 ? 6.941 11.656 19.391 1 98.38 405 ALA A CA 1
ATOM 3146 C C . ALA A 1 405 ? 7.914 10.477 19.422 1 98.38 405 ALA A C 1
ATOM 3148 O O . ALA A 1 405 ? 7.496 9.32 19.438 1 98.38 405 ALA A O 1
ATOM 3149 N N . ALA A 1 406 ? 9.172 10.789 19.453 1 96.69 406 ALA A N 1
ATOM 3150 C CA . ALA A 1 406 ? 10.203 9.758 19.484 1 96.69 406 ALA A CA 1
ATOM 3151 C C . ALA A 1 406 ? 10.102 8.914 20.75 1 96.69 406 ALA A C 1
ATOM 3153 O O . ALA A 1 406 ? 10.133 7.688 20.688 1 96.69 406 ALA A O 1
ATOM 3154 N N . ARG A 1 407 ? 9.961 9.531 21.844 1 96.81 407 ARG A N 1
ATOM 3155 C CA . ARG A 1 407 ? 9.914 8.859 23.141 1 96.81 407 ARG A CA 1
ATOM 3156 C C . ARG A 1 407 ? 8.695 7.953 23.25 1 96.81 407 ARG A C 1
ATOM 3158 O O . ARG A 1 407 ? 8.789 6.852 23.797 1 96.81 407 ARG A O 1
ATOM 3165 N N . ASP A 1 408 ? 7.605 8.414 22.688 1 97.88 408 ASP A N 1
ATOM 3166 C CA . ASP A 1 408 ? 6.344 7.703 22.859 1 97.88 408 ASP A CA 1
ATOM 3167 C C . ASP A 1 408 ? 6.098 6.734 21.719 1 97.88 408 ASP A C 1
ATOM 3169 O O . ASP A 1 408 ? 5.004 6.18 21.578 1 97.88 408 ASP A O 1
ATOM 3173 N N . GLY A 1 409 ? 7.051 6.535 20.844 1 97.06 409 GLY A N 1
ATOM 3174 C CA . GLY A 1 409 ? 6.973 5.531 19.797 1 97.06 409 GLY A CA 1
ATOM 3175 C C . GLY A 1 409 ? 6.105 5.965 18.625 1 97.06 409 GLY A C 1
ATOM 3176 O O . GLY A 1 409 ? 5.66 5.129 17.828 1 97.06 409 GLY A O 1
ATOM 3177 N N . ALA A 1 410 ? 5.816 7.246 18.469 1 98.56 410 ALA A N 1
ATOM 3178 C CA . ALA A 1 410 ? 5.039 7.781 17.344 1 98.56 410 ALA A CA 1
ATOM 3179 C C . ALA A 1 410 ? 5.938 8.125 16.172 1 98.56 410 ALA A C 1
ATOM 3181 O O . ALA A 1 410 ? 7.141 8.336 16.344 1 98.56 410 ALA A O 1
ATOM 3182 N N . THR A 1 411 ? 5.395 8.062 15.016 1 98.69 411 THR A N 1
ATOM 3183 C CA . THR A 1 411 ? 6.082 8.648 13.867 1 98.69 411 THR A CA 1
ATOM 3184 C C . THR A 1 411 ? 6.059 10.172 13.945 1 98.69 411 THR A C 1
ATOM 3186 O O . THR A 1 411 ? 5.148 10.75 14.539 1 98.69 411 THR A O 1
ATOM 3189 N N . ILE A 1 412 ? 6.961 10.773 13.266 1 98.19 412 ILE A N 1
ATOM 3190 C CA . ILE A 1 412 ? 7.109 12.219 13.359 1 98.19 412 ILE A CA 1
ATOM 3191 C C . ILE A 1 412 ? 6.215 12.898 12.32 1 98.19 412 ILE A C 1
ATOM 3193 O O . ILE A 1 412 ? 6.02 14.117 12.367 1 98.19 412 ILE A O 1
ATOM 3197 N N . SER A 1 413 ? 5.688 12.148 11.383 1 98.62 413 SER A N 1
ATOM 3198 C CA . SER A 1 413 ? 4.801 12.68 10.352 1 98.62 413 SER A CA 1
ATOM 3199 C C . SER A 1 413 ? 3.807 11.617 9.883 1 98.62 413 SER A C 1
ATOM 3201 O O . SER A 1 413 ? 4.195 10.492 9.562 1 98.62 413 SER A O 1
ATOM 3203 N N . HIS A 1 414 ? 2.59 12.031 9.852 1 98.56 414 HIS A N 1
ATOM 3204 C CA . HIS A 1 414 ? 1.557 11.141 9.352 1 98.56 414 HIS A CA 1
ATOM 3205 C C . HIS A 1 414 ? 1.209 11.461 7.898 1 98.56 414 HIS A C 1
ATOM 3207 O O . HIS A 1 414 ? 0.989 10.555 7.094 1 98.56 414 HIS A O 1
ATOM 3213 N N . HIS A 1 415 ? 1.161 12.805 7.5 1 98.56 415 HIS A N 1
ATOM 3214 C CA . HIS A 1 415 ? 0.667 13.031 6.145 1 98.56 415 HIS A CA 1
ATOM 3215 C C . HIS A 1 415 ? 1.18 14.352 5.586 1 98.56 415 HIS A C 1
ATOM 3217 O O . HIS A 1 415 ? 0.894 14.703 4.438 1 98.56 415 HIS A O 1
ATOM 3223 N N . HIS A 1 416 ? 1.998 15.148 6.297 1 97.88 416 HIS A N 1
ATOM 3224 C CA . HIS A 1 416 ? 2.469 16.438 5.781 1 97.88 416 HIS A CA 1
ATOM 3225 C C . HIS A 1 416 ? 3.84 16.297 5.125 1 97.88 416 HIS A C 1
ATOM 3227 O O . HIS A 1 416 ? 4.336 17.234 4.508 1 97.88 416 HIS A O 1
ATOM 3233 N N . GLY A 1 417 ? 4.453 15.148 5.297 1 97.69 417 GLY A N 1
ATOM 3234 C CA . GLY A 1 417 ? 5.793 14.992 4.754 1 97.69 417 GLY A CA 1
ATOM 3235 C C . GLY A 1 417 ? 6.875 15.531 5.668 1 97.69 417 GLY A C 1
ATOM 3236 O O . GLY A 1 417 ? 6.633 15.773 6.852 1 97.69 417 GLY A O 1
ATOM 3237 N N . ILE A 1 418 ? 8.039 15.68 5.141 1 97.81 418 ILE A N 1
ATOM 3238 C CA . ILE A 1 418 ? 9.219 16.031 5.926 1 97.81 418 ILE A CA 1
ATOM 3239 C C . ILE A 1 418 ? 9.609 17.484 5.656 1 97.81 418 ILE A C 1
ATOM 3241 O O . ILE A 1 418 ? 9.695 18.281 6.586 1 97.81 418 ILE A O 1
ATOM 3245 N N . GLY A 1 419 ? 9.758 17.781 4.383 1 96.69 419 GLY A N 1
ATOM 3246 C CA . GLY A 1 419 ? 10.25 19.094 4 1 96.69 419 GLY A CA 1
ATOM 3247 C C . GLY A 1 419 ? 11.539 19.469 4.711 1 96.69 419 GLY A C 1
ATOM 3248 O O . GLY A 1 419 ? 12.422 18.641 4.898 1 96.69 419 GLY A O 1
ATOM 3249 N N . MET A 1 420 ? 11.711 20.766 4.93 1 95.75 420 MET A N 1
ATOM 3250 C CA . MET A 1 420 ? 12.852 21.281 5.68 1 95.75 420 MET A CA 1
ATOM 3251 C C . MET A 1 420 ? 12.609 21.172 7.18 1 95.75 420 MET A C 1
ATOM 3253 O O . MET A 1 420 ? 13.539 20.906 7.945 1 95.75 420 MET A O 1
ATOM 3257 N N . LEU A 1 421 ? 11.422 21.266 7.551 1 96.75 421 LEU A N 1
ATOM 3258 C CA . LEU A 1 421 ? 11 21.359 8.945 1 96.75 421 LEU A CA 1
ATOM 3259 C C . LEU A 1 421 ? 11.398 20.109 9.719 1 96.75 421 LEU A C 1
ATOM 3261 O O . LEU A 1 421 ? 11.969 20.203 10.812 1 96.75 421 LEU A O 1
ATOM 3265 N N . ARG A 1 422 ? 11.109 18.969 9.172 1 97.06 422 ARG A N 1
ATOM 3266 C CA . ARG A 1 422 ? 11.266 17.734 9.938 1 97.06 422 ARG A CA 1
ATOM 3267 C C . ARG A 1 422 ? 12.539 17 9.539 1 97.06 422 ARG A C 1
ATOM 3269 O O . ARG A 1 422 ? 12.797 15.883 10.016 1 97.06 422 ARG A O 1
ATOM 3276 N N . SER A 1 423 ? 13.352 17.547 8.68 1 96.25 423 SER A N 1
ATOM 3277 C CA . SER A 1 423 ? 14.547 16.906 8.141 1 96.25 423 SER A CA 1
ATOM 3278 C C . SER A 1 423 ? 15.508 16.516 9.25 1 96.25 423 SER A C 1
ATOM 3280 O O . SER A 1 423 ? 16.094 15.43 9.211 1 96.25 423 SER A O 1
ATOM 3282 N N . ARG A 1 424 ? 15.617 17.266 10.289 1 94.5 424 ARG A N 1
ATOM 3283 C CA . ARG A 1 424 ? 16.578 17.016 11.367 1 94.5 424 ARG A CA 1
ATOM 3284 C C . ARG A 1 424 ? 16.172 15.797 12.18 1 94.5 424 ARG A C 1
ATOM 3286 O O . ARG A 1 424 ? 17.016 15.203 12.859 1 94.5 424 ARG A O 1
ATOM 3293 N N . SER A 1 425 ? 14.906 15.461 12.109 1 96.31 425 SER A N 1
ATOM 3294 C CA . SER A 1 425 ? 14.406 14.367 12.93 1 96.31 425 SER A CA 1
ATOM 3295 C C . SER A 1 425 ? 14.422 13.047 12.156 1 96.31 425 SER A C 1
ATOM 3297 O O . SER A 1 425 ? 14.086 12 12.703 1 96.31 425 SER A O 1
ATOM 3299 N N . MET A 1 426 ? 14.875 13.031 10.898 1 96 426 MET A N 1
ATOM 3300 C CA . MET A 1 426 ? 14.812 11.859 10.031 1 96 426 MET A CA 1
ATOM 3301 C C . MET A 1 426 ? 15.75 10.766 10.531 1 96 426 MET A C 1
ATOM 3303 O O . MET A 1 426 ? 15.438 9.578 10.422 1 96 426 MET A O 1
ATOM 3307 N N . GLY A 1 427 ? 16.906 11.18 11.023 1 94.5 427 GLY A N 1
ATOM 3308 C CA . GLY A 1 427 ? 17.828 10.195 11.555 1 94.5 427 GLY A CA 1
ATOM 3309 C C . GLY A 1 427 ? 17.234 9.359 12.68 1 94.5 427 GLY A C 1
ATOM 3310 O O . GLY A 1 427 ? 17.391 8.141 12.703 1 94.5 427 GLY A O 1
ATOM 3311 N N . GLU A 1 428 ? 16.578 10.055 13.547 1 94.25 428 GLU A N 1
ATOM 3312 C CA . GLU A 1 428 ? 15.945 9.352 14.656 1 94.25 428 GLU A CA 1
ATOM 3313 C C . GLU A 1 428 ? 14.758 8.516 14.172 1 94.25 428 GLU A C 1
ATOM 3315 O O . GLU A 1 428 ? 14.531 7.41 14.664 1 94.25 428 GLU A O 1
ATOM 3320 N N . GLU A 1 429 ? 14.008 9.016 13.25 1 96.38 429 GLU A N 1
ATOM 3321 C CA . GLU A 1 429 ? 12.805 8.383 12.727 1 96.38 429 GLU A CA 1
ATOM 3322 C C . GLU A 1 429 ? 13.141 7.078 12.008 1 96.38 429 GLU A C 1
ATOM 3324 O O . GLU A 1 429 ? 12.477 6.059 12.203 1 96.38 429 GLU A O 1
ATOM 3329 N N . LEU A 1 430 ? 14.18 7.051 11.172 1 96.5 430 LEU A N 1
ATOM 3330 C CA . LEU A 1 430 ? 14.453 5.91 10.297 1 96.5 430 LEU A CA 1
ATOM 3331 C C . LEU A 1 430 ? 15.664 5.125 10.789 1 96.5 430 LEU A C 1
ATOM 3333 O O . LEU A 1 430 ? 15.891 3.996 10.352 1 96.5 430 LEU A O 1
ATOM 3337 N N . GLY A 1 431 ? 16.422 5.66 11.703 1 94.25 431 GLY A N 1
ATOM 3338 C CA . GLY A 1 431 ? 17.656 5.004 12.086 1 94.25 431 GLY A CA 1
ATOM 3339 C C . GLY A 1 431 ? 18.562 4.715 10.914 1 94.25 431 GLY A C 1
ATOM 3340 O O . GLY A 1 431 ? 18.828 5.594 10.094 1 94.25 431 GLY A O 1
ATOM 3341 N N . GLY A 1 432 ? 19.094 3.502 10.828 1 94.44 432 GLY A N 1
ATOM 3342 C CA . GLY A 1 432 ? 20 3.107 9.766 1 94.44 432 GLY A CA 1
ATOM 3343 C C . GLY A 1 432 ? 19.328 3.07 8.398 1 94.44 432 GLY A C 1
ATOM 3344 O O . GLY A 1 432 ? 20.016 3.16 7.375 1 94.44 432 GLY A O 1
ATOM 3345 N N . ALA A 1 433 ? 18.047 3.027 8.359 1 97.19 433 ALA A N 1
ATOM 3346 C CA . ALA A 1 433 ? 17.312 2.879 7.102 1 97.19 433 ALA A CA 1
ATOM 3347 C C . ALA A 1 433 ? 17.406 4.148 6.262 1 97.19 433 ALA A C 1
ATOM 3349 O O . ALA A 1 433 ? 17.125 4.133 5.062 1 97.19 433 ALA A O 1
ATOM 3350 N N . ILE A 1 434 ? 17.781 5.27 6.887 1 96.44 434 ILE A N 1
ATOM 3351 C CA . ILE A 1 434 ? 17.922 6.523 6.148 1 96.44 434 ILE A CA 1
ATOM 3352 C C . ILE A 1 434 ? 18.969 6.363 5.055 1 96.44 434 ILE A C 1
ATOM 3354 O O . ILE A 1 434 ? 18.875 6.984 3.994 1 96.44 434 ILE A O 1
ATOM 3358 N N . SER A 1 435 ? 19.969 5.496 5.27 1 96.38 435 SER A N 1
ATOM 3359 C CA . SER A 1 435 ? 21.047 5.27 4.297 1 96.38 435 SER A CA 1
ATOM 3360 C C . SER A 1 435 ? 20.5 4.621 3.029 1 96.38 435 SER A C 1
ATOM 3362 O O . SER A 1 435 ? 21.062 4.805 1.945 1 96.38 435 SER A O 1
ATOM 3364 N N . ILE A 1 436 ? 19.438 3.852 3.182 1 97.94 436 ILE A N 1
ATOM 3365 C CA . ILE A 1 436 ? 18.812 3.232 2.016 1 97.94 436 ILE A CA 1
ATOM 3366 C C . ILE A 1 436 ? 18.234 4.312 1.104 1 97.94 436 ILE A C 1
ATOM 3368 O O . ILE A 1 436 ? 18.484 4.316 -0.102 1 97.94 436 ILE A O 1
ATOM 3372 N N . ILE A 1 437 ? 17.5 5.277 1.672 1 97.5 437 ILE A N 1
ATOM 3373 C CA . ILE A 1 437 ? 16.906 6.355 0.892 1 97.5 437 ILE A CA 1
ATOM 3374 C C . ILE A 1 437 ? 18.016 7.191 0.239 1 97.5 437 ILE A C 1
ATOM 3376 O O . ILE A 1 437 ? 17.906 7.555 -0.935 1 97.5 437 ILE A O 1
ATOM 3380 N N . LYS A 1 438 ? 19.047 7.445 1.005 1 96.56 438 LYS A N 1
ATOM 3381 C CA . LYS A 1 438 ? 20.172 8.211 0.467 1 96.56 438 LYS A CA 1
ATOM 3382 C C . LYS A 1 438 ? 20.812 7.5 -0.718 1 96.56 438 LYS A C 1
ATOM 3384 O O . LYS A 1 438 ? 21.125 8.125 -1.732 1 96.56 438 LYS A O 1
ATOM 3389 N N . SER A 1 439 ? 21 6.195 -0.555 1 97.38 439 SER A N 1
ATOM 3390 C CA . SER A 1 439 ? 21.594 5.406 -1.631 1 97.38 439 SER A CA 1
ATOM 3391 C C . SER A 1 439 ? 20.734 5.461 -2.893 1 97.38 439 SER A C 1
ATOM 3393 O O . SER A 1 439 ? 21.266 5.57 -4 1 97.38 439 SER A O 1
ATOM 3395 N N . ILE A 1 440 ? 19.5 5.395 -2.719 1 97.88 440 ILE A N 1
ATOM 3396 C CA . ILE A 1 440 ? 18.578 5.441 -3.848 1 97.88 440 ILE A CA 1
ATOM 3397 C C . ILE A 1 440 ? 18.609 6.828 -4.48 1 97.88 440 ILE A C 1
ATOM 3399 O O . ILE A 1 440 ? 18.688 6.957 -5.707 1 97.88 440 ILE A O 1
ATOM 3403 N N . LYS A 1 441 ? 18.547 7.887 -3.623 1 97.88 441 LYS A N 1
ATOM 3404 C CA . LYS A 1 441 ? 18.641 9.258 -4.109 1 97.88 441 LYS A CA 1
ATOM 3405 C C . LYS A 1 441 ? 19.922 9.469 -4.922 1 97.88 441 LYS A C 1
ATOM 3407 O O . LYS A 1 441 ? 19.875 10.023 -6.023 1 97.88 441 LYS A O 1
ATOM 3412 N N . ASP A 1 442 ? 20.984 8.969 -4.418 1 97.38 442 ASP A N 1
ATOM 3413 C CA . ASP A 1 442 ? 22.281 9.133 -5.086 1 97.38 442 ASP A CA 1
ATOM 3414 C C . ASP A 1 442 ? 22.312 8.375 -6.406 1 97.38 442 ASP A C 1
ATOM 3416 O O . ASP A 1 442 ? 22.938 8.82 -7.371 1 97.38 442 ASP A O 1
ATOM 3420 N N . ALA A 1 443 ? 21.656 7.281 -6.434 1 97.94 443 ALA A N 1
ATOM 3421 C CA . ALA A 1 443 ? 21.641 6.453 -7.637 1 97.94 443 ALA A CA 1
ATOM 3422 C C . ALA A 1 443 ? 20.812 7.094 -8.742 1 97.94 443 ALA A C 1
ATOM 3424 O O . ALA A 1 443 ? 21.188 7.062 -9.914 1 97.94 443 ALA A O 1
ATOM 3425 N N . LEU A 1 444 ? 19.688 7.656 -8.422 1 98.06 444 LEU A N 1
ATOM 3426 C CA . LEU A 1 444 ? 18.766 8.18 -9.414 1 98.06 444 LEU A CA 1
ATOM 3427 C C . LEU A 1 444 ? 19.094 9.633 -9.75 1 98.06 444 LEU A C 1
ATOM 3429 O O . LEU A 1 444 ? 18.797 10.102 -10.852 1 98.06 444 LEU A O 1
ATOM 3433 N N . ASP A 1 445 ? 19.688 10.328 -8.82 1 98.12 445 ASP A N 1
ATOM 3434 C CA . ASP A 1 445 ? 20.031 11.734 -8.969 1 98.12 445 ASP A CA 1
ATOM 3435 C C . ASP A 1 445 ? 21.469 12.008 -8.508 1 98.12 445 ASP A C 1
ATOM 3437 O O . ASP A 1 445 ? 21.688 12.789 -7.582 1 98.12 445 ASP A O 1
ATOM 3441 N N . PRO A 1 446 ? 22.422 11.438 -9.195 1 97.25 446 PRO A N 1
ATOM 3442 C CA . PRO A 1 446 ? 23.828 11.609 -8.789 1 97.25 446 PRO A CA 1
ATOM 3443 C C . PRO A 1 446 ? 24.281 13.062 -8.859 1 97.25 446 PRO A C 1
ATOM 3445 O O . PRO A 1 446 ? 25.281 13.43 -8.25 1 97.25 446 PRO A O 1
ATOM 3448 N N . TRP A 1 447 ? 23.594 13.93 -9.508 1 96.88 447 TRP A N 1
ATOM 3449 C CA . TRP A 1 447 ? 23.938 15.344 -9.625 1 96.88 447 TRP A CA 1
ATOM 3450 C C . TRP A 1 447 ? 23.344 16.141 -8.469 1 96.88 447 TRP A C 1
ATOM 3452 O O . TRP A 1 447 ? 23.719 17.297 -8.242 1 96.88 447 TRP A O 1
ATOM 3462 N N . GLY A 1 448 ? 22.359 15.547 -7.746 1 96.56 448 GLY A N 1
ATOM 3463 C CA . GLY A 1 448 ? 21.734 16.203 -6.613 1 96.56 448 GLY A CA 1
ATOM 3464 C C . GLY A 1 448 ? 20.906 17.422 -7.012 1 96.56 448 GLY A C 1
ATOM 3465 O O . GLY A 1 448 ? 20.953 18.453 -6.355 1 96.56 448 GLY A O 1
ATOM 3466 N N . ILE A 1 449 ? 20.141 17.312 -8.031 1 97.06 449 ILE A N 1
ATOM 3467 C CA . ILE A 1 449 ? 19.516 18.516 -8.555 1 97.06 449 ILE A CA 1
ATOM 3468 C C . ILE A 1 449 ? 18.078 18.625 -8.039 1 97.06 449 ILE A C 1
ATOM 3470 O O . ILE A 1 449 ? 17.547 19.719 -7.867 1 97.06 449 ILE A O 1
ATOM 3474 N N . LEU A 1 450 ? 17.391 17.5 -7.738 1 97.62 450 LEU A N 1
ATOM 3475 C CA . LEU A 1 450 ? 15.961 17.578 -7.43 1 97.62 450 LEU A CA 1
ATOM 3476 C C . LEU A 1 450 ? 15.734 17.656 -5.926 1 97.62 450 LEU A C 1
ATOM 3478 O O . LEU A 1 450 ? 16.062 16.703 -5.195 1 97.62 450 LEU A O 1
ATOM 3482 N N . ASN A 1 451 ? 15.133 18.703 -5.562 1 94.88 451 ASN A N 1
ATOM 3483 C CA . ASN A 1 451 ? 14.766 18.938 -4.172 1 94.88 451 ASN A CA 1
ATOM 3484 C C . ASN A 1 451 ? 15.906 18.594 -3.221 1 94.88 451 ASN A C 1
ATOM 3486 O O . ASN A 1 451 ? 15.703 17.906 -2.225 1 94.88 451 ASN A O 1
ATOM 3490 N N . SER A 1 452 ? 17.078 19.156 -3.492 1 89.62 452 SER A N 1
ATOM 3491 C CA . SER A 1 452 ? 18.312 18.781 -2.797 1 89.62 452 SER A CA 1
ATOM 3492 C C . SER A 1 452 ? 18.938 19.984 -2.1 1 89.62 452 SER A C 1
ATOM 3494 O O . SER A 1 452 ? 20.109 19.938 -1.722 1 89.62 452 SER A O 1
ATOM 3496 N N . ARG A 1 453 ? 18.203 20.984 -1.991 1 86.12 453 ARG A N 1
ATOM 3497 C CA . ARG A 1 453 ? 18.781 22.109 -1.267 1 86.12 453 ARG A CA 1
ATOM 3498 C C . ARG A 1 453 ? 19.125 21.734 0.166 1 86.12 453 ARG A C 1
ATOM 3500 O O . ARG A 1 453 ? 18.562 20.766 0.708 1 86.12 453 ARG A O 1
ATOM 3507 N N . ARG A 1 454 ? 20.016 22.469 0.676 1 81.69 454 ARG A N 1
ATOM 3508 C CA . ARG A 1 454 ? 20.5 22.156 2.018 1 81.69 454 ARG A CA 1
ATOM 3509 C C . ARG A 1 454 ? 19.344 22.094 3.016 1 81.69 454 ARG A C 1
ATOM 3511 O O . ARG A 1 454 ? 18.484 22.984 3.045 1 81.69 454 ARG A O 1
ATOM 3518 N N . GLY A 1 455 ? 19.281 20.969 3.738 1 84.06 455 GLY A N 1
ATOM 3519 C CA . GLY A 1 455 ? 18.297 20.797 4.801 1 84.06 455 GLY A CA 1
ATOM 3520 C C . GLY A 1 455 ? 16.984 20.25 4.312 1 84.06 455 GLY A C 1
ATOM 3521 O O . GLY A 1 455 ? 16.078 19.984 5.109 1 84.06 455 GLY A O 1
ATOM 3522 N N . MET A 1 456 ? 16.922 20.047 3.033 1 88.06 456 MET A N 1
ATOM 3523 C CA . MET A 1 456 ? 15.664 19.516 2.502 1 88.06 456 MET A CA 1
ATOM 3524 C C . MET A 1 456 ? 15.641 18 2.58 1 88.06 456 MET A C 1
ATOM 3526 O O . MET A 1 456 ? 16.5 17.328 2.02 1 88.06 456 MET A O 1
ATOM 3530 N N . PHE A 1 457 ? 14.734 17.484 3.342 1 89.44 457 PHE A N 1
ATOM 3531 C CA . PHE A 1 457 ? 14.406 16.078 3.52 1 89.44 457 PHE A CA 1
ATOM 3532 C C . PHE A 1 457 ? 15.461 15.375 4.363 1 89.44 457 PHE A C 1
ATOM 3534 O O . PHE A 1 457 ? 15.133 14.625 5.281 1 89.44 457 PHE A O 1
ATOM 3541 N N . PHE A 1 458 ? 16.781 15.547 4.02 1 91.12 458 PHE A N 1
ATOM 3542 C CA . PHE A 1 458 ? 17.875 14.922 4.762 1 91.12 458 PHE A CA 1
ATOM 3543 C C . PHE A 1 458 ? 18.516 15.922 5.711 1 91.12 458 PHE A C 1
ATOM 3545 O O . PHE A 1 458 ? 18.578 17.125 5.414 1 91.12 458 PHE A O 1
ATOM 3552 N N . PRO A 1 459 ? 18.984 15.375 6.824 1 84.75 459 PRO A N 1
ATOM 3553 C CA . PRO A 1 459 ? 19.734 16.266 7.719 1 84.75 459 PRO A CA 1
ATOM 3554 C C . PRO A 1 459 ? 21.078 16.688 7.137 1 84.75 459 PRO A C 1
ATOM 3556 O O . PRO A 1 459 ? 21.688 15.93 6.383 1 84.75 459 PRO A O 1
ATOM 3559 N N . ASP A 1 460 ? 21.484 18.016 7.367 1 77.19 460 ASP A N 1
ATOM 3560 C CA . ASP A 1 460 ? 22.797 18.5 6.93 1 77.19 460 ASP A CA 1
ATOM 3561 C C . ASP A 1 460 ? 23.922 17.812 7.695 1 77.19 460 ASP A C 1
ATOM 3563 O O . ASP A 1 460 ? 23.75 17.453 8.867 1 77.19 460 ASP A O 1
ATOM 3567 N N . MET B 1 1 ? 35.375 -20.688 -6.379 1 52.94 1 MET B N 1
ATOM 3568 C CA . MET B 1 1 ? 34.188 -21.391 -5.941 1 52.94 1 MET B CA 1
ATOM 3569 C C . MET B 1 1 ? 34.5 -22.344 -4.785 1 52.94 1 MET B C 1
ATOM 3571 O O . MET B 1 1 ? 33.812 -22.359 -3.781 1 52.94 1 MET B O 1
ATOM 3575 N N . GLN B 1 2 ? 35.562 -23.125 -4.848 1 60.75 2 GLN B N 1
ATOM 3576 C CA . GLN B 1 2 ? 36.062 -24.031 -3.811 1 60.75 2 GLN B CA 1
ATOM 3577 C C . GLN B 1 2 ? 36.5 -23.266 -2.566 1 60.75 2 GLN B C 1
ATOM 3579 O O . GLN B 1 2 ? 36.219 -23.688 -1.441 1 60.75 2 GLN B O 1
ATOM 3584 N N . ASP B 1 3 ? 36.719 -21.906 -2.863 1 87.81 3 ASP B N 1
ATOM 3585 C CA . ASP B 1 3 ? 37.25 -21.062 -1.792 1 87.81 3 ASP B CA 1
ATOM 3586 C C . ASP B 1 3 ? 36.094 -20.484 -0.958 1 87.81 3 ASP B C 1
ATOM 3588 O O . ASP B 1 3 ? 36.156 -20.484 0.273 1 87.81 3 ASP B O 1
ATOM 3592 N N . ALA B 1 4 ? 34.969 -20.344 -1.542 1 94.56 4 ALA B N 1
ATOM 3593 C CA . ALA B 1 4 ? 33.844 -19.797 -0.8 1 94.56 4 ALA B CA 1
ATOM 3594 C C . ALA B 1 4 ? 33.281 -20.812 0.186 1 94.56 4 ALA B C 1
ATOM 3596 O O . ALA B 1 4 ? 32.969 -20.469 1.334 1 94.56 4 ALA B O 1
ATOM 3597 N N . VAL B 1 5 ? 33.219 -22.078 -0.212 1 96.5 5 VAL B N 1
ATOM 3598 C CA . VAL B 1 5 ? 32.625 -23.141 0.605 1 96.5 5 VAL B CA 1
ATOM 3599 C C . VAL B 1 5 ? 33.531 -23.391 1.828 1 96.5 5 VAL B C 1
ATOM 3601 O O . VAL B 1 5 ? 33 -23.578 2.938 1 96.5 5 VAL B O 1
ATOM 3604 N N . SER B 1 6 ? 34.781 -23.391 1.596 1 96.38 6 SER B N 1
ATOM 3605 C CA . SER B 1 6 ? 35.719 -23.578 2.705 1 96.38 6 SER B CA 1
ATOM 3606 C C . SER B 1 6 ? 35.594 -22.438 3.725 1 96.38 6 SER B C 1
ATOM 3608 O O . SER B 1 6 ? 35.562 -22.688 4.934 1 96.38 6 SER B O 1
ATOM 3610 N N . LYS B 1 7 ? 35.469 -21.266 3.227 1 97.38 7 LYS B N 1
ATOM 3611 C CA . LYS B 1 7 ? 35.312 -20.109 4.105 1 97.38 7 LYS B CA 1
ATOM 3612 C C . LYS B 1 7 ? 34 -20.188 4.875 1 97.38 7 LYS B C 1
ATOM 3614 O O . LYS B 1 7 ? 33.938 -19.812 6.051 1 97.38 7 LYS B O 1
ATOM 3619 N N . LEU B 1 8 ? 33 -20.625 4.203 1 98.19 8 LEU B N 1
ATOM 3620 C CA . LEU B 1 8 ? 31.703 -20.781 4.852 1 98.19 8 LEU B CA 1
ATOM 3621 C C . LEU B 1 8 ? 31.766 -21.812 5.969 1 98.19 8 LEU B C 1
ATOM 3623 O O . LEU B 1 8 ? 31.234 -21.594 7.059 1 98.19 8 LEU B O 1
ATOM 3627 N N . LYS B 1 9 ? 32.406 -22.969 5.684 1 97.25 9 LYS B N 1
ATOM 3628 C CA . LYS B 1 9 ? 32.531 -24.031 6.676 1 97.25 9 LYS B CA 1
ATOM 3629 C C . LYS B 1 9 ? 33.312 -23.547 7.891 1 97.25 9 LYS B C 1
ATOM 3631 O O . LYS B 1 9 ? 33.031 -23.922 9.023 1 97.25 9 LYS B O 1
ATOM 3636 N N . GLU B 1 10 ? 34.312 -22.781 7.668 1 96.94 10 GLU B N 1
ATOM 3637 C CA . GLU B 1 10 ? 35.094 -22.219 8.758 1 96.94 10 GLU B CA 1
ATOM 3638 C C . GLU B 1 10 ? 34.25 -21.266 9.617 1 96.94 10 GLU B C 1
ATOM 3640 O O . GLU B 1 10 ? 34.375 -21.281 10.844 1 96.94 10 GLU B O 1
ATOM 3645 N N . ALA B 1 11 ? 33.438 -20.516 8.961 1 96.81 11 ALA B N 1
ATOM 3646 C CA . ALA B 1 11 ? 32.688 -19.469 9.641 1 96.81 11 ALA B CA 1
ATOM 3647 C C . ALA B 1 11 ? 31.469 -20.047 10.344 1 96.81 11 ALA B C 1
ATOM 3649 O O . ALA B 1 11 ? 31.094 -19.594 11.43 1 96.81 11 ALA B O 1
ATOM 3650 N N . LEU B 1 12 ? 30.781 -21.078 9.75 1 97.25 12 LEU B N 1
ATOM 3651 C CA . LEU B 1 12 ? 29.453 -21.469 10.219 1 97.25 12 LEU B CA 1
ATOM 3652 C C . LEU B 1 12 ? 29.438 -22.922 10.648 1 97.25 12 LEU B C 1
ATOM 3654 O O . LEU B 1 12 ? 28.438 -23.391 11.227 1 97.25 12 LEU B O 1
ATOM 3658 N N . GLY B 1 13 ? 30.438 -23.672 10.422 1 95.62 13 GLY B N 1
ATOM 3659 C CA . GLY B 1 13 ? 30.547 -25.047 10.859 1 95.62 13 GLY B CA 1
ATOM 3660 C C . GLY B 1 13 ? 29.484 -25.953 10.266 1 95.62 13 GLY B C 1
ATOM 3661 O O . GLY B 1 13 ? 29.312 -26 9.039 1 95.62 13 GLY B O 1
ATOM 3662 N N . ASP B 1 14 ? 28.719 -26.578 11.102 1 94 14 ASP B N 1
ATOM 3663 C CA . ASP B 1 14 ? 27.766 -27.609 10.719 1 94 14 ASP B CA 1
ATOM 3664 C C . ASP B 1 14 ? 26.547 -27.016 10.023 1 94 14 ASP B C 1
ATOM 3666 O O . ASP B 1 14 ? 25.734 -27.75 9.453 1 94 14 ASP B O 1
ATOM 3670 N N . ARG B 1 15 ? 26.484 -25.766 9.93 1 95.94 15 ARG B N 1
ATOM 3671 C CA . ARG B 1 15 ? 25.359 -25.094 9.273 1 95.94 15 ARG B CA 1
ATOM 3672 C C . ARG B 1 15 ? 25.594 -24.984 7.773 1 95.94 15 ARG B C 1
ATOM 3674 O O . ARG B 1 15 ? 24.75 -24.438 7.051 1 95.94 15 ARG B O 1
ATOM 3681 N N . VAL B 1 16 ? 26.719 -25.469 7.387 1 97.56 16 VAL B N 1
ATOM 3682 C CA . VAL B 1 16 ? 27.031 -25.547 5.965 1 97.56 16 VAL B CA 1
ATOM 3683 C C . VAL B 1 16 ? 26.906 -27 5.492 1 97.56 16 VAL B C 1
ATOM 3685 O O . VAL B 1 16 ? 27.562 -27.891 6.035 1 97.56 16 VAL B O 1
ATOM 3688 N N . VAL B 1 17 ? 26.047 -27.203 4.555 1 96.25 17 VAL B N 1
ATOM 3689 C CA . VAL B 1 17 ? 25.781 -28.531 4.02 1 96.25 17 VAL B CA 1
ATOM 3690 C C . VAL B 1 17 ? 26.281 -28.625 2.578 1 96.25 17 VAL B C 1
ATOM 3692 O O . VAL B 1 17 ? 25.953 -27.766 1.756 1 96.25 17 VAL B O 1
ATOM 3695 N N . THR B 1 18 ? 27.047 -29.672 2.281 1 94.75 18 THR B N 1
ATOM 3696 C CA . THR B 1 18 ? 27.578 -29.844 0.932 1 94.75 18 THR B CA 1
ATOM 3697 C C . THR B 1 18 ? 27.312 -31.266 0.423 1 94.75 18 THR B C 1
ATOM 3699 O O . THR B 1 18 ? 27.781 -31.641 -0.651 1 94.75 18 THR B O 1
ATOM 3702 N N . ASP B 1 19 ? 26.484 -32 1.206 1 93.75 19 ASP B N 1
ATOM 3703 C CA . ASP B 1 19 ? 26.109 -33.344 0.782 1 93.75 19 ASP B CA 1
ATOM 3704 C C . ASP B 1 19 ? 25.266 -33.312 -0.49 1 93.75 19 ASP B C 1
ATOM 3706 O O . ASP B 1 19 ? 24.391 -32.469 -0.629 1 93.75 19 ASP B O 1
ATOM 3710 N N . GLU B 1 20 ? 25.516 -34.188 -1.34 1 93.12 20 GLU B N 1
ATOM 3711 C CA . GLU B 1 20 ? 24.891 -34.188 -2.658 1 93.12 20 GLU B CA 1
ATOM 3712 C C . GLU B 1 20 ? 23.375 -34.375 -2.549 1 93.12 20 GLU B C 1
ATOM 3714 O O . GLU B 1 20 ? 22.609 -33.75 -3.291 1 93.12 20 GLU B O 1
ATOM 3719 N N . ALA B 1 21 ? 23.016 -35.281 -1.671 1 92.12 21 ALA B N 1
ATOM 3720 C CA . ALA B 1 21 ? 21.594 -35.562 -1.526 1 92.12 21 ALA B CA 1
ATOM 3721 C C . ALA B 1 21 ? 20.844 -34.312 -1.057 1 92.12 21 ALA B C 1
ATOM 3723 O O . ALA B 1 21 ? 19.75 -34.031 -1.55 1 92.12 21 ALA B O 1
ATOM 3724 N N . ALA B 1 22 ? 21.438 -33.656 -0.152 1 90.88 22 ALA B N 1
ATOM 3725 C CA . ALA B 1 22 ? 20.828 -32.438 0.358 1 90.88 22 ALA B CA 1
ATOM 3726 C C . ALA B 1 22 ? 20.812 -31.328 -0.705 1 90.88 22 ALA B C 1
ATOM 3728 O O . ALA B 1 22 ? 19.812 -30.641 -0.889 1 90.88 22 ALA B O 1
ATOM 3729 N N . LEU B 1 23 ? 21.891 -31.188 -1.393 1 94.88 23 LEU B N 1
ATOM 3730 C CA . LEU B 1 23 ? 22.016 -30.156 -2.422 1 94.88 23 LEU B CA 1
ATOM 3731 C C . LEU B 1 23 ? 21.016 -30.406 -3.549 1 94.88 23 LEU B C 1
ATOM 3733 O O . LEU B 1 23 ? 20.484 -29.453 -4.137 1 94.88 23 LEU B O 1
ATOM 3737 N N . LYS B 1 24 ? 20.766 -31.625 -3.836 1 93 24 LYS B N 1
ATOM 3738 C CA . LYS B 1 24 ? 19.797 -31.953 -4.883 1 93 24 LYS B CA 1
ATOM 3739 C C . LYS B 1 24 ? 18.406 -31.453 -4.52 1 93 24 LYS B C 1
ATOM 3741 O O . LYS B 1 24 ? 17.688 -30.922 -5.375 1 93 24 LYS B O 1
ATOM 3746 N N . ARG B 1 25 ? 18.062 -31.547 -3.297 1 90 25 ARG B N 1
ATOM 3747 C CA . ARG B 1 25 ? 16.75 -31.094 -2.824 1 90 25 ARG B CA 1
ATOM 3748 C C . ARG B 1 25 ? 16.625 -29.578 -2.967 1 90 25 ARG B C 1
ATOM 3750 O O . ARG B 1 25 ? 15.516 -29.062 -3.119 1 90 25 ARG B O 1
ATOM 3757 N N . TYR B 1 26 ? 17.75 -28.906 -2.967 1 93.06 26 TYR B N 1
ATOM 3758 C CA . TYR B 1 26 ? 17.734 -27.453 -2.998 1 93.06 26 TYR B CA 1
ATOM 3759 C C . TYR B 1 26 ? 18.094 -26.922 -4.387 1 93.06 26 TYR B C 1
ATOM 3761 O O . TYR B 1 26 ? 18.219 -25.719 -4.594 1 93.06 26 TYR B O 1
ATOM 3769 N N . SER B 1 27 ? 18.219 -27.875 -5.344 1 93.75 27 SER B N 1
ATOM 3770 C CA . SER B 1 27 ? 18.531 -27.484 -6.715 1 93.75 27 SER B CA 1
ATOM 3771 C C . SER B 1 27 ? 17.312 -26.922 -7.426 1 93.75 27 SER B C 1
ATOM 3773 O O . SER B 1 27 ? 17.438 -26.219 -8.43 1 93.75 27 SER B O 1
ATOM 3775 N N . ARG B 1 28 ? 16.188 -27.25 -6.891 1 92.38 28 ARG B N 1
ATOM 3776 C CA . ARG B 1 28 ? 14.953 -26.734 -7.488 1 92.38 28 ARG B CA 1
ATOM 3777 C C . ARG B 1 28 ? 13.93 -26.375 -6.41 1 92.38 28 ARG B C 1
ATOM 3779 O O . ARG B 1 28 ? 14.094 -26.734 -5.246 1 92.38 28 ARG B O 1
ATOM 3786 N N . ASP B 1 29 ? 12.969 -25.578 -6.793 1 94.62 29 ASP B N 1
ATOM 3787 C CA . ASP B 1 29 ? 11.766 -25.312 -6.016 1 94.62 29 ASP B CA 1
ATOM 3788 C C . ASP B 1 29 ? 10.531 -25.906 -6.68 1 94.62 29 ASP B C 1
ATOM 3790 O O . ASP B 1 29 ? 10.602 -26.969 -7.297 1 94.62 29 ASP B O 1
ATOM 3794 N N . PHE B 1 30 ? 9.359 -25.359 -6.523 1 94.38 30 PHE B N 1
ATOM 3795 C CA . PHE B 1 30 ? 8.133 -25.938 -7.066 1 94.38 30 PHE B CA 1
ATOM 3796 C C . PHE B 1 30 ? 7.871 -25.422 -8.477 1 94.38 30 PHE B C 1
ATOM 3798 O O . PHE B 1 30 ? 6.75 -25.516 -8.984 1 94.38 30 PHE B O 1
ATOM 3805 N N . TRP B 1 31 ? 8.914 -24.906 -9.141 1 96.31 31 TRP B N 1
ATOM 3806 C CA . TRP B 1 31 ? 8.781 -24.547 -10.547 1 96.31 31 TRP B CA 1
ATOM 3807 C C . TRP B 1 31 ? 8.516 -25.766 -11.406 1 96.31 31 TRP B C 1
ATOM 3809 O O . TRP B 1 31 ? 9.359 -26.656 -11.508 1 96.31 31 TRP B O 1
ATOM 3819 N N . PRO B 1 32 ? 7.367 -25.766 -12.07 1 96.25 32 PRO B N 1
ATOM 3820 C CA . PRO B 1 32 ? 6.98 -26.969 -12.812 1 96.25 32 PRO B CA 1
ATOM 3821 C C . PRO B 1 32 ? 8.016 -27.375 -13.852 1 96.25 32 PRO B C 1
ATOM 3823 O O . PRO B 1 32 ? 8.195 -28.578 -14.109 1 96.25 32 PRO B O 1
ATOM 3826 N N . LEU B 1 33 ? 8.742 -26.453 -14.422 1 96.56 33 LEU B N 1
ATOM 3827 C CA . LEU B 1 33 ? 9.766 -26.797 -15.398 1 96.56 33 LEU B CA 1
ATOM 3828 C C . LEU B 1 33 ? 10.875 -27.625 -14.758 1 96.56 33 LEU B C 1
ATOM 3830 O O . LEU B 1 33 ? 11.281 -28.656 -15.305 1 96.56 33 LEU B O 1
ATOM 3834 N N . LEU B 1 34 ? 11.406 -27.203 -13.641 1 95.88 34 LEU B N 1
ATOM 3835 C CA . LEU B 1 34 ? 12.484 -27.922 -12.977 1 95.88 34 LEU B CA 1
ATOM 3836 C C . LEU B 1 34 ? 11.984 -29.25 -12.422 1 95.88 34 LEU B C 1
ATOM 3838 O O . LEU B 1 34 ? 12.719 -30.234 -12.398 1 95.88 34 LEU B O 1
ATOM 3842 N N . MET B 1 35 ? 10.758 -29.234 -11.953 1 94.5 35 MET B N 1
ATOM 3843 C CA . MET B 1 35 ? 10.164 -30.484 -11.484 1 94.5 35 MET B CA 1
ATOM 3844 C C . MET B 1 35 ? 10.039 -31.484 -12.633 1 94.5 35 MET B C 1
ATOM 3846 O O . MET B 1 35 ? 10.273 -32.688 -12.453 1 94.5 35 MET B O 1
ATOM 3850 N N . MET B 1 36 ? 9.641 -30.984 -13.773 1 95.62 36 MET B N 1
ATOM 3851 C CA . MET B 1 36 ? 9.539 -31.828 -14.961 1 95.62 36 MET B CA 1
ATOM 3852 C C . MET B 1 36 ? 10.898 -32.375 -15.359 1 95.62 36 MET B C 1
ATOM 3854 O O . MET B 1 36 ? 11.023 -33.562 -15.664 1 95.62 36 MET B O 1
ATOM 3858 N N . ARG B 1 37 ? 11.914 -31.578 -15.312 1 95.56 37 ARG B N 1
ATOM 3859 C CA . ARG B 1 37 ? 13.273 -32.031 -15.617 1 95.56 37 ARG B CA 1
ATOM 3860 C C . ARG B 1 37 ? 13.711 -33.156 -14.68 1 95.56 37 ARG B C 1
ATOM 3862 O O . ARG B 1 37 ? 14.273 -34.156 -15.125 1 95.56 37 ARG B O 1
ATOM 3869 N N . ASP B 1 38 ? 13.5 -32.875 -13.453 1 92.69 38 ASP B N 1
ATOM 3870 C CA . ASP B 1 38 ? 13.844 -33.875 -12.453 1 92.69 38 ASP B CA 1
ATOM 3871 C C . ASP B 1 38 ? 13.156 -35.219 -12.75 1 92.69 38 ASP B C 1
ATOM 3873 O O . ASP B 1 38 ? 13.797 -36.25 -12.719 1 92.69 38 ASP B O 1
ATOM 3877 N N . GLU B 1 39 ? 11.883 -35.188 -13.039 1 89.75 39 GLU B N 1
ATOM 3878 C CA . GLU B 1 39 ? 11.094 -36.375 -13.32 1 89.75 39 GLU B CA 1
ATOM 3879 C C . GLU B 1 39 ? 11.586 -37.062 -14.586 1 89.75 39 GLU B C 1
ATOM 3881 O O . GLU B 1 39 ? 11.555 -38.312 -14.68 1 89.75 39 GLU B O 1
ATOM 3886 N N . LEU B 1 40 ? 12 -36.312 -15.492 1 92.19 40 LEU B N 1
ATOM 3887 C CA . LEU B 1 40 ? 12.445 -36.844 -16.781 1 92.19 40 LEU B CA 1
ATOM 3888 C C . LEU B 1 40 ? 13.914 -37.25 -16.719 1 92.19 40 LEU B C 1
ATOM 3890 O O . LEU B 1 40 ? 14.492 -37.656 -17.719 1 92.19 40 LEU B O 1
ATOM 3894 N N . GLY B 1 41 ? 14.547 -37.031 -15.594 1 91.88 41 GLY B N 1
ATOM 3895 C CA . GLY B 1 41 ? 15.938 -37.438 -15.406 1 91.88 41 GLY B CA 1
ATOM 3896 C C . GLY B 1 41 ? 16.922 -36.5 -16.047 1 91.88 41 GLY B C 1
ATOM 3897 O O . GLY B 1 41 ? 18.047 -36.875 -16.375 1 91.88 41 GLY B O 1
ATOM 3898 N N . LYS B 1 42 ? 16.438 -35.344 -16.281 1 94.12 42 LYS B N 1
ATOM 3899 C CA . LYS B 1 42 ? 17.312 -34.344 -16.859 1 94.12 42 LYS B CA 1
ATOM 3900 C C . LYS B 1 42 ? 18.141 -33.656 -15.781 1 94.12 42 LYS B C 1
ATOM 3902 O O . LYS B 1 42 ? 17.734 -33.594 -14.625 1 94.12 42 LYS B O 1
ATOM 3907 N N . GLU B 1 43 ? 19.219 -33.156 -16.172 1 92.44 43 GLU B N 1
ATOM 3908 C CA . GLU B 1 43 ? 20.125 -32.531 -15.234 1 92.44 43 GLU B CA 1
ATOM 3909 C C . GLU B 1 43 ? 19.594 -31.172 -14.758 1 92.44 43 GLU B C 1
ATOM 3911 O O . GLU B 1 43 ? 19.031 -30.406 -15.547 1 92.44 43 GLU B O 1
ATOM 3916 N N . ILE B 1 44 ? 19.734 -30.938 -13.492 1 94.5 44 ILE B N 1
ATOM 3917 C CA . ILE B 1 44 ? 19.469 -29.656 -12.844 1 94.5 44 ILE B CA 1
ATOM 3918 C C . ILE B 1 44 ? 20.734 -29.172 -12.141 1 94.5 44 ILE B C 1
ATOM 3920 O O . ILE B 1 44 ? 21.391 -29.938 -11.438 1 94.5 44 ILE B O 1
ATOM 3924 N N . GLN B 1 45 ? 21.094 -27.969 -12.445 1 94 45 GLN B N 1
ATOM 3925 C CA . GLN B 1 45 ? 22.297 -27.438 -11.836 1 94 45 GLN B CA 1
ATOM 3926 C C . GLN B 1 45 ? 22.203 -27.453 -10.312 1 94 45 GLN B C 1
ATOM 3928 O O . GLN B 1 45 ? 21.188 -27.031 -9.742 1 94 45 GLN B O 1
ATOM 3933 N N . MET B 1 46 ? 23.25 -27.922 -9.68 1 95.31 46 MET B N 1
ATOM 3934 C CA . MET B 1 46 ? 23.281 -28.047 -8.227 1 95.31 46 MET B CA 1
ATOM 3935 C C . MET B 1 46 ? 23.766 -26.734 -7.59 1 95.31 46 MET B C 1
ATOM 3937 O O . MET B 1 46 ? 24.547 -26 -8.188 1 95.31 46 MET B O 1
ATOM 3941 N N . PRO B 1 47 ? 23.328 -26.484 -6.336 1 96.06 47 PRO B N 1
ATOM 3942 C CA . PRO B 1 47 ? 23.922 -25.375 -5.582 1 96.06 47 PRO B CA 1
ATOM 3943 C C . PRO B 1 47 ? 25.375 -25.641 -5.211 1 96.06 47 PRO B C 1
ATOM 3945 O O . PRO B 1 47 ? 25.828 -26.781 -5.223 1 96.06 47 PRO B O 1
ATOM 3948 N N . LEU B 1 48 ? 26.047 -24.516 -4.945 1 95.5 48 LEU B N 1
ATOM 3949 C CA . LEU B 1 48 ? 27.406 -24.641 -4.453 1 95.5 48 LEU B CA 1
ATOM 3950 C C . LEU B 1 48 ? 27.422 -25.156 -3.021 1 95.5 48 LEU B C 1
ATOM 3952 O O . LEU B 1 48 ? 28.297 -25.938 -2.654 1 95.5 48 LEU B O 1
ATOM 3956 N N . ALA B 1 49 ? 26.547 -24.719 -2.252 1 97.12 49 ALA B N 1
ATOM 3957 C CA . ALA B 1 49 ? 26.391 -25.078 -0.847 1 97.12 49 ALA B CA 1
ATOM 3958 C C . ALA B 1 49 ? 25.031 -24.672 -0.32 1 97.12 49 ALA B C 1
ATOM 3960 O O . ALA B 1 49 ? 24.359 -23.812 -0.902 1 97.12 49 ALA B O 1
ATOM 3961 N N . LEU B 1 50 ? 24.594 -25.391 0.604 1 97.75 50 LEU B N 1
ATOM 3962 C CA . LEU B 1 50 ? 23.438 -25 1.413 1 97.75 50 LEU B CA 1
ATOM 3963 C C . LEU B 1 50 ? 23.891 -24.484 2.775 1 97.75 50 LEU B C 1
ATOM 3965 O O . LEU B 1 50 ? 24.656 -25.141 3.48 1 97.75 50 LEU B O 1
ATOM 3969 N N . VAL B 1 51 ? 23.562 -23.281 3.047 1 98.31 51 VAL B N 1
ATOM 3970 C CA . VAL B 1 51 ? 23.859 -22.703 4.352 1 98.31 51 VAL B CA 1
ATOM 3971 C C . VAL B 1 51 ? 22.547 -22.453 5.113 1 98.31 51 VAL B C 1
ATOM 3973 O O . VAL B 1 51 ? 21.578 -21.953 4.547 1 98.31 51 VAL B O 1
ATOM 3976 N N . MET B 1 52 ? 22.438 -22.766 6.363 1 97.69 52 MET B N 1
ATOM 3977 C CA . MET B 1 52 ? 21.266 -22.609 7.219 1 97.69 52 MET B CA 1
ATOM 3978 C C . MET B 1 52 ? 21.594 -21.766 8.453 1 97.69 52 MET B C 1
ATOM 3980 O O . MET B 1 52 ? 21.766 -22.312 9.547 1 97.69 52 MET B O 1
ATOM 3984 N N . PRO B 1 53 ? 21.562 -20.438 8.289 1 97.94 53 PRO B N 1
ATOM 3985 C CA . PRO B 1 53 ? 21.938 -19.562 9.398 1 97.94 53 PRO B CA 1
ATOM 3986 C C . PRO B 1 53 ? 21.047 -19.75 10.625 1 97.94 53 PRO B C 1
ATOM 3988 O O . PRO B 1 53 ? 19.844 -19.984 10.484 1 97.94 53 PRO B O 1
ATOM 3991 N N . GLY B 1 54 ? 21.672 -19.578 11.797 1 97.25 54 GLY B 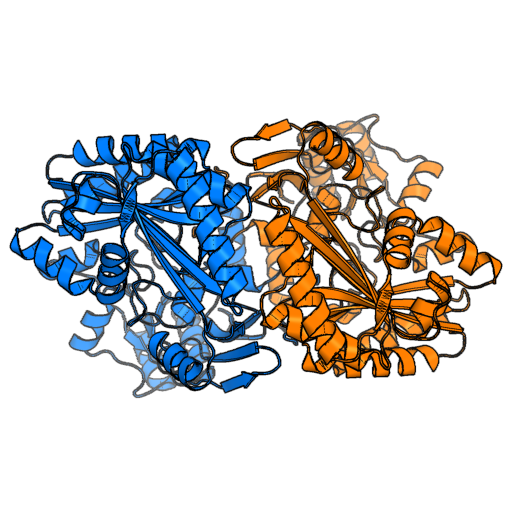N 1
ATOM 3992 C CA . GLY B 1 54 ? 20.922 -19.625 13.039 1 97.25 54 GLY B CA 1
ATOM 3993 C C . GLY B 1 54 ? 20.75 -18.266 13.68 1 97.25 54 GLY B C 1
ATOM 3994 O O . GLY B 1 54 ? 20.062 -18.125 14.695 1 97.25 54 GLY B O 1
ATOM 3995 N N . SER B 1 55 ? 21.391 -17.297 13.047 1 97.81 55 SER B N 1
ATOM 3996 C CA . SER B 1 55 ? 21.344 -15.938 13.578 1 97.81 55 SER B CA 1
ATOM 3997 C C . SER B 1 55 ? 21.578 -14.906 12.477 1 97.81 55 SER B C 1
ATOM 3999 O O . SER B 1 55 ? 21.984 -15.258 11.367 1 97.81 55 SER B O 1
ATOM 4001 N N . VAL B 1 56 ? 21.297 -13.719 12.836 1 98.38 56 VAL B N 1
ATOM 4002 C CA . VAL B 1 56 ? 21.547 -12.609 11.922 1 98.38 56 VAL B CA 1
ATOM 4003 C C . VAL B 1 56 ? 23.031 -12.492 11.648 1 98.38 56 VAL B C 1
ATOM 4005 O O . VAL B 1 56 ? 23.453 -12.164 10.531 1 98.38 56 VAL B O 1
ATOM 4008 N N . ASP B 1 57 ? 23.844 -12.75 12.625 1 98.12 57 ASP B N 1
ATOM 4009 C CA . ASP B 1 57 ? 25.297 -12.703 12.453 1 98.12 57 ASP B CA 1
ATOM 4010 C C . ASP B 1 57 ? 25.766 -13.727 11.422 1 98.12 57 ASP B C 1
ATOM 4012 O O . ASP B 1 57 ? 26.703 -13.469 10.664 1 98.12 57 ASP B O 1
ATOM 4016 N N . ASP B 1 58 ? 25.125 -14.875 11.453 1 98.5 58 ASP B N 1
ATOM 4017 C CA . ASP B 1 58 ? 25.438 -15.883 10.438 1 98.5 58 ASP B CA 1
ATOM 4018 C C . ASP B 1 58 ? 25.141 -15.344 9.039 1 98.5 58 ASP B C 1
ATOM 4020 O O . ASP B 1 58 ? 25.938 -15.555 8.117 1 98.5 58 ASP B O 1
ATOM 4024 N N . ILE B 1 59 ? 24.047 -14.664 8.891 1 98.75 59 ILE B N 1
ATOM 4025 C CA . ILE B 1 59 ? 23.656 -14.102 7.602 1 98.75 59 ILE B CA 1
ATOM 4026 C C . ILE B 1 59 ? 24.703 -13.086 7.148 1 98.75 59 ILE B C 1
ATOM 4028 O O . ILE B 1 59 ? 25.141 -13.109 5.992 1 98.75 59 ILE B O 1
ATOM 4032 N N . LYS B 1 60 ? 25.156 -12.242 8.047 1 98.56 60 LYS B N 1
ATOM 4033 C CA . LYS B 1 60 ? 26.188 -11.258 7.742 1 98.56 60 LYS B CA 1
ATOM 4034 C C . LYS B 1 60 ? 27.469 -11.938 7.25 1 98.56 60 LYS B C 1
ATOM 4036 O O . LYS B 1 60 ? 28.094 -11.469 6.301 1 98.56 60 LYS B O 1
ATOM 4041 N N . ALA B 1 61 ? 27.797 -13.016 7.91 1 98.44 61 ALA B N 1
ATOM 4042 C CA . ALA B 1 61 ? 29 -13.758 7.539 1 98.44 61 ALA B CA 1
ATOM 4043 C C . ALA B 1 61 ? 28.891 -14.32 6.129 1 98.44 61 ALA B C 1
ATOM 4045 O O . ALA B 1 61 ? 29.828 -14.242 5.34 1 98.44 61 ALA B O 1
ATOM 4046 N N . VAL B 1 62 ? 27.766 -14.891 5.844 1 98.56 62 VAL B N 1
ATOM 4047 C CA . VAL B 1 62 ? 27.531 -15.461 4.516 1 98.56 62 VAL B CA 1
ATOM 4048 C C . VAL B 1 62 ? 27.672 -14.367 3.459 1 98.56 62 VAL B C 1
ATOM 4050 O O . VAL B 1 62 ? 28.344 -14.562 2.438 1 98.56 62 VAL B O 1
ATOM 4053 N N . LEU B 1 63 ? 27.062 -13.219 3.68 1 98.56 63 LEU B N 1
ATOM 4054 C CA . LEU B 1 63 ? 27.094 -12.133 2.711 1 98.56 63 LEU B CA 1
ATOM 4055 C C . LEU B 1 63 ? 28.5 -11.594 2.541 1 98.56 63 LEU B C 1
ATOM 4057 O O . LEU B 1 63 ? 28.922 -11.281 1.426 1 98.56 63 LEU B O 1
ATOM 4061 N N . ARG B 1 64 ? 29.203 -11.484 3.629 1 98.31 64 ARG B N 1
ATOM 4062 C CA . ARG B 1 64 ? 30.594 -11.047 3.553 1 98.31 64 ARG B CA 1
ATOM 4063 C C . ARG B 1 64 ? 31.422 -11.992 2.68 1 98.31 64 ARG B C 1
ATOM 4065 O O . ARG B 1 64 ? 32.156 -11.547 1.803 1 98.31 64 ARG B O 1
ATOM 4072 N N . ILE B 1 65 ? 31.297 -13.258 2.912 1 98.25 65 ILE B N 1
ATOM 4073 C CA . ILE B 1 65 ? 32.062 -14.266 2.178 1 98.25 65 ILE B CA 1
ATOM 4074 C C . ILE B 1 65 ? 31.641 -14.242 0.706 1 98.25 65 ILE B C 1
ATOM 4076 O O . ILE B 1 65 ? 32.5 -14.383 -0.179 1 98.25 65 ILE B O 1
ATOM 4080 N N . ALA B 1 66 ? 30.328 -14.094 0.469 1 97.75 66 ALA B N 1
ATOM 4081 C CA . ALA B 1 66 ? 29.859 -13.992 -0.908 1 97.75 66 ALA B CA 1
ATOM 4082 C C . ALA B 1 66 ? 30.484 -12.797 -1.62 1 97.75 66 ALA B C 1
ATOM 4084 O O . ALA B 1 66 ? 30.922 -12.914 -2.766 1 97.75 66 ALA B O 1
ATOM 4085 N N . ARG B 1 67 ? 30.578 -11.641 -0.991 1 97.31 67 ARG B N 1
ATOM 4086 C CA . ARG B 1 67 ? 31.188 -10.438 -1.565 1 97.31 67 ARG B CA 1
ATOM 4087 C C . ARG B 1 67 ? 32.656 -10.672 -1.878 1 97.31 67 ARG B C 1
ATOM 4089 O O . ARG B 1 67 ? 33.156 -10.289 -2.947 1 97.31 67 ARG B O 1
ATOM 4096 N N . GLU B 1 68 ? 33.312 -11.336 -1.006 1 96.88 68 GLU B N 1
ATOM 4097 C CA . GLU B 1 68 ? 34.75 -11.562 -1.136 1 96.88 68 GLU B CA 1
ATOM 4098 C C . GLU B 1 68 ? 35.062 -12.578 -2.23 1 96.88 68 GLU B C 1
ATOM 4100 O O . GLU B 1 68 ? 36.062 -12.477 -2.918 1 96.88 68 GLU B O 1
ATOM 4105 N N . SER B 1 69 ? 34.156 -13.523 -2.365 1 96.25 69 SER B N 1
ATOM 4106 C CA . SER B 1 69 ? 34.438 -14.625 -3.283 1 96.25 69 SER B CA 1
ATOM 4107 C C . SER B 1 69 ? 33.75 -14.398 -4.637 1 96.25 69 SER B C 1
ATOM 4109 O O . SER B 1 69 ? 34.031 -15.125 -5.598 1 96.25 69 SER B O 1
ATOM 4111 N N . GLY B 1 70 ? 32.875 -13.445 -4.707 1 94.75 70 GLY B N 1
ATOM 4112 C CA . GLY B 1 70 ? 32.125 -13.203 -5.938 1 94.75 70 GLY B CA 1
ATOM 4113 C C . GLY B 1 70 ? 31.062 -14.234 -6.195 1 94.75 70 GLY B C 1
ATOM 4114 O O . GLY B 1 70 ? 30.656 -14.445 -7.34 1 94.75 70 GLY B O 1
ATOM 4115 N N . SER B 1 71 ? 30.625 -14.906 -5.145 1 96.06 71 SER B N 1
ATOM 4116 C CA . SER B 1 71 ? 29.562 -15.891 -5.262 1 96.06 71 SER B CA 1
ATOM 4117 C C . SER B 1 71 ? 28.188 -15.242 -5.109 1 96.06 71 SER B C 1
ATOM 4119 O O . SER B 1 71 ? 28.047 -14.234 -4.41 1 96.06 71 SER B O 1
ATOM 4121 N N . THR B 1 72 ? 27.25 -15.844 -5.789 1 96.62 72 THR B N 1
ATOM 4122 C CA . THR B 1 72 ? 25.875 -15.375 -5.633 1 96.62 72 THR B CA 1
ATOM 4123 C C . THR B 1 72 ? 25.156 -16.172 -4.543 1 96.62 72 THR B C 1
ATOM 4125 O O . THR B 1 72 ? 25.516 -17.312 -4.27 1 96.62 72 THR B O 1
ATOM 4128 N N . VAL B 1 73 ? 24.266 -15.523 -3.912 1 98 73 VAL B N 1
ATOM 4129 C CA . VAL B 1 73 ? 23.469 -16.125 -2.842 1 98 73 VAL B CA 1
ATOM 4130 C C . VAL B 1 73 ? 22 -16.094 -3.211 1 98 73 VAL B C 1
ATOM 4132 O O . VAL B 1 73 ? 21.469 -15.055 -3.607 1 98 73 VAL B O 1
ATOM 4135 N N . VAL B 1 74 ? 21.344 -17.188 -3.129 1 97.44 74 VAL B N 1
ATOM 4136 C CA . VAL B 1 74 ? 19.891 -17.266 -3.264 1 97.44 74 VAL B CA 1
ATOM 4137 C C . VAL B 1 74 ? 19.266 -17.453 -1.89 1 97.44 74 VAL B C 1
ATOM 4139 O O . VAL B 1 74 ? 19.547 -18.438 -1.196 1 97.44 74 VAL B O 1
ATOM 4142 N N . VAL B 1 75 ? 18.453 -16.516 -1.493 1 97.88 75 VAL B N 1
ATOM 4143 C CA . VAL B 1 75 ? 17.734 -16.609 -0.224 1 97.88 75 VAL B CA 1
ATOM 4144 C C . VAL B 1 75 ? 16.5 -17.5 -0.388 1 97.88 75 VAL B C 1
ATOM 4146 O O . VAL B 1 75 ? 15.727 -17.328 -1.334 1 97.88 75 VAL B O 1
ATOM 4149 N N . ARG B 1 76 ? 16.391 -18.422 0.532 1 97.5 76 ARG B N 1
ATOM 4150 C CA . ARG B 1 76 ? 15.312 -19.406 0.432 1 97.5 76 ARG B CA 1
ATOM 4151 C C . ARG B 1 76 ? 14.57 -19.547 1.759 1 97.5 76 ARG B C 1
ATOM 4153 O O . ARG B 1 76 ? 15.195 -19.547 2.824 1 97.5 76 ARG B O 1
ATOM 4160 N N . GLY B 1 77 ? 13.242 -19.484 1.729 1 96.56 77 GLY B N 1
ATOM 4161 C CA . GLY B 1 77 ? 12.391 -19.859 2.848 1 96.56 77 GLY B CA 1
ATOM 4162 C C . GLY B 1 77 ? 11.797 -21.25 2.711 1 96.56 77 GLY B C 1
ATOM 4163 O O . GLY B 1 77 ? 12.531 -22.234 2.65 1 96.56 77 GLY B O 1
ATOM 4164 N N . GLY B 1 78 ? 10.523 -21.328 2.406 1 95.5 78 GLY B N 1
ATOM 4165 C CA . GLY B 1 78 ? 9.836 -22.609 2.283 1 95.5 78 GLY B CA 1
ATOM 4166 C C . GLY B 1 78 ? 10.078 -23.281 0.951 1 95.5 78 GLY B C 1
ATOM 4167 O O . GLY B 1 78 ? 9.703 -24.438 0.761 1 95.5 78 GLY B O 1
ATOM 4168 N N . GLY B 1 79 ? 10.727 -22.609 0.054 1 95.56 79 GLY B N 1
ATOM 4169 C CA . GLY B 1 79 ? 11.039 -23.188 -1.246 1 95.56 79 GLY B CA 1
ATOM 4170 C C . GLY B 1 79 ? 9.805 -23.5 -2.072 1 95.56 79 GLY B C 1
ATOM 4171 O O . GLY B 1 79 ? 9.812 -24.422 -2.881 1 95.56 79 GLY B O 1
ATOM 4172 N N . SER B 1 80 ? 8.758 -22.734 -1.904 1 94.62 80 SER B N 1
ATOM 4173 C CA . SER B 1 80 ? 7.492 -23.062 -2.555 1 94.62 80 SER B CA 1
ATOM 4174 C C . SER B 1 80 ? 7.281 -22.219 -3.807 1 94.62 80 SER B C 1
ATOM 4176 O O . SER B 1 80 ? 6.191 -22.219 -4.383 1 94.62 80 SER B O 1
ATOM 4178 N N . SER B 1 81 ? 8.305 -21.453 -4.238 1 96.12 81 SER B N 1
ATOM 4179 C CA . SER B 1 81 ? 8.172 -20.672 -5.457 1 96.12 81 SER B CA 1
ATOM 4180 C C . SER B 1 81 ? 7.848 -21.547 -6.656 1 96.12 81 SER B C 1
ATOM 4182 O O . SER B 1 81 ? 8.391 -22.641 -6.797 1 96.12 81 SER B O 1
ATOM 4184 N N . VAL B 1 82 ? 7.012 -21.016 -7.504 1 96.81 82 VAL B N 1
ATOM 4185 C CA . VAL B 1 82 ? 6.641 -21.75 -8.711 1 96.81 82 VAL B CA 1
ATOM 4186 C C . VAL B 1 82 ? 7.277 -21.094 -9.93 1 96.81 82 VAL B C 1
ATOM 4188 O O . VAL B 1 82 ? 6.895 -21.391 -11.07 1 96.81 82 VAL B O 1
ATOM 4191 N N . THR B 1 83 ? 8.234 -20.156 -9.703 1 97.12 83 THR B N 1
ATOM 4192 C CA . THR B 1 83 ? 8.828 -19.406 -10.812 1 97.12 83 THR B CA 1
ATOM 4193 C C . THR B 1 83 ? 10.344 -19.578 -10.812 1 97.12 83 THR B C 1
ATOM 4195 O O . THR B 1 83 ? 11.047 -18.891 -11.555 1 97.12 83 THR B O 1
ATOM 4198 N N . GLY B 1 84 ? 10.875 -20.375 -9.977 1 95.81 84 GLY B N 1
ATOM 4199 C CA . GLY B 1 84 ? 12.312 -20.578 -9.906 1 95.81 84 GLY B CA 1
ATOM 4200 C C . GLY B 1 84 ? 13.023 -19.5 -9.102 1 95.81 84 GLY B C 1
ATOM 4201 O O . GLY B 1 84 ? 14.25 -19.359 -9.172 1 95.81 84 GLY B O 1
ATOM 4202 N N . ALA B 1 85 ? 12.289 -18.734 -8.273 1 95.19 85 ALA B N 1
ATOM 4203 C CA . ALA B 1 85 ? 12.875 -17.625 -7.523 1 95.19 85 ALA B CA 1
ATOM 4204 C C . ALA B 1 85 ? 13.797 -18.141 -6.422 1 95.19 85 ALA B C 1
ATOM 4206 O O . ALA B 1 85 ? 14.719 -17.438 -6 1 95.19 85 ALA B O 1
ATOM 4207 N N . SER B 1 86 ? 13.609 -19.344 -5.945 1 94.94 86 SER B N 1
ATOM 4208 C CA . SER B 1 86 ? 14.414 -19.875 -4.852 1 94.94 86 SER B CA 1
ATOM 4209 C C . SER B 1 86 ? 15.25 -21.062 -5.312 1 94.94 86 SER B C 1
ATOM 4211 O O . SER B 1 86 ? 15.789 -21.812 -4.488 1 94.94 86 SER B O 1
ATOM 4213 N N . ALA B 1 87 ? 15.305 -21.297 -6.656 1 92.25 87 ALA B N 1
ATOM 4214 C CA . ALA B 1 87 ? 16.172 -22.344 -7.191 1 92.25 87 ALA B CA 1
ATOM 4215 C C . ALA B 1 87 ? 17.641 -21.938 -7.082 1 92.25 87 ALA B C 1
ATOM 4217 O O . ALA B 1 87 ? 18.016 -20.828 -7.48 1 92.25 87 ALA B O 1
ATOM 4218 N N . GLY B 1 88 ? 18.516 -22.797 -6.578 1 89.5 88 GLY B N 1
ATOM 4219 C CA . GLY B 1 88 ? 19.828 -22.391 -6.113 1 89.5 88 GLY B CA 1
ATOM 4220 C C . GLY B 1 88 ? 20.953 -22.812 -7.047 1 89.5 88 GLY B C 1
ATOM 4221 O O . GLY B 1 88 ? 22.125 -22.797 -6.664 1 89.5 88 GLY B O 1
ATOM 4222 N N . GLY B 1 89 ? 20.656 -23.266 -8.266 1 90.81 89 GLY B N 1
ATOM 4223 C CA . GLY B 1 89 ? 21.703 -23.766 -9.148 1 90.81 89 GLY B CA 1
ATOM 4224 C C . GLY B 1 89 ? 22.859 -22.812 -9.297 1 90.81 89 GLY B C 1
ATOM 4225 O O . GLY B 1 89 ? 22.688 -21.641 -9.656 1 90.81 89 GLY B O 1
ATOM 4226 N N . GLY B 1 90 ? 24.031 -23.281 -8.93 1 93 90 GLY B N 1
ATOM 4227 C CA . GLY B 1 90 ? 25.234 -22.5 -9.164 1 93 90 GLY B CA 1
ATOM 4228 C C . GLY B 1 90 ? 25.469 -21.438 -8.109 1 93 90 GLY B C 1
ATOM 4229 O O . GLY B 1 90 ? 26.438 -20.672 -8.203 1 93 90 GLY B O 1
ATOM 4230 N N . SER B 1 91 ? 24.641 -21.391 -7.074 1 96.12 91 SER B N 1
ATOM 4231 C CA . SER B 1 91 ? 24.719 -20.375 -6.043 1 96.12 91 SER B CA 1
ATOM 4232 C C . SER B 1 91 ? 24.797 -20.984 -4.652 1 96.12 91 SER B C 1
ATOM 4234 O O . SER B 1 91 ? 24.609 -22.188 -4.492 1 96.12 91 SER B O 1
ATOM 4236 N N . ILE B 1 92 ? 25.219 -20.172 -3.729 1 97.19 92 ILE B N 1
ATOM 4237 C CA . ILE B 1 92 ? 25 -20.516 -2.328 1 97.19 92 ILE B CA 1
ATOM 4238 C C . ILE B 1 92 ? 23.531 -20.359 -1.975 1 97.19 92 ILE B C 1
ATOM 4240 O O . ILE B 1 92 ? 22.953 -19.281 -2.174 1 97.19 92 ILE B O 1
ATOM 4244 N N . VAL B 1 93 ? 22.891 -21.422 -1.553 1 97.75 93 VAL B N 1
ATOM 4245 C CA . VAL B 1 93 ? 21.516 -21.312 -1.089 1 97.75 93 VAL B CA 1
ATOM 4246 C C . VAL B 1 93 ? 21.5 -21.016 0.411 1 97.75 93 VAL B C 1
ATOM 4248 O O . VAL B 1 93 ? 22.062 -21.781 1.202 1 97.75 93 VAL B O 1
ATOM 4251 N N . MET B 1 94 ? 20.969 -19.922 0.77 1 98.25 94 MET B N 1
ATOM 4252 C CA . MET B 1 94 ? 20.828 -19.562 2.178 1 98.25 94 MET B CA 1
ATOM 4253 C C . MET B 1 94 ? 19.391 -19.766 2.643 1 98.25 94 MET B C 1
ATOM 4255 O O . MET B 1 94 ? 18.5 -18.969 2.338 1 98.25 94 MET B O 1
ATOM 4259 N N . ASP B 1 95 ? 19.156 -20.859 3.322 1 97.94 95 ASP B N 1
ATOM 4260 C CA . ASP B 1 95 ? 17.844 -21.219 3.873 1 97.94 95 ASP B CA 1
ATOM 4261 C C . ASP B 1 95 ? 17.625 -20.578 5.242 1 97.94 95 ASP B C 1
ATOM 4263 O O . ASP B 1 95 ? 18.281 -20.953 6.219 1 97.94 95 ASP B O 1
ATOM 4267 N N . ILE B 1 96 ? 16.672 -19.672 5.336 1 97.5 96 ILE B N 1
ATOM 4268 C CA . ILE B 1 96 ? 16.531 -18.859 6.535 1 97.5 96 ILE B CA 1
ATOM 4269 C C . ILE B 1 96 ? 15.523 -19.484 7.484 1 97.5 96 ILE B C 1
ATOM 4271 O O . ILE B 1 96 ? 15.117 -18.875 8.477 1 97.5 96 ILE B O 1
ATOM 4275 N N . SER B 1 97 ? 15.117 -20.703 7.312 1 97.12 97 SER B N 1
ATOM 4276 C CA . SER B 1 97 ? 14 -21.359 8 1 97.12 97 SER B CA 1
ATOM 4277 C C . SER B 1 97 ? 14.32 -21.578 9.477 1 97.12 97 SER B C 1
ATOM 4279 O O . SER B 1 97 ? 13.414 -21.828 10.281 1 97.12 97 SER B O 1
ATOM 4281 N N . ASN B 1 98 ? 15.633 -21.5 9.828 1 97.38 98 ASN B N 1
ATOM 4282 C CA . ASN B 1 98 ? 15.984 -21.672 11.234 1 97.38 98 ASN B CA 1
ATOM 4283 C C . ASN B 1 98 ? 15.602 -20.438 12.047 1 97.38 98 ASN B C 1
ATOM 4285 O O . ASN B 1 98 ? 15.492 -20.5 13.273 1 97.38 98 ASN B O 1
ATOM 4289 N N . LEU B 1 99 ? 15.469 -19.297 11.406 1 98.38 99 LEU B N 1
ATOM 4290 C CA . LEU B 1 99 ? 14.984 -18.078 12.062 1 98.38 99 LEU B CA 1
ATOM 4291 C C . LEU B 1 99 ? 13.461 -18.031 12.07 1 98.38 99 LEU B C 1
ATOM 4293 O O . LEU B 1 99 ? 12.859 -17.281 11.289 1 98.38 99 LEU B O 1
ATOM 4297 N N . ASN B 1 100 ? 12.859 -18.766 12.961 1 98.62 100 ASN B N 1
ATOM 4298 C CA . ASN B 1 100 ? 11.43 -19.031 12.844 1 98.62 100 ASN B CA 1
ATOM 4299 C C . ASN B 1 100 ? 10.688 -18.719 14.141 1 98.62 100 ASN B C 1
ATOM 4301 O O . ASN B 1 100 ? 9.586 -19.219 14.367 1 98.62 100 ASN B O 1
ATOM 4305 N N . ARG B 1 101 ? 11.219 -17.891 15.078 1 98.38 101 ARG B N 1
ATOM 4306 C CA . ARG B 1 101 ? 10.609 -17.594 16.375 1 98.38 101 ARG B CA 1
ATOM 4307 C C . ARG B 1 101 ? 9.539 -16.516 16.234 1 98.38 101 ARG B C 1
ATOM 4309 O O . ARG B 1 101 ? 9.727 -15.539 15.5 1 98.38 101 ARG B O 1
ATOM 4316 N N . VAL B 1 102 ? 8.406 -16.688 16.828 1 98.75 102 VAL B N 1
ATOM 4317 C CA . VAL B 1 102 ? 7.477 -15.609 17.109 1 98.75 102 VAL B CA 1
ATOM 4318 C C . VAL B 1 102 ? 7.988 -14.781 18.297 1 98.75 102 VAL B C 1
ATOM 4320 O O . VAL B 1 102 ? 8.094 -15.289 19.422 1 98.75 102 VAL B O 1
ATOM 4323 N N . LEU B 1 103 ? 8.273 -13.562 18.109 1 98.75 103 LEU B N 1
ATOM 4324 C CA . LEU B 1 103 ? 8.961 -12.75 19.094 1 98.75 103 LEU B CA 1
ATOM 4325 C C . LEU B 1 103 ? 7.969 -12.016 19.984 1 98.75 103 LEU B C 1
ATOM 4327 O O . LEU B 1 103 ? 8.242 -11.766 21.156 1 98.75 103 LEU B O 1
ATOM 4331 N N . ASP B 1 104 ? 6.867 -11.578 19.422 1 98.56 104 ASP B N 1
ATOM 4332 C CA . ASP B 1 104 ? 5.867 -10.82 20.156 1 98.56 104 ASP B CA 1
ATOM 4333 C C . ASP B 1 104 ? 4.504 -10.883 19.469 1 98.56 104 ASP B C 1
ATOM 4335 O O . ASP B 1 104 ? 4.422 -10.906 18.25 1 98.56 104 ASP B O 1
ATOM 4339 N N . ILE B 1 105 ? 3.486 -11.078 20.234 1 98.75 105 ILE B N 1
ATOM 4340 C CA . ILE B 1 105 ? 2.107 -10.914 19.797 1 98.75 105 ILE B CA 1
ATOM 4341 C C . ILE B 1 105 ? 1.411 -9.859 20.656 1 98.75 105 ILE B C 1
ATOM 4343 O O . ILE B 1 105 ? 1.25 -10.047 21.859 1 98.75 105 ILE B O 1
ATOM 4347 N N . ASN B 1 106 ? 1.048 -8.742 20.062 1 98.75 106 ASN B N 1
ATOM 4348 C CA . ASN B 1 106 ? 0.331 -7.668 20.734 1 98.75 106 ASN B CA 1
ATOM 4349 C C . ASN B 1 106 ? -1.15 -7.664 20.375 1 98.75 106 ASN B C 1
ATOM 4351 O O . ASN B 1 106 ? -1.534 -7.141 19.328 1 98.75 106 ASN B O 1
ATOM 4355 N N . GLU B 1 107 ? -1.975 -8.156 21.266 1 98.5 107 GLU B N 1
ATOM 4356 C CA . GLU B 1 107 ? -3.4 -8.312 21 1 98.5 107 GLU B CA 1
ATOM 4357 C C . GLU B 1 107 ? -4.113 -6.965 21 1 98.5 107 GLU B C 1
ATOM 4359 O O . GLU B 1 107 ? -5.145 -6.797 20.344 1 98.5 107 GLU B O 1
ATOM 4364 N N . TYR B 1 108 ? -3.617 -6.043 21.703 1 98.62 108 TYR B N 1
ATOM 4365 C CA . TYR B 1 108 ? -4.273 -4.742 21.781 1 98.62 108 TYR B CA 1
ATOM 4366 C C . TYR B 1 108 ? -4.016 -3.918 20.531 1 98.62 108 TYR B C 1
ATOM 4368 O O . TYR B 1 108 ? -4.938 -3.303 19.984 1 98.62 108 TYR B O 1
ATOM 4376 N N . ASP B 1 109 ? -2.768 -3.896 20.062 1 98.81 109 ASP B N 1
ATOM 4377 C CA . ASP B 1 109 ? -2.406 -3.148 18.875 1 98.81 109 ASP B CA 1
ATOM 4378 C C . ASP B 1 109 ? -2.576 -4.004 17.609 1 98.81 109 ASP B C 1
ATOM 4380 O O . ASP B 1 109 ? -2.402 -3.518 16.5 1 98.81 109 ASP B O 1
ATOM 4384 N N . LEU B 1 110 ? -2.834 -5.289 17.812 1 98.81 110 LEU B N 1
ATOM 4385 C CA . LEU B 1 110 ? -3.109 -6.234 16.734 1 98.81 110 LEU B CA 1
ATOM 4386 C C . LEU B 1 110 ? -1.903 -6.379 15.812 1 98.81 110 LEU B C 1
ATOM 4388 O O . LEU B 1 110 ? -2.025 -6.227 14.594 1 98.81 110 LEU B O 1
ATOM 4392 N N . THR B 1 111 ? -0.762 -6.762 16.391 1 98.81 111 THR B N 1
ATOM 4393 C CA . THR B 1 111 ? 0.452 -6.988 15.617 1 98.81 111 THR B CA 1
ATOM 4394 C C . THR B 1 111 ? 1.179 -8.242 16.109 1 98.81 111 THR B C 1
ATOM 4396 O O . THR B 1 111 ? 0.998 -8.664 17.25 1 98.81 111 THR B O 1
ATOM 4399 N N . ILE B 1 112 ? 1.896 -8.844 15.242 1 98.88 112 ILE B N 1
ATOM 4400 C CA . ILE B 1 112 ? 2.809 -9.938 15.57 1 98.88 112 ILE B CA 1
ATOM 4401 C C . ILE B 1 112 ? 4.203 -9.617 15.039 1 98.88 112 ILE B C 1
ATOM 4403 O O . ILE B 1 112 ? 4.348 -9.062 13.945 1 98.88 112 ILE B O 1
ATOM 4407 N N . THR B 1 113 ? 5.188 -9.742 15.797 1 98.88 113 THR B N 1
ATOM 4408 C CA . THR B 1 113 ? 6.586 -9.695 15.383 1 98.88 113 THR B CA 1
ATOM 4409 C C . THR B 1 113 ? 7.164 -11.102 15.273 1 98.88 113 THR B C 1
ATOM 4411 O O . THR B 1 113 ? 7.148 -11.859 16.234 1 98.88 113 THR B O 1
ATOM 4414 N N . VAL B 1 114 ? 7.648 -11.414 14.102 1 98.88 114 VAL B N 1
ATOM 4415 C CA . VAL B 1 114 ? 8.039 -12.797 13.836 1 98.88 114 VAL B CA 1
ATOM 4416 C C . VAL B 1 114 ? 9.289 -12.82 12.961 1 98.88 114 VAL B C 1
ATOM 4418 O O . VAL B 1 114 ? 9.516 -11.906 12.164 1 98.88 114 VAL B O 1
ATOM 4421 N N . GLU B 1 115 ? 10.117 -13.812 13.18 1 98.88 115 GLU B N 1
ATOM 4422 C CA . GLU B 1 115 ? 11.25 -14.039 12.281 1 98.88 115 GLU B CA 1
ATOM 4423 C C . GLU B 1 115 ? 10.773 -14.539 10.922 1 98.88 115 GLU B C 1
ATOM 4425 O O . GLU B 1 115 ? 9.781 -15.266 10.828 1 98.88 115 GLU B O 1
ATOM 4430 N N . SER B 1 116 ? 11.477 -14.172 9.875 1 98.38 116 SER B N 1
ATOM 4431 C CA . SER B 1 116 ? 11 -14.312 8.5 1 98.38 116 SER B CA 1
ATOM 4432 C C . SER B 1 116 ? 11.031 -15.766 8.055 1 98.38 116 SER B C 1
ATOM 4434 O O . SER B 1 116 ? 10.375 -16.141 7.078 1 98.38 116 SER B O 1
ATOM 4436 N N . GLY B 1 117 ? 11.766 -16.609 8.672 1 98.69 117 GLY B N 1
ATOM 4437 C CA . GLY B 1 117 ? 11.836 -18.016 8.312 1 98.69 117 GLY B CA 1
ATOM 4438 C C . GLY B 1 117 ? 10.695 -18.844 8.875 1 98.69 117 GLY B C 1
ATOM 4439 O O . GLY B 1 117 ? 10.562 -20.031 8.578 1 98.69 117 GLY B O 1
ATOM 4440 N N . ALA B 1 118 ? 9.836 -18.234 9.68 1 98.81 118 ALA B N 1
ATOM 4441 C CA . ALA B 1 118 ? 8.711 -18.938 10.289 1 98.81 118 ALA B CA 1
ATOM 4442 C C . ALA B 1 118 ? 7.73 -19.422 9.227 1 98.81 118 ALA B C 1
ATOM 4444 O O . ALA B 1 118 ? 7.398 -18.688 8.297 1 98.81 118 ALA B O 1
ATOM 4445 N N . ARG B 1 119 ? 7.293 -20.656 9.383 1 98.56 119 ARG B N 1
ATOM 4446 C CA . ARG B 1 119 ? 6.289 -21.203 8.477 1 98.56 119 ARG B CA 1
ATOM 4447 C C . ARG B 1 119 ? 4.934 -20.547 8.703 1 98.56 119 ARG B C 1
ATOM 4449 O O . ARG B 1 119 ? 4.512 -20.344 9.844 1 98.56 119 ARG B O 1
ATOM 4456 N N . LEU B 1 120 ? 4.32 -20.234 7.629 1 98.75 120 LEU B N 1
ATOM 4457 C CA . LEU B 1 120 ? 3.018 -19.594 7.695 1 98.75 120 LEU B CA 1
ATOM 4458 C C . LEU B 1 120 ? 2.035 -20.422 8.516 1 98.75 120 LEU B C 1
ATOM 4460 O O . LEU B 1 120 ? 1.308 -19.891 9.352 1 98.75 120 LEU B O 1
ATOM 4464 N N . SER B 1 121 ? 1.975 -21.703 8.305 1 98.38 121 SER B N 1
ATOM 4465 C CA . SER B 1 121 ? 1.037 -22.594 8.992 1 98.38 121 SER B CA 1
ATOM 4466 C C . SER B 1 121 ? 1.253 -22.562 10.5 1 98.38 121 SER B C 1
ATOM 4468 O O . SER B 1 121 ? 0.291 -22.578 11.273 1 98.38 121 SER B O 1
ATOM 4470 N N . ASP B 1 122 ? 2.52 -22.516 10.906 1 98.69 122 ASP B N 1
ATOM 4471 C CA . ASP B 1 122 ? 2.836 -22.453 12.328 1 98.69 122 ASP B CA 1
ATOM 4472 C C . ASP B 1 122 ? 2.398 -21.125 12.938 1 98.69 122 ASP B C 1
ATOM 4474 O O . ASP B 1 122 ? 1.844 -21.094 14.039 1 98.69 122 ASP B O 1
ATOM 4478 N N . VAL B 1 123 ? 2.691 -20.078 12.234 1 98.88 123 VAL B N 1
ATOM 4479 C CA . VAL B 1 123 ? 2.303 -18.75 12.695 1 98.88 123 VAL B CA 1
ATOM 4480 C C . VAL B 1 123 ? 0.783 -18.656 12.812 1 98.88 123 VAL B C 1
ATOM 4482 O O . VAL B 1 123 ? 0.258 -18.188 13.82 1 98.88 123 VAL B O 1
ATOM 4485 N N . GLU B 1 124 ? 0.063 -19.156 11.836 1 98.62 124 GLU B N 1
ATOM 4486 C CA . GLU B 1 124 ? -1.396 -19.125 11.836 1 98.62 124 GLU B CA 1
ATOM 4487 C C . GLU B 1 124 ? -1.964 -19.969 12.977 1 98.62 124 GLU B C 1
ATOM 4489 O O . GLU B 1 124 ? -2.92 -19.562 13.641 1 98.62 124 GLU B O 1
ATOM 4494 N N . ARG B 1 125 ? -1.421 -21.109 13.156 1 98.44 125 ARG B N 1
ATOM 4495 C CA . ARG B 1 125 ? -1.875 -21.969 14.25 1 98.44 125 ARG B CA 1
ATOM 4496 C C . ARG B 1 125 ? -1.759 -21.234 15.594 1 98.44 125 ARG B C 1
ATOM 4498 O O . ARG B 1 125 ? -2.703 -21.234 16.375 1 98.44 125 ARG B O 1
ATOM 4505 N N . ARG B 1 126 ? -0.595 -20.641 15.812 1 98.56 126 ARG B N 1
ATOM 4506 C CA . ARG B 1 126 ? -0.366 -19.891 17.047 1 98.56 126 ARG B CA 1
ATOM 4507 C C . ARG B 1 126 ? -1.371 -18.75 17.203 1 98.56 126 ARG B C 1
ATOM 4509 O O . ARG B 1 126 ? -1.901 -18.531 18.281 1 98.56 126 ARG B O 1
ATOM 4516 N N . LEU B 1 127 ? -1.604 -18.047 16.156 1 98.88 127 LEU B N 1
ATOM 4517 C CA . LEU B 1 127 ? -2.543 -16.938 16.172 1 98.88 127 LEU B CA 1
ATOM 4518 C C . LEU B 1 127 ? -3.967 -17.422 16.422 1 98.88 127 LEU B C 1
ATOM 4520 O O . LEU B 1 127 ? -4.703 -16.844 17.219 1 98.88 127 LEU B O 1
ATOM 4524 N N . ASN B 1 128 ? -4.34 -18.5 15.766 1 98.62 128 ASN B N 1
ATOM 4525 C CA . ASN B 1 128 ? -5.695 -19.016 15.898 1 98.62 128 ASN B CA 1
ATOM 4526 C C . ASN B 1 128 ? -5.996 -19.438 17.328 1 98.62 128 ASN B C 1
ATOM 4528 O O . ASN B 1 128 ? -7.121 -19.281 17.812 1 98.62 128 ASN B O 1
ATOM 4532 N N . GLU B 1 129 ? -5.043 -19.969 17.969 1 98.5 129 GLU B N 1
ATOM 4533 C CA . GLU B 1 129 ? -5.195 -20.344 19.359 1 98.5 129 GLU B CA 1
ATOM 4534 C C . GLU B 1 129 ? -5.562 -19.156 20.234 1 98.5 129 GLU B C 1
ATOM 4536 O O . GLU B 1 129 ? -6.219 -19.297 21.266 1 98.5 129 GLU B O 1
ATOM 4541 N N . LEU B 1 130 ? -5.191 -17.984 19.781 1 98.5 130 LEU B N 1
ATOM 4542 C CA . LEU B 1 130 ? -5.441 -16.766 20.531 1 98.5 130 LEU B CA 1
ATOM 4543 C C . LEU B 1 130 ? -6.648 -16.016 19.984 1 98.5 130 LEU B C 1
ATOM 4545 O O . LEU B 1 130 ? -6.984 -14.938 20.453 1 98.5 130 LEU B O 1
ATOM 4549 N N . GLY B 1 131 ? -7.281 -16.547 18.969 1 98.56 131 GLY B N 1
ATOM 4550 C CA . GLY B 1 131 ? -8.461 -15.922 18.391 1 98.56 131 GLY B CA 1
ATOM 4551 C C . GLY B 1 131 ? -8.133 -14.906 17.312 1 98.56 131 GLY B C 1
ATOM 4552 O O . GLY B 1 131 ? -8.969 -14.07 16.969 1 98.56 131 GLY B O 1
ATOM 4553 N N . TYR B 1 132 ? -6.945 -14.93 16.844 1 98.75 132 TYR B N 1
ATOM 4554 C CA . TYR B 1 132 ? -6.516 -14 15.797 1 98.75 132 TYR B CA 1
ATOM 4555 C C . TYR B 1 132 ? -6.027 -14.75 14.57 1 98.75 132 TYR B C 1
ATOM 4557 O O . TYR B 1 132 ? -5.945 -15.984 14.57 1 98.75 132 TYR B O 1
ATOM 4565 N N . SER B 1 133 ? -5.762 -14.031 13.484 1 98.81 133 SER B N 1
ATOM 4566 C CA . SER B 1 133 ? -5.293 -14.586 12.219 1 98.81 133 SER B CA 1
ATOM 4567 C C . SER B 1 133 ? -4.551 -13.539 11.398 1 98.81 133 SER B C 1
ATOM 4569 O O . SER B 1 133 ? -4.824 -12.344 11.508 1 98.81 133 SER B O 1
ATOM 4571 N N . LEU B 1 134 ? -3.564 -13.992 10.625 1 98.75 134 LEU B N 1
ATOM 4572 C CA . LEU B 1 134 ? -3.064 -13.133 9.555 1 98.75 134 LEU B CA 1
ATOM 4573 C C . LEU B 1 134 ? -4.102 -13 8.445 1 98.75 134 LEU B C 1
ATOM 4575 O O . LEU B 1 134 ? -4.109 -12 7.719 1 98.75 134 LEU B O 1
ATOM 4579 N N . ARG B 1 135 ? -4.945 -14.008 8.336 1 98.44 135 ARG B N 1
ATOM 4580 C CA . ARG B 1 135 ? -5.961 -14.172 7.297 1 98.44 135 ARG B CA 1
ATOM 4581 C C . ARG B 1 135 ? -5.336 -14.141 5.906 1 98.44 135 ARG B C 1
ATOM 4583 O O . ARG B 1 135 ? -5.957 -13.672 4.949 1 98.44 135 ARG B O 1
ATOM 4590 N N . HIS B 1 136 ? -4.043 -14.375 5.75 1 98.62 136 HIS B N 1
ATOM 4591 C CA . HIS B 1 136 ? -3.281 -14.594 4.523 1 98.62 136 HIS B CA 1
ATOM 4592 C C . HIS B 1 136 ? -3.074 -16.078 4.262 1 98.62 136 HIS B C 1
ATOM 4594 O O . HIS B 1 136 ? -2.121 -16.672 4.77 1 98.62 136 HIS B O 1
ATOM 4600 N N . ILE B 1 137 ? -3.924 -16.656 3.414 1 98.12 137 ILE B N 1
ATOM 4601 C CA . ILE B 1 137 ? -4.004 -18.094 3.262 1 98.12 137 ILE B CA 1
ATOM 4602 C C . ILE B 1 137 ? -3.797 -18.469 1.796 1 98.12 137 ILE B C 1
ATOM 4604 O O . ILE B 1 137 ? -4.758 -18.766 1.081 1 98.12 137 ILE B O 1
ATOM 4608 N N . PRO B 1 138 ? -2.561 -18.484 1.385 1 97.44 138 PRO B N 1
ATOM 4609 C CA . PRO B 1 138 ? -2.289 -18.922 0.011 1 97.44 138 PRO B CA 1
ATOM 4610 C C . PRO B 1 138 ? -2.359 -20.438 -0.159 1 97.44 138 PRO B C 1
ATOM 4612 O O . PRO B 1 138 ? -2.463 -21.156 0.829 1 97.44 138 PRO B O 1
ATOM 4615 N N . GLN B 1 139 ? -2.355 -20.828 -1.369 1 94.5 139 GLN B N 1
ATOM 4616 C CA . GLN B 1 139 ? -2.328 -22.266 -1.648 1 94.5 139 GLN B CA 1
ATOM 4617 C C . GLN B 1 139 ? -1.073 -22.922 -1.07 1 94.5 139 GLN B C 1
ATOM 4619 O O . GLN B 1 139 ? -1.091 -24.094 -0.699 1 94.5 139 GLN B O 1
ATOM 4624 N N . SER B 1 140 ? 0.029 -22.156 -0.956 1 95.06 140 SER B N 1
ATOM 4625 C CA . SER B 1 140 ? 1.297 -22.656 -0.426 1 95.06 140 SER B CA 1
ATOM 4626 C C . SER B 1 140 ? 1.311 -22.609 1.099 1 95.06 140 SER B C 1
ATOM 4628 O O . SER B 1 140 ? 2.377 -22.656 1.717 1 95.06 140 SER B O 1
ATOM 4630 N N . PHE B 1 141 ? 0.148 -22.594 1.766 1 96.94 141 PHE B N 1
ATOM 4631 C CA . PHE B 1 141 ? -0.069 -22.406 3.195 1 96.94 141 PHE B CA 1
ATOM 4632 C C . PHE B 1 141 ? 0.825 -23.344 4.004 1 96.94 141 PHE B C 1
ATOM 4634 O O . PHE B 1 141 ? 1.397 -22.938 5.02 1 96.94 141 PHE B O 1
ATOM 4641 N N . ASN B 1 142 ? 1.047 -24.484 3.582 1 94.94 142 ASN B N 1
ATOM 4642 C CA . ASN B 1 142 ? 1.749 -25.484 4.363 1 94.94 142 ASN B CA 1
ATOM 4643 C C . ASN B 1 142 ? 3.254 -25.453 4.109 1 94.94 142 ASN B C 1
ATOM 4645 O O . ASN B 1 142 ? 4.027 -26.094 4.828 1 94.94 142 ASN B O 1
ATOM 4649 N N . TYR B 1 143 ? 3.695 -24.656 3.129 1 95.38 143 TYR B N 1
ATOM 4650 C CA . TYR B 1 143 ? 5.102 -24.656 2.744 1 95.38 143 TYR B CA 1
ATOM 4651 C C . TYR B 1 143 ? 5.719 -23.281 2.969 1 95.38 143 TYR B C 1
ATOM 4653 O O . TYR B 1 143 ? 6.895 -23.172 3.338 1 95.38 143 TYR B O 1
ATOM 4661 N N . ALA B 1 144 ? 4.977 -22.234 2.748 1 97.5 144 ALA B N 1
ATOM 4662 C CA . ALA B 1 144 ? 5.492 -20.875 2.66 1 97.5 144 ALA B CA 1
ATOM 4663 C C . ALA B 1 144 ? 5.969 -20.375 4.023 1 97.5 144 ALA B C 1
ATOM 4665 O O . ALA B 1 144 ? 5.445 -20.797 5.059 1 97.5 144 ALA B O 1
ATOM 4666 N N . THR B 1 145 ? 6.977 -19.609 4.027 1 98.69 145 THR B N 1
ATOM 4667 C CA . THR B 1 145 ? 7.426 -18.859 5.199 1 98.69 145 THR B CA 1
ATOM 4668 C C . THR B 1 145 ? 7 -17.406 5.113 1 98.69 145 THR B C 1
ATOM 4670 O O . THR B 1 145 ? 6.629 -16.922 4.039 1 98.69 145 THR B O 1
ATOM 4673 N N . ILE B 1 146 ? 7.062 -16.734 6.25 1 98.88 146 ILE B N 1
ATOM 4674 C CA . ILE B 1 146 ? 6.719 -15.312 6.301 1 98.88 146 ILE B CA 1
ATOM 4675 C C . ILE B 1 146 ? 7.598 -14.531 5.328 1 98.88 146 ILE B C 1
ATOM 4677 O O . ILE B 1 146 ? 7.102 -13.703 4.562 1 98.88 146 ILE B O 1
ATOM 4681 N N . GLY B 1 147 ? 8.875 -14.805 5.332 1 98.69 147 GLY B N 1
ATOM 4682 C CA . GLY B 1 147 ? 9.781 -14.133 4.418 1 98.69 147 GLY B CA 1
ATOM 4683 C C . GLY B 1 147 ? 9.461 -14.391 2.957 1 98.69 147 GLY B C 1
ATOM 4684 O O . GLY B 1 147 ? 9.578 -13.492 2.121 1 98.69 147 GLY B O 1
ATOM 4685 N N . GLY B 1 148 ? 9.102 -15.641 2.666 1 98.38 148 GLY B N 1
ATOM 4686 C CA . GLY B 1 148 ? 8.727 -15.969 1.299 1 98.38 148 GLY B CA 1
ATOM 4687 C C . GLY B 1 148 ? 7.504 -15.211 0.819 1 98.38 148 GLY B C 1
ATOM 4688 O O . GLY B 1 148 ? 7.457 -14.758 -0.326 1 98.38 148 GLY B O 1
ATOM 4689 N N . LEU B 1 149 ? 6.496 -15.109 1.712 1 98.75 149 LEU B N 1
ATOM 4690 C CA . LEU B 1 149 ? 5.301 -14.344 1.37 1 98.75 149 LEU B CA 1
ATOM 4691 C C . LEU B 1 149 ? 5.652 -12.906 1.011 1 98.75 149 LEU B C 1
ATOM 4693 O O . LEU B 1 149 ? 5.168 -12.375 0.009 1 98.75 149 LEU B O 1
ATOM 4697 N N . ILE B 1 150 ? 6.5 -12.273 1.826 1 98.75 150 ILE B N 1
ATOM 4698 C CA . ILE B 1 150 ? 6.895 -10.883 1.65 1 98.75 150 ILE B CA 1
ATOM 4699 C C . ILE B 1 150 ? 7.711 -10.734 0.368 1 98.75 150 ILE B C 1
ATOM 4701 O O . ILE B 1 150 ? 7.434 -9.859 -0.456 1 98.75 150 ILE B O 1
ATOM 4705 N N . ALA B 1 151 ? 8.633 -11.633 0.115 1 98.06 151 ALA B N 1
ATOM 4706 C CA . ALA B 1 151 ? 9.57 -11.531 -0.999 1 98.06 151 ALA B CA 1
ATOM 4707 C C . ALA B 1 151 ? 8.852 -11.656 -2.338 1 98.06 151 ALA B C 1
ATOM 4709 O O . ALA B 1 151 ? 9.266 -11.055 -3.332 1 98.06 151 ALA B O 1
ATOM 4710 N N . THR B 1 152 ? 7.762 -12.352 -2.371 1 97.88 152 THR B N 1
ATOM 4711 C CA . THR B 1 152 ? 7.117 -12.617 -3.652 1 97.88 152 THR B CA 1
ATOM 4712 C C . THR B 1 152 ? 5.891 -11.727 -3.834 1 97.88 152 THR B C 1
ATOM 4714 O O . THR B 1 152 ? 5.156 -11.867 -4.816 1 97.88 152 THR B O 1
ATOM 4717 N N . LEU B 1 153 ? 5.652 -10.828 -2.846 1 98.56 153 LEU B N 1
ATOM 4718 C CA . LEU B 1 153 ? 4.43 -10.039 -2.924 1 98.56 153 LEU B CA 1
ATOM 4719 C C . LEU B 1 153 ? 3.211 -10.938 -3.109 1 98.56 153 LEU B C 1
ATOM 4721 O O . LEU B 1 153 ? 2.441 -10.758 -4.059 1 98.56 153 LEU B O 1
ATOM 4725 N N . SER B 1 154 ? 2.984 -11.781 -2.17 1 98.62 154 SER B N 1
ATOM 4726 C CA . SER B 1 154 ? 2.027 -12.875 -2.301 1 98.62 154 SER B CA 1
ATOM 4727 C C . SER B 1 154 ? 0.606 -12.406 -2.012 1 98.62 154 SER B C 1
ATOM 4729 O O . SER B 1 154 ? 0.406 -11.297 -1.503 1 98.62 154 SER B O 1
ATOM 4731 N N . SER B 1 155 ? -0.337 -13.219 -2.41 1 98.56 155 SER B N 1
ATOM 4732 C CA . SER B 1 155 ? -1.754 -13.039 -2.115 1 98.56 155 SER B CA 1
ATOM 4733 C C . SER B 1 155 ? -2.359 -14.297 -1.503 1 98.56 155 SER B C 1
ATOM 4735 O O . SER B 1 155 ? -1.953 -15.414 -1.837 1 98.56 155 SER B O 1
ATOM 4737 N N . GLY B 1 156 ? -3.234 -14.102 -0.575 1 98.25 156 GLY B N 1
ATOM 4738 C CA . GLY B 1 156 ? -3.996 -15.195 0.011 1 98.25 156 GLY B CA 1
ATOM 4739 C C . GLY B 1 156 ? -5.445 -15.227 -0.443 1 98.25 156 GLY B C 1
ATOM 4740 O O . GLY B 1 156 ? -5.949 -14.242 -0.986 1 98.25 156 GLY B O 1
ATOM 4741 N N . GLN B 1 157 ? -6.105 -16.312 -0.146 1 98.19 157 GLN B N 1
ATOM 4742 C CA . GLN B 1 157 ? -7.461 -16.578 -0.605 1 98.19 157 GLN B CA 1
ATOM 4743 C C . GLN B 1 157 ? -8.445 -15.547 -0.052 1 98.19 157 GLN B C 1
ATOM 4745 O O . GLN B 1 157 ? -9.523 -15.352 -0.61 1 98.19 157 GLN B O 1
ATOM 4750 N N . TYR B 1 158 ? -8.109 -14.859 0.998 1 98.62 158 TYR B N 1
ATOM 4751 C CA . TYR B 1 158 ? -9 -13.898 1.639 1 98.62 158 TYR B CA 1
ATOM 4752 C C . TYR B 1 158 ? -8.578 -12.469 1.316 1 98.62 158 TYR B C 1
ATOM 4754 O O . TYR B 1 158 ? -8.977 -11.523 2.004 1 98.62 158 TYR B O 1
ATOM 4762 N N . SER B 1 159 ? -7.797 -12.273 0.246 1 98.69 159 SER B N 1
ATOM 4763 C CA . SER B 1 159 ? -7.156 -11 -0.071 1 98.69 159 SER B CA 1
ATOM 4764 C C . SER B 1 159 ? -8.195 -9.93 -0.409 1 98.69 159 SER B C 1
ATOM 4766 O O . SER B 1 159 ? -7.949 -8.734 -0.215 1 98.69 159 SER B O 1
ATOM 4768 N N . THR B 1 160 ? -9.383 -10.344 -0.918 1 98.81 160 THR B N 1
ATOM 4769 C CA . THR B 1 160 ? -10.383 -9.359 -1.34 1 98.81 160 THR B CA 1
ATOM 4770 C C . THR B 1 160 ? -10.82 -8.5 -0.162 1 98.81 160 THR B C 1
ATOM 4772 O O . THR B 1 160 ? -10.938 -7.277 -0.287 1 98.81 160 THR B O 1
ATOM 4775 N N . LEU B 1 161 ? -10.977 -9.125 0.932 1 98.62 161 LEU B N 1
ATOM 4776 C CA . LEU B 1 161 ? -11.469 -8.406 2.096 1 98.62 161 LEU B CA 1
ATOM 4777 C C . LEU B 1 161 ? -10.32 -7.91 2.963 1 98.62 161 LEU B C 1
ATOM 4779 O O . LEU B 1 161 ? -10.352 -6.785 3.469 1 98.62 161 LEU B O 1
ATOM 4783 N N . TYR B 1 162 ? -9.281 -8.703 3.117 1 98.38 162 TYR B N 1
ATOM 4784 C CA . TYR B 1 162 ? -8.289 -8.422 4.152 1 98.38 162 TYR B CA 1
ATOM 4785 C C . TYR B 1 162 ? -7.016 -7.855 3.547 1 98.38 162 TYR B C 1
ATOM 4787 O O . TYR B 1 162 ? -6.094 -7.473 4.273 1 98.38 162 TYR B O 1
ATOM 4795 N N . GLY B 1 163 ? -6.945 -7.77 2.23 1 98.06 163 GLY B N 1
ATOM 4796 C CA . GLY B 1 163 ? -5.754 -7.25 1.581 1 98.06 163 GLY B CA 1
ATOM 4797 C C . GLY B 1 163 ? -4.699 -8.312 1.336 1 98.06 163 GLY B C 1
ATOM 4798 O O . GLY B 1 163 ? -4.938 -9.5 1.567 1 98.06 163 GLY B O 1
ATOM 4799 N N . ASN B 1 164 ? -3.641 -7.895 0.766 1 98.69 164 ASN B N 1
ATOM 4800 C CA . ASN B 1 164 ? -2.521 -8.758 0.405 1 98.69 164 ASN B CA 1
ATOM 4801 C C . ASN B 1 164 ? -1.354 -8.602 1.374 1 98.69 164 ASN B C 1
ATOM 4803 O O . ASN B 1 164 ? -1.489 -7.949 2.414 1 98.69 164 ASN B O 1
ATOM 4807 N N . VAL B 1 165 ? -0.221 -9.281 1.103 1 98.75 165 VAL B N 1
ATOM 4808 C CA . VAL B 1 165 ? 0.891 -9.336 2.047 1 98.75 165 VAL B CA 1
ATOM 4809 C C . VAL B 1 165 ? 1.414 -7.926 2.312 1 98.75 165 VAL B C 1
ATOM 4811 O O . VAL B 1 165 ? 1.812 -7.605 3.434 1 98.75 165 VAL B O 1
ATOM 4814 N N . GLU B 1 166 ? 1.435 -7.047 1.268 1 98.25 166 GLU B N 1
ATOM 4815 C CA . GLU B 1 166 ? 1.957 -5.691 1.433 1 98.25 166 GLU B CA 1
ATOM 4816 C C . GLU B 1 166 ? 1.079 -4.871 2.375 1 98.25 166 GLU B C 1
ATOM 4818 O O . GLU B 1 166 ? 1.549 -3.916 2.994 1 98.25 166 GLU B O 1
ATOM 4823 N N . ASP B 1 167 ? -0.203 -5.242 2.514 1 97.75 167 ASP B N 1
ATOM 4824 C CA . ASP B 1 167 ? -1.121 -4.551 3.412 1 97.75 167 ASP B CA 1
ATOM 4825 C C . ASP B 1 167 ? -0.919 -5.004 4.855 1 97.75 167 ASP B C 1
ATOM 4827 O O . ASP B 1 167 ? -1.269 -4.285 5.793 1 97.75 167 ASP B O 1
ATOM 4831 N N . ALA B 1 168 ? -0.386 -6.188 5.016 1 98.44 168 ALA B N 1
ATOM 4832 C CA . ALA B 1 168 ? -0.202 -6.754 6.348 1 98.44 168 ALA B CA 1
ATOM 4833 C C . ALA B 1 168 ? 1.117 -6.293 6.961 1 98.44 168 ALA B C 1
ATOM 4835 O O . ALA B 1 168 ? 1.242 -6.199 8.188 1 98.44 168 ALA B O 1
ATOM 4836 N N . VAL B 1 169 ? 2.113 -5.984 6.18 1 98.75 169 VAL B N 1
ATOM 4837 C CA . VAL B 1 169 ? 3.451 -5.66 6.66 1 98.75 169 VAL B CA 1
ATOM 4838 C C . VAL B 1 169 ? 3.463 -4.254 7.25 1 98.75 169 VAL B C 1
ATOM 4840 O O . VAL B 1 169 ? 3.051 -3.295 6.59 1 98.75 169 VAL B O 1
ATOM 4843 N N . ILE B 1 170 ? 3.938 -4.152 8.438 1 98.62 170 ILE B N 1
ATOM 4844 C CA . ILE B 1 170 ? 4.047 -2.869 9.117 1 98.62 170 ILE B CA 1
ATOM 4845 C C . ILE B 1 170 ? 5.504 -2.418 9.141 1 98.62 170 ILE B C 1
ATOM 4847 O O . ILE B 1 170 ? 5.805 -1.253 8.867 1 98.62 170 ILE B O 1
ATOM 4851 N N . ASN B 1 171 ? 6.387 -3.303 9.469 1 98.56 171 ASN B N 1
ATOM 4852 C CA . ASN B 1 171 ? 7.812 -3.031 9.617 1 98.56 171 ASN B CA 1
ATOM 4853 C C . ASN B 1 171 ? 8.648 -4.277 9.344 1 98.56 171 ASN B C 1
ATOM 4855 O O . ASN B 1 171 ? 8.133 -5.395 9.344 1 98.56 171 ASN B O 1
ATOM 4859 N N . MET B 1 172 ? 9.938 -4.039 9.039 1 98.56 172 MET B N 1
ATOM 4860 C CA . MET B 1 172 ? 10.836 -5.164 8.797 1 98.56 172 MET B CA 1
ATOM 4861 C C . MET B 1 172 ? 12.25 -4.848 9.273 1 98.56 172 MET B C 1
ATOM 4863 O O . MET B 1 172 ? 12.688 -3.693 9.219 1 98.56 172 MET B O 1
ATOM 4867 N N . GLU B 1 173 ? 12.891 -5.867 9.703 1 98.81 173 GLU B N 1
ATOM 4868 C CA . GLU B 1 173 ? 14.344 -5.84 9.82 1 98.81 173 GLU B CA 1
ATOM 4869 C C . GLU B 1 173 ? 15.008 -6.488 8.609 1 98.81 173 GLU B C 1
ATOM 4871 O O . GLU B 1 173 ? 14.562 -7.535 8.141 1 98.81 173 GLU B O 1
ATOM 4876 N N . VAL B 1 174 ? 16.016 -5.859 8.078 1 98.75 174 VAL B N 1
ATOM 4877 C CA . VAL B 1 174 ? 16.672 -6.379 6.883 1 98.75 174 VAL B CA 1
ATOM 4878 C C . VAL B 1 174 ? 18.188 -6.375 7.078 1 98.75 174 VAL B C 1
ATOM 4880 O O . VAL B 1 174 ? 18.719 -5.527 7.797 1 98.75 174 VAL B O 1
ATOM 4883 N N . VAL B 1 175 ? 18.859 -7.375 6.539 1 98.81 175 VAL B N 1
ATOM 4884 C CA . VAL B 1 175 ? 20.297 -7.344 6.32 1 98.81 175 VAL B CA 1
ATOM 4885 C C . VAL B 1 175 ? 20.594 -6.934 4.879 1 98.81 175 VAL B C 1
ATOM 4887 O O . VAL B 1 175 ? 20.219 -7.633 3.938 1 98.81 175 VAL B O 1
ATOM 4890 N N . LEU B 1 176 ? 21.203 -5.824 4.73 1 98.62 176 LEU B N 1
ATOM 4891 C CA . LEU B 1 176 ? 21.562 -5.324 3.406 1 98.62 176 LEU B CA 1
ATOM 4892 C C . LEU B 1 176 ? 22.766 -6.07 2.852 1 98.62 176 LEU B C 1
ATOM 4894 O O . LEU B 1 176 ? 23.516 -6.699 3.604 1 98.62 176 LEU B O 1
ATOM 4898 N N . PRO B 1 177 ? 22.969 -6.012 1.553 1 98.19 177 PRO B N 1
ATOM 4899 C CA . PRO B 1 177 ? 24.094 -6.723 0.944 1 98.19 177 PRO B CA 1
ATOM 4900 C C . PRO B 1 177 ? 25.438 -6.316 1.536 1 98.19 177 PRO B C 1
ATOM 4902 O O . PRO B 1 177 ? 26.375 -7.125 1.564 1 98.19 177 PRO B O 1
ATOM 4905 N N . ASN B 1 178 ? 25.547 -5.164 2.072 1 97.62 178 ASN B N 1
ATOM 4906 C CA . ASN B 1 178 ? 26.797 -4.684 2.648 1 97.62 178 ASN B CA 1
ATOM 4907 C C . ASN B 1 178 ? 26.984 -5.18 4.078 1 97.62 178 ASN B C 1
ATOM 4909 O O . ASN B 1 178 ? 28 -4.895 4.715 1 97.62 178 ASN B O 1
ATOM 4913 N N . GLY B 1 179 ? 25.984 -5.828 4.602 1 97.88 179 GLY B N 1
ATOM 4914 C CA . GLY B 1 179 ? 26.094 -6.402 5.934 1 97.88 179 GLY B CA 1
ATOM 4915 C C . GLY B 1 179 ? 25.406 -5.578 7 1 97.88 179 GLY B C 1
ATOM 4916 O O . GLY B 1 179 ? 25.234 -6.035 8.133 1 97.88 179 GLY B O 1
ATOM 4917 N N . GLU B 1 180 ? 24.969 -4.41 6.668 1 97.88 180 GLU B N 1
ATOM 4918 C CA . GLU B 1 180 ? 24.25 -3.586 7.633 1 97.88 180 GLU B CA 1
ATOM 4919 C C . GLU B 1 180 ? 22.906 -4.203 7.984 1 97.88 180 GLU B C 1
ATOM 4921 O O . GLU B 1 180 ? 22.203 -4.719 7.113 1 97.88 180 GLU B O 1
ATOM 4926 N N . VAL B 1 181 ? 22.625 -4.215 9.305 1 98.5 181 VAL B N 1
ATOM 4927 C CA . VAL B 1 181 ? 21.344 -4.66 9.805 1 98.5 181 VAL B CA 1
ATOM 4928 C C . VAL B 1 181 ? 20.516 -3.457 10.25 1 98.5 181 VAL B C 1
ATOM 4930 O O . VAL B 1 181 ? 20.984 -2.613 11.016 1 98.5 181 VAL B O 1
ATOM 4933 N N . THR B 1 182 ? 19.297 -3.352 9.766 1 97.94 182 THR B N 1
ATOM 4934 C CA . THR B 1 182 ? 18.5 -2.203 10.18 1 97.94 182 THR B CA 1
ATOM 4935 C C . THR B 1 182 ? 17.016 -2.533 10.133 1 97.94 182 THR B C 1
ATOM 4937 O O . THR B 1 182 ? 16.562 -3.264 9.25 1 97.94 182 THR B O 1
ATOM 4940 N N . TRP B 1 183 ? 16.312 -2.029 11.148 1 98.44 183 TRP B N 1
ATOM 4941 C CA . TRP B 1 183 ? 14.875 -1.874 10.977 1 98.44 183 TRP B CA 1
ATOM 4942 C C . TRP B 1 183 ? 14.562 -0.751 9.992 1 98.44 183 TRP B C 1
ATOM 4944 O O . TRP B 1 183 ? 15.312 0.225 9.891 1 98.44 183 TRP B O 1
ATOM 4954 N N . LEU B 1 184 ? 13.477 -0.901 9.25 1 98.25 184 LEU B N 1
ATOM 4955 C CA . LEU B 1 184 ? 13.156 0.104 8.242 1 98.25 184 LEU B CA 1
ATOM 4956 C C . LEU B 1 184 ? 12.602 1.369 8.883 1 98.25 184 LEU B C 1
ATOM 4958 O O . LEU B 1 184 ? 12.625 2.441 8.273 1 98.25 184 LEU B O 1
ATOM 4962 N N . ARG B 1 185 ? 12.023 1.26 10.047 1 96.81 185 ARG B N 1
ATOM 4963 C CA . ARG B 1 185 ? 11.594 2.363 10.906 1 96.81 185 ARG B CA 1
ATOM 4964 C C . ARG B 1 185 ? 11.797 2.025 12.375 1 96.81 185 ARG B C 1
ATOM 4966 O O . ARG B 1 185 ? 11.781 0.854 12.758 1 96.81 185 ARG B O 1
ATOM 4973 N N . ARG B 1 186 ? 11.898 3.07 13.18 1 95.25 186 ARG B N 1
ATOM 4974 C CA . ARG B 1 186 ? 12.109 2.881 14.609 1 95.25 186 ARG B CA 1
ATOM 4975 C C . ARG B 1 186 ? 10.812 2.473 15.305 1 95.25 186 ARG B C 1
ATOM 4977 O O . ARG B 1 186 ? 10.836 1.906 16.406 1 95.25 186 ARG B O 1
ATOM 4984 N N . ASN B 1 187 ? 9.727 2.785 14.75 1 97.06 187 ASN B N 1
ATOM 4985 C CA . ASN B 1 187 ? 8.414 2.588 15.367 1 97.06 187 ASN B CA 1
ATOM 4986 C C . ASN B 1 187 ? 7.512 1.722 14.5 1 97.06 187 ASN B C 1
ATOM 4988 O O . ASN B 1 187 ? 7.879 1.358 13.383 1 97.06 187 ASN B O 1
ATOM 4992 N N . ASN B 1 188 ? 6.406 1.315 15.109 1 98.12 188 ASN B N 1
ATOM 4993 C CA . ASN B 1 188 ? 5.406 0.53 14.398 1 98.12 188 ASN B CA 1
ATOM 4994 C C . ASN B 1 188 ? 4.105 1.311 14.211 1 98.12 188 ASN B C 1
ATOM 4996 O O . ASN B 1 188 ? 3.018 0.749 14.344 1 98.12 188 ASN B O 1
ATOM 5000 N N . ALA B 1 189 ? 4.277 2.703 13.992 1 97.94 189 ALA B N 1
ATOM 5001 C CA . ALA B 1 189 ? 3.096 3.518 13.711 1 97.94 189 ALA B CA 1
ATOM 5002 C C . ALA B 1 189 ? 2.305 2.953 12.539 1 97.94 189 ALA B C 1
ATOM 5004 O O . ALA B 1 189 ? 2.871 2.312 11.648 1 97.94 189 ALA B O 1
ATOM 5005 N N . PRO B 1 190 ? 0.963 3.176 12.562 1 97.81 190 PRO B N 1
ATOM 5006 C CA . PRO B 1 190 ? 0.141 2.576 11.508 1 97.81 190 PRO B CA 1
ATOM 5007 C C . PRO B 1 190 ? 0.424 3.168 10.133 1 97.81 190 PRO B C 1
ATOM 5009 O O . PRO B 1 190 ? 0.149 2.529 9.109 1 97.81 190 PRO B O 1
ATOM 5012 N N . ARG B 1 191 ? 0.872 4.336 10.07 1 98 191 ARG B N 1
ATOM 5013 C CA . ARG B 1 191 ? 1.217 5.035 8.836 1 98 191 ARG B CA 1
ATOM 5014 C C . ARG B 1 191 ? 2.193 6.176 9.109 1 98 191 ARG B C 1
ATOM 5016 O O . ARG B 1 191 ? 2.141 6.805 10.172 1 98 191 ARG B O 1
ATOM 5023 N N . SER B 1 192 ? 3.078 6.395 8.141 1 98.38 192 SER B N 1
ATOM 5024 C CA . SER B 1 192 ? 4.035 7.488 8.258 1 98.38 192 SER B CA 1
ATOM 5025 C C . SER B 1 192 ? 4.336 8.109 6.902 1 98.38 192 SER B C 1
ATOM 5027 O O . SER B 1 192 ? 4.473 7.402 5.902 1 98.38 192 SER B O 1
ATOM 5029 N N . SER B 1 193 ? 4.344 9.414 6.871 1 98.25 193 SER B N 1
ATOM 5030 C CA . SER B 1 193 ? 4.797 10.164 5.699 1 98.25 193 SER B CA 1
ATOM 5031 C C . SER B 1 193 ? 6.207 10.703 5.898 1 98.25 193 SER B C 1
ATOM 5033 O O . SER B 1 193 ? 6.402 11.914 6.008 1 98.25 193 SER B O 1
ATOM 5035 N N . THR B 1 194 ? 7.188 9.852 5.953 1 98 194 THR B N 1
ATOM 5036 C CA . THR B 1 194 ? 8.578 10.18 6.246 1 98 194 THR B CA 1
ATOM 5037 C C . THR B 1 194 ? 9.492 9.719 5.109 1 98 194 THR B C 1
ATOM 5039 O O . THR B 1 194 ? 10.555 9.141 5.355 1 98 194 THR B O 1
ATOM 5042 N N . GLY B 1 195 ? 9.047 10.016 3.861 1 97.06 195 GLY B N 1
ATOM 5043 C CA . GLY B 1 195 ? 9.719 9.555 2.658 1 97.06 195 GLY B CA 1
ATOM 5044 C C . GLY B 1 195 ? 9.031 8.375 2 1 97.06 195 GLY B C 1
ATOM 5045 O O . GLY B 1 195 ? 7.934 7.984 2.406 1 97.06 195 GLY B O 1
ATOM 5046 N N . PRO B 1 196 ? 9.656 7.891 0.907 1 97 196 PRO B N 1
ATOM 5047 C CA . PRO B 1 196 ? 9.117 6.648 0.347 1 97 196 PRO B CA 1
ATOM 5048 C C . PRO B 1 196 ? 9.016 5.531 1.381 1 97 196 PRO B C 1
ATOM 5050 O O . PRO B 1 196 ? 9.961 5.301 2.139 1 97 196 PRO B O 1
ATOM 5053 N N . PRO B 1 197 ? 7.863 4.898 1.443 1 97.5 197 PRO B N 1
ATOM 5054 C CA . PRO B 1 197 ? 7.762 3.785 2.389 1 97.5 197 PRO B CA 1
ATOM 5055 C C . PRO B 1 197 ? 8.664 2.611 2.016 1 97.5 197 PRO B C 1
ATOM 5057 O O . PRO B 1 197 ? 8.391 1.898 1.049 1 97.5 197 PRO B O 1
ATOM 5060 N N . LEU B 1 198 ? 9.633 2.334 2.762 1 97.81 198 LEU B N 1
ATOM 5061 C CA . LEU B 1 198 ? 10.719 1.418 2.426 1 97.81 198 LEU B CA 1
ATOM 5062 C C . LEU B 1 198 ? 10.234 -0.028 2.449 1 97.81 198 LEU B C 1
ATOM 5064 O O . LEU B 1 198 ? 10.844 -0.903 1.837 1 97.81 198 LEU B O 1
ATOM 5068 N N . LYS B 1 199 ? 9.172 -0.288 3.217 1 98.06 199 LYS B N 1
ATOM 5069 C CA . LYS B 1 199 ? 8.695 -1.668 3.264 1 98.06 199 LYS B CA 1
ATOM 5070 C C . LYS B 1 199 ? 8.359 -2.184 1.867 1 98.06 199 LYS B C 1
ATOM 5072 O O . LYS B 1 199 ? 8.57 -3.361 1.567 1 98.06 199 LYS B O 1
ATOM 5077 N N . PHE B 1 200 ? 7.945 -1.302 0.983 1 98 200 PHE B N 1
ATOM 5078 C CA . PHE B 1 200 ? 7.531 -1.718 -0.351 1 98 200 PHE B CA 1
ATOM 5079 C C . PHE B 1 200 ? 8.742 -1.979 -1.239 1 98 200 PHE B C 1
ATOM 5081 O O . PHE B 1 200 ? 8.625 -2.613 -2.289 1 98 200 PHE B O 1
ATOM 5088 N N . LEU B 1 201 ? 9.898 -1.472 -0.857 1 97.94 201 LEU B N 1
ATOM 5089 C CA . LEU B 1 201 ? 11.133 -1.754 -1.582 1 97.94 201 LEU B CA 1
ATOM 5090 C C . LEU B 1 201 ? 11.508 -3.227 -1.459 1 97.94 201 LEU B C 1
ATOM 5092 O O . LEU B 1 201 ? 12.008 -3.826 -2.414 1 97.94 201 LEU B O 1
ATOM 5096 N N . PHE B 1 202 ? 11.234 -3.793 -0.322 1 98.31 202 PHE B N 1
ATOM 5097 C CA . PHE B 1 202 ? 11.672 -5.16 -0.051 1 98.31 202 PHE B CA 1
ATOM 5098 C C . PHE B 1 202 ? 10.539 -6.148 -0.319 1 98.31 202 PHE B C 1
ATOM 5100 O O . PHE B 1 202 ? 10.797 -7.328 -0.576 1 98.31 202 PHE B O 1
ATOM 5107 N N . THR B 1 203 ? 9.305 -5.668 -0.216 1 98.44 203 THR B N 1
ATOM 5108 C CA . THR B 1 203 ? 8.164 -6.508 -0.569 1 98.44 203 THR B CA 1
ATOM 5109 C C . THR B 1 203 ? 8.078 -6.691 -2.082 1 98.44 203 THR B C 1
ATOM 5111 O O . THR B 1 203 ? 7.914 -5.719 -2.82 1 98.44 203 THR B O 1
ATOM 5114 N N . GLY B 1 204 ? 8.25 -7.883 -2.57 1 97.88 204 GLY B N 1
ATOM 5115 C CA . GLY B 1 204 ? 8.242 -8.156 -3.998 1 97.88 204 GLY B CA 1
ATOM 5116 C C . GLY B 1 204 ? 9.625 -8.164 -4.613 1 97.88 204 GLY B C 1
ATOM 5117 O O . GLY B 1 204 ? 9.781 -8.445 -5.805 1 97.88 204 GLY B O 1
ATOM 5118 N N . SER B 1 205 ? 10.672 -7.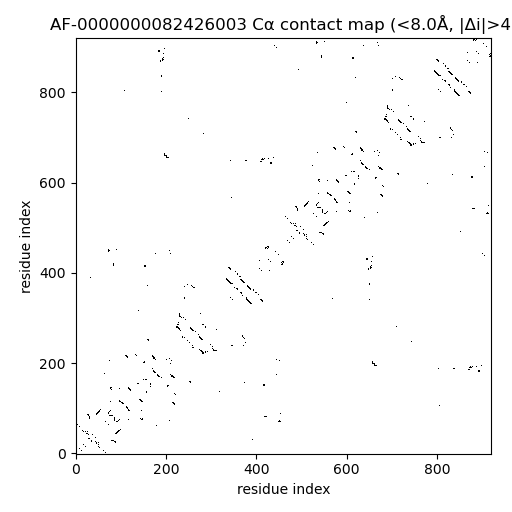949 -3.807 1 97.81 205 SER B N 1
ATOM 5119 C CA . SER B 1 205 ? 12.023 -7.859 -4.34 1 97.81 205 SER B CA 1
ATOM 5120 C C . SER B 1 205 ? 12.602 -9.242 -4.625 1 97.81 205 SER B C 1
ATOM 5122 O O . SER B 1 205 ? 13.633 -9.359 -5.293 1 97.81 205 SER B O 1
ATOM 5124 N N . GLU B 1 206 ? 11.969 -10.266 -4.105 1 97.38 206 GLU B N 1
ATOM 5125 C CA . GLU B 1 206 ? 12.414 -11.648 -4.223 1 97.38 206 GLU B CA 1
ATOM 5126 C C . GLU B 1 206 ? 13.82 -11.828 -3.656 1 97.38 206 GLU B C 1
ATOM 5128 O O . GLU B 1 206 ? 14.617 -12.594 -4.195 1 97.38 206 GLU B O 1
ATOM 5133 N N . GLY B 1 207 ? 14.148 -11.008 -2.672 1 96.75 207 GLY B N 1
ATOM 5134 C CA . GLY B 1 207 ? 15.391 -11.18 -1.929 1 96.75 207 GLY B CA 1
ATOM 5135 C C . GLY B 1 207 ? 16.578 -10.484 -2.57 1 96.75 207 GLY B C 1
ATOM 5136 O O . GLY B 1 207 ? 17.688 -10.523 -2.039 1 96.75 207 GLY B O 1
ATOM 5137 N N . MET B 1 208 ? 16.391 -9.797 -3.631 1 97.06 208 MET B N 1
ATOM 5138 C CA . MET B 1 208 ? 17.547 -9.289 -4.375 1 97.06 208 MET B CA 1
ATOM 5139 C C . MET B 1 208 ? 18.094 -8.023 -3.729 1 97.06 208 MET B C 1
ATOM 5141 O O . MET B 1 208 ? 19.188 -7.578 -4.059 1 97.06 208 MET B O 1
ATOM 5145 N N . LEU B 1 209 ? 17.328 -7.387 -2.828 1 98.06 209 LEU B N 1
ATOM 5146 C CA . LEU B 1 209 ? 17.75 -6.098 -2.295 1 98.06 209 LEU B CA 1
ATOM 5147 C C . LEU B 1 209 ? 18.188 -6.227 -0.838 1 98.06 209 LEU B C 1
ATOM 5149 O O . LEU B 1 209 ? 18.719 -5.281 -0.258 1 98.06 209 LEU B O 1
ATOM 5153 N N . GLY B 1 210 ? 17.984 -7.328 -0.264 1 98.31 210 GLY B N 1
ATOM 5154 C CA . GLY B 1 210 ? 18.297 -7.594 1.131 1 98.31 210 GLY B CA 1
ATOM 5155 C C . GLY B 1 210 ? 17.594 -8.828 1.676 1 98.31 210 GLY B C 1
ATOM 5156 O O . GLY B 1 210 ? 16.703 -9.375 1.031 1 98.31 210 GLY B O 1
ATOM 5157 N N . VAL B 1 211 ? 18.047 -9.258 2.82 1 98.69 211 VAL B N 1
ATOM 5158 C CA . VAL B 1 211 ? 17.469 -10.422 3.486 1 98.69 211 VAL B CA 1
ATOM 5159 C C . VAL B 1 211 ? 16.562 -9.953 4.633 1 98.69 211 VAL B C 1
ATOM 5161 O O . VAL B 1 211 ? 17.047 -9.383 5.613 1 98.69 211 VAL B O 1
ATOM 5164 N N . VAL B 1 212 ? 15.281 -10.188 4.492 1 98.81 212 VAL B N 1
ATOM 5165 C CA . VAL B 1 212 ? 14.352 -9.891 5.578 1 98.81 212 VAL B CA 1
ATOM 5166 C C . VAL B 1 212 ? 14.539 -10.898 6.711 1 98.81 212 VAL B C 1
ATOM 5168 O O . VAL B 1 212 ? 14.43 -12.109 6.492 1 98.81 212 VAL B O 1
ATOM 5171 N N . THR B 1 213 ? 14.789 -10.398 7.898 1 98.88 213 THR B N 1
ATOM 5172 C CA . THR B 1 213 ? 15.047 -11.32 9 1 98.88 213 THR B CA 1
ATOM 5173 C C . THR B 1 213 ? 13.859 -11.344 9.969 1 98.88 213 THR B C 1
ATOM 5175 O O . THR B 1 213 ? 13.602 -12.359 10.609 1 98.88 213 THR B O 1
ATOM 5178 N N . LYS B 1 214 ? 13.234 -10.211 10.133 1 98.88 214 LYS B N 1
ATOM 5179 C CA . LYS B 1 214 ? 12.047 -10.086 10.977 1 98.88 214 LYS B CA 1
ATOM 5180 C C . LYS B 1 214 ? 10.984 -9.211 10.297 1 98.88 214 LYS B C 1
ATOM 5182 O O . LYS B 1 214 ? 11.312 -8.352 9.477 1 98.88 214 LYS B O 1
ATOM 5187 N N . ALA B 1 215 ? 9.766 -9.492 10.656 1 98.88 215 ALA B N 1
ATOM 5188 C CA . ALA B 1 215 ? 8.656 -8.664 10.18 1 98.88 215 ALA B CA 1
ATOM 5189 C C . ALA B 1 215 ? 7.648 -8.391 11.289 1 98.88 215 ALA B C 1
ATOM 5191 O O . ALA B 1 215 ? 7.422 -9.242 12.148 1 98.88 215 ALA B O 1
ATOM 5192 N N . VAL B 1 216 ? 7.137 -7.215 11.359 1 98.88 216 VAL B N 1
ATOM 5193 C CA . VAL B 1 216 ? 5.941 -6.871 12.117 1 98.88 216 VAL B CA 1
ATOM 5194 C C . VAL B 1 216 ? 4.723 -6.875 11.195 1 98.88 216 VAL B C 1
ATOM 5196 O O . VAL B 1 216 ? 4.688 -6.141 10.203 1 98.88 216 VAL B O 1
ATOM 5199 N N . LEU B 1 217 ? 3.768 -7.719 11.5 1 98.88 217 LEU B N 1
ATOM 5200 C CA . LEU B 1 217 ? 2.584 -7.883 10.664 1 98.88 217 LEU B CA 1
ATOM 5201 C C . LEU B 1 217 ? 1.315 -7.551 11.445 1 98.88 217 LEU B C 1
ATOM 5203 O O . LEU B 1 217 ? 1.232 -7.82 12.641 1 98.88 217 LEU B O 1
ATOM 5207 N N . ARG B 1 218 ? 0.361 -6.988 10.734 1 98.62 218 ARG B N 1
ATOM 5208 C CA . ARG B 1 218 ? -0.955 -6.797 11.336 1 98.62 218 ARG B CA 1
ATOM 5209 C C . ARG B 1 218 ? -1.705 -8.117 11.445 1 98.62 218 ARG B C 1
ATOM 5211 O O . ARG B 1 218 ? -1.614 -8.969 10.555 1 98.62 218 ARG B O 1
ATOM 5218 N N . ILE B 1 219 ? -2.443 -8.344 12.5 1 98.81 219 ILE B N 1
ATOM 5219 C CA . ILE B 1 219 ? -3.33 -9.484 12.664 1 98.81 219 ILE B CA 1
ATOM 5220 C C . ILE B 1 219 ? -4.766 -9.008 12.867 1 98.81 219 ILE B C 1
ATOM 5222 O O . ILE B 1 219 ? -4.996 -7.844 13.203 1 98.81 219 ILE B O 1
ATOM 5226 N N . VAL B 1 220 ? -5.715 -9.789 12.562 1 98.69 220 VAL B N 1
ATOM 5227 C CA . VAL B 1 220 ? -7.129 -9.469 12.703 1 98.69 220 VAL B CA 1
ATOM 5228 C C . VAL B 1 220 ? -7.816 -10.508 13.586 1 98.69 220 VAL B C 1
ATOM 5230 O O . VAL B 1 220 ? -7.383 -11.656 13.656 1 98.69 220 VAL B O 1
ATOM 5233 N N . PRO B 1 221 ? -8.867 -10.125 14.297 1 98.38 221 PRO B N 1
ATOM 5234 C CA . PRO B 1 221 ? -9.633 -11.141 15.016 1 98.38 221 PRO B CA 1
ATOM 5235 C C . PRO B 1 221 ? -10.266 -12.172 14.078 1 98.38 221 PRO B C 1
ATOM 5237 O O . PRO B 1 221 ? -10.727 -11.82 12.984 1 98.38 221 PRO B O 1
ATOM 5240 N N . LEU B 1 222 ? -10.242 -13.391 14.508 1 98.31 222 LEU B N 1
ATOM 5241 C CA . LEU B 1 222 ? -11.023 -14.383 13.766 1 98.31 222 LEU B CA 1
ATOM 5242 C C . LEU B 1 222 ? -12.5 -14 13.742 1 98.31 222 LEU B C 1
ATOM 5244 O O . LEU B 1 222 ? -13.094 -13.742 14.797 1 98.31 222 LEU B O 1
ATOM 5248 N N . PRO B 1 223 ? -13.055 -13.906 12.555 1 97.62 223 PRO B N 1
ATOM 5249 C CA . PRO B 1 223 ? -14.477 -13.531 12.5 1 97.62 223 PRO B 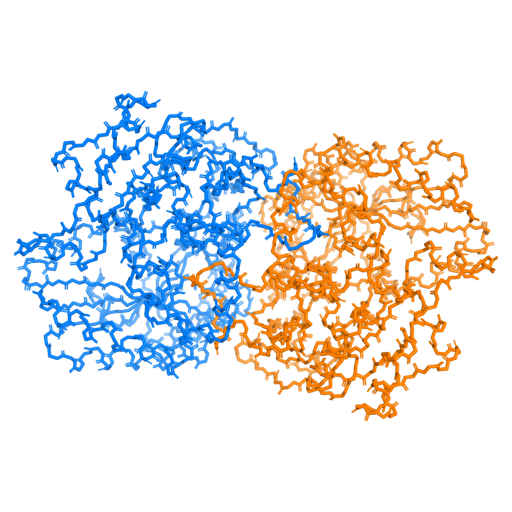CA 1
ATOM 5250 C C . PRO B 1 223 ? -15.391 -14.594 13.102 1 97.62 223 PRO B C 1
ATOM 5252 O O . PRO B 1 223 ? -15.289 -15.773 12.75 1 97.62 223 PRO B O 1
ATOM 5255 N N . PRO B 1 224 ? -16.297 -14.242 13.961 1 97.88 224 PRO B N 1
ATOM 5256 C CA . PRO B 1 224 ? -17.188 -15.219 14.57 1 97.88 224 PRO B CA 1
ATOM 5257 C C . PRO B 1 224 ? -18.297 -15.672 13.633 1 97.88 224 PRO B C 1
ATOM 5259 O O . PRO B 1 224 ? -18.906 -16.734 13.836 1 97.88 224 PRO B O 1
ATOM 5262 N N . PHE B 1 225 ? -18.609 -14.898 12.602 1 98.44 225 PHE B N 1
ATOM 5263 C CA . PHE B 1 225 ? -19.734 -15.234 11.734 1 98.44 225 PHE B CA 1
ATOM 5264 C C . PHE B 1 225 ? -19.297 -15.305 10.281 1 98.44 225 PHE B C 1
ATOM 5266 O O . PHE B 1 225 ? -18.469 -14.508 9.836 1 98.44 225 PHE B O 1
ATOM 5273 N N . GLU B 1 226 ? -19.844 -16.219 9.609 1 98.19 226 GLU B N 1
ATOM 5274 C CA . GLU B 1 226 ? -19.562 -16.438 8.188 1 98.19 226 GLU B CA 1
ATOM 5275 C C . GLU B 1 226 ? -20.812 -16.922 7.457 1 98.19 226 GLU B C 1
ATOM 5277 O O . GLU B 1 226 ? -21.609 -17.672 8.023 1 98.19 226 GLU B O 1
ATOM 5282 N N . LYS B 1 227 ? -21.062 -16.5 6.273 1 98.62 227 LYS B N 1
ATOM 5283 C CA . LYS B 1 227 ? -22.047 -17 5.328 1 98.62 227 LYS B CA 1
ATOM 5284 C C . LYS B 1 227 ? -21.422 -17.25 3.959 1 98.62 227 LYS B C 1
ATOM 5286 O O . LYS B 1 227 ? -20.609 -16.453 3.498 1 98.62 227 LYS B O 1
ATOM 5291 N N . HIS B 1 228 ? -21.75 -18.422 3.389 1 98.69 228 HIS B N 1
ATOM 5292 C CA . HIS B 1 228 ? -21.156 -18.734 2.092 1 98.69 228 HIS B CA 1
ATOM 5293 C C . HIS B 1 228 ? -22.156 -19.5 1.213 1 98.69 228 HIS B C 1
ATOM 5295 O O . HIS B 1 228 ? -23.188 -19.969 1.696 1 98.69 228 HIS B O 1
ATOM 5301 N N . GLY B 1 229 ? -21.906 -19.516 -0.056 1 98.75 229 GLY B N 1
ATOM 5302 C CA . GLY B 1 229 ? -22.688 -20.219 -1.055 1 98.75 229 GLY B CA 1
ATOM 5303 C C . GLY B 1 229 ? -22.047 -20.234 -2.426 1 98.75 229 GLY B C 1
ATOM 5304 O O . GLY B 1 229 ? -20.828 -20.016 -2.547 1 98.75 229 GLY B O 1
ATOM 5305 N N . SER B 1 230 ? -22.875 -20.641 -3.385 1 98.88 230 SER B N 1
ATOM 5306 C CA . SER B 1 230 ? -22.406 -20.703 -4.762 1 98.88 230 SER B CA 1
ATOM 5307 C C . SER B 1 230 ? -23.516 -20.359 -5.746 1 98.88 230 SER B C 1
ATOM 5309 O O . SER B 1 230 ? -24.688 -20.406 -5.402 1 98.88 230 SER B O 1
ATOM 5311 N N . PHE B 1 231 ? -23.125 -19.953 -6.871 1 98.88 231 PHE B N 1
ATOM 5312 C CA . PHE B 1 231 ? -24.031 -19.547 -7.941 1 98.88 231 PHE B CA 1
ATOM 5313 C C . PHE B 1 231 ? -23.531 -20.031 -9.297 1 98.88 231 PHE B C 1
ATOM 5315 O O . PHE B 1 231 ? -22.328 -19.984 -9.562 1 98.88 231 PHE B O 1
ATOM 5322 N N . LYS B 1 232 ? -24.406 -20.469 -10.141 1 98.75 232 LYS B N 1
ATOM 5323 C CA . LYS B 1 232 ? -24.078 -20.859 -11.516 1 98.75 232 LYS B CA 1
ATOM 5324 C C . LYS B 1 232 ? -24.484 -19.75 -12.5 1 98.75 232 LYS B C 1
ATOM 5326 O O . LYS B 1 232 ? -25.484 -19.078 -12.305 1 98.75 232 LYS B O 1
ATOM 5331 N N . PHE B 1 233 ? -23.703 -19.609 -13.531 1 98.75 233 PHE B N 1
ATOM 5332 C CA . PHE B 1 233 ? -23.938 -18.578 -14.523 1 98.75 233 PHE B CA 1
ATOM 5333 C C . PHE B 1 233 ? -24.062 -19.188 -15.922 1 98.75 233 PHE B C 1
ATOM 5335 O O . PHE B 1 233 ? -23.609 -20.312 -16.141 1 98.75 233 PHE B O 1
ATOM 5342 N N . GLY B 1 234 ? -24.688 -18.344 -16.812 1 98.12 234 GLY B N 1
ATOM 5343 C CA . GLY B 1 234 ? -24.75 -18.75 -18.219 1 98.12 234 GLY B CA 1
ATOM 5344 C C . GLY B 1 234 ? -23.438 -18.562 -18.938 1 98.12 234 GLY B C 1
ATOM 5345 O O . GLY B 1 234 ? -23.141 -19.281 -19.906 1 98.12 234 GLY B O 1
ATOM 5346 N N . SER B 1 235 ? -22.688 -17.625 -18.562 1 98 235 SER B N 1
ATOM 5347 C CA . SER B 1 235 ? -21.375 -17.359 -19.141 1 98 235 SER B CA 1
ATOM 5348 C C . SER B 1 235 ? -20.391 -16.844 -18.094 1 98 235 SER B C 1
ATOM 5350 O O . SER B 1 235 ? -20.797 -16.312 -17.062 1 98 235 SER B O 1
ATOM 5352 N N . PHE B 1 236 ? -19.109 -17.062 -18.391 1 98.12 236 PHE B N 1
ATOM 5353 C CA . PHE B 1 236 ? -18.062 -16.531 -17.531 1 98.12 236 PHE B CA 1
ATOM 5354 C C . PHE B 1 236 ? -18.172 -15.016 -17.422 1 98.12 236 PHE B C 1
ATOM 5356 O O . PHE B 1 236 ? -18.031 -14.445 -16.344 1 98.12 236 PHE B O 1
ATOM 5363 N N . ASP B 1 237 ? -18.469 -14.305 -18.5 1 98.25 237 ASP B N 1
ATOM 5364 C CA . ASP B 1 237 ? -18.578 -12.844 -18.562 1 98.25 237 ASP B CA 1
ATOM 5365 C C . ASP B 1 237 ? -19.688 -12.336 -17.641 1 98.25 237 ASP B C 1
ATOM 5367 O O . ASP B 1 237 ? -19.531 -11.297 -16.984 1 98.25 237 ASP B O 1
ATOM 5371 N N . ASP B 1 238 ? -20.797 -13.055 -17.562 1 98.5 238 ASP B N 1
ATOM 5372 C CA . ASP B 1 238 ? -21.875 -12.664 -16.656 1 98.5 238 ASP B CA 1
ATOM 5373 C C . ASP B 1 238 ? -21.406 -12.68 -15.203 1 98.5 238 ASP B C 1
ATOM 5375 O O . ASP B 1 238 ? -21.766 -11.797 -14.422 1 98.5 238 ASP B O 1
ATOM 5379 N N . GLY B 1 239 ? -20.672 -13.711 -14.852 1 98.75 239 GLY B N 1
ATOM 5380 C CA . GLY B 1 239 ? -20.109 -13.773 -13.516 1 98.75 239 GLY B CA 1
ATOM 5381 C C . GLY B 1 239 ? -19.156 -12.625 -13.219 1 98.75 239 GLY B C 1
ATOM 5382 O O . GLY B 1 239 ? -19.188 -12.062 -12.117 1 98.75 239 GLY B O 1
ATOM 5383 N N . VAL B 1 240 ? -18.312 -12.281 -14.203 1 98.81 240 VAL B N 1
ATOM 5384 C CA . VAL B 1 240 ? -17.344 -11.195 -14.047 1 98.81 240 VAL B CA 1
ATOM 5385 C C . VAL B 1 240 ? -18.094 -9.883 -13.797 1 98.81 240 VAL B C 1
ATOM 5387 O O . VAL B 1 240 ? -17.703 -9.102 -12.93 1 98.81 240 VAL B O 1
ATOM 5390 N N . LYS B 1 241 ? -19.172 -9.633 -14.523 1 98.81 241 LYS B N 1
ATOM 5391 C CA . LYS B 1 241 ? -19.969 -8.422 -14.344 1 98.81 241 LYS B CA 1
ATOM 5392 C C . LYS B 1 241 ? -20.578 -8.375 -12.945 1 98.81 241 LYS B C 1
ATOM 5394 O O . LYS B 1 241 ? -20.672 -7.305 -12.336 1 98.81 241 LYS B O 1
ATOM 5399 N N . ALA B 1 242 ? -21.016 -9.523 -12.469 1 98.88 242 ALA B N 1
ATOM 5400 C CA . ALA B 1 242 ? -21.562 -9.602 -11.109 1 98.88 242 ALA B CA 1
ATOM 5401 C C . ALA B 1 242 ? -20.5 -9.234 -10.07 1 98.88 242 ALA B C 1
ATOM 5403 O O . ALA B 1 242 ? -20.781 -8.453 -9.156 1 98.88 242 ALA B O 1
ATOM 5404 N N . LEU B 1 243 ? -19.344 -9.828 -10.203 1 98.94 243 LEU B N 1
ATOM 5405 C CA . LEU B 1 243 ? -18.25 -9.547 -9.281 1 98.94 243 LEU B CA 1
ATOM 5406 C C . LEU B 1 243 ? -17.891 -8.062 -9.281 1 98.94 243 LEU B C 1
ATOM 5408 O O . LEU B 1 243 ? -17.688 -7.469 -8.227 1 98.94 243 LEU B O 1
ATOM 5412 N N . ARG B 1 244 ? -17.766 -7.457 -10.484 1 98.88 244 ARG B N 1
ATOM 5413 C CA . ARG B 1 244 ? -17.5 -6.027 -10.578 1 98.88 244 ARG B CA 1
ATOM 5414 C C . ARG B 1 244 ? -18.547 -5.219 -9.812 1 98.88 244 ARG B C 1
ATOM 5416 O O . ARG B 1 244 ? -18.188 -4.301 -9.062 1 98.88 244 ARG B O 1
ATOM 5423 N N . ASP B 1 245 ? -19.812 -5.543 -10.062 1 98.81 245 ASP B N 1
ATOM 5424 C CA . ASP B 1 245 ? -20.906 -4.773 -9.453 1 98.81 245 ASP B CA 1
ATOM 5425 C C . ASP B 1 245 ? -20.859 -4.887 -7.934 1 98.81 245 ASP B C 1
ATOM 5427 O O . ASP B 1 245 ? -21.125 -3.914 -7.227 1 98.81 245 ASP B O 1
ATOM 5431 N N . LEU B 1 246 ? -20.562 -6.09 -7.414 1 98.81 246 LEU B N 1
ATOM 5432 C CA . LEU B 1 246 ? -20.391 -6.242 -5.973 1 98.81 246 LEU B CA 1
ATOM 5433 C C . LEU B 1 246 ? -19.344 -5.273 -5.441 1 98.81 246 LEU B C 1
ATOM 5435 O O . LEU B 1 246 ? -19.594 -4.555 -4.473 1 98.81 246 LEU B O 1
ATOM 5439 N N . MET B 1 247 ? -18.188 -5.23 -6.082 1 98.69 247 MET B N 1
ATOM 5440 C CA . MET B 1 247 ? -17.078 -4.395 -5.625 1 98.69 247 MET B CA 1
ATOM 5441 C C . MET B 1 247 ? -17.438 -2.916 -5.703 1 98.69 247 MET B C 1
ATOM 5443 O O . MET B 1 247 ? -17.156 -2.152 -4.777 1 98.69 247 MET B O 1
ATOM 5447 N N . VAL B 1 248 ? -18.109 -2.506 -6.762 1 98.06 248 VAL B N 1
ATOM 5448 C CA . VAL B 1 248 ? -18.453 -1.106 -6.992 1 98.06 248 VAL B CA 1
ATOM 5449 C C . VAL B 1 248 ? -19.484 -0.65 -5.965 1 98.06 248 VAL B C 1
ATOM 5451 O O . VAL B 1 248 ? -19.453 0.502 -5.523 1 98.06 248 VAL B O 1
ATOM 5454 N N . LYS B 1 249 ? -20.312 -1.575 -5.535 1 98.19 249 LYS B N 1
ATOM 5455 C CA . LYS B 1 249 ? -21.391 -1.24 -4.602 1 98.19 249 LYS B CA 1
ATOM 5456 C C . LYS B 1 249 ? -20.938 -1.424 -3.156 1 98.19 249 LYS B C 1
ATOM 5458 O O . LYS B 1 249 ? -21.719 -1.236 -2.227 1 98.19 249 LYS B O 1
ATOM 5463 N N . GLY B 1 250 ? -19.703 -1.805 -2.943 1 97.44 250 GLY B N 1
ATOM 5464 C CA . GLY B 1 250 ? -19.141 -1.916 -1.606 1 97.44 250 GLY B CA 1
ATOM 5465 C C . GLY B 1 250 ? -19.547 -3.191 -0.892 1 97.44 250 GLY B C 1
ATOM 5466 O O . GLY B 1 250 ? -19.531 -3.25 0.34 1 97.44 250 GLY B O 1
ATOM 5467 N N . ILE B 1 251 ? -20.047 -4.184 -1.638 1 98.44 251 ILE B N 1
ATOM 5468 C CA . ILE B 1 251 ? -20.328 -5.508 -1.099 1 98.44 251 ILE B CA 1
ATOM 5469 C C . ILE B 1 251 ? -19.109 -6.406 -1.259 1 98.44 251 ILE B C 1
ATOM 5471 O O . ILE B 1 251 ? -19.031 -7.195 -2.201 1 98.44 251 ILE B O 1
ATOM 5475 N N . ILE B 1 252 ? -18.203 -6.352 -0.323 1 98.62 252 ILE B N 1
ATOM 5476 C CA . ILE B 1 252 ? -16.875 -6.938 -0.475 1 98.62 252 ILE B CA 1
ATOM 5477 C C . ILE B 1 252 ? -16.859 -8.328 0.158 1 98.62 252 ILE B C 1
ATOM 5479 O O . ILE B 1 252 ? -16.984 -8.461 1.377 1 98.62 252 ILE B O 1
ATOM 5483 N N . PRO B 1 253 ? -16.672 -9.344 -0.585 1 98.88 253 PRO B N 1
ATOM 5484 C CA . PRO B 1 253 ? -16.625 -10.703 -0.035 1 98.88 253 PRO B CA 1
ATOM 5485 C C . PRO B 1 253 ? -15.273 -11.031 0.597 1 98.88 253 PRO B C 1
ATOM 5487 O O . PRO B 1 253 ? -14.266 -10.383 0.281 1 98.88 253 PRO B O 1
ATOM 5490 N N . ALA B 1 254 ? -15.281 -12 1.52 1 98.75 254 ALA B N 1
ATOM 5491 C CA . ALA B 1 254 ? -14.039 -12.547 2.049 1 98.75 254 ALA B CA 1
ATOM 5492 C C . ALA B 1 254 ? -13.344 -13.43 1.018 1 98.75 254 ALA B C 1
ATOM 5494 O O . ALA B 1 254 ? -12.125 -13.375 0.857 1 98.75 254 ALA B O 1
ATOM 5495 N N . VAL B 1 255 ? -14.109 -14.25 0.359 1 98.75 255 VAL B N 1
ATOM 5496 C CA . VAL B 1 255 ? -13.664 -15.109 -0.734 1 98.75 255 VAL B CA 1
ATOM 5497 C C . VAL B 1 255 ? -14.656 -15.031 -1.89 1 98.75 255 VAL B C 1
ATOM 5499 O O . VAL B 1 255 ? -15.867 -15.055 -1.675 1 98.75 255 VAL B O 1
ATOM 5502 N N . ALA B 1 256 ? -14.203 -14.859 -3.033 1 98.88 256 ALA B N 1
ATOM 5503 C CA . ALA B 1 256 ? -14.969 -15 -4.266 1 98.88 256 ALA B CA 1
ATOM 5504 C C . ALA B 1 256 ? -14.125 -15.617 -5.375 1 98.88 256 ALA B C 1
ATOM 5506 O O . ALA B 1 256 ? -13.062 -15.086 -5.727 1 98.88 256 ALA B O 1
ATOM 5507 N N . ARG B 1 257 ? -14.516 -16.703 -5.844 1 98.81 257 ARG B N 1
ATOM 5508 C CA . ARG B 1 257 ? -13.852 -17.406 -6.941 1 98.81 257 ARG B CA 1
ATOM 5509 C C . ARG B 1 257 ? -14.852 -17.797 -8.023 1 98.81 257 ARG B C 1
ATOM 5511 O O . ARG B 1 257 ? -15.805 -18.547 -7.758 1 98.81 257 ARG B O 1
ATOM 5518 N N . LEU B 1 258 ? -14.68 -17.266 -9.18 1 98.88 258 LEU B N 1
ATOM 5519 C CA . LEU B 1 258 ? -15.523 -17.578 -10.328 1 98.88 258 LEU B CA 1
ATOM 5520 C C . LEU B 1 258 ? -14.805 -18.516 -11.289 1 98.88 258 LEU B C 1
ATOM 5522 O O . LEU B 1 258 ? -13.906 -18.094 -12.023 1 98.88 258 LEU B O 1
ATOM 5526 N N . TYR B 1 259 ? -15.219 -19.766 -11.305 1 98.69 259 TYR B N 1
ATOM 5527 C CA . TYR B 1 259 ? -14.656 -20.781 -12.18 1 98.69 259 TYR B CA 1
ATOM 5528 C C . TYR B 1 259 ? -15.344 -20.781 -13.539 1 98.69 259 TYR B C 1
ATOM 5530 O O . TYR B 1 259 ? -16.562 -20.641 -13.625 1 98.69 259 TYR B O 1
ATOM 5538 N N . ASP B 1 260 ? -14.531 -20.844 -14.633 1 98.56 260 ASP B N 1
ATOM 5539 C CA . ASP B 1 260 ? -15.164 -21.016 -15.938 1 98.56 260 ASP B CA 1
ATOM 5540 C C . ASP B 1 260 ? -15.695 -22.438 -16.109 1 98.56 260 ASP B C 1
ATOM 5542 O O . ASP B 1 260 ? -15.609 -23.25 -15.195 1 98.56 260 ASP B O 1
ATOM 5546 N N . ASP B 1 261 ? -16.359 -22.719 -17.266 1 97.31 261 ASP B N 1
ATOM 5547 C CA . ASP B 1 261 ? -17.094 -23.969 -17.469 1 97.31 261 ASP B CA 1
ATOM 5548 C C . ASP B 1 261 ? -16.156 -25.172 -17.375 1 97.31 261 ASP B C 1
ATOM 5550 O O . ASP B 1 261 ? -16.516 -26.188 -16.781 1 97.31 261 ASP B O 1
ATOM 5554 N N . ARG B 1 262 ? -14.945 -25.078 -17.828 1 96.19 262 ARG B N 1
ATOM 5555 C CA . ARG B 1 262 ? -14.016 -26.203 -17.828 1 96.19 262 ARG B CA 1
ATOM 5556 C C . ARG B 1 262 ? -13.484 -26.469 -16.422 1 96.19 262 ARG B C 1
ATOM 5558 O O . ARG B 1 262 ? -13.406 -27.625 -15.984 1 96.19 262 ARG B O 1
ATOM 5565 N N . ASP B 1 263 ? -13.094 -25.375 -15.742 1 96.44 263 ASP B N 1
ATOM 5566 C CA . ASP B 1 263 ? -12.594 -25.516 -14.375 1 96.44 263 ASP B CA 1
ATOM 5567 C C . ASP B 1 263 ? -13.688 -26.047 -13.445 1 96.44 263 ASP B C 1
ATOM 5569 O O . ASP B 1 263 ? -13.422 -26.891 -12.586 1 96.44 263 ASP B O 1
ATOM 5573 N N . SER B 1 264 ? -14.914 -25.547 -13.609 1 97.38 264 SER B N 1
ATOM 5574 C CA . SER B 1 264 ? -16.047 -26 -12.812 1 97.38 264 SER B CA 1
ATOM 5575 C C . SER B 1 264 ? -16.344 -27.469 -13.039 1 97.38 264 SER B C 1
ATOM 5577 O O . SER B 1 264 ? -16.703 -28.188 -12.109 1 97.38 264 SER B O 1
ATOM 5579 N N . MET B 1 265 ? -16.203 -27.906 -14.25 1 95.81 265 MET B N 1
ATOM 5580 C CA . MET B 1 265 ? -16.438 -29.312 -14.578 1 95.81 265 MET B CA 1
ATOM 5581 C C . MET B 1 265 ? -15.422 -30.219 -13.883 1 95.81 265 MET B C 1
ATOM 5583 O O . MET B 1 265 ? -15.789 -31.219 -13.266 1 95.81 265 MET B O 1
ATOM 5587 N N . ILE B 1 266 ? -14.211 -29.828 -13.945 1 91.25 266 ILE B N 1
ATOM 5588 C CA . ILE B 1 266 ? -13.133 -30.656 -13.422 1 91.25 266 ILE B CA 1
ATOM 5589 C C . ILE B 1 266 ? -13.172 -30.656 -11.898 1 91.25 266 ILE B C 1
ATOM 5591 O O . ILE B 1 266 ? -12.984 -31.703 -11.266 1 91.25 266 ILE B O 1
ATOM 5595 N N . ARG B 1 267 ? -13.43 -29.531 -11.297 1 91.94 267 ARG B N 1
ATOM 5596 C CA . ARG B 1 267 ? -13.312 -29.391 -9.852 1 91.94 267 ARG B CA 1
ATOM 5597 C C . ARG B 1 267 ? -14.609 -29.797 -9.156 1 91.94 267 ARG B C 1
ATOM 5599 O O . ARG B 1 267 ? -14.578 -30.328 -8.047 1 91.94 267 ARG B O 1
ATOM 5606 N N . PHE B 1 268 ? -15.773 -29.5 -9.828 1 95.06 268 PHE B N 1
ATOM 5607 C CA . PHE B 1 268 ? -17.031 -29.625 -9.109 1 95.06 268 PHE B CA 1
ATOM 5608 C C . PHE B 1 268 ? -18.031 -30.484 -9.906 1 95.06 268 PHE B C 1
ATOM 5610 O O . PHE B 1 268 ? -19.156 -30.703 -9.461 1 95.06 268 PHE B O 1
ATOM 5617 N N . ASN B 1 269 ? -17.703 -30.953 -11.062 1 95.5 269 ASN B N 1
ATOM 5618 C CA . ASN B 1 269 ? -18.609 -31.672 -11.953 1 95.5 269 ASN B CA 1
ATOM 5619 C C . ASN B 1 269 ? -19.797 -30.828 -12.352 1 95.5 269 ASN B C 1
ATOM 5621 O O . ASN B 1 269 ? -20.938 -31.297 -12.359 1 95.5 269 ASN B O 1
ATOM 5625 N N . GLU B 1 270 ? -19.516 -29.547 -12.562 1 95.12 270 GLU B N 1
ATOM 5626 C CA . GLU B 1 270 ? -20.5 -28.578 -13.055 1 95.12 270 GLU B CA 1
ATOM 5627 C C . GLU B 1 270 ? -20.156 -28.109 -14.461 1 95.12 270 GLU B C 1
ATOM 5629 O O . GLU B 1 270 ? -19.016 -27.734 -14.742 1 95.12 270 GLU B O 1
ATOM 5634 N N . ASP B 1 271 ? -21.094 -28.047 -15.398 1 93.69 271 ASP B N 1
ATOM 5635 C CA . ASP B 1 271 ? -20.812 -27.766 -16.812 1 93.69 271 ASP B CA 1
ATOM 5636 C C . ASP B 1 271 ? -21.031 -26.297 -17.141 1 93.69 271 ASP B C 1
ATOM 5638 O O . ASP B 1 271 ? -21.094 -25.922 -18.312 1 93.69 271 ASP B O 1
ATOM 5642 N N . ARG B 1 272 ? -21.328 -25.469 -16.141 1 97.56 272 ARG B N 1
ATOM 5643 C CA . ARG B 1 272 ? -21.469 -24.016 -16.266 1 97.56 272 ARG B CA 1
ATOM 5644 C C . ARG B 1 272 ? -20.469 -23.297 -15.375 1 97.56 272 ARG B C 1
ATOM 5646 O O . ARG B 1 272 ? -19.969 -23.859 -14.406 1 97.56 272 ARG B O 1
ATOM 5653 N N . PRO B 1 273 ? -20.203 -22 -15.711 1 98.62 273 PRO B N 1
ATOM 5654 C CA . PRO B 1 273 ? -19.391 -21.219 -14.773 1 98.62 273 PRO B CA 1
ATOM 5655 C C . PRO B 1 273 ? -19.984 -21.188 -13.359 1 98.62 273 PRO B C 1
ATOM 5657 O O . PRO B 1 273 ? -21.203 -21.109 -13.195 1 98.62 273 PRO B O 1
ATOM 5660 N N . LEU B 1 274 ? -19.109 -21.328 -12.375 1 98.88 274 LEU B N 1
ATOM 5661 C CA . LEU B 1 274 ? -19.531 -21.469 -10.984 1 98.88 274 LEU B CA 1
ATOM 5662 C C . LEU B 1 274 ? -18.812 -20.453 -10.094 1 98.88 274 LEU B C 1
ATOM 5664 O O . LEU B 1 274 ? -17.578 -20.391 -10.102 1 98.88 274 LEU B O 1
ATOM 5668 N N . LEU B 1 275 ? -19.578 -19.656 -9.414 1 98.94 275 LEU B N 1
ATOM 5669 C CA . LEU B 1 275 ? -19.047 -18.734 -8.398 1 98.94 275 LEU B CA 1
ATOM 5670 C C . LEU B 1 275 ? -19.219 -19.328 -7.004 1 98.94 275 LEU B C 1
ATOM 5672 O O . LEU B 1 275 ? -20.312 -19.688 -6.602 1 98.94 275 LEU B O 1
ATOM 5676 N N . ILE B 1 276 ? -18.141 -19.516 -6.285 1 98.88 276 ILE B N 1
ATOM 5677 C CA . ILE B 1 276 ? -18.219 -19.719 -4.84 1 98.88 276 ILE B CA 1
ATOM 5678 C C . ILE B 1 276 ? -17.859 -18.422 -4.117 1 98.88 276 ILE B C 1
ATOM 5680 O O . ILE B 1 276 ? -16.984 -17.672 -4.562 1 98.88 276 ILE B O 1
ATOM 5684 N N . ILE B 1 277 ? -18.594 -18.109 -3.051 1 98.88 277 ILE B N 1
ATOM 5685 C CA . ILE B 1 277 ? -18.453 -16.797 -2.428 1 98.88 277 ILE B CA 1
ATOM 5686 C C . ILE B 1 277 ? -18.766 -16.906 -0.938 1 98.88 277 ILE B C 1
ATOM 5688 O O . ILE B 1 277 ? -19.609 -17.719 -0.525 1 98.88 277 ILE B O 1
ATOM 5692 N N . SER B 1 278 ? -18.047 -16.141 -0.156 1 98.88 278 SER B N 1
ATOM 5693 C CA . SER B 1 278 ? -18.266 -16.109 1.285 1 98.88 278 SER B CA 1
ATOM 5694 C C . SER B 1 278 ? -18.125 -14.695 1.841 1 98.88 278 SER B C 1
ATOM 5696 O O . SER B 1 278 ? -17.375 -13.891 1.302 1 98.88 278 SER B O 1
ATOM 5698 N N . PHE B 1 279 ? -18.891 -14.383 2.834 1 98.81 279 PHE B N 1
ATOM 5699 C CA . PHE B 1 279 ? -18.812 -13.18 3.658 1 98.81 279 PHE B CA 1
ATOM 5700 C C . PHE B 1 279 ? -18.547 -13.539 5.113 1 98.81 279 PHE B C 1
ATOM 5702 O O . PHE B 1 279 ? -19 -14.578 5.598 1 98.81 279 PHE B O 1
ATOM 5709 N N . GLU B 1 280 ? -17.75 -12.734 5.777 1 98.69 280 GLU B N 1
ATOM 5710 C CA . GLU B 1 280 ? -17.469 -12.945 7.195 1 98.69 280 GLU B CA 1
ATOM 5711 C C . GLU B 1 280 ? -17.297 -11.625 7.934 1 98.69 280 GLU B C 1
ATOM 5713 O O . GLU B 1 280 ? -17.016 -10.594 7.312 1 98.69 280 GLU B O 1
ATOM 5718 N N . GLY B 1 281 ? -17.516 -11.602 9.227 1 98.06 281 GLY B N 1
ATOM 5719 C CA . GLY B 1 281 ? -17.406 -10.391 10.023 1 98.06 281 GLY B CA 1
ATOM 5720 C C . GLY B 1 281 ? -17.766 -10.594 11.477 1 98.06 281 GLY B C 1
ATOM 5721 O O . GLY B 1 281 ? -18.016 -11.719 11.914 1 98.06 281 GLY B O 1
ATOM 5722 N N . HIS B 1 282 ? -17.75 -9.523 12.188 1 98.06 282 HIS B N 1
ATOM 5723 C CA . HIS B 1 282 ? -17.906 -9.539 13.641 1 98.06 282 HIS B CA 1
ATOM 5724 C C . HIS B 1 282 ? -19.375 -9.719 14.039 1 98.06 282 HIS B C 1
ATOM 5726 O O . HIS B 1 282 ? -19.656 -10.312 15.078 1 98.06 282 HIS B O 1
ATOM 5732 N N . TYR B 1 283 ? -20.328 -9.211 13.25 1 98.12 283 TYR B N 1
ATOM 5733 C CA . TYR B 1 283 ? -21.75 -9.211 13.609 1 98.12 283 TYR B CA 1
ATOM 5734 C C . TYR B 1 283 ? -22.547 -10.07 12.641 1 98.12 283 TYR B C 1
ATOM 5736 O O . TYR B 1 283 ? -22.516 -9.852 11.43 1 98.12 283 TYR B O 1
ATOM 5744 N N . GLU B 1 284 ? -23.344 -10.883 13.18 1 98.12 284 GLU B N 1
ATOM 5745 C CA . GLU B 1 284 ? -24.141 -11.82 12.398 1 98.12 284 GLU B CA 1
ATOM 5746 C C . GLU B 1 284 ? -25.109 -11.086 11.484 1 98.12 284 GLU B C 1
ATOM 5748 O O . GLU B 1 284 ? -25.281 -11.469 10.32 1 98.12 284 GLU B O 1
ATOM 5753 N N . ASP B 1 285 ? -25.75 -10.117 11.992 1 97.56 285 ASP B N 1
ATOM 5754 C CA . ASP B 1 285 ? -26.75 -9.391 11.234 1 97.56 285 ASP B CA 1
ATOM 5755 C C . ASP B 1 285 ? -26.125 -8.664 10.039 1 97.56 285 ASP B C 1
ATOM 5757 O O . ASP B 1 285 ? -26.672 -8.688 8.938 1 97.56 285 ASP B O 1
ATOM 5761 N N . LEU B 1 286 ? -24.969 -8.016 10.242 1 97.69 286 LEU B N 1
ATOM 5762 C CA . LEU B 1 286 ? -24.281 -7.324 9.156 1 97.69 286 LEU B CA 1
ATOM 5763 C C . LEU B 1 286 ? -23.828 -8.312 8.094 1 97.69 286 LEU B C 1
ATOM 5765 O O . LEU B 1 286 ? -23.938 -8.039 6.895 1 97.69 286 LEU B O 1
ATOM 5769 N N . VAL B 1 287 ? -23.297 -9.477 8.508 1 98.44 287 VAL B N 1
ATOM 5770 C CA . VAL B 1 287 ? -22.875 -10.508 7.566 1 98.44 287 VAL B CA 1
ATOM 5771 C C . VAL B 1 287 ? -24.078 -11 6.762 1 98.44 287 VAL B C 1
ATOM 5773 O O . VAL B 1 287 ? -23.984 -11.195 5.547 1 98.44 287 VAL B O 1
ATOM 5776 N N . GLY B 1 288 ? -25.188 -11.234 7.469 1 98.25 288 GLY B N 1
ATOM 5777 C CA . GLY B 1 288 ? -26.406 -11.648 6.801 1 98.25 288 GLY B CA 1
ATOM 5778 C C . GLY B 1 288 ? -26.906 -10.633 5.781 1 98.25 288 GLY B C 1
ATOM 5779 O O . GLY B 1 288 ? -27.328 -11.008 4.691 1 98.25 288 GLY B O 1
ATOM 5780 N N . ASP B 1 289 ? -26.891 -9.359 6.121 1 97.81 289 ASP B N 1
ATOM 5781 C CA . ASP B 1 289 ? -27.328 -8.297 5.219 1 97.81 289 ASP B CA 1
ATOM 5782 C C . ASP B 1 289 ? -26.422 -8.219 3.988 1 97.81 289 ASP B C 1
ATOM 5784 O O . ASP B 1 289 ? -26.906 -8.016 2.873 1 97.81 289 ASP B O 1
ATOM 5788 N N . LEU B 1 290 ? -25.141 -8.328 4.215 1 98.25 290 LEU B N 1
ATOM 5789 C CA . LEU B 1 290 ? -24.203 -8.359 3.094 1 98.25 290 LEU B CA 1
ATOM 5790 C C . LEU B 1 290 ? -24.516 -9.531 2.166 1 98.25 290 LEU B C 1
ATOM 5792 O O . LEU B 1 290 ? -24.531 -9.367 0.943 1 98.25 290 LEU B O 1
ATOM 5796 N N . TRP B 1 291 ? -24.734 -10.688 2.758 1 98.5 291 TRP B N 1
ATOM 5797 C CA . TRP B 1 291 ? -25.078 -11.883 1.989 1 98.5 291 TRP B CA 1
ATOM 5798 C C . TRP B 1 291 ? -26.344 -11.641 1.165 1 98.5 291 TRP B C 1
ATOM 5800 O O . TRP B 1 291 ? -26.391 -11.977 -0.02 1 98.5 291 TRP B O 1
ATOM 5810 N N . GLY B 1 292 ? -27.375 -11.078 1.781 1 98.5 292 GLY B N 1
ATOM 5811 C CA . GLY B 1 292 ? -28.609 -10.789 1.077 1 98.5 292 GLY B CA 1
ATOM 5812 C C . GLY B 1 292 ? -28.422 -9.852 -0.098 1 98.5 292 GLY B C 1
ATOM 5813 O O . GLY B 1 292 ? -28.953 -10.094 -1.185 1 98.5 292 GLY B O 1
ATOM 5814 N N . ARG B 1 293 ? -27.703 -8.758 0.121 1 98.5 293 ARG B N 1
ATOM 5815 C CA . ARG B 1 293 ? -27.422 -7.801 -0.948 1 98.5 293 ARG B CA 1
ATOM 5816 C C . ARG B 1 293 ? -26.609 -8.445 -2.062 1 98.5 293 ARG B C 1
ATOM 58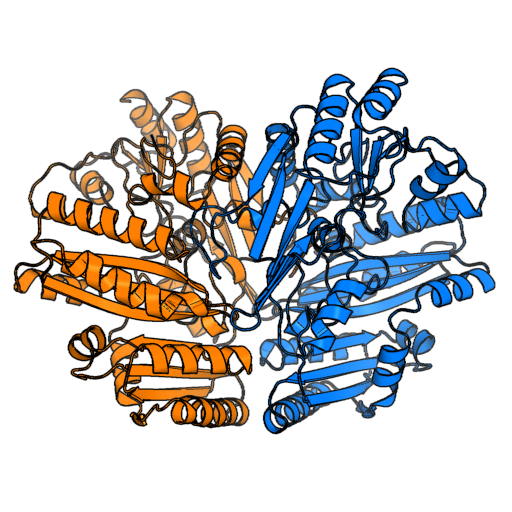18 O O . ARG B 1 293 ? -26.859 -8.203 -3.244 1 98.5 293 ARG B O 1
ATOM 5825 N N . ALA B 1 294 ? -25.625 -9.258 -1.676 1 98.81 294 ALA B N 1
ATOM 5826 C CA . ALA B 1 294 ? -24.812 -9.953 -2.664 1 98.81 294 ALA B CA 1
ATOM 5827 C C . ALA B 1 294 ? -25.656 -10.867 -3.541 1 98.81 294 ALA B C 1
ATOM 5829 O O . ALA B 1 294 ? -25.5 -10.883 -4.766 1 98.81 294 ALA B O 1
ATOM 5830 N N . ARG B 1 295 ? -26.516 -11.641 -2.934 1 98.69 295 ARG B N 1
ATOM 5831 C CA . ARG B 1 295 ? -27.391 -12.547 -3.678 1 98.69 295 ARG B CA 1
ATOM 5832 C C . ARG B 1 295 ? -28.219 -11.781 -4.699 1 98.69 295 ARG B C 1
ATOM 5834 O O . ARG B 1 295 ? -28.344 -12.195 -5.855 1 98.69 295 ARG B O 1
ATOM 5841 N N . SER B 1 296 ? -28.75 -10.672 -4.254 1 98.69 296 SER B N 1
ATOM 5842 C CA . SER B 1 296 ? -29.562 -9.852 -5.148 1 98.69 296 SER B CA 1
ATOM 5843 C C . SER B 1 296 ? -28.766 -9.391 -6.359 1 98.69 296 SER B C 1
ATOM 5845 O O . SER B 1 296 ? -29.234 -9.5 -7.496 1 98.69 296 SER B O 1
ATOM 5847 N N . VAL B 1 297 ? -27.578 -8.859 -6.141 1 98.81 297 VAL B N 1
ATOM 5848 C CA . VAL B 1 297 ? -26.719 -8.367 -7.211 1 98.81 297 VAL B CA 1
ATOM 5849 C C . VAL B 1 297 ? -26.375 -9.508 -8.156 1 98.81 297 VAL B C 1
ATOM 5851 O O . VAL B 1 297 ? -26.422 -9.359 -9.375 1 98.81 297 VAL B O 1
ATOM 5854 N N . ILE B 1 298 ? -26 -10.648 -7.59 1 98.94 298 ILE B N 1
ATOM 5855 C CA . ILE B 1 298 ? -25.562 -11.797 -8.367 1 98.94 298 ILE B CA 1
ATOM 5856 C C . ILE B 1 298 ? -26.719 -12.312 -9.227 1 98.94 298 ILE B C 1
ATOM 5858 O O . ILE B 1 298 ? -26.547 -12.578 -10.414 1 98.94 298 ILE B O 1
ATOM 5862 N N . GLU B 1 299 ? -27.859 -12.414 -8.656 1 98.81 299 GLU B N 1
ATOM 5863 C CA . GLU B 1 299 ? -29.031 -12.914 -9.367 1 98.81 299 GLU B CA 1
ATOM 5864 C C . GLU B 1 299 ? -29.469 -11.938 -10.461 1 98.81 299 GLU B C 1
ATOM 5866 O O . GLU B 1 299 ? -29.969 -12.352 -11.516 1 98.81 299 GLU B O 1
ATOM 5871 N N . GLU B 1 300 ? -29.281 -10.68 -10.258 1 98.5 300 GLU B N 1
ATOM 5872 C CA . GLU B 1 300 ? -29.562 -9.672 -11.273 1 98.5 300 GLU B CA 1
ATOM 5873 C C . GLU B 1 300 ? -28.703 -9.883 -12.516 1 98.5 300 GLU B C 1
ATOM 5875 O O . GLU B 1 300 ? -29.109 -9.508 -13.625 1 98.5 300 GLU B O 1
ATOM 5880 N N . HIS B 1 301 ? -27.578 -10.477 -12.344 1 98.62 301 HIS B N 1
ATOM 5881 C CA . HIS B 1 301 ? -26.688 -10.742 -13.469 1 98.62 301 HIS B CA 1
ATOM 5882 C C . HIS B 1 301 ? -26.844 -12.18 -13.969 1 98.62 301 HIS B C 1
ATOM 5884 O O . HIS B 1 301 ? -25.969 -12.688 -14.688 1 98.62 301 HIS B O 1
ATOM 5890 N N . GLY B 1 302 ? -27.797 -12.828 -13.492 1 98.56 302 GLY B N 1
ATOM 5891 C CA . GLY B 1 302 ? -28.125 -14.133 -14.039 1 98.56 302 GLY B CA 1
ATOM 5892 C C . GLY B 1 302 ? -27.594 -15.281 -13.195 1 98.56 302 GLY B C 1
ATOM 5893 O O . GLY B 1 302 ? -27.688 -16.438 -13.586 1 98.56 302 GLY B O 1
ATOM 5894 N N . GLY B 1 303 ? -27.078 -15.031 -12.039 1 98.75 303 GLY B N 1
ATOM 5895 C CA . GLY B 1 303 ? -26.609 -16.094 -11.18 1 98.75 303 GLY B CA 1
ATOM 5896 C C . GLY B 1 303 ? -27.734 -16.922 -10.57 1 98.75 303 GLY B C 1
ATOM 5897 O O . GLY B 1 303 ? -28.703 -16.359 -10.062 1 98.75 303 GLY B O 1
ATOM 5898 N N . GLU B 1 304 ? -27.578 -18.219 -10.672 1 98.75 304 GLU B N 1
ATOM 5899 C CA . GLU B 1 304 ? -28.547 -19.141 -10.062 1 98.75 304 GLU B CA 1
ATOM 5900 C C . GLU B 1 304 ? -27.969 -19.781 -8.805 1 98.75 304 GLU B C 1
ATOM 5902 O O . GLU B 1 304 ? -26.938 -20.453 -8.867 1 98.75 304 GLU B O 1
ATOM 5907 N N . TYR B 1 305 ? -28.656 -19.594 -7.758 1 98.69 305 TYR B N 1
ATOM 5908 C CA . TYR B 1 305 ? -28.172 -20.125 -6.488 1 98.69 305 TYR B CA 1
ATOM 5909 C C . TYR B 1 305 ? -28.047 -21.641 -6.547 1 98.69 305 TYR B C 1
ATOM 5911 O O . TYR B 1 305 ? -28.969 -22.344 -7.008 1 98.69 305 TYR B O 1
ATOM 5919 N N . ALA B 1 306 ? -26.859 -22.156 -6.094 1 98.44 306 ALA B N 1
ATOM 5920 C CA . ALA B 1 306 ? -26.578 -23.578 -6.191 1 98.44 306 ALA B CA 1
ATOM 5921 C C . ALA B 1 306 ? -26.25 -24.172 -4.824 1 98.44 306 ALA B C 1
ATOM 5923 O O . ALA B 1 306 ? -25.781 -25.312 -4.727 1 98.44 306 ALA B O 1
ATOM 5924 N N . GLY B 1 307 ? -26.391 -23.438 -3.744 1 98.06 307 GLY B N 1
ATOM 5925 C CA . GLY B 1 307 ? -26.203 -23.938 -2.398 1 98.06 307 GLY B CA 1
ATOM 5926 C C . GLY B 1 307 ? -24.797 -23.734 -1.878 1 98.06 307 GLY B C 1
ATOM 5927 O O . GLY B 1 307 ? -23.984 -23.062 -2.516 1 98.06 307 GLY B O 1
ATOM 5928 N N . ALA B 1 308 ? -24.531 -24.281 -0.709 1 98.25 308 ALA B N 1
ATOM 5929 C CA . ALA B 1 308 ? -23.281 -24.047 0.007 1 98.25 308 ALA B CA 1
ATOM 5930 C C . ALA B 1 308 ? -22.266 -25.156 -0.271 1 98.25 308 ALA B C 1
ATOM 5932 O O . ALA B 1 308 ? -21.078 -25 0.008 1 98.25 308 ALA B O 1
ATOM 5933 N N . GLY B 1 309 ? -22.641 -26.188 -0.857 1 98.19 309 GLY B N 1
ATOM 5934 C CA . GLY B 1 309 ? -21.844 -27.391 -0.976 1 98.19 309 GLY B CA 1
ATOM 5935 C C . GLY B 1 309 ? -20.547 -27.188 -1.727 1 98.19 309 GLY B C 1
ATOM 5936 O O . GLY B 1 309 ? -19.5 -27.703 -1.33 1 98.19 309 GLY B O 1
ATOM 5937 N N . HIS B 1 310 ? -20.625 -26.469 -2.861 1 98.38 310 HIS B N 1
ATOM 5938 C CA . HIS B 1 310 ? -19.438 -26.234 -3.666 1 98.38 310 HIS B CA 1
ATOM 5939 C C . HIS B 1 310 ? -18.375 -25.484 -2.871 1 98.38 310 HIS B C 1
ATOM 5941 O O . HIS B 1 310 ? -17.172 -25.812 -2.967 1 98.38 310 HIS B O 1
ATOM 5947 N N . PHE B 1 311 ? -18.781 -24.453 -2.15 1 98.19 311 PHE B N 1
ATOM 5948 C CA . PHE B 1 311 ? -17.844 -23.719 -1.312 1 98.19 311 PHE B CA 1
ATOM 5949 C C . PHE B 1 311 ? -17.219 -24.625 -0.266 1 98.19 311 PHE B C 1
ATOM 5951 O O . PHE B 1 311 ? -16.016 -24.562 -0.026 1 98.19 311 PHE B O 1
ATOM 5958 N N . GLU B 1 312 ? -17.984 -25.453 0.398 1 98.25 312 GLU B N 1
ATOM 5959 C CA . GLU B 1 312 ? -17.516 -26.359 1.434 1 98.25 312 GLU B CA 1
ATOM 5960 C C . GLU B 1 312 ? -16.531 -27.391 0.864 1 98.25 312 GLU B C 1
ATOM 5962 O O . GLU B 1 312 ? -15.539 -27.734 1.513 1 98.25 312 GLU B O 1
ATOM 5967 N N . GLU B 1 313 ? -16.844 -27.859 -0.27 1 96.75 313 GLU B N 1
ATOM 5968 C CA . GLU B 1 313 ? -15.914 -28.766 -0.95 1 96.75 313 GLU B CA 1
ATOM 5969 C C . GLU B 1 313 ? -14.578 -28.078 -1.225 1 96.75 313 GLU B C 1
ATOM 5971 O O . GLU B 1 313 ? -13.516 -28.672 -0.991 1 96.75 313 GLU B O 1
ATOM 5976 N N . TRP B 1 314 ? -14.656 -26.891 -1.774 1 96.94 314 TRP B N 1
ATOM 5977 C CA . TRP B 1 314 ? -13.445 -26.125 -2.02 1 96.94 314 TRP B CA 1
ATOM 5978 C C . TRP B 1 314 ? -12.641 -25.938 -0.735 1 96.94 314 TRP B C 1
ATOM 5980 O O . TRP B 1 314 ? -11.43 -26.141 -0.725 1 96.94 314 TRP B O 1
ATOM 5990 N N . LEU B 1 315 ? -13.266 -25.547 0.355 1 96.69 315 LEU B N 1
ATOM 5991 C CA . LEU B 1 315 ? -12.617 -25.312 1.641 1 96.69 315 LEU B CA 1
ATOM 5992 C C . LEU B 1 315 ? -11.867 -26.562 2.1 1 96.69 315 LEU B C 1
ATOM 5994 O O . LEU B 1 315 ? -10.781 -26.469 2.668 1 96.69 315 LEU B O 1
ATOM 5998 N N . ARG B 1 316 ? -12.312 -27.703 1.81 1 94.69 316 ARG B N 1
ATOM 5999 C CA . ARG B 1 316 ? -11.727 -28.969 2.252 1 94.69 316 ARG B CA 1
ATOM 6000 C C . ARG B 1 316 ? -10.531 -29.344 1.387 1 94.69 316 ARG B C 1
ATOM 6002 O O . ARG B 1 316 ? -9.625 -30.047 1.844 1 94.69 316 ARG B O 1
ATOM 6009 N N . THR B 1 317 ? -10.484 -28.828 0.192 1 93.25 317 THR B N 1
ATOM 6010 C CA . THR B 1 317 ? -9.531 -29.359 -0.77 1 93.25 317 THR B CA 1
ATOM 6011 C C . THR B 1 317 ? -8.547 -28.281 -1.219 1 93.25 317 THR B C 1
ATOM 6013 O O . THR B 1 317 ? -7.645 -28.547 -2.02 1 93.25 317 THR B O 1
ATOM 6016 N N . ARG B 1 318 ? -8.672 -27.156 -0.735 1 91.75 318 ARG B N 1
ATOM 6017 C CA . ARG B 1 318 ? -8.016 -25.969 -1.279 1 91.75 318 ARG B CA 1
ATOM 6018 C C . ARG B 1 318 ? -6.504 -26.047 -1.12 1 91.75 318 ARG B C 1
ATOM 6020 O O . ARG B 1 318 ? -5.766 -25.266 -1.724 1 91.75 318 ARG B O 1
ATOM 6027 N N . PHE B 1 319 ? -5.922 -27.016 -0.373 1 89.88 319 PHE B N 1
ATOM 6028 C CA . PHE B 1 319 ? -4.48 -27.125 -0.187 1 89.88 319 PHE B CA 1
ATOM 6029 C C . PHE B 1 319 ? -3.941 -28.406 -0.818 1 89.88 319 PHE B C 1
ATOM 6031 O O . PHE B 1 319 ? -2.781 -28.766 -0.606 1 89.88 319 PHE B O 1
ATOM 6038 N N . ASN B 1 320 ? -4.727 -29.125 -1.607 1 86.12 320 ASN B N 1
ATOM 6039 C CA . ASN B 1 320 ? -4.355 -30.438 -2.127 1 86.12 320 ASN B CA 1
ATOM 6040 C C . ASN B 1 320 ? -3.645 -30.328 -3.473 1 86.12 320 ASN B C 1
ATOM 6042 O O . ASN B 1 320 ? -3.975 -31.047 -4.418 1 86.12 320 ASN B O 1
ATOM 6046 N N . VAL B 1 321 ? -2.691 -29.547 -3.596 1 78.62 321 VAL B N 1
ATOM 6047 C CA . VAL B 1 321 ? -1.985 -29.328 -4.855 1 78.62 321 VAL B CA 1
ATOM 6048 C C . VAL B 1 321 ? -1.271 -30.609 -5.277 1 78.62 321 VAL B C 1
ATOM 6050 O O . VAL B 1 321 ? -1.241 -30.938 -6.465 1 78.62 321 VAL B O 1
ATOM 6053 N N . GLU B 1 322 ? -0.7 -31.328 -4.418 1 78.94 322 GLU B N 1
ATOM 6054 C CA . GLU B 1 322 ? 0.02 -32.562 -4.727 1 78.94 322 GLU B CA 1
ATOM 6055 C C . GLU B 1 322 ? -0.912 -33.594 -5.32 1 78.94 322 GLU B C 1
ATOM 6057 O O . GLU B 1 322 ? -0.533 -34.312 -6.246 1 78.94 322 GLU B O 1
ATOM 6062 N N . ASP B 1 323 ? -2.107 -33.625 -4.762 1 81.38 323 ASP B N 1
ATOM 6063 C CA . ASP B 1 323 ? -3.1 -34.531 -5.301 1 81.38 323 ASP B CA 1
ATOM 6064 C C . ASP B 1 323 ? -3.469 -34.188 -6.738 1 81.38 323 ASP B C 1
ATOM 6066 O O . ASP B 1 323 ? -3.66 -35.062 -7.574 1 81.38 323 ASP B O 1
ATOM 6070 N N . ASP B 1 324 ? -3.537 -32.906 -6.996 1 81.06 324 ASP B N 1
ATOM 6071 C CA . ASP B 1 324 ? -3.857 -32.438 -8.344 1 81.06 324 ASP B CA 1
ATOM 6072 C C . ASP B 1 324 ? -2.742 -32.812 -9.328 1 81.06 324 ASP B C 1
ATOM 6074 O O . ASP B 1 324 ? -3.01 -33.188 -10.461 1 81.06 324 ASP B O 1
ATOM 6078 N N . MET B 1 325 ? -1.559 -32.625 -8.883 1 81.44 325 MET B N 1
ATOM 6079 C CA . MET B 1 325 ? -0.405 -33 -9.703 1 81.44 325 MET B CA 1
ATOM 6080 C C . MET B 1 325 ? -0.4 -34.469 -10.016 1 81.44 325 MET B C 1
ATOM 6082 O O . MET B 1 325 ? -0.141 -34.875 -11.156 1 81.44 325 MET B O 1
ATOM 6086 N N . GLU B 1 326 ? -0.623 -35.219 -9.016 1 84.38 326 GLU B N 1
ATOM 6087 C CA . GLU B 1 326 ? -0.645 -36.688 -9.188 1 84.38 326 GLU B CA 1
ATOM 6088 C C . GLU B 1 326 ? -1.746 -37.094 -10.156 1 84.38 326 GLU B C 1
ATOM 6090 O O . GLU B 1 326 ? -1.557 -38.031 -10.961 1 84.38 326 GLU B O 1
ATOM 6095 N N . LYS B 1 327 ? -2.84 -36.5 -10.094 1 87.31 327 LYS B N 1
ATOM 6096 C CA . LYS B 1 327 ? -3.938 -36.781 -11.016 1 87.31 327 LYS B CA 1
ATOM 6097 C C . LYS B 1 327 ? -3.531 -36.531 -12.461 1 87.31 327 LYS B C 1
ATOM 6099 O O . LYS B 1 327 ? -3.814 -37.312 -13.352 1 87.31 327 LYS B O 1
ATOM 6104 N N . ALA B 1 328 ? -2.908 -35.375 -12.672 1 88.12 328 ALA B N 1
ATOM 6105 C CA . ALA B 1 328 ? -2.445 -35.031 -14.016 1 88.12 328 ALA B CA 1
ATOM 6106 C C . ALA B 1 328 ? -1.445 -36.062 -14.523 1 88.12 328 ALA B C 1
ATOM 6108 O O . ALA B 1 328 ? -1.523 -36.5 -15.672 1 88.12 328 ALA B O 1
ATOM 6109 N N . ARG B 1 329 ? -0.588 -36.531 -13.688 1 87.75 329 ARG B N 1
ATOM 6110 C CA . ARG B 1 329 ? 0.453 -37.5 -14.039 1 87.75 329 ARG B CA 1
ATOM 6111 C C . ARG B 1 329 ? -0.152 -38.844 -14.43 1 87.75 329 ARG B C 1
ATOM 6113 O O . ARG B 1 329 ? 0.35 -39.5 -15.328 1 87.75 329 ARG B O 1
ATOM 6120 N N . ARG B 1 330 ? -1.124 -39.219 -13.758 1 89.81 330 ARG B N 1
ATOM 6121 C CA . ARG B 1 330 ? -1.777 -40.5 -14.031 1 89.81 330 ARG B CA 1
ATOM 6122 C C . ARG B 1 330 ? -2.334 -40.531 -15.445 1 89.81 330 ARG B C 1
ATOM 6124 O O . ARG B 1 330 ? -2.418 -41.594 -16.062 1 89.81 330 ARG B O 1
ATOM 6131 N N . PHE B 1 331 ? -2.639 -39.375 -15.906 1 91.56 331 PHE B N 1
ATOM 6132 C CA . PHE B 1 331 ? -3.17 -39.312 -17.266 1 91.56 331 PHE B CA 1
ATOM 6133 C C . PHE B 1 331 ? -2.057 -39.031 -18.266 1 91.56 331 PHE B C 1
ATOM 6135 O O . PHE B 1 331 ? -2.326 -38.719 -19.422 1 91.56 331 PHE B O 1
ATOM 6142 N N . GLY B 1 332 ? -0.796 -39.062 -17.781 1 93.19 332 GLY B N 1
ATOM 6143 C CA . GLY B 1 332 ? 0.344 -38.844 -18.641 1 93.19 332 GLY B CA 1
ATOM 6144 C C . GLY B 1 332 ? 0.534 -37.375 -19 1 93.19 332 GLY B C 1
ATOM 6145 O O . GLY B 1 332 ? 1.134 -37.062 -20.031 1 93.19 332 GLY B O 1
ATOM 6146 N N . LEU B 1 333 ? -0.034 -36.531 -18.203 1 95.94 333 LEU B N 1
ATOM 6147 C CA . LEU B 1 333 ? 0.042 -35.094 -18.484 1 95.94 333 LEU B CA 1
ATOM 6148 C C . LEU B 1 333 ? 0.854 -34.375 -17.406 1 95.94 333 LEU B C 1
ATOM 6150 O O . LEU B 1 333 ? 1.214 -34.969 -16.391 1 95.94 333 LEU B O 1
ATOM 6154 N N . TRP B 1 334 ? 1.253 -33.156 -17.719 1 95.56 334 TRP B N 1
ATOM 6155 C CA . TRP B 1 334 ? 1.868 -32.188 -16.812 1 95.56 334 TRP B CA 1
ATOM 6156 C C . TRP B 1 334 ? 0.999 -30.953 -16.672 1 95.56 334 TRP B C 1
ATOM 6158 O O . TRP B 1 334 ? -0.036 -30.844 -17.344 1 95.56 334 TRP B O 1
ATOM 6168 N N . PHE B 1 335 ? 1.262 -30.094 -15.695 1 94.12 335 PHE B N 1
ATOM 6169 C CA . PHE B 1 335 ? 0.452 -28.875 -15.609 1 94.12 335 PHE B CA 1
ATOM 6170 C C . PHE B 1 335 ? 1.294 -27.703 -15.141 1 94.12 335 PHE B C 1
ATOM 6172 O O . PHE B 1 335 ? 2.385 -27.891 -14.602 1 94.12 335 PHE B O 1
ATOM 6179 N N . ASP B 1 336 ? 0.879 -26.562 -15.398 1 96.56 336 ASP B N 1
ATOM 6180 C CA . ASP B 1 336 ? 1.372 -25.297 -14.844 1 96.56 336 ASP B CA 1
ATOM 6181 C C . ASP B 1 336 ? 0.228 -24.312 -14.609 1 96.56 336 ASP B C 1
ATOM 6183 O O . ASP B 1 336 ? -0.91 -24.578 -15.008 1 96.56 336 ASP B O 1
ATOM 6187 N N . THR B 1 337 ? 0.492 -23.375 -13.773 1 96.81 337 THR B N 1
ATOM 6188 C CA . THR B 1 337 ? -0.488 -22.344 -13.461 1 96.81 337 THR B CA 1
ATOM 6189 C C . THR B 1 337 ? 0.035 -20.969 -13.867 1 96.81 337 THR B C 1
ATOM 6191 O O . THR B 1 337 ? 1.234 -20.688 -13.773 1 96.81 337 THR B O 1
ATOM 6194 N N . ILE B 1 338 ? -0.82 -20.125 -14.359 1 98.25 338 ILE B N 1
ATOM 6195 C CA . ILE B 1 338 ? -0.522 -18.781 -14.836 1 98.25 338 ILE B CA 1
ATOM 6196 C C . ILE B 1 338 ? -1.517 -17.781 -14.234 1 98.25 338 ILE B C 1
ATOM 6198 O O . ILE B 1 338 ? -2.711 -17.844 -14.539 1 98.25 338 ILE B O 1
ATOM 6202 N N . GLU B 1 339 ? -1.053 -16.984 -13.344 1 98.44 339 GLU B N 1
ATOM 6203 C CA . GLU B 1 339 ? -1.928 -15.961 -12.773 1 98.44 339 GLU B CA 1
ATOM 6204 C C . GLU B 1 339 ? -1.575 -14.57 -13.289 1 98.44 339 GLU B C 1
ATOM 6206 O O . GLU B 1 339 ? -0.407 -14.18 -13.289 1 98.44 339 GLU B O 1
ATOM 6211 N N . VAL B 1 340 ? -2.492 -13.867 -13.836 1 98.62 340 VAL B N 1
ATOM 6212 C CA . VAL B 1 340 ? -2.393 -12.5 -14.352 1 98.62 340 VAL B CA 1
ATOM 6213 C C . VAL B 1 340 ? -3.502 -11.641 -13.758 1 98.62 340 VAL B C 1
ATOM 6215 O O . VAL B 1 340 ? -4.297 -12.117 -12.945 1 98.62 340 VAL B O 1
ATOM 6218 N N . ALA B 1 341 ? -3.475 -10.375 -14.016 1 98.81 341 ALA B N 1
ATOM 6219 C CA . ALA B 1 341 ? -4.52 -9.461 -13.555 1 98.81 341 ALA B CA 1
ATOM 6220 C C . ALA B 1 341 ? -4.758 -8.344 -14.562 1 98.81 341 ALA B C 1
ATOM 6222 O O . ALA B 1 341 ? -3.828 -7.902 -15.242 1 98.81 341 ALA B O 1
ATOM 6223 N N . ALA B 1 342 ? -5.934 -7.949 -14.648 1 98.75 342 ALA B N 1
ATOM 6224 C CA . ALA B 1 342 ? -6.324 -6.887 -15.57 1 98.75 342 ALA B CA 1
ATOM 6225 C C . ALA B 1 342 ? -7.523 -6.105 -15.031 1 98.75 342 ALA B C 1
ATOM 6227 O O . ALA B 1 342 ? -8.102 -6.48 -14.016 1 98.75 342 ALA B O 1
ATOM 6228 N N . THR B 1 343 ? -7.816 -4.961 -15.68 1 98.81 343 THR B N 1
ATOM 6229 C CA . THR B 1 343 ? -8.992 -4.164 -15.344 1 98.81 343 THR B CA 1
ATOM 6230 C C . THR B 1 343 ? -10.273 -4.902 -15.727 1 98.81 343 THR B C 1
ATOM 6232 O O . THR B 1 343 ? -10.234 -5.852 -16.516 1 98.81 343 THR B O 1
ATOM 6235 N N . TRP B 1 344 ? -11.359 -4.492 -15.148 1 98.81 344 TRP B N 1
ATOM 6236 C CA . TRP B 1 344 ? -12.648 -5.148 -15.375 1 98.81 344 TRP B CA 1
ATOM 6237 C C . TRP B 1 344 ? -12.961 -5.23 -16.859 1 98.81 344 TRP B C 1
ATOM 6239 O O . TRP B 1 344 ? -13.406 -6.27 -17.359 1 98.81 344 TRP B O 1
ATOM 6249 N N . SER B 1 345 ? -12.656 -4.184 -17.625 1 98.44 345 SER B N 1
ATOM 6250 C CA . SER B 1 345 ? -13.023 -4.074 -19.031 1 98.44 345 SER B CA 1
ATOM 6251 C C . SER B 1 345 ? -12.234 -5.051 -19.891 1 98.44 345 SER B C 1
ATOM 6253 O O . SER B 1 345 ? -12.602 -5.328 -21.031 1 98.44 345 SER B O 1
ATOM 6255 N N . ARG B 1 346 ? -11.18 -5.609 -19.328 1 98.12 346 ARG B N 1
ATOM 6256 C CA . ARG B 1 346 ? -10.281 -6.43 -20.125 1 98.12 346 ARG B CA 1
ATOM 6257 C C . ARG B 1 346 ? -10.422 -7.906 -19.781 1 98.12 346 ARG B C 1
ATOM 6259 O O . ARG B 1 346 ? -9.969 -8.773 -20.531 1 98.12 346 ARG B O 1
ATOM 6266 N N . LEU B 1 347 ? -11.102 -8.273 -18.75 1 98.25 347 LEU B N 1
ATOM 6267 C CA . LEU B 1 347 ? -11.023 -9.609 -18.156 1 98.25 347 LEU B CA 1
ATOM 6268 C C . LEU B 1 347 ? -11.648 -10.648 -19.078 1 98.25 347 LEU B C 1
ATOM 6270 O O . LEU B 1 347 ? -11.086 -11.727 -19.281 1 98.25 347 LEU B O 1
ATOM 6274 N N . ALA B 1 348 ? -12.852 -10.328 -19.594 1 97.12 348 ALA B N 1
ATOM 6275 C CA . ALA B 1 348 ? -13.539 -11.297 -20.438 1 97.12 348 ALA B CA 1
ATOM 6276 C C . ALA B 1 348 ? -12.711 -11.617 -21.688 1 97.12 348 ALA B C 1
ATOM 6278 O O . ALA B 1 348 ? -12.539 -12.781 -22.047 1 97.12 348 ALA B O 1
ATOM 6279 N N . ARG B 1 349 ? -12.219 -10.57 -22.328 1 97.56 349 ARG B N 1
ATOM 6280 C CA . ARG B 1 349 ? -11.398 -10.75 -23.516 1 97.56 349 ARG B CA 1
ATOM 6281 C C . ARG B 1 349 ? -10.109 -11.484 -23.188 1 97.56 349 ARG B C 1
ATOM 6283 O O . ARG B 1 349 ? -9.664 -12.352 -23.938 1 97.56 349 ARG B O 1
ATOM 6290 N N . LEU B 1 350 ? -9.477 -11.125 -22.125 1 98.62 350 LEU B N 1
ATOM 6291 C CA . LEU B 1 350 ? -8.25 -11.781 -21.672 1 98.62 350 LEU B CA 1
ATOM 6292 C C . LEU B 1 350 ? -8.477 -13.273 -21.484 1 98.62 350 LEU B C 1
ATOM 6294 O O . LEU B 1 350 ? -7.656 -14.094 -21.906 1 98.62 350 LEU B O 1
ATOM 6298 N N . HIS B 1 351 ? -9.562 -13.625 -20.812 1 98.75 351 HIS B N 1
ATOM 6299 C CA . HIS B 1 351 ? -9.922 -15.023 -20.578 1 98.75 351 HIS B CA 1
ATOM 6300 C C . HIS B 1 351 ? -10.039 -15.781 -21.906 1 98.75 351 HIS B C 1
ATOM 6302 O O . HIS B 1 351 ? -9.438 -16.844 -22.062 1 98.75 351 HIS B O 1
ATOM 6308 N N . GLU B 1 352 ? -10.773 -15.227 -22.844 1 98.5 352 GLU B N 1
ATOM 6309 C CA . GLU B 1 352 ? -11.008 -15.875 -24.125 1 98.5 352 GLU B CA 1
ATOM 6310 C C . GLU B 1 352 ? -9.719 -15.984 -24.938 1 98.5 352 GLU B C 1
ATOM 6312 O O . GLU B 1 352 ? -9.414 -17.047 -25.484 1 98.5 352 GLU B O 1
ATOM 6317 N N . ASP B 1 353 ? -8.992 -14.883 -25.016 1 98.81 353 ASP B N 1
ATOM 6318 C CA . ASP B 1 353 ? -7.758 -14.859 -25.781 1 98.81 353 ASP B CA 1
ATOM 6319 C C . ASP B 1 353 ? -6.738 -15.844 -25.219 1 98.81 353 ASP B C 1
ATOM 6321 O O . ASP B 1 353 ? -6.035 -16.516 -25.969 1 98.81 353 ASP B O 1
ATOM 6325 N N . MET B 1 354 ? -6.613 -15.938 -23.906 1 98.81 354 MET B N 1
ATOM 6326 C CA . MET B 1 354 ? -5.684 -16.859 -23.266 1 98.81 354 MET B CA 1
ATOM 6327 C C . MET B 1 354 ? -6.059 -18.312 -23.562 1 98.81 354 MET B C 1
ATOM 6329 O O . MET B 1 354 ? -5.207 -19.109 -23.953 1 98.81 354 MET B O 1
ATOM 6333 N N . GLU B 1 355 ? -7.305 -18.641 -23.359 1 98.5 355 GLU B N 1
ATOM 6334 C CA . GLU B 1 355 ? -7.773 -20 -23.609 1 98.5 355 GLU B CA 1
ATOM 6335 C C . GLU B 1 355 ? -7.527 -20.406 -25.062 1 98.5 355 GLU B C 1
ATOM 6337 O O . GLU B 1 355 ? -6.996 -21.484 -25.328 1 98.5 355 GLU B O 1
ATOM 6342 N N . ASN B 1 356 ? -7.922 -19.516 -25.953 1 98.5 356 ASN B N 1
ATOM 6343 C CA . ASN B 1 356 ? -7.781 -19.812 -27.375 1 98.5 356 ASN B CA 1
ATOM 6344 C C . ASN B 1 356 ? -6.316 -19.984 -27.766 1 98.5 356 ASN B C 1
ATOM 6346 O O . ASN B 1 356 ? -5.969 -20.922 -28.5 1 98.5 356 ASN B O 1
ATOM 6350 N N . SER B 1 357 ? -5.504 -19.094 -27.297 1 98.81 357 SER B N 1
ATOM 6351 C CA . SER B 1 357 ? -4.09 -19.125 -27.656 1 98.81 357 SER B CA 1
ATOM 6352 C C . SER B 1 357 ? -3.418 -20.391 -27.125 1 98.81 357 SER B C 1
ATOM 6354 O O . SER B 1 357 ? -2.662 -21.047 -27.828 1 98.81 357 SER B O 1
ATOM 6356 N N . LEU B 1 358 ? -3.664 -20.75 -25.891 1 98.81 358 LEU B N 1
ATOM 6357 C CA . LEU B 1 358 ? -3.02 -21.891 -25.266 1 98.81 358 LEU B CA 1
ATOM 6358 C C . LEU B 1 358 ? -3.562 -23.203 -25.828 1 98.81 358 LEU B C 1
ATOM 6360 O O . LEU B 1 358 ? -2.801 -24.141 -26.078 1 98.81 358 LEU B O 1
ATOM 6364 N N . MET B 1 359 ? -4.891 -23.281 -26.062 1 98.31 359 MET B N 1
ATOM 6365 C CA . MET B 1 359 ? -5.504 -24.484 -26.625 1 98.31 359 MET B CA 1
ATOM 6366 C C . MET B 1 359 ? -5.012 -24.75 -28.031 1 98.31 359 MET B C 1
ATOM 6368 O O . MET B 1 359 ? -5.043 -25.891 -28.516 1 98.31 359 MET B O 1
ATOM 6372 N N . GLY B 1 360 ? -4.559 -23.719 -28.656 1 98.38 360 GLY B N 1
ATOM 6373 C CA . GLY B 1 360 ? -4.066 -23.844 -30.016 1 98.38 360 GLY B CA 1
ATOM 6374 C C . GLY B 1 360 ? -2.693 -24.484 -30.109 1 98.38 360 GLY B C 1
ATOM 6375 O O . GLY B 1 360 ? -2.25 -24.875 -31.188 1 98.38 360 GLY B O 1
ATOM 6376 N N . ILE B 1 361 ? -2.051 -24.688 -29.047 1 98.62 361 ILE B N 1
ATOM 6377 C CA . ILE B 1 361 ? -0.714 -25.281 -29.016 1 98.62 361 ILE B CA 1
ATOM 6378 C C . ILE B 1 361 ? -0.817 -26.797 -29.047 1 98.62 361 ILE B C 1
ATOM 6380 O O . ILE B 1 361 ? -1.466 -27.406 -28.188 1 98.62 361 ILE B O 1
ATOM 6384 N N . ASP B 1 362 ? -0.126 -27.438 -30 1 98.38 362 ASP B N 1
ATOM 6385 C CA . ASP B 1 362 ? -0.086 -28.906 -30.062 1 98.38 362 ASP B CA 1
ATOM 6386 C C . ASP B 1 362 ? 0.511 -29.484 -28.781 1 98.38 362 ASP B C 1
ATOM 6388 O O . ASP B 1 362 ? 1.603 -29.078 -28.359 1 98.38 362 ASP B O 1
ATOM 6392 N N . GLY B 1 363 ? -0.224 -30.391 -28.141 1 97.88 363 GLY B N 1
ATOM 6393 C CA . GLY B 1 363 ? 0.239 -31 -26.906 1 97.88 363 GLY B CA 1
ATOM 6394 C C . GLY B 1 363 ? -0.485 -30.5 -25.672 1 97.88 363 GLY B C 1
ATOM 6395 O O . GLY B 1 363 ? -0.412 -31.109 -24.609 1 97.88 363 GLY B O 1
ATOM 6396 N N . VAL B 1 364 ? -1.193 -29.359 -25.828 1 98.44 364 VAL B N 1
ATOM 6397 C CA . VAL B 1 364 ? -2.027 -28.875 -24.734 1 98.44 364 VAL B CA 1
ATOM 6398 C C . VAL B 1 364 ? -3.359 -29.625 -24.734 1 98.44 364 VAL B C 1
ATOM 6400 O O . VAL B 1 364 ? -4.027 -29.719 -25.766 1 98.44 364 VAL B O 1
ATOM 6403 N N . ALA B 1 365 ? -3.699 -30.141 -23.547 1 97.44 365 ALA B N 1
ATOM 6404 C CA . ALA B 1 365 ? -4.887 -30.984 -23.438 1 97.44 365 ALA B CA 1
ATOM 6405 C C . ALA B 1 365 ? -6.078 -30.188 -22.922 1 97.44 365 ALA B C 1
ATOM 6407 O O . ALA B 1 365 ? -7.223 -30.453 -23.281 1 97.44 365 ALA B O 1
ATOM 6408 N N . ALA B 1 366 ? -5.855 -29.234 -22.047 1 96.94 366 ALA B N 1
ATOM 6409 C CA . ALA B 1 366 ? -6.941 -28.453 -21.453 1 96.94 366 ALA B CA 1
ATOM 6410 C C . ALA B 1 366 ? -6.418 -27.141 -20.875 1 96.94 366 ALA B C 1
ATOM 6412 O O . ALA B 1 366 ? -5.258 -27.062 -20.469 1 96.94 366 ALA B O 1
ATOM 6413 N N . VAL B 1 367 ? -7.223 -26.156 -20.875 1 98.19 367 VAL B N 1
ATOM 6414 C CA . VAL B 1 367 ? -6.996 -24.875 -20.219 1 98.19 367 VAL B CA 1
ATOM 6415 C C . VAL B 1 367 ? -8.195 -24.516 -19.344 1 98.19 367 VAL B C 1
ATOM 6417 O O . VAL B 1 367 ? -9.328 -24.438 -19.828 1 98.19 367 VAL B O 1
ATOM 6420 N N . MET B 1 368 ? -7.973 -24.391 -18.047 1 97.31 368 MET B N 1
ATOM 6421 C CA . MET B 1 368 ? -8.984 -24.016 -17.062 1 97.31 368 MET B CA 1
ATOM 6422 C C . MET B 1 368 ? -8.656 -22.672 -16.438 1 97.31 368 MET B C 1
ATOM 6424 O O . MET B 1 368 ? -7.492 -22.266 -16.406 1 97.31 368 MET B O 1
ATOM 6428 N N . ALA B 1 369 ? -9.664 -22.016 -15.945 1 98.44 369 ALA B N 1
ATOM 6429 C CA . ALA B 1 369 ? -9.398 -20.719 -15.344 1 98.44 369 ALA B CA 1
ATOM 6430 C C . ALA B 1 369 ? -10.438 -20.391 -14.273 1 98.44 369 ALA B C 1
ATOM 6432 O O . ALA B 1 369 ? -11.555 -20.906 -14.305 1 98.44 369 ALA B O 1
ATOM 6433 N N . HIS B 1 370 ? -10.086 -19.562 -13.383 1 98.62 370 HIS B N 1
ATOM 6434 C CA . HIS B 1 370 ? -11.023 -18.906 -12.477 1 98.62 370 HIS B CA 1
ATOM 6435 C C . HIS B 1 370 ? -10.555 -17.5 -12.125 1 98.62 370 HIS B C 1
ATOM 6437 O O . HIS B 1 370 ? -9.352 -17.219 -12.109 1 98.62 370 HIS B O 1
ATOM 6443 N N . ALA B 1 371 ? -11.492 -16.625 -11.914 1 98.69 371 ALA B N 1
ATOM 6444 C CA . ALA B 1 371 ? -11.211 -15.305 -11.383 1 98.69 371 ALA B CA 1
ATOM 6445 C C . ALA B 1 371 ? -11.227 -15.312 -9.852 1 98.69 371 ALA B C 1
ATOM 6447 O O . ALA B 1 371 ? -12.102 -15.938 -9.242 1 98.69 371 ALA B O 1
ATOM 6448 N N . SER B 1 372 ? -10.242 -14.742 -9.328 1 97.88 372 SER B N 1
ATOM 6449 C CA . SER B 1 372 ? -10.133 -14.602 -7.883 1 97.88 372 SER B CA 1
ATOM 6450 C C . SER B 1 372 ? -9.422 -13.297 -7.512 1 97.88 372 SER B C 1
ATOM 6452 O O . SER B 1 372 ? -9.023 -12.531 -8.391 1 97.88 372 SER B O 1
ATOM 6454 N N . HIS B 1 373 ? -9.312 -12.977 -6.207 1 98.75 373 HIS B N 1
ATOM 6455 C CA . HIS B 1 373 ? -8.719 -11.734 -5.727 1 98.75 373 HIS B CA 1
ATOM 6456 C C . HIS B 1 373 ? -9.336 -10.523 -6.422 1 98.75 373 HIS B C 1
ATOM 6458 O O . HIS B 1 373 ? -8.922 -10.164 -7.523 1 98.75 373 HIS B O 1
ATOM 6464 N N . LEU B 1 374 ? -10.258 -9.938 -5.871 1 98.88 374 LEU B N 1
ATOM 6465 C CA . LEU B 1 374 ? -11.016 -8.836 -6.461 1 98.88 374 LEU B CA 1
ATOM 6466 C C . LEU B 1 374 ? -10.523 -7.492 -5.934 1 98.88 374 LEU B C 1
ATOM 6468 O O . LEU B 1 374 ? -10.18 -7.371 -4.754 1 98.88 374 LEU B O 1
ATOM 6472 N N . TYR B 1 375 ? -10.492 -6.562 -6.805 1 98.69 375 TYR B N 1
ATOM 6473 C CA . TYR B 1 375 ? -10.18 -5.168 -6.508 1 98.69 375 TYR B CA 1
ATOM 6474 C C . TYR B 1 375 ? -11.258 -4.242 -7.066 1 98.69 375 TYR B C 1
ATOM 6476 O O . TYR B 1 375 ? -12.102 -4.668 -7.855 1 98.69 375 TYR B O 1
ATOM 6484 N N . LEU B 1 376 ? -11.188 -3.051 -6.625 1 98.56 376 LEU B N 1
ATOM 6485 C CA . LEU B 1 376 ? -12.156 -2.074 -7.117 1 98.56 376 LEU B CA 1
ATOM 6486 C C . LEU B 1 376 ? -12.047 -1.916 -8.625 1 98.56 376 LEU B C 1
ATOM 6488 O O . LEU B 1 376 ? -13.062 -1.727 -9.312 1 98.56 376 LEU B O 1
ATOM 6492 N N . ASN B 1 377 ? -10.812 -2.066 -9.195 1 98.69 377 ASN B N 1
ATOM 6493 C CA . ASN B 1 377 ? -10.57 -1.701 -10.586 1 98.69 377 ASN B CA 1
ATOM 6494 C C . ASN B 1 377 ? -10.336 -2.934 -11.453 1 98.69 377 ASN B C 1
ATOM 6496 O O . ASN B 1 377 ? -10 -2.811 -12.633 1 98.69 377 ASN B O 1
ATOM 6500 N N . GLY B 1 378 ? -10.492 -4.082 -10.883 1 98.75 378 GLY B N 1
ATOM 6501 C CA . GLY B 1 378 ? -10.234 -5.281 -11.664 1 98.75 378 GLY B CA 1
ATOM 6502 C C . GLY B 1 378 ? -10.102 -6.527 -10.812 1 98.75 378 GLY B C 1
ATOM 6503 O O . GLY B 1 378 ? -10.578 -6.566 -9.68 1 98.75 378 GLY B O 1
ATOM 6504 N N . ALA B 1 379 ? -9.477 -7.602 -11.438 1 98.88 379 ALA B N 1
ATOM 6505 C CA . ALA B 1 379 ? -9.328 -8.875 -10.734 1 98.88 379 ALA B CA 1
ATOM 6506 C C . ALA B 1 379 ? -8.195 -9.703 -11.328 1 98.88 379 ALA B C 1
ATOM 6508 O O . ALA B 1 379 ? -7.652 -9.352 -12.375 1 98.88 379 ALA B O 1
ATOM 6509 N N . CYS B 1 380 ? -7.84 -10.688 -10.594 1 98.81 380 CYS B N 1
ATOM 6510 C CA . CYS B 1 380 ? -6.895 -11.703 -11.055 1 98.81 380 CYS B CA 1
ATOM 6511 C C . CYS B 1 380 ? -7.613 -12.828 -11.789 1 98.81 380 CYS B C 1
ATOM 6513 O O . CYS B 1 380 ? -8.695 -13.25 -11.375 1 98.81 380 CYS B O 1
ATOM 6515 N N . ILE B 1 381 ? -7.082 -13.305 -12.898 1 98.75 381 ILE B N 1
ATOM 6516 C CA . ILE B 1 381 ? -7.48 -14.57 -13.5 1 98.75 381 ILE B CA 1
ATOM 6517 C C . ILE B 1 381 ? -6.336 -15.578 -13.383 1 98.75 381 ILE B C 1
ATOM 6519 O O . ILE B 1 381 ? -5.188 -15.258 -13.711 1 98.75 381 ILE B O 1
ATOM 6523 N N . TYR B 1 382 ? -6.703 -16.688 -12.898 1 98.25 382 TYR B N 1
ATOM 6524 C CA . TYR B 1 382 ? -5.793 -17.812 -12.664 1 98.25 382 TYR B CA 1
ATOM 6525 C C . TYR B 1 382 ? -6.059 -18.953 -13.641 1 98.25 382 TYR B C 1
ATOM 6527 O O . TYR B 1 382 ? -7.137 -19.547 -13.633 1 98.25 382 TYR B O 1
ATOM 6535 N N . PHE B 1 383 ? -5.074 -19.266 -14.453 1 98.38 383 PHE B N 1
ATOM 6536 C CA . PHE B 1 383 ? -5.195 -20.328 -15.445 1 98.38 383 PHE B CA 1
ATOM 6537 C C . PHE B 1 383 ? -4.43 -21.562 -15.008 1 98.38 383 PHE B C 1
ATOM 6539 O O . PHE B 1 383 ? -3.346 -21.469 -14.43 1 98.38 383 PHE B O 1
ATOM 6546 N N . THR B 1 384 ? -4.953 -22.688 -15.211 1 97.12 384 THR B N 1
ATOM 6547 C CA . THR B 1 384 ? -4.285 -23.984 -15.148 1 97.12 384 THR B CA 1
ATOM 6548 C C . THR B 1 384 ? -4.23 -24.625 -16.531 1 97.12 384 THR B C 1
ATOM 6550 O O . THR B 1 384 ? -5.262 -24.812 -17.172 1 97.12 384 THR B O 1
ATOM 6553 N N . VAL B 1 385 ? -3.055 -25 -16.969 1 97.88 385 VAL B N 1
ATOM 6554 C CA . VAL B 1 385 ? -2.867 -25.594 -18.281 1 97.88 385 VAL B CA 1
ATOM 6555 C C . VAL B 1 385 ? -2.352 -27.031 -18.125 1 97.88 385 VAL B C 1
ATOM 6557 O O . VAL B 1 385 ? -1.372 -27.266 -17.422 1 97.88 385 VAL B O 1
ATOM 6560 N N . LEU B 1 386 ? -3.029 -27.953 -18.734 1 97.06 386 LEU B N 1
ATOM 6561 C CA . LEU B 1 386 ? -2.594 -29.344 -18.828 1 97.06 386 LEU B CA 1
ATOM 6562 C C . LEU B 1 386 ? -1.968 -29.641 -20.188 1 97.06 386 LEU B C 1
ATOM 6564 O O . LEU B 1 386 ? -2.533 -29.281 -21.219 1 97.06 386 LEU B O 1
ATOM 6568 N N . PHE B 1 387 ? -0.795 -30.25 -20.188 1 97.94 387 PHE B N 1
ATOM 6569 C CA . PHE B 1 387 ? -0.096 -30.5 -21.438 1 97.94 387 PHE B CA 1
ATOM 6570 C C . PHE B 1 387 ? 0.833 -31.688 -21.328 1 97.94 387 PHE B C 1
ATOM 6572 O O . PHE B 1 387 ? 1.058 -32.219 -20.234 1 97.94 387 PHE B O 1
ATOM 6579 N N . LYS B 1 388 ? 1.312 -32.219 -22.438 1 97.31 388 LYS B N 1
ATOM 6580 C CA . LYS B 1 388 ? 2.279 -33.312 -22.453 1 97.31 388 LYS B CA 1
ATOM 6581 C C . LYS B 1 388 ? 3.59 -32.906 -21.797 1 97.31 388 LYS B C 1
ATOM 6583 O O . LYS B 1 388 ? 4.043 -31.766 -21.969 1 97.31 388 LYS B O 1
ATOM 6588 N N . PRO B 1 389 ? 4.156 -33.75 -20.969 1 96.25 389 PRO B N 1
ATOM 6589 C CA . PRO B 1 389 ? 5.414 -33.438 -20.297 1 96.25 389 PRO B CA 1
ATOM 6590 C C . PRO B 1 389 ? 6.578 -33.25 -21.266 1 96.25 389 PRO B C 1
ATOM 6592 O O . PRO B 1 389 ? 7.383 -34.156 -21.453 1 96.25 389 PRO B O 1
ATOM 6595 N N . ASP B 1 390 ? 6.637 -32.094 -21.859 1 96.56 390 ASP B N 1
ATOM 6596 C CA . ASP B 1 390 ? 7.625 -31.719 -22.859 1 96.56 390 ASP B CA 1
ATOM 6597 C C . ASP B 1 390 ? 8.062 -30.281 -22.688 1 96.56 390 ASP B C 1
ATOM 6599 O O . ASP B 1 390 ? 7.227 -29.375 -22.641 1 96.56 390 ASP B O 1
ATOM 6603 N N . GLU B 1 391 ? 9.375 -30.062 -22.562 1 96.75 391 GLU B N 1
ATOM 6604 C CA . GLU B 1 391 ? 9.914 -28.734 -22.281 1 96.75 391 GLU B CA 1
ATOM 6605 C C . GLU B 1 391 ? 9.609 -27.766 -23.406 1 96.75 391 GLU B C 1
ATOM 6607 O O . GLU B 1 391 ? 9.43 -26.562 -23.172 1 96.75 391 GLU B O 1
ATOM 6612 N N . ALA B 1 392 ? 9.641 -28.25 -24.641 1 97.31 392 ALA B N 1
ATOM 6613 C CA . ALA B 1 392 ? 9.32 -27.375 -25.766 1 97.31 392 ALA B CA 1
ATOM 6614 C C . ALA B 1 392 ? 7.883 -26.891 -25.703 1 97.31 392 ALA B C 1
ATOM 6616 O O . ALA B 1 392 ? 7.605 -25.719 -25.984 1 97.31 392 ALA B O 1
ATOM 6617 N N . ILE B 1 393 ? 6.965 -27.828 -25.359 1 98.06 393 ILE B N 1
ATOM 6618 C CA . ILE B 1 393 ? 5.566 -27.453 -25.188 1 98.06 393 ILE B CA 1
ATOM 6619 C C . ILE B 1 393 ? 5.441 -26.438 -24.047 1 98.06 393 ILE B C 1
ATOM 6621 O O . ILE B 1 393 ? 4.738 -25.438 -24.172 1 98.06 393 ILE B O 1
ATOM 6625 N N . TYR B 1 394 ? 6.145 -26.688 -22.969 1 97.94 394 TYR B N 1
ATOM 6626 C CA . TYR B 1 394 ? 6.172 -25.781 -21.828 1 97.94 394 TYR B CA 1
ATOM 6627 C C . TYR B 1 394 ? 6.57 -24.375 -22.266 1 97.94 394 TYR B C 1
ATOM 6629 O O . TYR B 1 394 ? 5.914 -23.391 -21.891 1 97.94 394 TYR B O 1
ATOM 6637 N N . GLY B 1 395 ? 7.652 -24.234 -22.969 1 97.94 395 GLY B N 1
ATOM 6638 C CA . GLY B 1 395 ? 8.117 -22.953 -23.469 1 97.94 395 GLY B CA 1
ATOM 6639 C C . GLY B 1 395 ? 7.082 -22.234 -24.312 1 97.94 395 GLY B C 1
ATOM 6640 O O . GLY B 1 395 ? 6.871 -21.031 -24.156 1 97.94 395 GLY B O 1
ATOM 6641 N N . LYS B 1 396 ? 6.43 -22.984 -25.219 1 98.56 396 LYS B N 1
ATOM 6642 C CA . LYS B 1 396 ? 5.406 -22.406 -26.094 1 98.56 396 LYS B CA 1
ATOM 6643 C C . LYS B 1 396 ? 4.23 -21.875 -25.266 1 98.56 396 LYS B C 1
ATOM 6645 O O . LYS B 1 396 ? 3.666 -20.828 -25.594 1 98.56 396 LYS B O 1
ATOM 6650 N N . VAL B 1 397 ? 3.855 -22.625 -24.266 1 98.75 397 VAL B N 1
ATOM 6651 C CA . VAL B 1 397 ? 2.746 -22.234 -23.391 1 98.75 397 VAL B CA 1
ATOM 6652 C C . VAL B 1 397 ? 3.045 -20.891 -22.734 1 98.75 397 VAL B C 1
ATOM 6654 O O . VAL B 1 397 ? 2.225 -19.969 -22.797 1 98.75 397 VAL B O 1
ATOM 6657 N N . TRP B 1 398 ? 4.184 -20.719 -22.188 1 98.56 398 TRP B N 1
ATOM 6658 C CA . TRP B 1 398 ? 4.523 -19.5 -21.453 1 98.56 398 TRP B CA 1
ATOM 6659 C C . TRP B 1 398 ? 4.746 -18.344 -22.422 1 98.56 398 TRP B C 1
ATOM 6661 O O . TRP B 1 398 ? 4.359 -17.203 -22.125 1 98.56 398 TRP B O 1
ATOM 6671 N N . ASP B 1 399 ? 5.359 -18.594 -23.562 1 98.25 399 ASP B N 1
ATOM 6672 C CA . ASP B 1 399 ? 5.512 -17.547 -24.562 1 98.25 399 ASP B CA 1
ATOM 6673 C C . ASP B 1 399 ? 4.152 -17 -25 1 98.25 399 ASP B C 1
ATOM 6675 O O . ASP B 1 399 ? 3.961 -15.781 -25.062 1 98.25 399 ASP B O 1
ATOM 6679 N N . ALA B 1 400 ? 3.291 -17.906 -25.281 1 98.69 400 ALA B N 1
ATOM 6680 C CA . ALA B 1 400 ? 1.949 -17.516 -25.703 1 98.69 400 ALA B CA 1
ATOM 6681 C C . ALA B 1 400 ? 1.219 -16.766 -24.594 1 98.69 400 ALA B C 1
ATOM 6683 O O . ALA B 1 400 ? 0.573 -15.742 -24.859 1 98.69 400 ALA B O 1
ATOM 6684 N N . ALA B 1 401 ? 1.294 -17.266 -23.391 1 98.81 401 ALA B N 1
ATOM 6685 C CA . ALA B 1 401 ? 0.6 -16.641 -22.266 1 98.81 401 ALA B CA 1
ATOM 6686 C C . ALA B 1 401 ? 1.084 -15.211 -22.047 1 98.81 401 ALA B C 1
ATOM 6688 O O . ALA B 1 401 ? 0.277 -14.297 -21.859 1 98.81 401 ALA B O 1
ATOM 6689 N N . MET B 1 402 ? 2.408 -14.977 -22.031 1 98.19 402 MET B N 1
ATOM 6690 C CA . MET B 1 402 ? 2.973 -13.648 -21.812 1 98.19 402 MET B CA 1
ATOM 6691 C C . MET B 1 402 ? 2.604 -12.703 -22.953 1 98.19 402 MET B C 1
ATOM 6693 O O . MET B 1 402 ? 2.352 -11.523 -22.734 1 98.19 402 MET B O 1
ATOM 6697 N N . SER B 1 403 ? 2.553 -13.25 -24.109 1 98.06 403 SER B N 1
ATOM 6698 C CA . SER B 1 403 ? 2.168 -12.453 -25.266 1 98.06 403 SER B CA 1
ATOM 6699 C C . SER B 1 403 ? 0.721 -11.984 -25.156 1 98.06 403 SER B C 1
ATOM 6701 O O . SER B 1 403 ? 0.422 -10.812 -25.422 1 98.06 403 SER B O 1
ATOM 6703 N N . VAL B 1 404 ? -0.167 -12.859 -24.812 1 98.62 404 VAL B N 1
ATOM 6704 C CA . VAL B 1 404 ? -1.578 -12.523 -24.672 1 98.62 404 VAL B CA 1
ATOM 6705 C C . VAL B 1 404 ? -1.754 -11.5 -23.547 1 98.62 404 VAL B C 1
ATOM 6707 O O . VAL B 1 404 ? -2.496 -10.523 -23.703 1 98.62 404 VAL B O 1
ATOM 6710 N N . ALA B 1 405 ? -1.065 -11.75 -22.406 1 98.38 405 ALA B N 1
ATOM 6711 C CA . ALA B 1 405 ? -1.149 -10.812 -21.281 1 98.38 405 ALA B CA 1
ATOM 6712 C C . ALA B 1 405 ? -0.74 -9.406 -21.719 1 98.38 405 ALA B C 1
ATOM 6714 O O . ALA B 1 405 ? -1.43 -8.43 -21.406 1 98.38 405 ALA B O 1
ATOM 6715 N N . ALA B 1 406 ? 0.341 -9.328 -22.422 1 96.69 406 ALA B N 1
ATOM 6716 C CA . ALA B 1 406 ? 0.841 -8.039 -22.906 1 96.69 406 ALA B CA 1
ATOM 6717 C C . ALA B 1 406 ? -0.154 -7.375 -23.844 1 96.69 406 ALA B C 1
ATOM 6719 O O . ALA B 1 406 ? -0.469 -6.191 -23.703 1 96.69 406 ALA B O 1
ATOM 6720 N N . ARG B 1 407 ? -0.654 -8.094 -24.75 1 96.81 407 ARG B N 1
ATOM 6721 C CA . ARG B 1 407 ? -1.563 -7.586 -25.781 1 96.81 407 ARG B CA 1
ATOM 6722 C C . ARG B 1 407 ? -2.867 -7.098 -25.156 1 96.81 407 ARG B C 1
ATOM 6724 O O . ARG B 1 407 ? -3.412 -6.074 -25.562 1 96.81 407 ARG B O 1
ATOM 6731 N N . ASP B 1 408 ? -3.305 -7.812 -24.141 1 97.81 408 ASP B N 1
ATOM 6732 C CA . ASP B 1 408 ? -4.617 -7.527 -23.578 1 97.81 408 ASP B CA 1
ATOM 6733 C C . ASP B 1 408 ? -4.504 -6.582 -22.375 1 97.81 408 ASP B C 1
ATOM 6735 O O . ASP B 1 408 ? -5.477 -6.371 -21.656 1 97.81 408 ASP B O 1
ATOM 6739 N N . GLY B 1 409 ? -3.35 -6.031 -22.125 1 97 409 GLY B N 1
ATOM 6740 C CA . GLY B 1 409 ? -3.164 -5.016 -21.109 1 97 409 GLY B CA 1
ATOM 6741 C C . GLY B 1 409 ? -3.123 -5.586 -19.703 1 97 409 GLY B C 1
ATOM 6742 O O . GLY B 1 409 ? -3.338 -4.859 -18.719 1 97 409 GLY B O 1
ATOM 6743 N N . ALA B 1 410 ? -2.875 -6.875 -19.531 1 98.56 410 ALA B N 1
ATOM 6744 C CA . ALA B 1 410 ? -2.758 -7.516 -18.219 1 98.56 410 ALA B CA 1
ATOM 6745 C C . ALA B 1 410 ? -1.317 -7.477 -17.719 1 98.56 410 ALA B C 1
ATOM 6747 O O . ALA B 1 410 ? -0.381 -7.328 -18.5 1 98.56 410 ALA B O 1
ATOM 6748 N N . THR B 1 411 ? -1.165 -7.469 -16.438 1 98.69 411 THR B N 1
ATOM 6749 C CA . THR B 1 411 ? 0.157 -7.723 -15.883 1 98.69 411 THR B CA 1
ATOM 6750 C C . THR B 1 411 ? 0.553 -9.188 -16.078 1 98.69 411 THR B C 1
ATOM 6752 O O . THR B 1 411 ? -0.309 -10.062 -16.156 1 98.69 411 THR B O 1
ATOM 6755 N N . ILE B 1 412 ? 1.812 -9.43 -16.031 1 98.19 412 ILE B N 1
ATOM 6756 C CA . ILE B 1 412 ? 2.314 -10.773 -16.312 1 98.19 412 ILE B CA 1
ATOM 6757 C C . ILE B 1 412 ? 2.342 -11.594 -15.023 1 98.19 412 ILE B C 1
ATOM 6759 O O . ILE B 1 412 ? 2.521 -12.812 -15.062 1 98.19 412 ILE B O 1
ATOM 6763 N N . SER B 1 413 ? 2.189 -10.961 -13.883 1 98.62 413 SER B N 1
ATOM 6764 C CA . SER B 1 413 ? 2.184 -11.641 -12.586 1 98.62 413 SER B CA 1
ATOM 6765 C C . SER B 1 413 ? 1.321 -10.891 -11.578 1 98.62 413 SER B C 1
ATOM 6767 O O . SER B 1 413 ? 1.469 -9.68 -11.406 1 98.62 413 SER B O 1
ATOM 6769 N N . HIS B 1 414 ? 0.486 -11.648 -10.953 1 98.62 414 HIS B N 1
ATOM 6770 C CA . HIS B 1 414 ? -0.343 -11.062 -9.906 1 98.62 414 HIS B CA 1
ATOM 6771 C C . HIS B 1 414 ? 0.232 -11.352 -8.523 1 98.62 414 HIS B C 1
ATOM 6773 O O . HIS B 1 414 ? 0.213 -10.484 -7.648 1 98.62 414 HIS B O 1
ATOM 6779 N N . HIS B 1 415 ? 0.803 -12.602 -8.281 1 98.56 415 HIS B N 1
ATOM 6780 C CA . HIS B 1 415 ? 1.185 -12.844 -6.891 1 98.56 415 HIS B CA 1
ATOM 6781 C C . HIS B 1 415 ? 2.281 -13.898 -6.801 1 98.56 415 HIS B C 1
ATOM 6783 O O . HIS B 1 415 ? 2.754 -14.219 -5.707 1 98.56 415 HIS B O 1
ATOM 6789 N N . HIS B 1 416 ? 2.797 -14.477 -7.898 1 97.88 416 HIS B N 1
ATOM 6790 C CA . HIS B 1 416 ? 3.826 -15.508 -7.816 1 97.88 416 HIS B CA 1
ATOM 6791 C C . HIS B 1 416 ? 5.219 -14.906 -7.973 1 97.88 416 HIS B C 1
ATOM 6793 O O . HIS B 1 416 ? 6.223 -15.602 -7.797 1 97.88 416 HIS B O 1
ATOM 6799 N N . GLY B 1 417 ? 5.281 -13.648 -8.344 1 97.69 417 GLY B N 1
ATOM 6800 C CA . GLY B 1 417 ? 6.586 -13.047 -8.57 1 97.69 417 GLY B CA 1
ATOM 6801 C C . GLY B 1 417 ? 7.133 -13.32 -9.961 1 97.69 417 GLY B C 1
ATOM 6802 O O . GLY B 1 417 ? 6.391 -13.727 -10.859 1 97.69 417 GLY B O 1
ATOM 6803 N N . ILE B 1 418 ? 8.383 -13.07 -10.133 1 97.81 418 ILE B N 1
ATOM 6804 C CA . ILE B 1 418 ? 9.023 -13.109 -11.445 1 97.81 418 ILE B CA 1
ATOM 6805 C C . ILE B 1 418 ? 9.906 -14.352 -11.547 1 97.81 418 ILE B C 1
ATOM 6807 O O . ILE B 1 418 ? 9.734 -15.172 -12.453 1 97.81 418 ILE B O 1
ATOM 6811 N N . GLY B 1 419 ? 10.781 -14.492 -10.57 1 96.69 419 GLY B N 1
ATOM 6812 C CA . GLY B 1 419 ? 11.766 -15.555 -10.625 1 96.69 419 GLY B CA 1
ATOM 6813 C C . GLY B 1 419 ? 12.531 -15.594 -11.93 1 96.69 419 GLY B C 1
ATOM 6814 O O . GLY B 1 419 ? 12.867 -14.555 -12.492 1 96.69 419 GLY B O 1
ATOM 6815 N N . MET B 1 420 ? 12.961 -16.797 -12.312 1 95.69 420 MET B N 1
ATOM 6816 C CA . MET B 1 420 ? 13.633 -17 -13.594 1 95.69 420 MET B CA 1
ATOM 6817 C C . MET B 1 420 ? 12.617 -17.109 -14.734 1 95.69 420 MET B C 1
ATOM 6819 O O . MET B 1 420 ? 12.883 -16.656 -15.844 1 95.69 420 MET B O 1
ATOM 6823 N N . LEU B 1 421 ? 11.5 -17.578 -14.422 1 96.75 421 LEU B N 1
ATOM 6824 C CA . LEU B 1 421 ? 10.469 -17.922 -15.391 1 96.75 421 LEU B CA 1
ATOM 6825 C C . LEU B 1 421 ? 10.008 -16.688 -16.156 1 96.75 421 LEU B C 1
ATOM 6827 O O . LEU B 1 421 ? 9.914 -16.703 -17.375 1 96.75 421 LEU B O 1
ATOM 6831 N N . ARG B 1 422 ? 9.719 -15.633 -15.43 1 97.06 422 ARG B N 1
ATOM 6832 C CA . ARG B 1 422 ? 9.07 -14.484 -16.047 1 97.06 422 ARG B CA 1
ATOM 6833 C C . ARG B 1 422 ? 10.07 -13.367 -16.312 1 97.06 422 ARG B C 1
ATOM 6835 O O . ARG B 1 422 ? 9.688 -12.281 -16.75 1 97.06 422 ARG B O 1
ATOM 6842 N N . SER B 1 423 ? 11.336 -13.57 -16.062 1 96.25 423 SER B N 1
ATOM 6843 C CA . SER B 1 423 ? 12.375 -12.555 -16.172 1 96.25 423 SER B CA 1
ATOM 6844 C C . SER B 1 423 ? 12.438 -11.992 -17.594 1 96.25 423 SER B C 1
ATOM 6846 O O . SER B 1 423 ? 12.609 -10.789 -17.781 1 96.25 423 SER B O 1
ATOM 6848 N N . ARG B 1 424 ? 12.211 -12.773 -18.578 1 94.38 424 ARG B N 1
ATOM 6849 C CA . ARG B 1 424 ? 12.336 -12.359 -19.984 1 94.38 424 ARG B CA 1
ATOM 6850 C C . ARG B 1 424 ? 11.227 -11.383 -20.359 1 94.38 424 ARG B C 1
ATOM 6852 O O . ARG B 1 424 ? 11.367 -10.633 -21.328 1 94.38 424 ARG B O 1
ATOM 6859 N N . SER B 1 425 ? 10.164 -11.43 -19.609 1 96.31 425 SER B N 1
ATOM 6860 C CA . SER B 1 425 ? 9.008 -10.609 -19.953 1 96.31 425 SER B CA 1
ATOM 6861 C C . SER B 1 425 ? 9.023 -9.281 -19.188 1 96.31 425 SER B C 1
ATOM 6863 O O . SER B 1 425 ? 8.156 -8.438 -19.391 1 96.31 425 SER B O 1
ATOM 6865 N N . MET B 1 426 ? 10.039 -9.023 -18.359 1 96 426 MET B N 1
ATOM 6866 C CA . MET B 1 426 ? 10.086 -7.852 -17.5 1 96 426 MET B CA 1
ATOM 6867 C C . MET B 1 426 ? 10.25 -6.578 -18.312 1 96 426 MET B C 1
ATOM 6869 O O . MET B 1 426 ? 9.703 -5.531 -17.953 1 96 426 MET B O 1
ATOM 6873 N N . GLY B 1 427 ? 11.031 -6.668 -19.359 1 94.5 427 GLY B N 1
ATOM 6874 C CA . GLY B 1 427 ? 11.195 -5.504 -20.219 1 94.5 427 GLY B CA 1
ATOM 6875 C C . GLY B 1 427 ? 9.883 -4.992 -20.781 1 94.5 427 GLY B C 1
ATOM 6876 O O . GLY B 1 427 ? 9.633 -3.785 -20.781 1 94.5 427 GLY B O 1
ATOM 6877 N N . GLU B 1 428 ? 9.117 -5.91 -21.25 1 94.25 428 GLU B N 1
ATOM 6878 C CA . GLU B 1 428 ? 7.812 -5.531 -21.797 1 94.25 428 GLU B CA 1
ATOM 6879 C C . GLU B 1 428 ? 6.875 -5.051 -20.688 1 94.25 428 GLU B C 1
ATOM 6881 O O . GLU B 1 428 ? 6.102 -4.109 -20.891 1 94.25 428 GLU B O 1
ATOM 6886 N N . GLU B 1 429 ? 6.914 -5.664 -19.547 1 96.44 429 GLU B N 1
ATOM 6887 C CA . GLU B 1 429 ? 6.043 -5.363 -18.422 1 96.44 429 GLU B CA 1
ATOM 6888 C C . GLU B 1 429 ? 6.309 -3.965 -17.875 1 96.44 429 GLU B C 1
ATOM 6890 O O . GLU B 1 429 ? 5.375 -3.205 -17.609 1 96.44 429 GLU B O 1
ATOM 6895 N N . LEU B 1 430 ? 7.566 -3.561 -17.703 1 96.56 430 LEU B N 1
ATOM 6896 C CA . LEU B 1 430 ? 7.902 -2.326 -17 1 96.56 430 LEU B CA 1
ATOM 6897 C C . LEU B 1 430 ? 8.391 -1.264 -17.984 1 96.56 430 LEU B C 1
ATOM 6899 O O . LEU B 1 430 ? 8.469 -0.083 -17.625 1 96.56 430 LEU B O 1
ATOM 6903 N N . GLY B 1 431 ? 8.688 -1.623 -19.203 1 94.38 431 GLY B N 1
ATOM 6904 C CA . GLY B 1 431 ? 9.281 -0.664 -20.109 1 94.38 431 GLY B CA 1
ATOM 6905 C C . GLY B 1 431 ? 10.539 -0.012 -19.562 1 94.38 431 GLY B C 1
ATOM 6906 O O . GLY B 1 431 ? 11.438 -0.698 -19.062 1 94.38 431 GLY B O 1
ATOM 6907 N N . GLY B 1 432 ? 10.625 1.295 -19.656 1 94.62 432 GLY B N 1
ATOM 6908 C CA . GLY B 1 432 ? 11.789 2.037 -19.188 1 94.62 432 GLY B CA 1
ATOM 6909 C C . GLY B 1 432 ? 11.953 1.992 -17.688 1 94.62 432 GLY B C 1
ATOM 6910 O O . GLY B 1 432 ? 13.055 2.197 -17.172 1 94.62 432 GLY B O 1
ATOM 6911 N N . ALA B 1 433 ? 10.922 1.651 -16.984 1 97.25 433 ALA B N 1
ATOM 6912 C CA . ALA B 1 433 ? 10.953 1.681 -15.523 1 97.25 433 ALA B CA 1
ATOM 6913 C C . ALA B 1 433 ? 11.844 0.575 -14.969 1 97.25 433 ALA B C 1
ATOM 6915 O O . ALA B 1 433 ? 12.234 0.61 -13.797 1 97.25 433 ALA B O 1
ATOM 6916 N N . ILE B 1 434 ? 12.148 -0.436 -15.781 1 96.5 434 ILE B N 1
ATOM 6917 C CA . ILE B 1 434 ? 13.023 -1.519 -15.336 1 96.5 434 ILE B CA 1
ATOM 6918 C C . ILE B 1 434 ? 14.383 -0.956 -14.945 1 96.5 434 ILE B C 1
ATOM 6920 O O . ILE B 1 434 ? 15.047 -1.482 -14.047 1 96.5 434 ILE B O 1
ATOM 6924 N N . SER B 1 435 ? 14.812 0.146 -15.57 1 96.44 435 SER B N 1
ATOM 6925 C CA . SER B 1 435 ? 16.109 0.766 -15.289 1 96.44 435 SER B CA 1
ATOM 6926 C C . SER B 1 435 ? 16.141 1.336 -13.875 1 96.44 435 SER B C 1
ATOM 6928 O O . SER B 1 435 ? 17.203 1.424 -13.258 1 96.44 435 SER B O 1
ATOM 6930 N N . ILE B 1 436 ? 14.977 1.734 -13.375 1 97.94 436 ILE B N 1
ATOM 6931 C CA . ILE B 1 436 ? 14.898 2.24 -12.008 1 97.94 436 ILE B CA 1
ATOM 6932 C C . ILE B 1 436 ? 15.234 1.121 -11.023 1 97.94 436 ILE B C 1
ATOM 6934 O O . ILE B 1 436 ? 16.062 1.3 -10.133 1 97.94 436 ILE B O 1
ATOM 6938 N N . ILE B 1 437 ? 14.656 -0.061 -11.219 1 97.5 437 ILE B N 1
ATOM 6939 C CA . ILE B 1 437 ? 14.906 -1.196 -10.336 1 97.5 437 ILE B CA 1
ATOM 6940 C C . ILE B 1 437 ? 16.375 -1.604 -10.43 1 97.5 437 ILE B C 1
ATOM 6942 O O . ILE B 1 437 ? 17.016 -1.88 -9.414 1 97.5 437 ILE B O 1
ATOM 6946 N N . LYS B 1 438 ? 16.875 -1.606 -11.648 1 96.62 438 LYS B N 1
ATOM 6947 C CA . LYS B 1 438 ? 18.281 -1.959 -11.844 1 96.62 438 LYS B CA 1
ATOM 6948 C C . LYS B 1 438 ? 19.203 -0.983 -11.109 1 96.62 438 LYS B C 1
ATOM 6950 O O . LYS B 1 438 ? 20.172 -1.396 -10.469 1 96.62 438 LYS B O 1
ATOM 6955 N N . SER B 1 439 ? 18.875 0.299 -11.227 1 97.38 439 SER B N 1
ATOM 6956 C CA . SER B 1 439 ? 19.672 1.32 -10.555 1 97.38 439 SER B CA 1
ATOM 6957 C C . SER B 1 439 ? 19.672 1.118 -9.047 1 97.38 439 SER B C 1
ATOM 6959 O O . SER B 1 439 ? 20.703 1.271 -8.383 1 97.38 439 SER B O 1
ATOM 6961 N N . ILE B 1 440 ? 18.562 0.803 -8.539 1 97.88 440 ILE B N 1
ATOM 6962 C CA . ILE B 1 440 ? 18.438 0.578 -7.105 1 97.88 440 ILE B CA 1
ATOM 6963 C C . ILE B 1 440 ? 19.203 -0.677 -6.703 1 97.88 440 ILE B C 1
ATOM 6965 O O . ILE B 1 440 ? 19.938 -0.673 -5.715 1 97.88 440 ILE B O 1
ATOM 6969 N N . LYS B 1 441 ? 19.031 -1.772 -7.492 1 97.88 441 LYS B N 1
ATOM 6970 C CA . LYS B 1 441 ? 19.766 -3.008 -7.25 1 97.88 441 LYS B CA 1
ATOM 6971 C C . LYS B 1 441 ? 21.281 -2.758 -7.246 1 97.88 441 LYS B C 1
ATOM 6973 O O . LYS B 1 441 ? 21.984 -3.203 -6.34 1 97.88 441 LYS B O 1
ATOM 6978 N N . ASP B 1 442 ? 21.719 -2.008 -8.195 1 97.38 442 ASP B N 1
ATOM 6979 C CA . ASP B 1 442 ? 23.141 -1.723 -8.32 1 97.38 442 ASP B CA 1
ATOM 6980 C C . ASP B 1 442 ? 23.641 -0.873 -7.148 1 97.38 442 ASP B C 1
ATOM 6982 O O . ASP B 1 442 ? 24.781 -1.025 -6.699 1 97.38 442 ASP B O 1
ATOM 6986 N N . ALA B 1 443 ? 22.797 -0.035 -6.68 1 97.94 443 ALA B N 1
ATOM 6987 C CA . ALA B 1 443 ? 23.172 0.854 -5.586 1 97.94 443 ALA B CA 1
ATOM 6988 C C . ALA B 1 443 ? 23.266 0.09 -4.27 1 97.94 443 ALA B C 1
ATOM 6990 O O . ALA B 1 443 ? 24.172 0.334 -3.471 1 97.94 443 ALA B O 1
ATOM 6991 N N . LEU B 1 444 ? 22.375 -0.804 -4 1 98.06 444 LEU B N 1
ATOM 6992 C CA . LEU B 1 444 ? 22.312 -1.493 -2.717 1 98.06 444 LEU B CA 1
ATOM 6993 C C . LEU B 1 444 ? 23.188 -2.746 -2.73 1 98.06 444 LEU B C 1
ATOM 6995 O O . LEU B 1 444 ? 23.656 -3.186 -1.683 1 98.06 444 LEU B O 1
ATOM 6999 N N . ASP B 1 445 ? 23.391 -3.309 -3.896 1 98.12 445 ASP B N 1
ATOM 7000 C CA . ASP B 1 445 ? 24.156 -4.535 -4.066 1 98.12 445 ASP B CA 1
ATOM 7001 C C . ASP B 1 445 ? 25.141 -4.406 -5.227 1 98.12 445 ASP B C 1
ATOM 7003 O O . ASP B 1 445 ? 25.062 -5.16 -6.199 1 98.12 445 ASP B O 1
ATOM 7007 N N . PRO B 1 446 ? 26.094 -3.518 -5.105 1 97.25 446 PRO B N 1
ATOM 7008 C CA . PRO B 1 446 ? 27.062 -3.303 -6.191 1 97.25 446 PRO B CA 1
ATOM 7009 C C . PRO B 1 446 ? 27.891 -4.547 -6.5 1 97.25 446 PRO B C 1
ATOM 7011 O O . PRO B 1 446 ? 28.484 -4.641 -7.574 1 97.25 446 PRO B O 1
ATOM 7014 N N . TRP B 1 447 ? 27.938 -5.512 -5.668 1 96.88 447 TRP B N 1
ATOM 7015 C CA . TRP B 1 447 ? 28.703 -6.738 -5.875 1 96.88 447 TRP B CA 1
ATOM 7016 C C . TRP B 1 447 ? 27.859 -7.777 -6.609 1 96.88 447 TRP B C 1
ATOM 7018 O O . TRP B 1 447 ? 28.391 -8.773 -7.105 1 96.88 447 TRP B O 1
ATOM 7028 N N . GLY B 1 448 ? 26.516 -7.562 -6.656 1 96.56 448 GLY B N 1
ATOM 7029 C CA . GLY B 1 448 ? 25.625 -8.477 -7.348 1 96.56 448 GLY B CA 1
ATOM 7030 C C . GLY B 1 448 ? 25.531 -9.844 -6.688 1 96.56 448 GLY B C 1
ATOM 7031 O O . GLY B 1 448 ? 25.547 -10.867 -7.363 1 96.56 448 GLY B O 1
ATOM 7032 N N . ILE B 1 449 ? 25.422 -9.883 -5.426 1 97.06 449 ILE B N 1
ATOM 7033 C CA . ILE B 1 449 ? 25.562 -11.172 -4.75 1 97.06 449 ILE B CA 1
ATOM 7034 C C . ILE B 1 449 ? 24.172 -11.742 -4.445 1 97.06 449 ILE B C 1
ATOM 7036 O O . ILE B 1 449 ? 24 -12.961 -4.402 1 97.06 449 ILE B O 1
ATOM 7040 N N . LEU B 1 450 ? 23.125 -10.914 -4.234 1 97.69 450 LEU B N 1
ATOM 7041 C CA . LEU B 1 450 ? 21.859 -11.438 -3.754 1 97.69 450 LEU B CA 1
ATOM 7042 C C . LEU B 1 450 ? 20.906 -11.703 -4.918 1 97.69 450 LEU B C 1
ATOM 7044 O O . LEU B 1 450 ? 20.5 -10.773 -5.617 1 97.69 450 LEU B O 1
ATOM 7048 N N . ASN B 1 451 ? 20.531 -12.906 -5 1 94.88 451 ASN B N 1
ATOM 7049 C CA . ASN B 1 451 ? 19.578 -13.367 -6 1 94.88 451 ASN B CA 1
ATOM 7050 C C . ASN B 1 451 ? 19.891 -12.781 -7.379 1 94.88 451 ASN B C 1
ATOM 7052 O O . ASN B 1 451 ? 18.984 -12.266 -8.047 1 94.88 451 ASN B O 1
ATOM 7056 N N . SER B 1 452 ? 21.125 -12.93 -7.812 1 89.62 452 SER B N 1
ATOM 7057 C CA . SER B 1 452 ? 21.625 -12.273 -9.016 1 89.62 452 SER B CA 1
ATOM 7058 C C . SER B 1 452 ? 22.125 -13.289 -10.039 1 89.62 452 SER B C 1
ATOM 7060 O O . SER B 1 452 ? 22.844 -12.93 -10.977 1 89.62 452 SER B O 1
ATOM 7062 N N . ARG B 1 453 ? 21.797 -14.477 -9.844 1 86.31 453 ARG B N 1
ATOM 7063 C CA . ARG B 1 453 ? 22.203 -15.438 -10.852 1 86.31 453 ARG B CA 1
ATOM 7064 C C . ARG B 1 453 ? 21.625 -15.086 -12.219 1 86.31 453 ARG B C 1
ATOM 7066 O O . ARG B 1 453 ? 20.609 -14.398 -12.305 1 86.31 453 ARG B O 1
ATOM 7073 N N . ARG B 1 454 ? 22.312 -15.539 -13.172 1 81.56 454 ARG B N 1
ATOM 7074 C CA . ARG B 1 454 ? 21.906 -15.219 -14.539 1 81.56 454 ARG B CA 1
ATOM 7075 C C . ARG B 1 454 ? 20.453 -15.594 -14.789 1 81.56 454 ARG B C 1
ATOM 7077 O O . ARG B 1 454 ? 20.016 -16.703 -14.445 1 81.56 454 ARG B O 1
ATOM 7084 N N . GLY B 1 455 ? 19.688 -14.617 -15.273 1 83.81 455 GLY B N 1
ATOM 7085 C CA . GLY B 1 455 ? 18.297 -14.844 -15.656 1 83.81 455 GLY B CA 1
ATOM 7086 C C . GLY B 1 455 ? 17.328 -14.672 -14.508 1 83.81 455 GLY B C 1
ATOM 7087 O O . GLY B 1 455 ? 16.109 -14.758 -14.695 1 83.81 455 GLY B O 1
ATOM 7088 N N . MET B 1 456 ? 17.875 -14.398 -13.367 1 88.19 456 MET B N 1
ATOM 7089 C CA . MET B 1 456 ? 16.984 -14.227 -12.227 1 88.19 456 MET B CA 1
ATOM 7090 C C . MET B 1 456 ? 16.484 -12.789 -12.141 1 88.19 456 MET B C 1
ATOM 7092 O O . MET B 1 456 ? 17.266 -11.852 -12.07 1 88.19 456 MET B O 1
ATOM 7096 N N . PHE B 1 457 ? 15.211 -12.633 -12.25 1 89.5 457 PHE B N 1
ATOM 7097 C CA . PHE B 1 457 ? 14.438 -11.398 -12.109 1 89.5 457 PHE B CA 1
ATOM 7098 C C . PHE B 1 457 ? 14.641 -10.492 -13.32 1 89.5 457 PHE B C 1
ATOM 7100 O O . PHE B 1 457 ? 13.672 -9.961 -13.875 1 89.5 457 PHE B O 1
ATOM 7107 N N . PHE B 1 458 ? 15.93 -10.234 -13.719 1 91.44 458 PHE B N 1
ATOM 7108 C CA . PHE B 1 458 ? 16.234 -9.383 -14.867 1 91.44 458 PHE B CA 1
ATOM 7109 C C . PHE B 1 458 ? 16.547 -10.219 -16.094 1 91.44 458 PHE B C 1
ATOM 7111 O O . PHE B 1 458 ? 17.109 -11.312 -15.984 1 91.44 458 PHE B O 1
ATOM 7118 N N . PRO B 1 459 ? 16.172 -9.664 -17.234 1 85.12 459 PRO B N 1
ATOM 7119 C CA . PRO B 1 459 ? 16.562 -10.359 -18.469 1 85.12 459 PRO B CA 1
ATOM 7120 C C . PRO B 1 459 ? 18.062 -10.312 -18.719 1 85.12 459 PRO B C 1
ATOM 7122 O O . PRO B 1 459 ? 18.734 -9.344 -18.328 1 85.12 459 PRO B O 1
ATOM 7125 N N . ASP B 1 460 ? 18.672 -11.477 -19.234 1 77.44 460 ASP B N 1
ATOM 7126 C CA . ASP B 1 460 ? 20.094 -11.516 -19.578 1 77.44 460 ASP B CA 1
ATOM 7127 C C . ASP B 1 460 ? 20.391 -10.602 -20.766 1 77.44 460 ASP B C 1
ATOM 7129 O O . ASP B 1 460 ? 19.547 -10.406 -21.641 1 77.44 460 ASP B O 1
#

Solvent-accessible surface area (backbone atoms only — not comparable to full-atom values): 44161 Å² total; per-residue (Å²): 112,77,61,43,54,52,52,45,36,72,74,54,42,86,36,45,44,74,52,64,72,62,33,56,64,43,24,42,33,53,12,49,67,56,48,48,31,55,74,70,68,42,88,68,56,46,33,68,31,39,34,45,37,79,43,71,65,45,49,33,51,54,40,51,46,25,62,75,59,70,38,32,32,23,62,26,45,44,43,61,36,57,25,37,53,40,35,10,47,73,14,36,24,38,34,38,46,65,34,40,54,76,76,44,74,40,80,84,37,27,35,35,33,31,24,14,19,19,42,41,48,59,54,38,52,58,31,46,76,73,48,27,28,67,62,67,47,34,70,53,36,86,43,29,7,48,35,42,37,37,17,21,29,24,55,20,61,27,21,41,56,69,40,37,45,78,69,30,54,64,41,40,29,32,36,36,56,84,46,53,73,32,40,58,41,71,46,69,26,66,47,59,7,76,34,38,56,59,69,41,57,52,32,14,34,53,39,36,67,31,45,62,50,31,36,30,30,46,44,43,67,56,57,81,28,73,52,61,24,26,27,35,28,92,37,54,56,40,50,52,54,26,54,50,51,31,41,70,51,67,54,68,36,32,31,53,38,39,22,26,37,59,31,17,30,74,75,67,73,31,84,37,13,31,34,30,38,28,34,59,30,64,45,60,66,62,34,50,50,49,49,52,54,48,52,52,52,31,40,74,46,53,34,40,81,66,47,45,61,65,36,54,51,45,70,75,47,62,64,48,59,66,58,54,50,51,55,36,44,74,72,64,29,35,63,51,73,49,44,26,12,18,27,55,86,34,43,59,58,43,52,52,51,43,45,53,56,47,59,66,39,84,57,43,76,48,67,29,37,30,36,34,57,57,46,82,30,15,36,29,42,37,33,39,40,32,25,48,81,39,71,69,50,52,52,50,46,53,53,49,48,51,50,44,25,56,74,53,41,25,30,80,17,35,34,68,28,32,19,39,70,43,4,74,51,39,55,70,50,19,44,68,33,48,56,55,55,49,42,42,40,44,55,55,30,72,76,49,28,40,40,48,51,90,36,36,51,44,59,122,111,76,61,44,54,53,52,44,36,72,73,54,41,86,36,45,44,73,52,64,73,62,33,55,64,43,24,43,33,52,14,50,66,57,48,48,32,54,75,70,68,42,89,70,55,47,32,70,31,40,33,46,38,78,45,71,67,46,48,34,50,52,41,52,47,24,62,75,60,70,38,31,35,24,61,26,43,43,43,61,36,58,25,38,54,39,35,9,48,72,14,33,25,38,34,38,46,65,36,41,54,76,76,44,75,39,80,84,37,27,34,35,33,30,24,14,18,19,41,40,50,59,53,40,51,59,30,44,76,71,48,26,28,68,62,66,49,33,68,52,36,88,42,30,8,48,37,42,38,38,16,22,28,25,55,19,62,28,20,43,56,69,39,39,44,77,69,30,53,66,40,39,30,31,35,34,57,82,45,53,72,33,42,56,40,72,47,70,27,64,48,60,6,76,34,39,56,60,68,41,57,51,32,13,34,54,38,35,66,32,46,62,50,30,35,31,30,46,43,43,67,56,56,81,29,74,52,64,24,25,29,35,27,92,37,55,57,41,48,52,53,26,54,50,51,30,40,69,52,68,52,68,35,32,32,52,38,40,23,26,37,60,32,18,31,73,77,68,72,32,84,38,14,31,34,30,38,28,34,61,30,64,45,59,66,62,38,50,50,48,50,53,54,48,51,52,52,32,41,75,45,53,34,39,82,65,47,43,59,64,36,55,52,44,70,73,48,62,66,48,58,66,60,54,51,50,55,36,42,75,72,62,31,34,64,50,74,50,44,24,12,18,28,54,86,33,43,56,60,42,53,53,50,43,44,54,58,46,59,66,38,84,59,42,75,48,68,29,37,30,36,34,55,56,46,81,31,16,35,27,41,39,33,40,40,33,24,47,80,41,72,70,50,52,51,52,48,53,54,51,48,51,50,45,24,56,74,54,40,26,30,81,16,35,34,67,28,32,20,40,68,43,4,74,50,38,55,70,49,18,46,67,31,48,55,55,55,50,42,44,39,45,56,56,30,72,77,50,28,40,40,48,50,89,37,35,52,46,62,121

Secondary structure (DSSP, 8-state):
-HHHHHHHHHHHGGGEE--HHHHHHTS--S-HHHHHHHHTT---PPPSEEE--SSHHHHHHHHHHHHHHT--EEEESS---SSSTT--TTSEEEEGGG---EEEEETTTTEEEEETTSBHHHHHHHHHHTTEE-----TTTTT-BHHHHHHTT---TTHHHH--HHHHEEEEEEE-TTS-EEES-SS--S---SSS-THHHHTTSTTSS-EEEEEEEE-EEPPSEEEEEEEE-S-HHHHHHHHHHHHHTT---SEEEEE-HHHHHHHHS-SS-EEEEEEEES-HHHHHHHHHHHHHHHHHTT-EEEESHHHHHHHHHTT-HHHHHHHHHHTT-EEEEEEEEEEHHHHHHHHHHHHHHHHTSTTEEEEEEEEEEEETTEEEEEEEEEE-S-HHHHHHHHHHHHHHHHHTT-BS-SSS--TTTTGGGHHHHHGGGHHHHHHHHHHH-TT--BS-STTSSS--/-HHHHHHHHHHHGGGEE--HHHHHHTS--S-HHHHHHHHTT---PPPSEEE--SSHHHHHHHHHHHHHHT--EEEESS---SSSTT--TTSEEEEGGG---EEEEETTTTEEEEETTSBHHHHHHHHHHTTEE-----TTTTT-BHHHHHHTT---TTHHHH--HHHHEEEEEEE-TTS-EEES-SS--S---SSS-THHHHTTSTTSS-EEEEEEEE-EEPPSEEEEEEEE-S-HHHHHHHHHHHHHTT---SEEEEE-HHHHHHHHS-SS-EEEEEEEES-HHHHHHHHHHHHHHHHHTT-EEEESHHHHHHHHHTT-HHHHHHHHHHTT-EEEEEEEEEEHHHHHHHHHHHHHHHHTSTTEEEEEEEEEEEETTEEEEEEEEEE-S-HHHHHHHHHHHHHHHHHTT-BS-SSS--TTTTGGGHHHHHGGGHHHHHHHHHHH-TT--BS-STTSSS--